Protein AF-0000000066009625 (afdb_homodimer)

Foldseek 3Di:
DPQDFKAKFWQDDADADFKTKIKIWDQCRQVLQQLQWAAVVRDTCVPPDAQDKGWTFGAQNVPRHTLFTWIKHWHDAPRDQLRTTMIMTITGRHNVSSVVSRVSSVVSGHHYDAFLRSLLSSCVVPVAFPQLSLLVQLLVVFDFPVSNLLSVCSVVCQLVVLLVVLLVLLVVLLVQLVVCVVPPDPVSLLVSLVVSLVSLVVSLVSLCVQLVCQQVLQQRRPNFFEEEDEAAPLCLLLLVVLQCVVFVWPQDPPPPDDPDWSWTWTAQPRGIHTYTRVVCVVVVNPPNPCPDLVNVLVSLVVGQEYEYGGAQQDEDDPSNLVVLVSCQPHHYAYEHEPPVDDGPYDCVSCVSHDPLRYFYAYSVVGPGVVSVSVVVCVVRPVPPPPSPDNHNHDPLQSVLSVLLSVLSVVLSVLSVPSVRSVVSSVSSVRSSLSSCVSRPNNDDPVVSCVSSSPHGGSD/DPQDFKAKFWQDDADADFKTKIKIWDQCRQVLQQLQWAAVVRDTCPPPDAQDKGWTFGAQNPPRHTLFTWIKHWHDAPRDQLRTTMIMTITGRHNVSSVVSRVSSVVSGHHYDAFLRSLVSSCVVPVAFPQLSLLVQLLVVFDFPVSNLLSVCSNVCQLVVLLVVLLVLLVVLLVQLVVCVVPPDPVSLLVSLVVSLVSLVVSLVSLCVQLVCQQVLQQRRPNFFEEEDEAAPLCSLLLVVLQCVVFVWPQDPPPPDDPDWSWTWTAQPRGIHTYTRVVCVVVVNPPNPCPDLVNVLVSLVVGQEYEYRGAQQDEDDPSNLVVLVSCQPHHYAYEHEPLVDDGPYDCVSCVSHDPLRYFYAYSPVGPGVVSVSVSVCVVRPVPPPPSPDNHNHDPLQSVLSVLLSVLSVVLSVLSVPSVRSVVSSVSSVRSSLSSCVSRPNNDDPVVSCVSSNPHGRSD

Organism: Clostridium novyi (strain NT) (NCBI:txid386415)

InterPro domains:
  IPR004520 tRNA modification GTPase MnmE [MF_00379] (5-459)
  IPR004520 tRNA modification GTPase MnmE [TIGR00450] (11-459)
  IPR005225 Small GTP-binding domain [TIGR00231] (225-375)
  IPR006073 GTP binding domain [PF01926] (226-338)
  IPR018948 GTP-binding protein TrmE, N-terminal [PF10396] (6-127)
  IPR018948 GTP-binding protein TrmE, N-terminal [cd14858] (5-126)
  IPR025867 MnmE, helical domain [PF12631] (130-456)
  IPR027266 Aminomethyltransferase superfamily [G3DSA:3.30.1360.120] (1-127)
  IPR027368 tRNA modification GTPase MnmE domain 2 [G3DSA:1.20.120.430] (128-459)
  IPR027417 P-loop containing nucleoside triphosphate hydrolase [G3DSA:3.40.50.300] (224-387)
  IPR027417 P-loop containing nucleoside triphosphate hydrolase [SSF52540] (80-376)
  IPR031168 TrmE-type guanine nucleotide-binding domain [PS51709] (223-381)
  IPR031168 TrmE-type guanine nucleotide-binding domain [cd04164] (221-380)

Sequence (918 aa):
MKEFDTIAAIATNLGESGVSIIRVSGDKALSIVSSIFTGKNDRKLDDIRTYSMRYGFIIDKDTKEKLDEVIVSYMKGPRSFTAEDVVEINCHGGVVVTKRILEEVVAAGARLASPGEFTKRAFLNGRIDLSQAEAVIDLINAKTELSAKSALEQSEGKLSREIGKIRNKLLEIIASIEATVDYPEDDLEEVTSEKGRESVSKLLDEIDSLLDHADEGKILREGLNTVIVGKPNVGKSSLLNALLMETRAIVTDVPGTTRDVIEEYMSIDGIPIKIIDTAGIRDTDDVVEKIGVEKSREKINNSDLTVLVLDNSRGLDDEDKEIINFIKDKKYIVLLNKMDLESKIDKEALKELNSKYIIEISAKTGSGLDKFKEVIKELFFSGKVASKDVMITNTRHKEALIRAKESLEASKNALDNTFAIDLASIDLRNAWKSLGEINGDTVEEDIIDKIFSKFCLGKMKEFDTIAAIATNLGESGVSIIRVSGDKALSIVSSIFTGKNDRKLDDIRTYSMRYGFIIDKDTKEKLDEVIVSYMKGPRSFTAEDVVEINCHGGVVVTKRILEEVVAAGARLASPGEFTKRAFLNGRIDLSQAEAVIDLINAKTELSAKSALEQSEGKLSREIGKIRNKLLEIIASIEATVDYPEDDLEEVTSEKGRESVSKLLDEIDSLLDHADEGKILREGLNTVIVGKPNVGKSSLLNALLMETRAIVTDVPGTTRDVIEEYMSIDGIPIKIIDTAGIRDTDDVVEKIGVEKSREKINNSDLTVLVLDNSRGLDDEDKEIINFIKDKKYIVLLNKMDLESKIDKEALKELNSKYIIEISAKTGSGLDKFKEVIKELFFSGKVASKDVMITNTRHKEALIRAKESLEASKNALDNTFAIDLASIDLRNAWKSLGEINGDTVEEDIIDKIFSKFCLGK

pLDDT: mean 87.5, std 14.19, range [30.84, 98.81]

Secondary structure (DSSP, 8-state):
---PPPEEEE-SBPSSEEEEEEEEESTTHHHHHHTTEEEGGG--STTPPTTEEEEEEEE-TTT--EEEEEEEEEE-TTSSSSSS-EEEEEEEE-HHHHHHHHHHHHHTTPEEPPTTHHHHHHHHTTSS-HHHHHHHHHHHH--SHHHHHHHHHHHTTHHHHHHHHHHHHHHHHHHHHHHHHHS--HHHHHHHHHHHHHHHHHHHHHHHHHHTTHHHHHHHHH-EEEEEE--TTSSHHHHHHHHHHHTT-B----TT--S---PEEEEETTEEEEEP-HHHHHHTTTS-----HHHHHHHHHT-SEEEEEEETTS---HHHHHHHHHHTTS-EEEEEE-TTSPP---GGGGTTS-GGGEEE--TTT-TTHHHHHHHHHHHH--S---TTS-----HHHHHHHHHHHHHHHHHHHHHHSGGGHHHHHHHHHHHHHHHHHHHTTT--HHHHHHHHHTSPTT-/---PPPEEEE-SBPSSEEEEEEEEESTTHHHHHHTTEEEGGG--STTPPTTEEEEEEEE-TTT--EEEEEEEEEE-TTSSSSSS-EEEEEEEE-HHHHHHHHHHHHHTTPEEPPTTHHHHHHHHTTSS-HHHHHHHHHHHH--SHHHHHHHHHHHTTHHHHHHHHHHHHHHHHHHHHHHHHHS--HHHHHHHHHHHHHHHHHHHHHHHHHHTTHHHHHHHHH-EEEEEE--TTSSHHHHHHHHHHHTT-B----TT--S---PEEEEETTEEEEETTHHHHHHTTTS-----HHHHHHHHHT-SEEEEEEETTS---HHHHHHHHHHTTS-EEEEEE-TTSPP---GGGGTTS-GGGEEE--TTT-TTHHHHHHHHHHHH--S---TTS-----HHHHHHHHHHHHHHHHHHHHHHSGGGHHHHHHHHHHHHHHHHHHHTTT--HHHHHHHHHTSPTT-

Structure (mmCIF, N/CA/C/O backbone):
data_AF-0000000066009625-model_v1
#
loop_
_entity.id
_entity.type
_entity.pdbx_description
1 polymer 'tRNA modification GTPase MnmE'
#
loop_
_atom_site.group_PDB
_atom_site.id
_atom_site.type_symbol
_atom_site.label_atom_id
_atom_site.label_alt_id
_atom_site.label_comp_id
_atom_site.label_asym_id
_atom_site.label_entity_id
_atom_site.label_seq_id
_atom_site.pdbx_PDB_ins_code
_atom_site.Cartn_x
_atom_site.Cartn_y
_atom_site.Cartn_z
_atom_site.occupancy
_atom_site.B_iso_or_equiv
_atom_site.auth_seq_id
_atom_site.auth_comp_id
_atom_site.auth_asym_id
_atom_site.auth_atom_id
_atom_site.pdbx_PDB_model_num
ATOM 1 N N . MET A 1 1 ? 19.922 3.943 28.797 1 38.19 1 MET A N 1
ATOM 2 C CA . MET A 1 1 ? 19.188 3.688 27.562 1 38.19 1 MET A CA 1
ATOM 3 C C . MET A 1 1 ? 18.062 2.68 27.797 1 38.19 1 MET A C 1
ATOM 5 O O . MET A 1 1 ? 18.297 1.598 28.328 1 38.19 1 MET A O 1
ATOM 9 N N . LYS A 1 2 ? 16.875 3.16 27.969 1 45.56 2 LYS A N 1
ATOM 10 C CA . LYS A 1 2 ? 15.805 2.268 28.391 1 45.56 2 LYS A CA 1
ATOM 11 C C . LYS A 1 2 ? 15.875 0.936 27.641 1 45.56 2 LYS A C 1
ATOM 13 O O . LYS A 1 2 ? 16.266 0.892 26.469 1 45.56 2 LYS A O 1
ATOM 18 N N . GLU A 1 3 ? 16.328 -0.065 28.188 1 60.19 3 GLU A N 1
ATOM 19 C CA . GLU A 1 3 ? 16.438 -1.43 27.672 1 60.19 3 GLU A CA 1
ATOM 20 C C . GLU A 1 3 ? 15.258 -1.766 26.766 1 60.19 3 GLU A C 1
ATOM 22 O O . GLU A 1 3 ? 14.172 -2.09 27.234 1 60.19 3 GLU A O 1
ATOM 27 N N . PHE A 1 4 ? 15.164 -1.134 25.469 1 76.5 4 PHE A N 1
ATOM 28 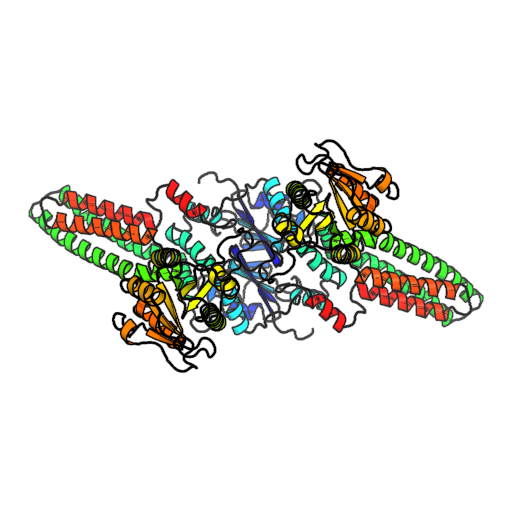C CA . PHE A 1 4 ? 14 -1.337 24.609 1 76.5 4 PHE A CA 1
ATOM 29 C C . PHE A 1 4 ? 14.062 -2.705 23.938 1 76.5 4 PHE A C 1
ATOM 31 O O . PHE A 1 4 ? 15.141 -3.223 23.656 1 76.5 4 PHE A O 1
ATOM 38 N N . ASP A 1 5 ? 13.062 -3.434 24.062 1 92.5 5 ASP A N 1
ATOM 39 C CA . ASP A 1 5 ? 12.867 -4.617 23.234 1 92.5 5 ASP A CA 1
ATOM 40 C C . ASP A 1 5 ? 13.078 -4.293 21.75 1 92.5 5 ASP A C 1
ATOM 42 O O . ASP A 1 5 ? 13.266 -3.131 21.391 1 92.5 5 ASP A O 1
ATOM 46 N N . THR A 1 6 ? 13.453 -5.266 20.984 1 97.81 6 THR A N 1
ATOM 47 C CA . THR A 1 6 ? 13.562 -5.133 19.547 1 97.81 6 THR A CA 1
ATOM 48 C C . THR A 1 6 ? 12.195 -5.258 18.875 1 97.81 6 THR A C 1
ATOM 50 O O . THR A 1 6 ? 11.461 -6.207 19.141 1 97.81 6 THR A O 1
ATOM 53 N N . ILE A 1 7 ? 11.828 -4.254 18.094 1 97.88 7 ILE A N 1
ATOM 54 C CA . ILE A 1 7 ? 10.477 -4.199 17.547 1 97.88 7 ILE A CA 1
ATOM 55 C C . ILE A 1 7 ? 10.516 -4.438 16.047 1 97.88 7 ILE A C 1
ATOM 57 O O . ILE A 1 7 ? 11.562 -4.262 15.414 1 97.88 7 ILE A O 1
ATOM 61 N N . ALA A 1 8 ? 9.414 -4.883 15.492 1 98.19 8 ALA A N 1
ATOM 62 C CA . ALA A 1 8 ? 9.289 -5.125 14.055 1 98.19 8 ALA A CA 1
ATOM 63 C C . ALA A 1 8 ? 7.887 -4.785 13.562 1 98.19 8 ALA A C 1
ATOM 65 O O . ALA A 1 8 ? 6.914 -4.887 14.32 1 98.19 8 ALA A O 1
ATOM 66 N N . ALA A 1 9 ? 7.801 -4.324 12.32 1 97.69 9 ALA A N 1
ATOM 67 C CA . ALA A 1 9 ? 6.527 -4.062 11.648 1 97.69 9 ALA A CA 1
ATOM 68 C C . ALA A 1 9 ? 6.711 -3.938 10.141 1 97.69 9 ALA A C 1
ATOM 70 O O . ALA A 1 9 ? 7.84 -3.818 9.656 1 97.69 9 ALA A O 1
ATOM 71 N N . ILE A 1 10 ? 5.648 -4.102 9.43 1 97.06 10 ILE A N 1
ATOM 72 C CA . ILE A 1 10 ? 5.652 -3.803 8 1 97.06 10 ILE A CA 1
ATOM 73 C C . ILE A 1 10 ? 5.711 -2.291 7.789 1 97.06 10 ILE A C 1
ATOM 75 O O . ILE A 1 10 ? 4.84 -1.559 8.266 1 97.06 10 ILE A O 1
ATOM 79 N N . ALA A 1 11 ? 6.715 -1.826 7.074 1 96.75 11 ALA A N 1
ATOM 80 C CA . ALA A 1 11 ? 6.969 -0.395 6.938 1 96.75 11 ALA A CA 1
ATOM 81 C C . ALA A 1 11 ? 6.262 0.171 5.707 1 96.75 11 ALA A C 1
ATOM 83 O O . ALA A 1 11 ? 6.117 1.389 5.574 1 96.75 11 ALA A O 1
ATOM 84 N N . THR A 1 12 ? 5.891 -0.656 4.758 1 95.56 12 THR A N 1
ATOM 85 C CA . THR A 1 12 ? 5.203 -0.24 3.539 1 95.56 12 THR A CA 1
ATOM 86 C C . THR A 1 12 ? 3.709 -0.534 3.631 1 95.56 12 THR A C 1
ATOM 88 O O . THR A 1 12 ? 3.271 -1.278 4.512 1 95.56 12 THR A O 1
ATOM 91 N N . ASN A 1 13 ? 2.982 0.146 2.76 1 91.25 13 ASN A N 1
ATOM 92 C CA . ASN A 1 13 ? 1.559 -0.169 2.695 1 91.25 13 ASN A CA 1
ATOM 93 C C . ASN A 1 13 ? 1.322 -1.604 2.236 1 91.25 13 ASN A C 1
ATOM 95 O O . ASN A 1 13 ? 1.964 -2.074 1.295 1 91.25 13 ASN A O 1
ATOM 99 N N . LEU A 1 14 ? 0.472 -2.26 3.004 1 88.38 14 LEU A N 1
ATOM 100 C CA . LEU A 1 14 ? 0.216 -3.662 2.701 1 88.38 14 LEU A CA 1
ATOM 101 C C . LEU A 1 14 ? -0.677 -3.801 1.473 1 88.38 14 LEU A C 1
ATOM 103 O O . LEU A 1 14 ? -1.68 -3.094 1.347 1 88.38 14 LEU A O 1
ATOM 107 N N . GLY A 1 15 ? -0.335 -4.613 0.538 1 85.56 15 GLY A N 1
ATOM 108 C CA . GLY A 1 15 ? -1.033 -4.855 -0.714 1 85.56 15 GLY A CA 1
ATOM 109 C C . GLY A 1 15 ? -0.144 -5.461 -1.785 1 85.56 15 GLY A C 1
ATOM 110 O O . GLY A 1 15 ? 1.013 -5.793 -1.523 1 85.56 15 GLY A O 1
ATOM 111 N N . GLU A 1 16 ? -0.761 -5.672 -2.934 1 87.69 16 GLU A N 1
ATOM 112 C CA . GLU A 1 16 ? 0.01 -6.203 -4.055 1 87.69 16 GLU A CA 1
ATOM 113 C C . GLU A 1 16 ? 0.923 -5.137 -4.652 1 87.69 16 GLU A C 1
ATOM 115 O O . GLU A 1 16 ? 0.457 -4.07 -5.055 1 87.69 16 GLU A O 1
ATOM 120 N N . SER A 1 17 ? 2.199 -5.383 -4.609 1 92 17 SER A N 1
ATOM 121 C CA . SER A 1 17 ? 3.209 -4.469 -5.133 1 92 17 SER A CA 1
ATOM 122 C C . SER A 1 17 ? 4.496 -5.207 -5.48 1 92 17 SER A C 1
ATOM 124 O O . SER A 1 17 ? 4.578 -6.426 -5.336 1 92 17 SER A O 1
ATOM 126 N N . GLY A 1 18 ? 5.41 -4.453 -6.004 1 92.94 18 GLY A N 1
ATOM 127 C CA . GLY A 1 18 ? 6.695 -5.051 -6.32 1 92.94 18 GLY A CA 1
ATOM 128 C C . GLY A 1 18 ? 7.527 -5.367 -5.09 1 92.94 18 GLY A C 1
ATOM 129 O O . GLY A 1 18 ? 8.172 -6.414 -5.023 1 92.94 18 GLY A O 1
ATOM 130 N N . VAL A 1 19 ? 7.43 -4.48 -4.152 1 96.25 19 VAL A N 1
ATOM 131 C CA . VAL A 1 19 ? 8.289 -4.633 -2.986 1 96.25 19 VAL A CA 1
ATOM 132 C C . VAL A 1 19 ? 7.504 -4.305 -1.718 1 96.25 19 VAL A C 1
ATOM 134 O O . VAL A 1 19 ? 6.645 -3.42 -1.726 1 96.25 19 VAL A O 1
ATOM 137 N N . SER A 1 20 ? 7.742 -5.043 -0.685 1 96.44 20 SER A N 1
ATOM 138 C CA . SER A 1 20 ? 7.336 -4.738 0.684 1 96.44 20 SER A CA 1
ATOM 139 C C . SER A 1 20 ? 8.539 -4.727 1.626 1 96.44 20 SER A C 1
ATOM 141 O O . SER A 1 20 ? 9.523 -5.426 1.39 1 96.44 20 SER A O 1
ATOM 143 N N . ILE A 1 21 ? 8.445 -3.893 2.662 1 98.25 21 ILE A N 1
ATOM 144 C CA . ILE A 1 21 ? 9.57 -3.768 3.582 1 98.25 21 ILE A CA 1
ATOM 145 C C . ILE A 1 21 ? 9.125 -4.121 5 1 98.25 21 ILE A C 1
ATOM 147 O O . ILE A 1 21 ? 8.117 -3.602 5.484 1 98.25 21 ILE A O 1
ATOM 151 N N . ILE A 1 22 ? 9.773 -5.031 5.602 1 98.62 22 ILE A N 1
ATOM 152 C CA . ILE A 1 22 ? 9.68 -5.273 7.039 1 98.62 22 ILE A CA 1
ATOM 153 C C . ILE A 1 22 ? 10.852 -4.605 7.754 1 98.62 22 ILE A C 1
ATOM 155 O O . ILE A 1 22 ? 12.008 -4.863 7.434 1 98.62 22 ILE A O 1
ATOM 159 N N . ARG A 1 23 ? 10.516 -3.783 8.688 1 98.5 23 ARG A N 1
ATOM 160 C CA . ARG A 1 23 ? 11.539 -3.045 9.43 1 98.5 23 ARG A CA 1
ATOM 161 C C . ARG A 1 23 ? 11.719 -3.619 10.836 1 98.5 23 ARG A C 1
ATOM 163 O O . ARG A 1 23 ? 10.734 -3.912 11.523 1 98.5 23 ARG A O 1
ATOM 170 N N . VAL A 1 24 ? 12.953 -3.779 11.25 1 98.62 24 VAL A N 1
ATOM 171 C CA . VAL A 1 24 ? 13.328 -4.242 12.586 1 98.62 24 VAL A CA 1
ATOM 172 C C . VAL A 1 24 ? 14.266 -3.227 13.242 1 98.62 24 VAL A C 1
ATOM 174 O O . VAL A 1 24 ? 15.234 -2.773 12.625 1 98.62 24 VAL A O 1
ATOM 177 N N . SER A 1 25 ? 13.977 -2.818 14.438 1 98.25 25 SER A N 1
ATOM 178 C CA . SER A 1 25 ? 14.781 -1.823 15.148 1 98.25 25 SER A CA 1
ATOM 179 C C . SER A 1 25 ? 15.039 -2.244 16.594 1 98.25 25 SER A C 1
ATOM 181 O O . SER A 1 25 ? 14.125 -2.699 17.281 1 98.25 25 SER A O 1
ATOM 183 N N . GLY A 1 26 ? 16.219 -2.09 17.031 1 97.88 26 GLY A N 1
ATOM 184 C CA . GLY A 1 26 ? 16.625 -2.445 18.375 1 97.88 26 GLY A CA 1
ATOM 185 C C . GLY A 1 26 ? 18.016 -3.047 18.453 1 97.88 26 GLY A C 1
ATOM 186 O O . GLY A 1 26 ? 18.641 -3.291 17.422 1 97.88 26 GLY A O 1
ATOM 187 N N . ASP A 1 27 ? 18.469 -3.383 19.609 1 95.94 27 ASP A N 1
ATOM 188 C CA . ASP A 1 27 ? 19.828 -3.852 19.844 1 95.94 27 ASP A CA 1
ATOM 189 C C . ASP A 1 27 ? 20.031 -5.246 19.266 1 95.94 27 ASP A C 1
ATOM 191 O O . ASP A 1 27 ? 21.172 -5.625 18.922 1 95.94 27 ASP A O 1
ATOM 195 N N . LYS A 1 28 ? 18.984 -5.984 19.094 1 97.56 28 LYS A N 1
ATOM 196 C CA . LYS A 1 28 ? 19.109 -7.348 18.578 1 97.56 28 LYS A CA 1
ATOM 197 C C . LYS A 1 28 ? 18.625 -7.43 17.141 1 97.56 28 LYS A C 1
ATOM 199 O O . LYS A 1 28 ? 18.406 -8.523 16.609 1 97.56 28 LYS A O 1
ATOM 204 N N . ALA A 1 29 ? 18.344 -6.332 16.516 1 98.25 29 ALA A N 1
ATOM 205 C CA . ALA A 1 29 ? 17.766 -6.301 15.18 1 98.25 29 ALA A CA 1
ATOM 206 C C . ALA A 1 29 ? 18.578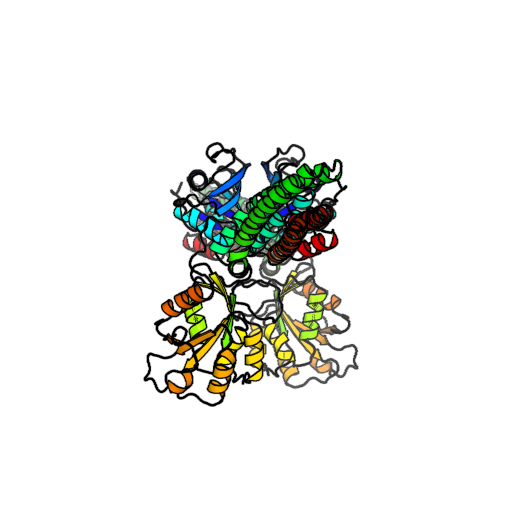 -7.141 14.211 1 98.25 29 ALA A C 1
ATOM 208 O O . ALA A 1 29 ? 18.047 -8 13.508 1 98.25 29 ALA A O 1
ATOM 209 N N . LEU A 1 30 ? 19.891 -6.938 14.195 1 98.19 30 LEU A N 1
ATOM 210 C CA . LEU A 1 30 ? 20.766 -7.625 13.258 1 98.19 30 LEU A CA 1
ATOM 211 C C . LEU A 1 30 ? 20.812 -9.117 13.547 1 98.19 30 LEU A C 1
ATOM 213 O O . LEU A 1 30 ? 20.703 -9.938 12.633 1 98.19 30 LEU A O 1
ATOM 217 N N . SER A 1 31 ? 20.969 -9.484 14.781 1 97.81 31 SER A N 1
ATOM 218 C CA . SER A 1 31 ? 21.062 -10.891 15.156 1 97.81 31 SER A CA 1
ATOM 219 C C . SER A 1 31 ? 19.75 -11.633 14.859 1 97.81 31 SER A C 1
ATOM 221 O O . SER A 1 31 ? 19.781 -12.781 14.406 1 97.81 31 SER A O 1
ATOM 223 N N . ILE A 1 32 ? 18.641 -11 15.086 1 98.06 32 ILE A N 1
ATOM 224 C CA . ILE A 1 32 ? 17.328 -11.594 14.836 1 98.06 32 ILE A CA 1
ATOM 225 C C . ILE A 1 32 ? 17.172 -11.898 13.352 1 98.06 32 ILE A C 1
ATOM 227 O O . ILE A 1 32 ? 16.844 -13.023 12.969 1 98.06 32 ILE A O 1
ATOM 231 N N . VAL A 1 33 ? 17.453 -10.938 12.484 1 98.75 33 VAL A N 1
ATOM 232 C CA . VAL A 1 33 ? 17.25 -11.125 11.055 1 98.75 33 VAL A CA 1
ATOM 233 C C . VAL A 1 33 ? 18.297 -12.094 10.508 1 98.75 33 VAL A C 1
ATOM 235 O O . VAL A 1 33 ? 18 -12.914 9.641 1 98.75 33 VAL A O 1
ATOM 238 N N . SER A 1 34 ? 19.531 -12 11.023 1 98.44 34 SER A N 1
ATOM 239 C CA . SER A 1 34 ? 20.594 -12.906 10.602 1 98.44 34 SER A CA 1
ATOM 240 C C . SER A 1 34 ? 20.203 -14.367 10.852 1 98.44 34 SER A C 1
ATOM 242 O O . SER A 1 34 ? 20.547 -15.242 10.062 1 98.44 34 SER A O 1
ATOM 244 N N . SER A 1 35 ? 19.516 -14.648 11.859 1 97.69 35 SER A N 1
ATOM 245 C CA . SER A 1 35 ? 19.172 -16 12.25 1 97.69 35 SER A CA 1
ATOM 246 C C . SER A 1 35 ? 18.203 -16.641 11.258 1 97.69 35 SER A C 1
ATOM 248 O O . SER A 1 35 ? 18.062 -17.859 11.203 1 97.69 35 SER A O 1
ATOM 250 N N . ILE A 1 36 ? 17.484 -15.82 10.484 1 98.31 36 ILE A N 1
ATOM 251 C CA . ILE A 1 36 ? 16.516 -16.359 9.547 1 98.31 36 ILE A CA 1
ATOM 252 C C . ILE A 1 36 ? 16.891 -15.992 8.117 1 98.31 36 ILE A C 1
ATOM 254 O O . ILE A 1 36 ? 16.062 -16 7.219 1 98.31 36 ILE A O 1
ATOM 258 N N . PHE A 1 37 ? 18.109 -15.578 7.922 1 98.44 37 PHE A N 1
ATOM 259 C CA . PHE A 1 37 ? 18.609 -15.148 6.617 1 98.44 37 PHE A CA 1
ATOM 260 C C . PHE A 1 37 ? 19.688 -16.109 6.121 1 98.44 37 PHE A C 1
ATOM 262 O O . PHE A 1 37 ? 20.516 -16.578 6.906 1 98.44 37 PHE A O 1
ATOM 269 N N . THR A 1 38 ? 19.672 -16.359 4.812 1 97 38 THR A N 1
ATOM 270 C CA . THR A 1 38 ? 20.75 -17.094 4.168 1 97 38 THR A CA 1
ATOM 271 C C . THR A 1 38 ? 21.156 -16.438 2.848 1 97 38 THR A C 1
ATOM 273 O O . THR A 1 38 ? 20.328 -16.328 1.936 1 97 38 THR A O 1
ATOM 276 N N . GLY A 1 39 ? 22.344 -15.945 2.764 1 94.81 39 GLY A N 1
ATOM 277 C CA . GLY A 1 39 ? 22.859 -15.352 1.54 1 94.81 39 GLY A CA 1
ATOM 278 C C . GLY A 1 39 ? 23.531 -16.359 0.625 1 94.81 39 GLY A C 1
ATOM 279 O O . GLY A 1 39 ? 23.312 -17.562 0.755 1 94.81 39 GLY A O 1
ATOM 280 N N . LYS A 1 40 ? 24.188 -15.828 -0.408 1 87.81 40 LYS A N 1
ATOM 281 C CA . LYS A 1 40 ? 24.969 -16.703 -1.273 1 87.81 40 LYS A CA 1
ATOM 282 C C . LYS A 1 40 ? 25.984 -17.516 -0.465 1 87.81 40 LYS A C 1
ATOM 284 O O . LYS A 1 40 ? 26.656 -16.969 0.42 1 87.81 40 LYS A O 1
ATOM 289 N N . ASN A 1 41 ? 26.062 -18.781 -0.719 1 88.5 41 ASN A N 1
ATOM 290 C CA . ASN A 1 41 ? 26.938 -19.688 -0.002 1 88.5 41 ASN A CA 1
ATOM 291 C C . ASN A 1 41 ? 26.688 -19.641 1.502 1 88.5 41 ASN A C 1
ATOM 293 O O . ASN A 1 41 ? 27.641 -19.609 2.295 1 88.5 41 ASN A O 1
ATOM 297 N N . ASP A 1 42 ? 25.469 -19.406 1.875 1 86.94 42 ASP A N 1
ATOM 298 C CA . ASP A 1 42 ? 24.984 -19.453 3.252 1 86.94 42 ASP A CA 1
ATOM 299 C C . ASP A 1 42 ? 25.609 -18.328 4.09 1 86.94 42 ASP A C 1
ATOM 301 O O . ASP A 1 42 ? 25.781 -18.484 5.301 1 86.94 42 ASP A O 1
ATOM 305 N N . ARG A 1 43 ? 26.016 -17.359 3.41 1 91.5 43 ARG A N 1
ATOM 306 C CA . ARG A 1 43 ? 26.578 -16.203 4.109 1 91.5 43 ARG A CA 1
ATOM 307 C C . ARG A 1 43 ? 25.516 -15.508 4.957 1 91.5 43 ARG A C 1
ATOM 309 O O . ARG A 1 43 ? 24.391 -15.273 4.492 1 91.5 43 ARG A O 1
ATOM 316 N N . LYS A 1 44 ? 25.875 -15.203 6.168 1 94.62 44 LYS A N 1
ATOM 317 C CA . LYS A 1 44 ? 24.953 -14.555 7.098 1 94.62 44 LYS A CA 1
ATOM 318 C C . LYS A 1 44 ? 25.094 -13.031 7.035 1 94.62 44 LYS A C 1
ATOM 320 O O . LYS A 1 44 ? 25.609 -12.492 6.055 1 94.62 44 LYS A O 1
ATOM 325 N N . LEU A 1 45 ? 24.406 -12.312 7.984 1 96.56 45 LEU A N 1
ATOM 326 C CA . LEU A 1 45 ? 24.391 -10.852 7.953 1 96.56 45 LEU A CA 1
ATOM 327 C C . LEU A 1 45 ? 25.344 -10.281 8.992 1 96.56 45 LEU A C 1
ATOM 329 O O . LEU A 1 45 ? 25.484 -9.062 9.109 1 96.56 45 LEU A O 1
ATOM 333 N N . ASP A 1 46 ? 26.062 -11.023 9.734 1 92.38 46 ASP A N 1
ATOM 334 C CA . ASP A 1 46 ? 26.844 -10.602 10.898 1 92.38 46 ASP A CA 1
ATOM 335 C C . ASP A 1 46 ? 27.953 -9.641 10.484 1 92.38 46 ASP A C 1
ATOM 337 O O . ASP A 1 46 ? 28.375 -8.789 11.281 1 92.38 46 ASP A O 1
ATOM 341 N N . ASP A 1 47 ? 28.422 -9.773 9.297 1 94.38 47 ASP A N 1
ATOM 342 C CA . ASP A 1 47 ? 29.547 -8.945 8.844 1 94.38 47 ASP A CA 1
ATOM 343 C C . ASP A 1 47 ? 29.062 -7.824 7.926 1 94.38 47 ASP A C 1
ATOM 345 O O . ASP A 1 47 ? 29.859 -7.176 7.254 1 94.38 47 ASP A O 1
ATOM 349 N N . ILE A 1 48 ? 27.812 -7.668 7.883 1 97 48 ILE A N 1
ATOM 350 C CA . ILE A 1 48 ? 27.266 -6.652 6.988 1 97 48 ILE A CA 1
ATOM 351 C C . ILE A 1 48 ? 27.688 -5.266 7.465 1 97 48 ILE A C 1
ATOM 353 O O . ILE A 1 48 ? 27.688 -4.988 8.672 1 97 48 ILE A O 1
ATOM 357 N N . ARG A 1 49 ? 28.094 -4.383 6.566 1 96.69 49 ARG A N 1
ATOM 358 C CA . ARG A 1 49 ? 28.469 -3.012 6.887 1 96.69 49 ARG A CA 1
ATOM 359 C C . ARG A 1 49 ? 27.25 -2.098 6.949 1 96.69 49 ARG A C 1
ATOM 361 O O . ARG A 1 49 ? 26.234 -2.363 6.301 1 96.69 49 ARG A O 1
ATOM 368 N N . THR A 1 50 ? 27.344 -1.07 7.734 1 97.69 50 THR A N 1
ATOM 369 C CA . THR A 1 50 ? 26.266 -0.101 7.824 1 97.69 50 THR A CA 1
ATOM 370 C C . THR A 1 50 ? 26.031 0.575 6.473 1 97.69 50 THR A C 1
ATOM 372 O O . THR A 1 50 ? 26.969 0.743 5.688 1 97.69 50 THR A O 1
ATOM 375 N N . TYR A 1 51 ? 24.734 0.848 6.211 1 97.88 51 TYR A N 1
ATOM 376 C CA . TYR A 1 51 ? 24.281 1.477 4.977 1 97.88 51 TYR A CA 1
ATOM 377 C C . TYR A 1 51 ? 24.703 0.662 3.76 1 97.88 51 TYR A C 1
ATOM 379 O O . TYR A 1 51 ? 25.141 1.221 2.752 1 97.88 51 TYR A O 1
ATOM 387 N N . SER A 1 52 ? 24.656 -0.605 3.875 1 98.06 52 SER A N 1
ATOM 388 C CA . SER A 1 52 ? 24.859 -1.557 2.787 1 98.06 52 SER A CA 1
ATOM 389 C C . SER A 1 52 ? 23.703 -2.555 2.709 1 98.06 52 SER A C 1
ATOM 391 O O . SER A 1 52 ? 22.797 -2.539 3.551 1 98.06 52 SER A O 1
ATOM 393 N N . MET A 1 53 ? 23.672 -3.318 1.619 1 98 53 MET A N 1
ATOM 394 C CA . MET A 1 53 ? 22.609 -4.281 1.353 1 98 53 MET A CA 1
ATOM 395 C C . MET A 1 53 ? 23.188 -5.656 1.029 1 98 53 MET A C 1
ATOM 397 O O . MET A 1 53 ? 24.312 -5.762 0.551 1 98 53 MET A O 1
ATOM 401 N N . ARG A 1 54 ? 22.438 -6.66 1.288 1 97.94 54 ARG A N 1
ATOM 402 C CA . ARG A 1 54 ? 22.844 -8.023 0.963 1 97.94 54 ARG A CA 1
ATOM 403 C C . ARG A 1 54 ? 21.672 -8.828 0.402 1 97.94 54 ARG A C 1
ATOM 405 O O . ARG A 1 54 ? 20.578 -8.789 0.946 1 97.94 54 ARG A O 1
ATOM 412 N N . TYR A 1 55 ? 22 -9.477 -0.701 1 97.19 55 TYR A N 1
ATOM 413 C CA . TYR A 1 55 ? 21.031 -10.344 -1.361 1 97.19 55 TYR A CA 1
ATOM 414 C C . TYR A 1 55 ? 20.984 -11.719 -0.701 1 97.19 55 TYR A C 1
ATOM 416 O O . TYR A 1 55 ? 22.031 -12.258 -0.307 1 97.19 55 TYR A O 1
ATOM 424 N N . GLY A 1 56 ? 19.781 -12.305 -0.595 1 97.5 56 GLY A N 1
ATOM 425 C CA . GLY A 1 56 ? 19.641 -13.648 -0.07 1 97.5 56 GLY A CA 1
ATOM 426 C C . GLY A 1 56 ? 18.188 -14.094 0.056 1 97.5 56 GLY A C 1
ATOM 427 O O . GLY A 1 56 ? 17.359 -13.727 -0.769 1 97.5 56 GLY A O 1
ATOM 428 N N . PHE A 1 57 ? 17.953 -14.992 1.046 1 98.06 57 PHE A N 1
ATOM 429 C CA . PHE A 1 57 ? 16.609 -15.531 1.298 1 98.06 57 PHE A CA 1
ATOM 430 C C . PHE A 1 57 ? 16.266 -15.445 2.779 1 98.06 57 PHE A C 1
ATOM 432 O O . PHE A 1 57 ? 17.141 -15.586 3.637 1 98.06 57 PHE A O 1
ATOM 439 N N . ILE A 1 58 ? 15.094 -15.164 3.068 1 98.44 58 ILE A N 1
ATOM 440 C CA . ILE A 1 58 ? 14.562 -15.414 4.406 1 98.44 58 ILE A CA 1
ATOM 441 C C . ILE A 1 58 ? 14.016 -16.844 4.484 1 98.44 58 ILE A C 1
ATOM 443 O O . ILE A 1 58 ? 13.336 -17.297 3.566 1 98.44 58 ILE A O 1
ATOM 447 N N . ILE A 1 59 ? 14.336 -17.516 5.531 1 97.56 59 ILE A N 1
ATOM 448 C CA . ILE A 1 59 ? 13.953 -18.922 5.664 1 97.56 59 ILE A CA 1
ATOM 449 C C . ILE A 1 59 ? 13.133 -19.109 6.938 1 97.56 59 ILE A C 1
ATOM 451 O O . ILE A 1 59 ? 13.227 -18.312 7.871 1 97.56 59 ILE A O 1
ATOM 455 N N . ASP A 1 60 ? 12.297 -20.141 6.93 1 96.06 60 ASP A N 1
ATOM 456 C CA . ASP A 1 60 ? 11.641 -20.594 8.156 1 96.06 60 ASP A CA 1
ATOM 457 C C . ASP A 1 60 ? 12.656 -21.156 9.148 1 96.06 60 ASP A C 1
ATOM 459 O O . ASP A 1 60 ? 13.445 -22.031 8.797 1 96.06 60 ASP A O 1
ATOM 463 N N . LYS A 1 61 ? 12.625 -20.672 10.297 1 93.19 61 LYS A N 1
ATOM 464 C CA . LYS A 1 61 ? 13.633 -21.031 11.289 1 93.19 61 LYS A CA 1
ATOM 465 C C . LYS A 1 61 ? 13.586 -22.516 11.617 1 93.19 61 LYS A C 1
ATOM 467 O O . LYS A 1 61 ? 14.625 -23.141 11.844 1 93.19 61 LYS A O 1
ATOM 472 N N . ASP A 1 62 ? 12.453 -23.125 11.578 1 92.31 62 ASP A N 1
ATOM 473 C CA . ASP A 1 62 ? 12.266 -24.516 11.992 1 92.31 62 ASP A CA 1
ATOM 474 C C . ASP A 1 62 ? 12.461 -25.469 10.812 1 92.31 62 ASP A C 1
ATOM 476 O O . ASP A 1 62 ? 13.266 -26.391 10.883 1 92.31 62 ASP A O 1
ATOM 480 N N . THR A 1 63 ? 11.836 -25.188 9.68 1 92.12 63 THR A N 1
ATOM 481 C CA . THR A 1 63 ? 11.836 -26.125 8.547 1 92.12 63 THR A CA 1
ATOM 482 C C . THR A 1 63 ? 12.984 -25.797 7.594 1 92.12 63 THR A C 1
ATOM 484 O O . THR A 1 63 ? 13.328 -26.609 6.734 1 92.12 63 THR A O 1
ATOM 487 N N . LYS A 1 64 ? 13.555 -24.578 7.641 1 93.31 64 LYS A N 1
ATOM 488 C CA . LYS A 1 64 ? 14.641 -24.094 6.793 1 93.31 64 LYS A CA 1
ATOM 489 C C . LYS A 1 64 ? 14.156 -23.875 5.359 1 93.31 64 LYS A C 1
ATOM 491 O O . LYS A 1 64 ? 14.969 -23.656 4.457 1 93.31 64 LYS A O 1
ATOM 496 N N . GLU A 1 65 ? 12.852 -23.953 5.227 1 93.94 65 GLU A N 1
ATOM 497 C CA . GLU A 1 65 ? 12.281 -23.656 3.914 1 93.94 65 GLU A CA 1
ATOM 498 C C . GLU A 1 65 ? 12.406 -22.172 3.576 1 93.94 65 GLU A C 1
ATOM 500 O O . GLU A 1 65 ? 12.219 -21.312 4.445 1 93.94 65 GLU A O 1
ATOM 505 N N . LYS A 1 66 ? 12.703 -21.922 2.34 1 96.06 66 LYS A N 1
ATOM 506 C CA . LYS A 1 66 ? 12.781 -20.531 1.89 1 96.06 66 LYS A CA 1
ATOM 507 C C . LYS A 1 66 ? 11.398 -19.891 1.837 1 96.06 66 LYS A C 1
ATOM 509 O O . LYS A 1 66 ? 10.445 -20.484 1.337 1 96.06 66 LYS A O 1
ATOM 514 N N . LEU A 1 67 ? 11.312 -18.734 2.334 1 97.06 67 LEU A N 1
ATOM 515 C CA . LEU A 1 67 ? 10.047 -18.016 2.334 1 97.06 67 LEU A CA 1
ATOM 516 C C . LEU A 1 67 ? 9.992 -17.016 1.185 1 97.06 67 LEU A C 1
ATOM 518 O O . LEU A 1 67 ? 8.93 -16.828 0.576 1 97.06 67 LEU A O 1
ATOM 522 N N . ASP A 1 68 ? 11.141 -16.359 0.943 1 97.69 68 ASP A N 1
ATOM 523 C CA . ASP A 1 68 ? 11.219 -15.391 -0.146 1 97.69 68 ASP A CA 1
ATOM 524 C C . ASP A 1 68 ? 12.672 -15.039 -0.46 1 97.69 68 ASP A C 1
ATOM 526 O O . ASP A 1 68 ? 13.555 -15.234 0.375 1 97.69 68 ASP A O 1
ATOM 530 N N . GLU A 1 69 ? 12.844 -14.672 -1.692 1 96.94 69 GLU A N 1
ATOM 531 C CA . GLU A 1 69 ? 14.07 -14 -2.102 1 96.94 69 GLU A CA 1
ATOM 532 C C . GLU A 1 69 ? 14.055 -12.523 -1.707 1 96.94 69 GLU A C 1
ATOM 534 O O . GLU A 1 69 ? 13.102 -11.805 -2.02 1 96.94 69 GLU A O 1
ATOM 539 N N . VAL A 1 70 ? 15.188 -12.055 -0.955 1 98.12 70 VAL A N 1
ATOM 540 C CA . VAL A 1 70 ? 15.078 -10.727 -0.373 1 98.12 70 VAL A CA 1
ATOM 541 C C . VAL A 1 70 ? 16.406 -9.984 -0.537 1 98.12 70 VAL A C 1
ATOM 543 O O . VAL A 1 70 ? 17.422 -10.586 -0.896 1 98.12 70 VAL A O 1
ATOM 546 N N . ILE A 1 71 ? 16.344 -8.672 -0.387 1 98.25 71 ILE A N 1
ATOM 547 C CA . ILE A 1 71 ? 17.5 -7.812 -0.124 1 98.25 71 ILE A CA 1
ATOM 548 C C . ILE A 1 71 ? 17.375 -7.215 1.276 1 98.25 71 ILE A C 1
ATOM 550 O O . ILE A 1 71 ? 16.344 -6.633 1.628 1 98.25 71 ILE A O 1
ATOM 554 N N . VAL A 1 72 ? 18.406 -7.426 2.088 1 98.69 72 VAL A N 1
ATOM 555 C CA . VAL A 1 72 ? 18.391 -6.918 3.455 1 98.69 72 VAL A CA 1
ATOM 556 C C . VAL A 1 72 ? 19.297 -5.695 3.559 1 98.69 72 VAL A C 1
ATOM 558 O O . VAL A 1 72 ? 20.422 -5.707 3.059 1 98.69 72 VAL A O 1
ATOM 561 N N . SER A 1 73 ? 18.781 -4.598 4.121 1 98.56 73 SER A N 1
ATOM 562 C CA . SER A 1 73 ? 19.531 -3.383 4.375 1 98.56 73 SER A CA 1
ATOM 563 C C . SER A 1 73 ? 19.828 -3.213 5.863 1 98.56 73 SER A C 1
ATOM 565 O O . SER A 1 73 ? 19 -3.568 6.707 1 98.56 73 SER A O 1
ATOM 567 N N . TYR A 1 74 ? 20.984 -2.705 6.18 1 98.62 74 TYR A N 1
ATOM 568 C CA . TYR A 1 74 ? 21.391 -2.518 7.57 1 98.62 74 TYR A CA 1
ATOM 569 C C . TYR A 1 74 ? 21.844 -1.084 7.816 1 98.62 74 TYR A C 1
ATOM 571 O O . TYR A 1 74 ? 22.641 -0.539 7.055 1 98.62 74 TYR A O 1
ATOM 579 N N . MET A 1 75 ? 21.312 -0.431 8.805 1 98.38 75 MET A N 1
ATOM 580 C CA . MET A 1 75 ? 21.703 0.887 9.289 1 98.38 75 MET A CA 1
ATOM 581 C C . MET A 1 75 ? 22.047 0.836 10.781 1 98.38 75 MET A C 1
ATOM 583 O O . MET A 1 75 ? 21.172 0.655 11.617 1 98.38 75 MET A O 1
ATOM 587 N N . LYS A 1 76 ? 23.234 1.055 11.125 1 97.81 76 LYS A N 1
ATOM 588 C CA . LYS A 1 76 ? 23.688 0.961 12.508 1 97.81 76 LYS A CA 1
ATOM 589 C C . LYS A 1 76 ? 23.344 2.225 13.289 1 97.81 76 LYS A C 1
ATOM 591 O O . LYS A 1 76 ? 23.484 3.336 12.773 1 97.81 76 LYS A O 1
ATOM 596 N N . GLY A 1 77 ? 22.875 2.059 14.508 1 95.81 77 GLY A N 1
ATOM 597 C CA . GLY A 1 77 ? 22.672 3.188 15.406 1 95.81 77 GLY A CA 1
ATOM 598 C C . GLY A 1 77 ? 23.969 3.885 15.781 1 95.81 77 GLY A C 1
ATOM 599 O O . GLY A 1 77 ? 25.031 3.25 15.859 1 95.81 77 GLY A O 1
ATOM 600 N N . PRO A 1 78 ? 23.938 5.141 15.969 1 96.06 78 PRO A N 1
ATOM 601 C CA . PRO A 1 78 ? 22.812 6.078 16.078 1 96.06 78 PRO A CA 1
ATOM 602 C C . PRO A 1 78 ? 22.453 6.707 14.734 1 96.06 78 PRO A C 1
ATOM 604 O O . PRO A 1 78 ? 21.547 7.543 14.672 1 96.06 78 PRO A O 1
ATOM 607 N N . ARG A 1 79 ? 23.172 6.297 13.656 1 95.19 79 ARG A N 1
ATOM 608 C CA . ARG A 1 79 ? 22.891 6.859 12.344 1 95.19 79 ARG A CA 1
ATOM 609 C C . ARG A 1 79 ? 21.766 6.098 11.648 1 95.19 79 ARG A C 1
ATOM 611 O O . ARG A 1 79 ? 21.969 5.52 10.578 1 95.19 79 ARG A O 1
ATOM 618 N N . SER A 1 80 ? 20.734 6.051 12.273 1 97 80 SER A N 1
ATOM 619 C CA . SER A 1 80 ? 19.5 5.445 11.773 1 97 80 SER A CA 1
ATOM 620 C C . SER A 1 80 ? 18.281 6.266 12.18 1 97 80 SER A C 1
ATOM 622 O O . SER A 1 80 ? 18.406 7.242 12.922 1 97 80 SER A O 1
ATOM 624 N N . PHE A 1 81 ? 17.109 5.906 11.695 1 95.06 81 PHE A N 1
ATOM 625 C CA . PHE A 1 81 ? 15.891 6.668 11.969 1 95.06 81 PHE A CA 1
ATOM 626 C C . PHE A 1 81 ? 15.562 6.641 13.461 1 95.06 81 PHE A C 1
ATOM 628 O O . PHE A 1 81 ? 15.211 7.668 14.039 1 95.06 81 PHE A O 1
ATOM 635 N N . THR A 1 82 ? 15.695 5.477 14.062 1 96.62 82 THR A N 1
ATOM 636 C CA . THR A 1 82 ? 15.352 5.316 15.469 1 96.62 82 THR A CA 1
ATOM 637 C C . THR A 1 82 ? 16.578 5.559 16.359 1 96.62 82 THR A C 1
ATOM 639 O O . THR A 1 82 ? 16.484 5.441 17.578 1 96.62 82 THR A O 1
ATOM 642 N N . ALA A 1 83 ? 17.719 5.762 15.773 1 96.94 83 ALA A N 1
ATOM 643 C CA . ALA A 1 83 ? 19 5.871 16.469 1 96.94 83 ALA A CA 1
ATOM 644 C C . ALA A 1 83 ? 19.391 4.543 17.109 1 96.94 83 ALA A C 1
ATOM 646 O O . ALA A 1 83 ? 20.172 4.52 18.062 1 96.94 83 ALA A O 1
ATOM 647 N N . GLU A 1 84 ? 18.781 3.5 16.719 1 97.62 84 GLU A N 1
ATOM 648 C CA . GLU A 1 84 ? 19.109 2.111 17.031 1 97.62 84 GLU A CA 1
ATOM 649 C C . GLU A 1 84 ? 19.578 1.366 15.781 1 97.62 84 GLU A C 1
ATOM 651 O O . GLU A 1 84 ? 19.609 1.928 14.688 1 97.62 84 GLU A O 1
ATOM 656 N N . ASP A 1 85 ? 19.984 0.109 16.031 1 97.88 85 ASP A N 1
ATOM 657 C CA . ASP A 1 85 ? 20.219 -0.729 14.852 1 97.88 85 ASP A CA 1
ATOM 658 C C . ASP A 1 85 ? 18.922 -1.011 14.109 1 97.88 85 ASP A C 1
ATOM 660 O O . ASP A 1 85 ? 17.922 -1.409 14.719 1 97.88 85 ASP A O 1
ATOM 664 N N . VAL A 1 86 ? 18.922 -0.716 12.844 1 98.5 86 VAL A N 1
ATOM 665 C CA . VAL A 1 86 ? 17.734 -0.928 12.031 1 98.5 86 VAL A CA 1
ATOM 666 C C . VAL A 1 86 ? 18.062 -1.865 10.867 1 98.5 86 VAL A C 1
ATOM 668 O O . VAL A 1 86 ? 19.078 -1.685 10.188 1 98.5 86 VAL A O 1
ATOM 671 N N . VAL A 1 87 ? 17.328 -2.889 10.734 1 98.75 87 VAL A N 1
ATOM 672 C CA . VAL A 1 87 ? 17.406 -3.805 9.602 1 98.75 87 VAL A CA 1
ATOM 673 C C . VAL A 1 87 ? 16.094 -3.783 8.82 1 98.75 87 VAL A C 1
ATOM 675 O O . VAL A 1 87 ? 15.016 -3.85 9.414 1 98.75 87 VAL A O 1
ATOM 678 N N . GLU A 1 88 ? 16.141 -3.578 7.531 1 98.75 88 GLU A N 1
ATOM 679 C CA . GLU A 1 88 ? 14.961 -3.631 6.676 1 98.75 88 GLU A CA 1
ATOM 680 C C . GLU A 1 88 ? 15.039 -4.801 5.699 1 98.75 88 GLU A C 1
ATOM 682 O O . GLU A 1 88 ? 16.047 -4.973 5.004 1 98.75 88 GLU A O 1
ATOM 687 N N . ILE A 1 89 ? 14.047 -5.625 5.703 1 98.81 89 ILE A N 1
ATOM 688 C CA . ILE A 1 89 ? 13.914 -6.742 4.777 1 98.81 89 ILE A CA 1
ATOM 689 C C . ILE A 1 89 ? 13.031 -6.332 3.598 1 98.81 89 ILE A C 1
ATOM 691 O O . ILE A 1 89 ? 11.836 -6.105 3.758 1 98.81 89 ILE A O 1
ATOM 695 N N . ASN A 1 90 ? 13.609 -6.176 2.447 1 98.44 90 ASN A N 1
ATOM 696 C CA . ASN A 1 90 ? 12.867 -5.934 1.216 1 98.44 90 ASN A CA 1
ATOM 697 C C . ASN A 1 90 ? 12.453 -7.242 0.547 1 98.44 90 ASN A C 1
ATOM 699 O O . ASN A 1 90 ? 13.297 -7.965 0.01 1 98.44 90 ASN A O 1
ATOM 703 N N . CYS A 1 91 ? 11.227 -7.566 0.603 1 97.94 91 CYS A N 1
ATOM 704 C CA . CYS A 1 91 ? 10.719 -8.797 0.018 1 97.94 91 CYS A CA 1
ATOM 705 C C . CYS A 1 91 ? 9.703 -8.5 -1.082 1 97.94 91 CYS A C 1
ATOM 707 O O . CYS A 1 91 ? 9.492 -7.34 -1.437 1 97.94 91 CYS A O 1
ATOM 709 N N . HIS A 1 92 ? 9.242 -9.492 -1.762 1 96.06 92 HIS A N 1
ATOM 710 C CA . HIS A 1 92 ? 8.195 -9.297 -2.76 1 96.06 92 HIS A CA 1
ATOM 711 C C . HIS A 1 92 ? 6.914 -8.766 -2.125 1 96.06 92 HIS A C 1
ATOM 713 O O . HIS A 1 92 ? 6.562 -9.148 -1.007 1 96.06 92 HIS A O 1
ATOM 719 N N . GLY A 1 93 ? 6.285 -7.898 -2.85 1 93 93 GLY A N 1
ATOM 720 C CA . GLY A 1 93 ? 5.16 -7.148 -2.312 1 93 93 GLY A CA 1
ATOM 721 C C . GLY A 1 93 ? 3.863 -7.934 -2.312 1 93 93 GLY A C 1
ATOM 722 O O . GLY A 1 93 ? 2.832 -7.441 -2.779 1 93 93 GLY A O 1
ATOM 723 N N . GLY A 1 94 ? 3.795 -9.07 -1.86 1 91.5 94 GLY A N 1
ATOM 724 C CA . GLY A 1 94 ? 2.598 -9.859 -1.625 1 91.5 94 GLY A CA 1
ATOM 725 C C . GLY A 1 94 ? 2.184 -9.898 -0.166 1 91.5 94 GLY A C 1
ATOM 726 O O . GLY A 1 94 ? 3.035 -9.938 0.725 1 91.5 94 GLY A O 1
ATOM 727 N N . VAL A 1 95 ? 0.9 -9.914 0.015 1 91.56 95 VAL A N 1
ATOM 728 C CA . VAL A 1 95 ? 0.365 -9.836 1.37 1 91.56 95 VAL A CA 1
ATOM 729 C C . VAL A 1 95 ? 0.796 -11.062 2.17 1 91.56 95 VAL A C 1
ATOM 731 O O . VAL A 1 95 ? 1.312 -10.938 3.281 1 91.56 95 VAL A O 1
ATOM 734 N N . VAL A 1 96 ? 0.672 -12.227 1.631 1 91.75 96 VAL A N 1
ATOM 735 C CA . VAL A 1 96 ? 0.935 -13.484 2.314 1 91.75 96 VAL A CA 1
ATOM 736 C C . VAL A 1 96 ? 2.418 -13.586 2.66 1 91.75 96 VAL A C 1
ATOM 738 O O . VAL A 1 96 ? 2.777 -13.891 3.799 1 91.75 96 VAL A O 1
ATOM 741 N N . VAL A 1 97 ? 3.244 -13.266 1.729 1 94.69 97 VAL A N 1
ATOM 742 C CA . VAL A 1 97 ? 4.688 -13.367 1.905 1 94.69 97 VAL A CA 1
ATOM 743 C C . VAL A 1 97 ? 5.152 -12.359 2.959 1 94.69 97 VAL A C 1
ATOM 745 O O . VAL A 1 97 ? 5.926 -12.711 3.857 1 94.69 97 VAL A O 1
ATOM 748 N N . THR A 1 98 ? 4.684 -11.164 2.873 1 96.19 98 THR A N 1
ATOM 749 C CA . THR A 1 98 ? 5.062 -10.102 3.791 1 96.19 98 THR A CA 1
ATOM 750 C C . THR A 1 98 ? 4.691 -10.461 5.227 1 96.19 98 THR A C 1
ATOM 752 O O . THR A 1 98 ? 5.516 -10.359 6.133 1 96.19 98 THR A O 1
ATOM 755 N N . LYS A 1 99 ? 3.482 -10.93 5.41 1 94.75 99 LYS A N 1
ATOM 756 C CA . LYS A 1 99 ? 3.008 -11.297 6.742 1 94.75 99 LYS A CA 1
ATOM 757 C C . LYS A 1 99 ? 3.783 -12.484 7.297 1 94.75 99 LYS A C 1
ATOM 759 O O . LYS A 1 99 ? 4.117 -12.516 8.484 1 94.75 99 LYS A O 1
ATOM 764 N N . ARG A 1 100 ? 4.031 -13.438 6.445 1 94.94 100 ARG A N 1
ATOM 765 C CA . ARG A 1 100 ? 4.75 -14.633 6.875 1 94.94 100 ARG A CA 1
ATOM 766 C C . ARG A 1 100 ? 6.164 -14.289 7.336 1 94.94 100 ARG A C 1
ATOM 768 O O . ARG A 1 100 ? 6.648 -14.844 8.328 1 94.94 100 ARG A O 1
ATOM 775 N N . ILE A 1 101 ? 6.805 -13.445 6.609 1 98.06 101 ILE A N 1
ATOM 776 C CA . ILE A 1 101 ? 8.156 -13.031 6.984 1 98.06 101 ILE A CA 1
ATOM 777 C C . ILE A 1 101 ? 8.109 -12.273 8.312 1 98.06 101 ILE A C 1
ATOM 779 O O . ILE A 1 101 ? 8.961 -12.484 9.18 1 98.06 101 ILE A O 1
ATOM 783 N N . LEU A 1 102 ? 7.156 -11.352 8.469 1 97.69 102 LEU A N 1
ATOM 784 C CA . LEU A 1 102 ? 7.004 -10.648 9.742 1 97.69 102 LEU A CA 1
ATOM 785 C C . LEU A 1 102 ? 6.828 -11.641 10.891 1 97.69 102 LEU A C 1
ATOM 787 O O . LEU A 1 102 ? 7.438 -11.477 11.953 1 97.69 102 LEU A O 1
ATOM 791 N N . GLU A 1 103 ? 6.008 -12.664 10.656 1 97.19 103 GLU A N 1
ATOM 792 C CA . GLU A 1 103 ? 5.789 -13.695 11.672 1 97.19 103 GLU A CA 1
ATOM 793 C C . GLU A 1 103 ? 7.094 -14.391 12.047 1 97.19 103 GLU A C 1
ATOM 795 O O . GLU A 1 103 ? 7.332 -14.68 13.219 1 97.19 103 GLU A O 1
ATOM 800 N N . GLU A 1 104 ? 7.879 -14.633 11.031 1 97.94 104 GLU A N 1
ATOM 801 C CA . GLU A 1 104 ? 9.164 -15.273 11.273 1 97.94 104 GLU A CA 1
ATOM 802 C C . GLU A 1 104 ? 10.078 -14.367 12.102 1 97.94 104 GLU A C 1
ATOM 804 O O . GLU A 1 104 ? 10.805 -14.844 12.977 1 97.94 104 GLU A O 1
ATOM 809 N N . VAL A 1 105 ? 10.07 -13.094 11.82 1 98.38 105 VAL A N 1
ATOM 810 C CA . VAL A 1 105 ? 10.867 -12.125 12.562 1 98.38 105 VAL A CA 1
ATOM 811 C C . VAL A 1 105 ? 10.43 -12.102 14.023 1 98.38 105 VAL A C 1
ATOM 813 O O . VAL A 1 105 ? 11.273 -12.086 14.93 1 98.38 105 VAL A O 1
ATOM 816 N N . VAL A 1 106 ? 9.141 -12.109 14.25 1 97.56 106 VAL A N 1
ATOM 817 C CA . VAL A 1 106 ? 8.594 -12.102 15.602 1 97.56 106 VAL A CA 1
ATOM 818 C C . VAL A 1 106 ? 8.969 -13.391 16.328 1 97.56 106 VAL A C 1
ATOM 820 O O . VAL A 1 106 ? 9.406 -13.359 17.469 1 97.56 106 VAL A O 1
ATOM 823 N N . ALA A 1 107 ? 8.844 -14.5 15.617 1 97.06 107 ALA A N 1
ATOM 824 C CA . ALA A 1 107 ? 9.195 -15.797 16.188 1 97.06 107 ALA A CA 1
ATOM 825 C C . ALA A 1 107 ? 10.672 -15.852 16.562 1 97.06 107 ALA A C 1
ATOM 827 O O . ALA A 1 107 ? 11.055 -16.547 17.516 1 97.06 107 ALA A O 1
ATOM 828 N N . ALA A 1 108 ? 11.43 -15.109 15.859 1 97.38 108 ALA A N 1
ATOM 829 C CA . ALA A 1 108 ? 12.875 -15.109 16.078 1 97.38 108 ALA A CA 1
ATOM 830 C C . ALA A 1 108 ? 13.25 -14.211 17.25 1 97.38 108 ALA A C 1
ATOM 832 O O . ALA A 1 108 ? 14.414 -14.188 17.672 1 97.38 108 ALA A O 1
ATOM 833 N N . GLY A 1 109 ? 12.297 -13.352 17.766 1 96.56 109 GLY A N 1
ATOM 834 C CA . GLY A 1 109 ? 12.609 -12.664 19.016 1 96.56 109 GLY A CA 1
ATOM 835 C C . GLY A 1 109 ? 12.141 -11.219 19.031 1 96.56 109 GLY A C 1
ATOM 836 O O . GLY A 1 109 ? 12.219 -10.547 20.047 1 96.56 109 GLY A O 1
ATOM 837 N N . ALA A 1 110 ? 11.625 -10.688 17.922 1 97.62 110 ALA A N 1
ATOM 838 C CA . ALA A 1 110 ? 11.172 -9.305 17.875 1 97.62 110 ALA A CA 1
ATOM 839 C C . ALA A 1 110 ? 9.734 -9.18 18.391 1 97.62 110 ALA A C 1
ATOM 841 O O . ALA A 1 110 ? 8.953 -10.125 18.297 1 97.62 110 ALA A O 1
ATOM 842 N N . ARG A 1 111 ? 9.414 -8.102 18.953 1 96.88 111 ARG A N 1
ATOM 843 C CA . ARG A 1 111 ? 8.039 -7.785 19.328 1 96.88 111 ARG A CA 1
ATOM 844 C C . ARG A 1 111 ? 7.355 -6.953 18.234 1 96.88 111 ARG A C 1
ATOM 846 O O . ARG A 1 111 ? 7.98 -6.074 17.641 1 96.88 111 ARG A O 1
ATOM 853 N N . LEU A 1 112 ? 6.109 -7.215 18 1 95.94 112 LEU A N 1
ATOM 854 C CA . LEU A 1 112 ? 5.367 -6.375 17.062 1 95.94 112 LEU A CA 1
ATOM 855 C C . LEU A 1 112 ? 5.316 -4.93 17.547 1 95.94 112 LEU A C 1
ATOM 857 O O . LEU A 1 112 ? 5.012 -4.68 18.719 1 95.94 112 LEU A O 1
ATOM 861 N N . ALA A 1 113 ? 5.637 -4.012 16.688 1 95.81 113 ALA A N 1
ATOM 862 C CA . ALA A 1 113 ? 5.641 -2.596 17.047 1 95.81 113 ALA A CA 1
ATOM 863 C C . ALA A 1 113 ? 4.223 -2.078 17.266 1 95.81 113 ALA A C 1
ATOM 865 O O . ALA A 1 113 ? 3.299 -2.469 16.547 1 95.81 113 ALA A O 1
ATOM 866 N N . SER A 1 114 ? 4.066 -1.185 18.188 1 92.69 114 SER A N 1
ATOM 867 C CA . SER A 1 114 ? 2.834 -0.421 18.344 1 92.69 114 SER A CA 1
ATOM 868 C C . SER A 1 114 ? 2.748 0.698 17.312 1 92.69 114 SER A C 1
ATOM 870 O O . SER A 1 114 ? 3.752 1.058 16.688 1 92.69 114 SER A O 1
ATOM 872 N N . PRO A 1 115 ? 1.562 1.195 17.078 1 90.62 115 PRO A N 1
ATOM 873 C CA . PRO A 1 115 ? 1.455 2.334 16.156 1 90.62 115 PRO A CA 1
ATOM 874 C C . PRO A 1 115 ? 2.398 3.479 16.531 1 90.62 115 PRO A C 1
ATOM 876 O O . PRO A 1 115 ? 2.459 3.881 17.688 1 90.62 115 PRO A O 1
ATOM 879 N N . GLY A 1 116 ? 3.156 3.918 15.594 1 93.06 116 GLY A N 1
ATOM 880 C CA . GLY A 1 116 ? 4.02 5.074 15.766 1 93.06 116 GLY A CA 1
ATOM 881 C C . GLY A 1 116 ? 5.266 4.773 16.578 1 93.06 116 GLY A C 1
ATOM 882 O O . GLY A 1 116 ? 6.027 5.68 16.922 1 93.06 116 GLY A O 1
ATOM 883 N N . GLU A 1 117 ? 5.531 3.57 16.906 1 94.81 117 GLU A N 1
ATOM 884 C CA . GLU A 1 117 ? 6.566 3.246 17.875 1 94.81 117 GLU A CA 1
ATOM 885 C C . GLU A 1 117 ? 7.961 3.516 17.312 1 94.81 117 GLU A C 1
ATOM 887 O O . GLU A 1 117 ? 8.875 3.873 18.062 1 94.81 117 GLU A O 1
ATOM 892 N N . PHE A 1 118 ? 8.219 3.334 16.031 1 96.44 118 PHE A N 1
ATOM 893 C CA . PHE A 1 118 ? 9.516 3.654 15.453 1 96.44 118 PHE A CA 1
ATOM 894 C C . PHE A 1 118 ? 9.836 5.137 15.617 1 96.44 118 PHE A C 1
ATOM 896 O O . PHE A 1 118 ? 10.945 5.5 16 1 96.44 118 PHE A O 1
ATOM 903 N N . THR A 1 119 ? 8.852 5.961 15.336 1 95.38 119 THR A N 1
ATOM 904 C CA . THR A 1 119 ? 9.016 7.402 15.484 1 95.38 119 THR A CA 1
ATOM 905 C C . THR A 1 119 ? 9.164 7.781 16.953 1 95.38 119 THR A C 1
ATOM 907 O O . THR A 1 119 ? 9.945 8.672 17.297 1 95.38 119 THR A O 1
ATOM 910 N N . LYS A 1 120 ? 8.359 7.129 17.781 1 94.69 120 LYS A N 1
ATOM 911 C CA . LYS A 1 120 ? 8.477 7.355 19.219 1 94.69 120 LYS A CA 1
ATOM 912 C C . LYS A 1 120 ? 9.891 7.07 19.703 1 94.69 120 LYS A C 1
ATOM 914 O O . LYS A 1 120 ? 10.445 7.836 20.5 1 94.69 120 LYS A O 1
ATOM 919 N N . ARG A 1 121 ? 10.508 5.984 19.234 1 95.75 121 ARG A N 1
ATOM 920 C CA . ARG A 1 121 ? 11.875 5.641 19.594 1 95.75 121 ARG A CA 1
ATOM 921 C C . ARG A 1 121 ? 12.859 6.699 19.109 1 95.75 121 ARG A C 1
ATOM 923 O O . ARG A 1 121 ? 13.836 7.008 19.781 1 95.75 121 ARG A O 1
ATOM 930 N N . ALA A 1 122 ? 12.633 7.188 17.953 1 95.94 122 ALA A N 1
ATOM 931 C CA . ALA A 1 122 ? 13.469 8.273 17.438 1 95.94 122 ALA A CA 1
ATOM 932 C C . ALA A 1 122 ? 13.406 9.484 18.359 1 95.94 122 ALA A C 1
ATOM 934 O O . ALA A 1 122 ? 14.43 10.133 18.609 1 95.94 122 ALA A O 1
ATOM 935 N N . PHE A 1 123 ? 12.242 9.805 18.891 1 95.25 123 PHE A N 1
ATOM 936 C CA . PHE A 1 123 ? 12.031 10.898 19.828 1 95.25 123 PHE A CA 1
ATOM 937 C C . PHE A 1 123 ? 12.719 10.617 21.156 1 95.25 123 PHE A C 1
ATOM 939 O O . PHE A 1 123 ? 13.5 11.43 21.656 1 95.25 123 PHE A O 1
ATOM 946 N N . LEU A 1 124 ? 12.461 9.43 21.594 1 94.31 124 LEU A N 1
ATOM 947 C CA . LEU A 1 124 ? 12.984 9.062 22.906 1 94.31 124 LEU A CA 1
ATOM 948 C C . LEU A 1 124 ? 14.508 8.992 22.891 1 94.31 124 LEU A C 1
ATOM 950 O O . LEU A 1 124 ? 15.156 9.266 23.891 1 94.31 124 LEU A O 1
ATOM 954 N N . ASN A 1 125 ? 15.031 8.672 21.75 1 95.19 125 ASN A N 1
ATOM 955 C CA . ASN A 1 125 ? 16.484 8.555 21.609 1 95.19 125 ASN A CA 1
ATOM 956 C C . ASN A 1 125 ? 17.125 9.891 21.25 1 95.19 125 ASN A C 1
ATOM 958 O O . ASN A 1 125 ? 18.328 9.977 21.078 1 95.19 125 ASN A O 1
ATOM 962 N N . GLY A 1 126 ? 16.328 10.906 21.047 1 94.38 126 GLY A N 1
ATOM 963 C CA . GLY A 1 126 ? 16.828 12.266 20.922 1 94.38 126 GLY A CA 1
ATOM 964 C C . GLY A 1 126 ? 17.156 12.656 19.484 1 94.38 126 GLY A C 1
ATOM 965 O O . GLY A 1 126 ? 17.766 13.695 19.234 1 94.38 126 GLY A O 1
ATOM 966 N N . ARG A 1 127 ? 16.797 11.797 18.547 1 94.69 127 ARG A N 1
ATOM 967 C CA . ARG A 1 127 ? 17.078 12.125 17.141 1 94.69 127 ARG A CA 1
ATOM 968 C C . ARG A 1 127 ? 16.203 13.273 16.672 1 94.69 127 ARG A C 1
ATOM 970 O O . ARG A 1 127 ? 16.656 14.148 15.93 1 94.69 127 ARG A O 1
ATOM 977 N N . ILE A 1 128 ? 14.922 13.227 17.062 1 95.62 128 ILE A N 1
ATOM 978 C CA . ILE A 1 128 ? 13.953 14.258 16.703 1 95.62 128 ILE A CA 1
ATOM 979 C C . ILE A 1 128 ? 13.133 14.648 17.938 1 95.62 128 ILE A C 1
ATOM 981 O O . ILE A 1 128 ? 13 13.859 18.875 1 95.62 128 ILE A O 1
ATOM 985 N N . ASP A 1 129 ? 12.633 15.891 17.953 1 96.19 129 ASP A N 1
ATOM 986 C CA . ASP A 1 129 ? 11.758 16.281 19.047 1 96.19 129 ASP A CA 1
ATOM 987 C C . ASP A 1 129 ? 10.297 15.969 18.719 1 96.19 129 ASP A C 1
ATOM 989 O O . ASP A 1 129 ? 10 15.367 17.688 1 96.19 129 ASP A O 1
ATOM 993 N N . LEU A 1 130 ? 9.422 16.281 19.609 1 95.44 130 LEU A N 1
ATOM 994 C CA . LEU A 1 130 ? 8.023 15.883 19.469 1 95.44 130 LEU A CA 1
ATOM 995 C C . LEU A 1 130 ? 7.371 16.594 18.281 1 95.44 130 LEU A C 1
ATOM 997 O O . LEU A 1 130 ? 6.566 16 17.562 1 95.44 130 LEU A O 1
ATOM 1001 N N . SER A 1 131 ? 7.664 17.906 18.125 1 95.81 131 SER A N 1
ATOM 1002 C CA . SER A 1 131 ? 7.109 18.641 17 1 95.81 131 SER A CA 1
ATOM 1003 C C . SER A 1 131 ? 7.57 18.031 15.672 1 95.81 131 SER A C 1
ATOM 1005 O O . SER A 1 131 ? 6.785 17.938 14.719 1 95.81 131 SER A O 1
ATOM 1007 N N . GLN A 1 132 ? 8.828 17.625 15.617 1 96.06 132 GLN A N 1
ATOM 1008 C CA . GLN A 1 132 ? 9.359 16.953 14.43 1 96.06 132 GLN A CA 1
ATOM 1009 C C . GLN A 1 132 ? 8.672 15.617 14.188 1 96.06 132 GLN A C 1
ATOM 1011 O O . GLN A 1 132 ? 8.352 15.273 13.055 1 96.06 132 GLN A O 1
ATOM 1016 N N . ALA A 1 133 ? 8.469 14.875 15.219 1 95 133 ALA A N 1
ATOM 1017 C CA . ALA A 1 133 ? 7.801 13.578 15.125 1 95 133 ALA A CA 1
ATOM 1018 C C . ALA A 1 133 ? 6.398 13.727 14.547 1 95 133 ALA A C 1
ATOM 1020 O O . ALA A 1 133 ? 6 12.977 13.656 1 95 133 ALA A O 1
ATOM 1021 N N . GLU A 1 134 ? 5.66 14.68 15.031 1 94.19 134 GLU A N 1
ATOM 1022 C CA . GLU A 1 134 ? 4.312 14.938 14.539 1 94.19 134 GLU A CA 1
ATOM 1023 C C . GLU A 1 134 ? 4.336 15.359 13.07 1 94.19 134 GLU A C 1
ATOM 1025 O O . GLU A 1 134 ? 3.439 15 12.305 1 94.19 134 GLU A O 1
ATOM 1030 N N . ALA A 1 135 ? 5.383 16.078 12.719 1 94.69 135 ALA A N 1
ATOM 1031 C CA . ALA A 1 135 ? 5.523 16.547 11.344 1 94.69 135 ALA A CA 1
ATOM 1032 C C . ALA A 1 135 ? 5.727 15.375 10.391 1 94.69 135 ALA A C 1
ATOM 1034 O O . ALA A 1 135 ? 5.297 15.422 9.234 1 94.69 135 ALA A O 1
ATOM 1035 N N . VAL A 1 136 ? 6.359 14.32 10.852 1 93.5 136 VAL A N 1
ATOM 1036 C CA . VAL A 1 136 ? 6.559 13.125 10.039 1 93.5 136 VAL A CA 1
ATOM 1037 C C . VAL A 1 136 ? 5.203 12.523 9.664 1 93.5 136 VAL A C 1
ATOM 1039 O O . VAL A 1 136 ? 4.973 12.18 8.508 1 93.5 136 VAL A O 1
ATOM 1042 N N . ILE A 1 137 ? 4.355 12.438 10.562 1 90.62 137 ILE A N 1
ATOM 1043 C CA . ILE A 1 137 ? 3.012 11.922 10.328 1 90.62 137 ILE A CA 1
ATOM 1044 C C . ILE A 1 137 ? 2.266 12.828 9.359 1 90.62 137 ILE A C 1
ATOM 1046 O O . ILE A 1 137 ? 1.539 12.352 8.484 1 90.62 137 ILE A O 1
ATOM 1050 N N . ASP A 1 138 ? 2.43 14.102 9.609 1 92.88 138 ASP A N 1
ATOM 1051 C CA . ASP A 1 138 ? 1.775 15.07 8.742 1 92.88 138 ASP A CA 1
ATOM 1052 C C . ASP A 1 138 ? 2.256 14.922 7.297 1 92.88 138 ASP A C 1
ATOM 1054 O O . ASP A 1 138 ? 1.477 15.102 6.355 1 92.88 138 ASP A O 1
ATOM 1058 N N . LEU A 1 139 ? 3.506 14.641 7.195 1 93.81 139 LEU A N 1
ATOM 1059 C CA . LEU A 1 139 ? 4.086 14.445 5.871 1 93.81 139 LEU A CA 1
ATOM 1060 C C . LEU A 1 139 ? 3.457 13.25 5.164 1 93.81 139 LEU A C 1
ATOM 1062 O O . LEU A 1 139 ? 3.086 13.336 3.994 1 93.81 139 LEU A O 1
ATOM 1066 N N . ILE A 1 140 ? 3.305 12.188 5.812 1 92.69 140 ILE A N 1
ATOM 1067 C CA . ILE A 1 140 ? 2.746 10.945 5.293 1 92.69 140 ILE A CA 1
ATOM 1068 C C . ILE A 1 140 ? 1.268 11.141 4.965 1 92.69 140 ILE A C 1
ATOM 1070 O O . ILE A 1 140 ? 0.775 10.625 3.959 1 92.69 140 ILE A O 1
ATOM 1074 N N . ASN A 1 141 ? 0.569 11.969 5.723 1 89.62 141 ASN A N 1
ATOM 1075 C CA . ASN A 1 141 ? -0.872 12.156 5.586 1 89.62 141 ASN A CA 1
ATOM 1076 C C . ASN A 1 141 ? -1.201 13.336 4.68 1 89.62 141 ASN A C 1
ATOM 1078 O O . ASN A 1 141 ? -2.373 13.625 4.43 1 89.62 141 ASN A O 1
ATOM 1082 N N . ALA A 1 142 ? -0.188 14.008 4.254 1 91.25 142 ALA A N 1
ATOM 1083 C CA . ALA A 1 142 ? -0.408 15.219 3.469 1 91.25 142 ALA A CA 1
ATOM 1084 C C . ALA A 1 142 ? -1.301 14.945 2.264 1 91.25 142 ALA A C 1
ATOM 1086 O O . ALA A 1 142 ? -1.147 13.922 1.593 1 91.25 142 ALA A O 1
ATOM 1087 N N . LYS A 1 143 ? -2.205 15.898 2.037 1 88.81 143 LYS A N 1
ATOM 1088 C CA . LYS A 1 143 ? -3.152 15.727 0.938 1 88.81 143 LYS A CA 1
ATOM 1089 C C . LYS A 1 143 ? -2.793 16.625 -0.24 1 88.81 143 LYS A C 1
ATOM 1091 O O . LYS A 1 143 ? -3.293 16.438 -1.351 1 88.81 143 LYS A O 1
ATOM 1096 N N . THR A 1 144 ? -1.976 17.625 -0.044 1 89.38 144 THR A N 1
ATOM 1097 C CA . THR A 1 144 ? -1.522 18.531 -1.094 1 89.38 144 THR A CA 1
ATOM 1098 C C . THR A 1 144 ? -0.009 18.719 -1.031 1 89.38 144 THR A C 1
ATOM 1100 O O . THR A 1 144 ? 0.622 18.375 -0.028 1 89.38 144 THR A O 1
ATOM 1103 N N . GLU A 1 145 ? 0.54 19.234 -2.092 1 89.75 145 GLU A N 1
ATOM 1104 C CA . GLU A 1 145 ? 1.972 19.516 -2.123 1 89.75 145 GLU A CA 1
ATOM 1105 C C . GLU A 1 145 ? 2.348 20.594 -1.101 1 89.75 145 GLU A C 1
ATOM 1107 O O . GLU A 1 145 ? 3.406 20.5 -0.471 1 89.75 145 GLU A O 1
ATOM 1112 N N . LEU A 1 146 ? 1.495 21.516 -0.975 1 88.88 146 LEU A N 1
ATOM 1113 C CA . LEU A 1 146 ? 1.748 22.578 -0.005 1 88.88 146 LEU A CA 1
ATOM 1114 C C . LEU A 1 146 ? 1.754 22.031 1.416 1 88.88 146 LEU A C 1
ATOM 1116 O O . LEU A 1 146 ? 2.598 22.406 2.232 1 88.88 146 LEU A O 1
ATOM 1120 N N . SER A 1 147 ? 0.796 21.172 1.684 1 91.19 147 SER A N 1
ATOM 1121 C CA . SER A 1 147 ? 0.761 20.5 2.982 1 91.19 147 SER A CA 1
ATOM 1122 C C . SER A 1 147 ? 2.035 19.703 3.23 1 91.19 147 SER A C 1
ATOM 1124 O O . SER A 1 147 ? 2.596 19.734 4.328 1 91.19 147 SER A O 1
ATOM 1126 N N . ALA A 1 148 ? 2.486 19.016 2.229 1 93.62 148 ALA A N 1
ATOM 1127 C CA . ALA A 1 148 ? 3.686 18.188 2.332 1 93.62 148 ALA A CA 1
ATOM 1128 C C . ALA A 1 148 ? 4.926 19.047 2.574 1 93.62 148 ALA A C 1
ATOM 1130 O O . ALA A 1 148 ? 5.77 18.703 3.404 1 93.62 148 ALA A O 1
ATOM 1131 N N . LYS A 1 149 ? 4.992 20.141 1.887 1 92.5 149 LYS A N 1
ATOM 1132 C CA . LYS A 1 149 ? 6.117 21.047 2.033 1 92.5 149 LYS A CA 1
ATOM 1133 C C . LYS A 1 149 ? 6.195 21.609 3.455 1 92.5 149 LYS A C 1
ATOM 1135 O O . LYS A 1 149 ? 7.27 21.641 4.059 1 92.5 149 LYS A O 1
ATOM 1140 N N . SER A 1 150 ? 5.066 22.047 3.926 1 91.94 150 SER A N 1
ATOM 1141 C CA . SER A 1 150 ? 5.004 22.562 5.289 1 91.94 150 SER A CA 1
ATOM 1142 C C . SER A 1 150 ? 5.43 21.5 6.305 1 91.94 150 SER A C 1
ATOM 1144 O O . SER A 1 150 ? 6.207 21.797 7.215 1 91.94 150 SER A O 1
ATOM 1146 N N . ALA A 1 151 ? 4.938 20.328 6.109 1 94.56 151 ALA A N 1
ATOM 1147 C CA . ALA A 1 151 ? 5.262 19.234 7.012 1 94.56 151 ALA A CA 1
ATOM 1148 C C . ALA A 1 151 ? 6.75 18.891 6.957 1 94.56 151 ALA A C 1
ATOM 1150 O O . ALA A 1 151 ? 7.375 18.641 7.988 1 94.56 151 ALA A O 1
ATOM 1151 N N . LEU A 1 152 ? 7.316 18.891 5.809 1 95.81 152 LEU A N 1
ATOM 1152 C CA . LEU A 1 152 ? 8.734 18.594 5.645 1 95.81 152 LEU A CA 1
ATOM 1153 C C . LEU A 1 152 ? 9.602 19.625 6.355 1 95.81 152 LEU A C 1
ATOM 1155 O O . LEU A 1 152 ? 10.539 19.266 7.074 1 95.81 152 LEU A O 1
ATOM 1159 N N . GLU A 1 153 ? 9.297 20.875 6.219 1 94.06 153 GLU A N 1
ATOM 1160 C CA . GLU A 1 153 ? 10.039 21.953 6.875 1 94.06 153 GLU A CA 1
ATOM 1161 C C . GLU A 1 153 ? 10.008 21.797 8.391 1 94.06 153 GLU A C 1
ATOM 1163 O O . GLU A 1 153 ? 11.023 21.984 9.062 1 94.06 153 GLU A O 1
ATOM 1168 N N . GLN A 1 154 ? 8.836 21.469 8.82 1 94.25 154 GLN A N 1
ATOM 1169 C CA . GLN A 1 154 ? 8.711 21.266 10.258 1 94.25 154 GLN A CA 1
ATOM 1170 C C . GLN A 1 154 ? 9.492 20.031 10.703 1 94.25 154 GLN A C 1
ATOM 1172 O O . GLN A 1 154 ? 10.102 20.016 11.781 1 94.25 154 GLN A O 1
ATOM 1177 N N . SER A 1 155 ? 9.461 19 9.93 1 95.06 155 SER A N 1
ATOM 1178 C CA . SER A 1 155 ? 10.172 17.766 10.266 1 95.06 155 SER A CA 1
ATOM 1179 C C . SER A 1 155 ? 11.68 18 10.312 1 95.06 155 SER A C 1
ATOM 1181 O O . SER A 1 155 ? 12.391 17.312 11.031 1 95.06 155 SER A O 1
ATOM 1183 N N . GLU A 1 156 ? 12.094 19.016 9.625 1 94.25 156 GLU A N 1
ATOM 1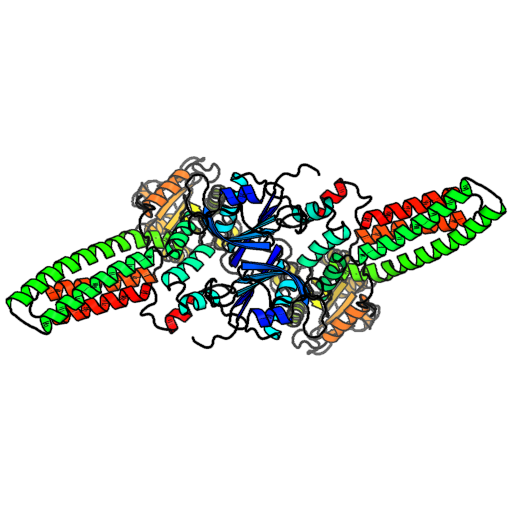184 C CA . GLU A 1 156 ? 13.508 19.375 9.602 1 94.25 156 GLU A CA 1
ATOM 1185 C C . GLU A 1 156 ? 13.883 20.234 10.797 1 94.25 156 GLU A C 1
ATOM 1187 O O . GLU A 1 156 ? 15.055 20.578 10.984 1 94.25 156 GLU A O 1
ATOM 1192 N N . GLY A 1 157 ? 12.93 20.656 11.508 1 95.06 157 GLY A N 1
ATOM 1193 C CA . GLY A 1 157 ? 13.227 21.312 12.773 1 95.06 157 GLY A CA 1
ATOM 1194 C C . GLY A 1 157 ? 13.016 22.812 12.727 1 95.06 157 GLY A C 1
ATOM 1195 O O . GLY A 1 157 ? 13.531 23.547 13.578 1 95.06 157 GLY A O 1
ATOM 1196 N N . LYS A 1 158 ? 12.289 23.266 11.758 1 94.25 158 LYS A N 1
ATOM 1197 C CA . LYS A 1 158 ? 12.07 24.703 11.633 1 94.25 158 LYS A CA 1
ATOM 1198 C C . LYS A 1 158 ? 11.359 25.266 12.859 1 94.25 158 LYS A C 1
ATOM 1200 O O . LYS A 1 158 ? 11.797 26.25 13.445 1 94.25 158 LYS A O 1
ATOM 1205 N N . LEU A 1 159 ? 10.273 24.625 13.227 1 94.75 159 LEU A N 1
ATOM 1206 C CA . LEU A 1 159 ? 9.523 25.078 14.391 1 94.75 159 LEU A CA 1
ATOM 1207 C C . LEU A 1 159 ? 10.336 24.875 15.672 1 94.75 159 LEU A C 1
ATOM 1209 O O . LEU A 1 159 ? 10.359 25.75 16.531 1 94.75 159 LEU A O 1
ATOM 1213 N N . SER A 1 160 ? 10.969 23.766 15.742 1 95.5 160 SER A N 1
ATOM 1214 C CA . SER A 1 160 ? 11.789 23.453 16.906 1 95.5 160 SER A CA 1
ATOM 1215 C C . SER A 1 160 ? 12.82 24.547 17.172 1 95.5 160 SER A C 1
ATOM 1217 O O . SER A 1 160 ? 13 24.969 18.312 1 95.5 160 SER A O 1
ATOM 1219 N N . ARG A 1 161 ? 13.469 24.984 16.172 1 95.75 161 ARG A N 1
ATOM 1220 C CA . ARG A 1 161 ? 14.5 26.016 16.297 1 95.75 161 ARG A CA 1
ATOM 1221 C C . ARG A 1 161 ? 13.898 27.328 16.766 1 95.75 161 ARG A C 1
ATOM 1223 O O . ARG A 1 161 ? 14.461 28 17.625 1 95.75 161 ARG A O 1
ATOM 1230 N N . GLU A 1 162 ? 12.781 27.641 16.203 1 95.19 162 GLU A N 1
ATOM 1231 C CA . GLU A 1 162 ? 12.125 28.891 16.578 1 95.19 162 GLU A CA 1
ATOM 1232 C C . GLU A 1 162 ? 11.695 28.859 18.047 1 95.19 162 GLU A C 1
ATOM 1234 O O . GLU A 1 162 ? 11.914 29.828 18.781 1 95.19 162 GLU A O 1
ATOM 1239 N N . ILE A 1 163 ? 11.164 27.812 18.453 1 96.62 163 ILE A N 1
ATOM 1240 C CA . ILE A 1 163 ? 10.727 27.656 19.828 1 96.62 163 ILE A CA 1
ATOM 1241 C C . ILE A 1 163 ? 11.938 27.656 20.766 1 96.62 163 ILE A C 1
ATOM 1243 O O . ILE A 1 163 ? 11.898 28.25 21.844 1 96.62 163 ILE A O 1
ATOM 1247 N N . GLY A 1 164 ? 12.969 27 20.344 1 96.5 164 GLY A N 1
ATOM 1248 C CA . GLY A 1 164 ? 14.203 26.984 21.109 1 96.5 164 GLY A CA 1
ATOM 1249 C C . GLY A 1 164 ? 14.773 28.359 21.359 1 96.5 164 GLY A C 1
ATOM 1250 O O . GLY A 1 164 ? 15.211 28.672 22.469 1 96.5 164 GLY A O 1
ATOM 1251 N N . LYS A 1 165 ? 14.758 29.188 20.391 1 96.88 165 LYS A N 1
ATOM 1252 C CA . LYS A 1 165 ? 15.234 30.562 20.5 1 96.88 165 LYS A CA 1
ATOM 1253 C C . LYS A 1 165 ? 14.422 31.344 21.531 1 96.88 165 LYS A C 1
ATOM 1255 O O . LYS A 1 165 ? 14.984 32.031 22.375 1 96.88 165 LYS A O 1
ATOM 1260 N N . ILE A 1 166 ? 13.148 31.172 21.422 1 97.25 166 ILE A N 1
ATOM 1261 C CA . ILE A 1 166 ? 12.266 31.891 22.328 1 97.25 166 ILE A CA 1
ATOM 1262 C C . ILE A 1 166 ? 12.508 31.406 23.766 1 97.25 166 ILE A C 1
ATOM 1264 O O . ILE A 1 166 ? 12.602 32.219 24.688 1 97.25 166 ILE A O 1
ATOM 1268 N N . ARG A 1 167 ? 12.672 30.203 23.922 1 97.31 167 ARG A N 1
ATOM 1269 C CA . ARG A 1 167 ? 12.875 29.625 25.25 1 97.31 167 ARG A CA 1
ATOM 1270 C C . ARG A 1 167 ? 14.203 30.078 25.844 1 97.31 167 ARG A C 1
ATOM 1272 O O . ARG A 1 167 ? 14.297 30.344 27.047 1 97.31 167 ARG A O 1
ATOM 1279 N N . ASN A 1 168 ? 15.219 30.141 25.047 1 97.25 168 ASN A N 1
ATOM 1280 C CA . ASN A 1 168 ? 16.516 30.625 25.516 1 97.25 168 ASN A CA 1
ATOM 1281 C C . ASN A 1 168 ? 16.438 32.094 25.984 1 97.25 168 ASN A C 1
ATOM 1283 O O . ASN A 1 168 ? 17.016 32.438 27 1 97.25 168 ASN A O 1
ATOM 1287 N N . LYS A 1 169 ? 15.734 32.875 25.219 1 97.25 169 LYS A N 1
ATOM 1288 C CA . LYS A 1 169 ? 15.523 34.25 25.609 1 97.25 169 LYS A CA 1
ATOM 1289 C C . LYS A 1 169 ? 14.789 34.344 26.953 1 97.25 169 LYS A C 1
ATOM 1291 O O . LYS A 1 169 ? 15.125 35.188 27.797 1 97.25 169 LYS A O 1
ATOM 1296 N N . LEU A 1 170 ? 13.828 33.5 27.141 1 97.12 170 LEU A N 1
ATOM 1297 C CA . LEU A 1 170 ? 13.062 33.438 28.391 1 97.12 170 LEU A CA 1
ATOM 1298 C C . LEU A 1 170 ? 13.961 33.125 29.562 1 97.12 170 LEU A C 1
ATOM 1300 O O . LEU A 1 170 ? 13.859 33.75 30.625 1 97.12 170 LEU A O 1
ATOM 1304 N N . LEU A 1 171 ? 14.812 32.188 29.375 1 96.25 171 LEU A N 1
ATOM 1305 C CA . LEU A 1 171 ? 15.719 31.781 30.438 1 96.25 171 LEU A CA 1
ATOM 1306 C C . LEU A 1 171 ? 16.641 32.938 30.844 1 96.25 171 LEU A C 1
ATOM 1308 O O . LEU A 1 171 ? 16.953 33.094 32.031 1 96.25 171 LEU A O 1
ATOM 1312 N N . GLU A 1 172 ? 17.062 33.688 29.891 1 95.94 172 GLU A N 1
ATOM 1313 C CA . GLU A 1 172 ? 17.906 34.844 30.156 1 95.94 172 GLU A CA 1
ATOM 1314 C C . GLU A 1 172 ? 17.172 35.875 31 1 95.94 172 GLU A C 1
ATOM 1316 O O . GLU A 1 172 ? 17.75 36.438 31.938 1 95.94 172 GLU A O 1
ATOM 1321 N N . ILE A 1 173 ? 15.953 36.125 30.672 1 95.31 173 ILE A N 1
ATOM 1322 C CA . ILE A 1 173 ? 15.141 37.094 31.422 1 95.31 173 ILE A CA 1
ATOM 1323 C C . ILE A 1 173 ? 14.938 36.594 32.844 1 95.31 173 ILE A C 1
ATOM 1325 O O . ILE A 1 173 ? 15.078 37.344 33.812 1 95.31 173 ILE A O 1
ATOM 1329 N N . ILE A 1 174 ? 14.625 35.312 33 1 95.06 174 ILE A N 1
ATOM 1330 C CA . ILE A 1 174 ? 14.398 34.688 34.312 1 95.06 174 ILE A CA 1
ATOM 1331 C C . ILE A 1 174 ? 15.656 34.812 35.156 1 95.06 174 ILE A C 1
ATOM 1333 O O . ILE A 1 174 ? 15.586 35.219 36.344 1 95.06 174 ILE A O 1
ATOM 1337 N N . ALA A 1 175 ? 16.766 34.531 34.531 1 93.5 175 ALA A N 1
ATOM 1338 C CA . ALA A 1 175 ? 18.031 34.594 35.219 1 93.5 175 ALA A CA 1
ATOM 1339 C C . ALA A 1 175 ? 18.312 36.031 35.719 1 93.5 175 ALA A C 1
ATOM 1341 O O . ALA A 1 175 ? 18.797 36.219 36.844 1 93.5 175 ALA A O 1
ATOM 1342 N N . SER A 1 176 ? 18.031 37 34.938 1 91.69 176 SER A N 1
ATOM 1343 C CA . SER A 1 176 ? 18.234 38.406 35.281 1 91.69 176 SER A CA 1
ATOM 1344 C C . SER A 1 176 ? 17.328 38.812 36.438 1 91.69 176 SER A C 1
ATOM 1346 O O . SER A 1 176 ? 17.766 39.5 37.375 1 91.69 176 SER A O 1
ATOM 1348 N N . ILE A 1 177 ? 16.094 38.406 36.375 1 90.75 177 ILE A N 1
ATOM 1349 C CA . ILE A 1 177 ? 15.125 38.75 37.406 1 90.75 177 ILE A CA 1
ATOM 1350 C C . ILE A 1 177 ? 15.5 38.094 38.719 1 90.75 177 ILE A C 1
ATOM 1352 O O . ILE A 1 177 ? 15.508 38.719 39.781 1 90.75 177 ILE A O 1
ATOM 1356 N N . GLU A 1 178 ? 15.836 36.844 38.656 1 89.88 178 GLU A N 1
ATOM 1357 C CA . GLU A 1 178 ? 16.172 36.094 39.875 1 89.88 178 GLU A CA 1
ATOM 1358 C C . GLU A 1 178 ? 17.453 36.625 40.5 1 89.88 178 GLU A C 1
ATOM 1360 O O . GLU A 1 178 ? 17.562 36.656 41.719 1 89.88 178 GLU A O 1
ATOM 1365 N N . ALA A 1 179 ? 18.406 37.031 39.719 1 88.12 179 ALA A N 1
ATOM 1366 C CA . ALA A 1 179 ? 19.625 37.656 40.219 1 88.12 179 ALA A CA 1
ATOM 1367 C C . ALA A 1 179 ? 19.328 38.938 40.969 1 88.12 179 ALA A C 1
ATOM 1369 O O . ALA A 1 179 ? 19.953 39.219 42 1 88.12 179 ALA A O 1
ATOM 1370 N N . THR A 1 180 ? 18.359 39.719 40.438 1 86.56 180 THR A N 1
ATOM 1371 C CA . THR A 1 180 ? 17.984 41 41.062 1 86.56 180 THR A CA 1
ATOM 1372 C C . THR A 1 180 ? 17.203 40.781 42.344 1 86.56 180 THR A C 1
ATOM 1374 O O . THR A 1 180 ? 17.375 41.531 43.312 1 86.56 180 THR A O 1
ATOM 1377 N N . VAL A 1 181 ? 16.406 39.75 42.375 1 84.19 181 VAL A N 1
ATOM 1378 C CA . VAL A 1 181 ? 15.617 39.406 43.562 1 84.19 181 VAL A CA 1
ATOM 1379 C C . VAL A 1 181 ? 16.531 38.906 44.656 1 84.19 181 VAL A C 1
ATOM 1381 O O . VAL A 1 181 ? 16.312 39.219 45.844 1 84.19 181 VAL A O 1
ATOM 1384 N N . ASP A 1 182 ? 17.531 38.188 44.375 1 84.81 182 ASP A N 1
ATOM 1385 C CA . ASP A 1 182 ? 18.469 37.625 45.344 1 84.81 182 ASP A CA 1
ATOM 1386 C C . ASP A 1 182 ? 19.328 38.719 45.938 1 84.81 182 ASP A C 1
ATOM 1388 O O . ASP A 1 182 ? 19.812 38.594 47.094 1 84.81 182 ASP A O 1
ATOM 1392 N N . TYR A 1 183 ? 19.531 39.75 45.125 1 85.38 183 TYR A N 1
ATOM 1393 C CA . TYR A 1 183 ? 20.328 40.875 45.594 1 85.38 183 TYR A CA 1
ATOM 1394 C C . TYR A 1 183 ? 19.609 42.188 45.312 1 85.38 183 TYR A C 1
ATOM 1396 O O . TYR A 1 183 ? 20.047 42.969 44.469 1 85.38 183 TYR A O 1
ATOM 1404 N N . PRO A 1 184 ? 18.594 42.406 46.188 1 75.81 184 PRO A N 1
ATOM 1405 C CA . PRO A 1 184 ? 17.719 43.531 45.906 1 75.81 184 PRO A CA 1
ATOM 1406 C C . PRO A 1 184 ? 18.375 44.875 46.219 1 75.81 184 PRO A C 1
ATOM 1408 O O . PRO A 1 184 ? 19.094 45 47.188 1 75.81 184 PRO A O 1
ATOM 1411 N N . GLU A 1 185 ? 18.641 45.625 45.281 1 77.62 185 GLU A N 1
ATOM 1412 C CA . GLU A 1 185 ? 18.891 47.062 45.406 1 77.62 185 GLU A CA 1
ATOM 1413 C C . GLU A 1 185 ? 17.828 47.875 44.656 1 77.62 185 GLU A C 1
ATOM 1415 O O . GLU A 1 185 ? 17.422 47.5 43.562 1 77.62 185 GLU A O 1
ATOM 1420 N N . ASP A 1 186 ? 17.328 48.812 45.281 1 67.25 186 ASP A N 1
ATOM 1421 C CA . ASP A 1 186 ? 16.141 49.5 44.781 1 67.25 186 ASP A CA 1
ATOM 1422 C C . ASP A 1 186 ? 16.328 49.938 43.312 1 67.25 186 ASP A C 1
ATOM 1424 O O . ASP A 1 186 ? 15.438 49.719 42.5 1 67.25 186 ASP A O 1
ATOM 1428 N N . ASP A 1 187 ? 17.359 50.562 43.031 1 78.88 187 ASP A N 1
ATOM 1429 C CA . ASP A 1 187 ? 17.594 51.062 41.688 1 78.88 187 ASP A CA 1
ATOM 1430 C C . ASP A 1 187 ? 17.766 49.938 40.688 1 78.88 187 ASP A C 1
ATOM 1432 O O . ASP A 1 187 ? 17.312 50.031 39.531 1 78.88 187 ASP A O 1
ATOM 1436 N N . LEU A 1 188 ? 18.172 48.844 41.25 1 78.75 188 LEU A N 1
ATOM 1437 C CA . LEU A 1 188 ? 18.422 47.688 40.375 1 78.75 188 LEU A CA 1
ATOM 1438 C C . LEU A 1 188 ? 17.125 46.969 40 1 78.75 188 LEU A C 1
ATOM 1440 O O . LEU A 1 188 ? 16.953 46.5 38.875 1 78.75 188 LEU A O 1
ATOM 1444 N N . GLU A 1 189 ? 16.219 46.969 40.938 1 80.31 189 GLU A N 1
ATOM 1445 C CA . GLU A 1 189 ? 14.945 46.312 40.688 1 80.31 189 GLU A CA 1
ATOM 1446 C C . GLU A 1 189 ? 14.133 47.031 39.625 1 80.31 189 GLU A C 1
ATOM 1448 O O . GLU A 1 189 ? 13.492 46.406 38.812 1 80.31 189 GLU A O 1
ATOM 1453 N N . GLU A 1 190 ? 14.203 48.281 39.688 1 82.38 190 GLU A N 1
ATOM 1454 C CA . GLU A 1 190 ? 13.469 49.094 38.688 1 82.38 190 GLU A CA 1
ATOM 1455 C C . GLU A 1 190 ? 14.062 48.906 37.312 1 82.38 190 GLU A C 1
ATOM 1457 O O . GLU A 1 190 ? 13.32 48.812 36.312 1 82.38 190 GLU A O 1
ATOM 1462 N N . VAL A 1 191 ? 15.336 48.844 37.281 1 82.75 191 VAL A N 1
ATOM 1463 C CA . VAL A 1 191 ? 16.031 48.719 36 1 82.75 191 VAL A CA 1
ATOM 1464 C C . VAL A 1 191 ? 15.758 47.312 35.406 1 82.75 191 VAL A C 1
ATOM 1466 O O . VAL A 1 191 ? 15.477 47.188 34.219 1 82.75 191 VAL A O 1
ATOM 1469 N N . THR A 1 192 ? 15.82 46.406 36.281 1 86.5 192 THR A N 1
ATOM 1470 C CA . THR A 1 192 ? 15.578 45.031 35.844 1 86.5 192 THR A CA 1
ATOM 1471 C C . THR A 1 192 ? 14.133 44.844 35.406 1 86.5 192 THR A C 1
ATOM 1473 O O . THR A 1 192 ? 13.875 44.156 34.406 1 86.5 192 THR A O 1
ATOM 1476 N N . SER A 1 193 ? 13.227 45.438 36.031 1 87.56 193 SER A N 1
ATOM 1477 C CA . SER A 1 193 ? 11.812 45.375 35.688 1 87.56 193 SER A CA 1
ATOM 1478 C C . SER A 1 193 ? 11.547 46.031 34.344 1 87.56 193 SER A C 1
ATOM 1480 O O . SER A 1 193 ? 10.797 45.5 33.5 1 87.56 193 SER A O 1
ATOM 1482 N N . GLU A 1 194 ? 12.18 47.125 34.125 1 89.56 194 GLU A N 1
ATOM 1483 C CA . GLU A 1 194 ? 12 47.844 32.875 1 89.56 194 GLU A CA 1
ATOM 1484 C C . GLU A 1 194 ? 12.586 47.031 31.703 1 89.56 194 GLU A C 1
ATOM 1486 O O . GLU A 1 194 ? 11.945 46.906 30.672 1 89.56 194 GLU A O 1
ATOM 1491 N N . LYS A 1 195 ? 13.758 46.531 31.922 1 91.31 195 LYS A N 1
ATOM 1492 C CA . LYS A 1 195 ? 14.406 45.75 30.891 1 91.31 195 LYS A CA 1
ATOM 1493 C C . LYS A 1 195 ? 13.633 44.438 30.641 1 91.31 195 LYS A C 1
ATOM 1495 O O . LYS A 1 195 ? 13.5 44 29.484 1 91.31 195 LYS A O 1
ATOM 1500 N N . GLY A 1 196 ? 13.211 43.875 31.703 1 92.38 196 GLY A N 1
ATOM 1501 C CA . GLY A 1 196 ? 12.398 42.688 31.594 1 92.38 196 GLY A CA 1
ATOM 1502 C C . GLY A 1 196 ? 11.109 42.906 30.828 1 92.38 196 GLY A C 1
ATOM 1503 O O . GLY A 1 196 ? 10.727 42.062 30 1 92.38 196 GLY A O 1
ATOM 1504 N N . ARG A 1 197 ? 10.5 43.969 31.062 1 93.94 197 ARG A N 1
ATOM 1505 C CA . ARG A 1 197 ? 9.258 44.312 30.375 1 93.94 197 ARG A CA 1
ATOM 1506 C C . ARG A 1 197 ? 9.477 44.469 28.875 1 93.94 197 ARG A C 1
ATOM 1508 O O . ARG A 1 197 ? 8.656 44.031 28.078 1 93.94 197 ARG A O 1
ATOM 1515 N N . GLU A 1 198 ? 10.508 45.125 28.562 1 95.19 198 GLU A N 1
ATOM 1516 C CA . GLU A 1 198 ? 10.836 45.312 27.156 1 95.19 198 GLU A CA 1
ATOM 1517 C C . GLU A 1 198 ? 11.109 43.969 26.469 1 95.19 198 GLU A C 1
ATOM 1519 O O . GLU A 1 198 ? 10.648 43.719 25.344 1 95.19 198 GLU A O 1
ATOM 1524 N N . SER A 1 199 ? 11.859 43.188 27.141 1 96.38 199 SER A N 1
ATOM 1525 C CA . SER A 1 199 ? 12.195 41.875 26.594 1 96.38 199 SER A CA 1
ATOM 1526 C C . SER A 1 199 ? 10.953 41 26.438 1 96.38 199 SER A C 1
ATOM 1528 O O . SER A 1 199 ? 10.797 40.281 25.438 1 96.38 199 SER A O 1
ATOM 1530 N N . VAL A 1 200 ? 10.117 41.031 27.391 1 97 200 VAL A N 1
ATOM 1531 C CA . VAL A 1 200 ? 8.883 40.25 27.359 1 97 200 VAL A CA 1
ATOM 1532 C C . VAL A 1 200 ? 7.98 40.719 26.234 1 97 200 VAL A C 1
ATOM 1534 O O . VAL A 1 200 ? 7.324 39.938 25.562 1 97 200 VAL A O 1
ATOM 1537 N N . SER A 1 201 ? 7.941 42.031 26.047 1 96.94 201 SER A N 1
ATOM 1538 C CA . SER A 1 201 ? 7.137 42.594 24.969 1 96.94 201 SER A CA 1
ATOM 1539 C C . SER A 1 201 ? 7.609 42.094 23.609 1 96.94 201 SER A C 1
ATOM 1541 O O . SER A 1 201 ? 6.793 41.781 22.734 1 96.94 201 SER A O 1
ATOM 1543 N N . LYS A 1 202 ? 8.891 42 23.469 1 97.25 202 LYS A N 1
ATOM 1544 C CA . LYS A 1 202 ? 9.453 41.5 22.234 1 97.25 202 LYS A CA 1
ATOM 1545 C C . LYS A 1 202 ? 9.078 40.031 22.031 1 97.25 202 LYS A C 1
ATOM 1547 O O . LYS A 1 202 ? 8.781 39.594 20.906 1 97.25 202 LYS A O 1
ATOM 1552 N N . LEU A 1 203 ? 9.141 39.25 23.047 1 97.75 203 LEU A N 1
ATOM 1553 C CA . LEU A 1 203 ? 8.766 37.844 22.969 1 97.75 203 LEU A CA 1
ATOM 1554 C C . LEU A 1 203 ? 7.289 37.688 22.625 1 97.75 203 LEU A C 1
ATOM 1556 O O . LEU A 1 203 ? 6.914 36.781 21.875 1 97.75 203 LEU A O 1
ATOM 1560 N N . LEU A 1 204 ? 6.488 38.531 23.219 1 97.69 204 LEU A N 1
ATOM 1561 C CA . LEU A 1 204 ? 5.062 38.531 22.922 1 97.69 204 LEU A CA 1
ATOM 1562 C C . LEU A 1 204 ? 4.82 38.781 21.438 1 97.69 204 LEU A C 1
ATOM 1564 O O . LEU A 1 204 ? 3.982 38.125 20.812 1 97.69 204 LEU A O 1
ATOM 1568 N N . ASP A 1 205 ? 5.578 39.656 20.906 1 96.69 205 ASP A N 1
ATOM 1569 C CA . ASP A 1 205 ? 5.469 39.969 19.469 1 96.69 205 ASP A CA 1
ATOM 1570 C C . ASP A 1 205 ? 5.848 38.75 18.641 1 96.69 205 ASP A C 1
ATOM 1572 O O . ASP A 1 205 ? 5.215 38.469 17.609 1 96.69 205 ASP A O 1
ATOM 1576 N N . GLU A 1 206 ? 6.84 38.062 19.031 1 95.56 206 GLU A N 1
ATOM 1577 C CA . GLU A 1 206 ? 7.285 36.875 18.328 1 95.56 206 GLU A CA 1
ATOM 1578 C C . GLU A 1 206 ? 6.23 35.781 18.375 1 95.56 206 GLU A C 1
ATOM 1580 O O . GLU A 1 206 ? 5.957 35.125 17.359 1 95.56 206 GLU A O 1
ATOM 1585 N N . ILE A 1 207 ? 5.645 35.562 19.484 1 97 207 ILE A N 1
ATOM 1586 C CA . ILE A 1 207 ? 4.621 34.562 19.656 1 97 207 ILE A CA 1
ATOM 1587 C C . ILE A 1 207 ? 3.381 34.906 18.844 1 97 207 ILE A C 1
ATOM 1589 O O . ILE A 1 207 ? 2.773 34.062 18.188 1 97 207 ILE A O 1
ATOM 1593 N N . ASP A 1 208 ? 3.064 36.219 18.891 1 95.5 208 ASP A N 1
ATOM 1594 C CA . ASP A 1 208 ? 1.927 36.688 18.109 1 95.5 208 ASP A CA 1
ATOM 1595 C C . ASP A 1 208 ? 2.143 36.438 16.625 1 95.5 208 ASP A C 1
ATOM 1597 O O . ASP A 1 208 ? 1.211 36.062 15.906 1 95.5 208 ASP A O 1
ATOM 1601 N N . SER A 1 209 ? 3.326 36.688 16.219 1 92.62 209 SER A N 1
ATOM 1602 C CA . SER A 1 209 ? 3.664 36.438 14.82 1 92.62 209 SER A CA 1
ATOM 1603 C C . SER A 1 209 ? 3.484 35 14.445 1 92.62 209 SER A C 1
ATOM 1605 O O . SER A 1 209 ? 3 34.688 13.359 1 92.62 209 SER A O 1
ATOM 1607 N N . LEU A 1 210 ? 3.85 34.062 15.305 1 92.56 210 LEU A N 1
ATOM 1608 C CA . LEU A 1 210 ? 3.674 32.625 15.07 1 92.56 210 LEU A CA 1
ATOM 1609 C C . LEU A 1 210 ? 2.193 32.281 15.031 1 92.56 210 LEU A C 1
ATOM 1611 O O . LEU A 1 210 ? 1.785 31.391 14.266 1 92.56 210 LEU A O 1
ATOM 1615 N N . LEU A 1 211 ? 1.404 32.969 15.812 1 94.25 211 LEU A N 1
ATOM 1616 C CA . LEU A 1 211 ? -0.01 32.625 15.969 1 94.25 211 LEU A CA 1
ATOM 1617 C C . LEU A 1 211 ? -0.832 33.219 14.828 1 94.25 211 LEU A C 1
ATOM 1619 O O . LEU A 1 211 ? -1.955 32.781 14.57 1 94.25 211 LEU A O 1
ATOM 1623 N N . ASP A 1 212 ? -0.371 34.375 14.227 1 87.25 212 ASP A N 1
ATOM 1624 C CA . ASP A 1 212 ? -1.096 35.156 13.227 1 87.25 212 ASP A CA 1
ATOM 1625 C C . ASP A 1 212 ? -1.638 34.25 12.117 1 87.25 212 ASP A C 1
ATOM 1627 O O . ASP A 1 212 ? -2.746 34.469 11.625 1 87.25 212 ASP A O 1
ATOM 1631 N N . HIS A 1 213 ? -1.001 33.094 11.766 1 83.75 213 HIS A N 1
ATOM 1632 C CA . HIS A 1 213 ? -1.449 32.25 10.648 1 83.75 213 HIS A CA 1
ATOM 1633 C C . HIS A 1 213 ? -1.667 30.812 11.07 1 83.75 213 HIS A C 1
ATOM 1635 O O . HIS A 1 213 ? -1.612 29.906 10.242 1 83.75 213 HIS A O 1
ATOM 1641 N N . ALA A 1 214 ? -2.037 30.719 12.305 1 90.19 214 ALA A N 1
ATOM 1642 C CA . ALA A 1 214 ? -2.211 29.375 12.836 1 90.19 214 ALA A CA 1
ATOM 1643 C C . ALA A 1 214 ? -3.484 28.734 12.297 1 90.19 214 ALA A C 1
ATOM 1645 O O . ALA A 1 214 ? -3.529 27.516 12.078 1 90.19 214 ALA A O 1
ATOM 1646 N N . ASP A 1 215 ? -4.492 29.531 12.016 1 87.44 215 ASP A N 1
ATOM 1647 C CA . ASP A 1 215 ? -5.746 28.984 11.492 1 87.44 215 ASP A CA 1
ATOM 1648 C C . ASP A 1 215 ? -5.582 28.5 10.055 1 87.44 215 ASP A C 1
ATOM 1650 O O . ASP A 1 215 ? -6.129 27.469 9.68 1 87.44 215 ASP A O 1
ATOM 1654 N N . GLU A 1 216 ? -4.859 29.219 9.289 1 87.75 216 GLU A N 1
ATOM 1655 C CA . GLU A 1 216 ? -4.523 28.797 7.938 1 87.75 216 GLU A CA 1
ATOM 1656 C C . GLU A 1 216 ? -3.697 27.5 7.961 1 87.75 216 GLU A C 1
ATOM 1658 O O . GLU A 1 216 ? -3.9 26.609 7.133 1 87.75 216 GLU A O 1
ATOM 1663 N N . GLY A 1 217 ? -2.801 27.516 8.914 1 90.12 217 GLY A N 1
ATOM 1664 C CA . GLY A 1 217 ? -1.986 26.312 9.07 1 90.12 217 GLY A CA 1
ATOM 1665 C C . GLY A 1 217 ? -2.801 25.078 9.398 1 90.12 217 GLY A C 1
ATOM 1666 O O . GLY A 1 217 ? -2.531 24 8.875 1 90.12 217 GLY A O 1
ATOM 1667 N N . LYS A 1 218 ? -3.74 25.281 10.211 1 90.94 218 LYS A N 1
ATOM 1668 C CA . LYS A 1 218 ? -4.625 24.188 10.578 1 90.94 218 LYS A CA 1
ATOM 1669 C C . LYS A 1 218 ? -5.352 23.625 9.359 1 90.94 218 LYS A C 1
ATOM 1671 O O . LYS A 1 218 ? -5.492 22.422 9.211 1 90.94 218 LYS A O 1
ATOM 1676 N N . ILE A 1 219 ? -5.746 24.453 8.531 1 89.62 219 ILE A N 1
ATOM 1677 C CA . ILE A 1 219 ? -6.449 24.062 7.316 1 89.62 219 ILE A CA 1
ATOM 1678 C C . ILE A 1 219 ? -5.504 23.281 6.402 1 89.62 219 ILE A C 1
ATOM 1680 O O . ILE A 1 219 ? -5.898 22.281 5.797 1 89.62 219 ILE A O 1
ATOM 1684 N N . LEU A 1 220 ? -4.348 23.719 6.324 1 88.38 220 LEU A N 1
ATOM 1685 C CA . LEU A 1 220 ? -3.359 23.031 5.492 1 88.38 220 LEU A CA 1
ATOM 1686 C C . LEU A 1 220 ? -3.113 21.609 5.984 1 88.38 220 LEU A C 1
ATOM 1688 O O . LEU A 1 220 ? -2.881 20.703 5.184 1 88.38 220 LEU A O 1
ATOM 1692 N N . ARG A 1 221 ? -3.172 21.484 7.254 1 90.06 221 ARG A N 1
ATOM 1693 C CA . ARG A 1 221 ? -2.881 20.203 7.867 1 90.06 221 ARG A CA 1
ATOM 1694 C C . ARG A 1 221 ? -4.102 19.281 7.824 1 90.06 221 ARG A C 1
ATOM 1696 O O . ARG A 1 221 ? -4.008 18.125 7.402 1 90.06 221 ARG A O 1
ATOM 1703 N N . GLU A 1 222 ? -5.266 19.781 8.188 1 88.44 222 GLU A N 1
ATOM 1704 C CA . GLU A 1 222 ? -6.441 18.953 8.414 1 88.44 222 GLU A CA 1
ATOM 1705 C C . GLU A 1 222 ? -7.406 19.016 7.238 1 88.44 222 GLU A C 1
ATOM 1707 O O . GLU A 1 222 ? -8.266 18.156 7.078 1 88.44 222 GLU A O 1
ATOM 1712 N N . GLY A 1 223 ? -7.242 20 6.473 1 89.81 223 GLY A N 1
ATOM 1713 C CA . GLY A 1 223 ? -8.203 20.234 5.41 1 89.81 223 GLY A CA 1
ATOM 1714 C C . GLY A 1 223 ? -9.367 21.109 5.84 1 89.81 223 GLY A C 1
ATOM 1715 O O . GLY A 1 223 ? -9.703 21.172 7.023 1 89.81 223 GLY A O 1
ATOM 1716 N N . LEU A 1 224 ? -9.898 21.797 4.875 1 91.06 224 LEU A N 1
ATOM 1717 C CA . LEU A 1 224 ? -11.07 22.625 5.105 1 91.06 224 LEU A CA 1
ATOM 1718 C C . LEU A 1 224 ? -12.344 21.797 5.055 1 91.06 224 LEU A C 1
ATOM 1720 O O . LEU A 1 224 ? -12.75 21.328 3.988 1 91.06 224 LEU A O 1
ATOM 1724 N N . ASN A 1 225 ? -12.977 21.625 6.199 1 91.19 225 ASN A N 1
ATOM 1725 C CA . ASN A 1 225 ? -14.234 20.891 6.23 1 91.19 225 ASN A CA 1
ATOM 1726 C C . ASN A 1 225 ? -15.344 21.656 5.516 1 91.19 225 ASN A C 1
ATOM 1728 O O . ASN A 1 225 ? -15.844 22.656 6.031 1 91.19 225 ASN A O 1
ATOM 1732 N N . THR A 1 226 ? -15.719 21.062 4.395 1 90.88 226 THR A N 1
ATOM 1733 C CA . THR A 1 226 ? -16.688 21.766 3.561 1 90.88 226 THR A CA 1
ATOM 1734 C C . THR A 1 226 ? -17.938 20.938 3.367 1 90.88 226 THR A C 1
ATOM 1736 O O . THR A 1 226 ? -17.859 19.75 3.041 1 90.88 226 THR A O 1
ATOM 1739 N N . VAL A 1 227 ? -19.062 21.562 3.59 1 90.19 227 VAL A N 1
ATOM 1740 C CA . VAL A 1 227 ? -20.344 20.891 3.359 1 90.19 227 VAL A CA 1
ATOM 1741 C C . VAL A 1 227 ? -21.062 21.531 2.178 1 90.19 227 VAL A C 1
ATOM 1743 O O . VAL A 1 227 ? -21.031 22.75 2.021 1 90.19 227 VAL A O 1
ATOM 1746 N N . ILE A 1 228 ? -21.531 20.625 1.334 1 89.44 228 ILE A N 1
ATOM 1747 C CA . ILE A 1 228 ? -22.344 21.094 0.214 1 89.44 228 ILE A CA 1
ATOM 1748 C C . ILE A 1 228 ? -23.828 20.828 0.503 1 89.44 228 ILE A C 1
ATOM 1750 O O . ILE A 1 228 ? -24.234 19.672 0.694 1 89.44 228 ILE A O 1
ATOM 1754 N N . VAL A 1 229 ? -24.562 21.938 0.527 1 89.44 229 VAL A N 1
ATOM 1755 C CA . VAL A 1 229 ? -25.984 21.812 0.839 1 89.44 229 VAL A CA 1
ATOM 1756 C C . VAL A 1 229 ? -26.812 22.391 -0.3 1 89.44 229 VAL A C 1
ATOM 1758 O O . VAL A 1 229 ? -26.328 23.234 -1.065 1 89.44 229 VAL A O 1
ATOM 1761 N N . GLY A 1 230 ? -27.953 21.891 -0.389 1 89.12 230 GLY A N 1
ATOM 1762 C CA . GLY A 1 230 ? -28.906 22.281 -1.41 1 89.12 230 GLY A CA 1
ATOM 1763 C C . GLY A 1 230 ? -29.984 21.234 -1.648 1 89.12 230 GLY A C 1
ATOM 1764 O O . GLY A 1 230 ? -29.844 20.078 -1.217 1 89.12 230 GLY A O 1
ATOM 1765 N N . LYS A 1 231 ? -31.016 21.688 -2.35 1 85.94 231 LYS A N 1
ATOM 1766 C CA . LYS A 1 231 ? -32.125 20.766 -2.646 1 85.94 231 LYS A CA 1
ATOM 1767 C C . LYS A 1 231 ? -31.703 19.719 -3.66 1 85.94 231 LYS A C 1
ATOM 1769 O O . LYS A 1 231 ? -30.672 19.844 -4.32 1 85.94 231 LYS A O 1
ATOM 1774 N N . PRO A 1 232 ? -32.469 18.625 -3.689 1 84.25 232 PRO A N 1
ATOM 1775 C CA . PRO A 1 232 ? -32.219 17.625 -4.73 1 84.25 232 PRO A CA 1
ATOM 1776 C C . PRO A 1 232 ? -32.25 18.219 -6.137 1 84.25 232 PRO A C 1
ATOM 1778 O O . PRO A 1 232 ? -33.062 19.094 -6.414 1 84.25 232 PRO A O 1
ATOM 1781 N N . ASN A 1 233 ? -31.375 17.844 -6.953 1 83.5 233 ASN A N 1
ATOM 1782 C CA . ASN A 1 233 ? -31.359 18.109 -8.383 1 83.5 233 ASN A CA 1
ATOM 1783 C C . ASN A 1 233 ? -30.875 19.531 -8.688 1 83.5 233 ASN A C 1
ATOM 1785 O O . ASN A 1 233 ? -31.031 20.016 -9.805 1 83.5 233 ASN A O 1
ATOM 1789 N N . VAL A 1 234 ? -30.359 20.172 -7.664 1 89.19 234 VAL A N 1
ATOM 1790 C CA . VAL A 1 234 ? -29.828 21.516 -7.902 1 89.19 234 VAL A CA 1
ATOM 1791 C C . VAL A 1 234 ? -28.438 21.422 -8.508 1 89.19 234 VAL A C 1
ATOM 1793 O O . VAL A 1 234 ? -27.859 22.422 -8.938 1 89.19 234 VAL A O 1
ATOM 1796 N N . GLY A 1 235 ? -27.797 20.219 -8.516 1 87.38 235 GLY A N 1
ATOM 1797 C CA . GLY A 1 235 ? -26.531 20.016 -9.188 1 87.38 235 GLY A CA 1
ATOM 1798 C C . GLY A 1 235 ? -25.375 19.797 -8.227 1 87.38 235 GLY A C 1
ATOM 1799 O O . GLY A 1 235 ? -24.219 20.094 -8.562 1 87.38 235 GLY A O 1
ATOM 1800 N N . LYS A 1 236 ? -25.594 19.391 -7.043 1 87.62 236 LYS A N 1
ATOM 1801 C CA . LYS A 1 236 ? -24.562 19.141 -6.047 1 87.62 236 LYS A CA 1
ATOM 1802 C C . LYS A 1 236 ? -23.562 18.094 -6.539 1 87.62 236 LYS A C 1
ATOM 1804 O O . LYS A 1 236 ? -22.344 18.297 -6.449 1 87.62 236 LYS A O 1
ATOM 1809 N N . SER A 1 237 ? -24.094 17 -7.062 1 82.56 237 SER A N 1
ATOM 1810 C CA . SER A 1 237 ? -23.25 15.93 -7.555 1 82.56 237 SER A CA 1
ATOM 1811 C C . SER A 1 237 ? -22.438 16.375 -8.766 1 82.56 237 SER A C 1
ATOM 1813 O O . SER A 1 237 ? -21.25 16.062 -8.875 1 82.56 237 SER A O 1
ATOM 1815 N N . SER A 1 238 ? -23.109 17.109 -9.648 1 84.56 238 SER A N 1
ATOM 1816 C CA . SER A 1 238 ? -22.422 17.625 -10.828 1 84.56 238 SER A CA 1
ATOM 1817 C C . SER A 1 238 ? -21.281 18.562 -10.43 1 84.56 238 SER A C 1
ATOM 1819 O O . SER A 1 238 ? -20.219 18.547 -11.039 1 84.56 238 SER A O 1
ATOM 1821 N N . LEU A 1 239 ? -21.609 19.359 -9.469 1 85.81 239 LEU A N 1
ATOM 1822 C CA . LEU A 1 239 ? -20.578 20.281 -8.969 1 85.81 239 LEU A CA 1
ATOM 1823 C C . LEU A 1 239 ? -19.406 19.516 -8.391 1 85.81 239 LEU A C 1
ATOM 1825 O O . LEU A 1 239 ? -18.25 19.828 -8.688 1 85.81 239 LEU A O 1
ATOM 1829 N N . LEU A 1 240 ? -19.688 18.547 -7.555 1 83 240 LEU A N 1
ATOM 1830 C CA . LEU A 1 240 ? -18.656 17.719 -6.957 1 83 240 LEU A CA 1
ATOM 1831 C C . LEU A 1 240 ? -17.797 17.062 -8.031 1 83 240 LEU A C 1
ATOM 1833 O O . LEU A 1 240 ? -16.562 17.094 -7.957 1 83 240 LEU A O 1
ATOM 1837 N N . ASN A 1 241 ? -18.375 16.594 -9.031 1 79.75 241 ASN A N 1
ATOM 1838 C CA . ASN A 1 241 ? -17.672 15.945 -10.125 1 79.75 241 ASN A CA 1
ATOM 1839 C C . ASN A 1 241 ? -16.797 16.938 -10.898 1 79.75 241 ASN A C 1
ATOM 1841 O O . ASN A 1 241 ? -15.664 16.625 -11.25 1 79.75 241 ASN A O 1
ATOM 1845 N N . ALA A 1 242 ? -17.391 18.016 -11.125 1 82.06 242 ALA A N 1
ATOM 1846 C CA . ALA A 1 242 ? -16.656 19.062 -11.844 1 82.06 242 ALA A CA 1
ATOM 1847 C C . ALA A 1 242 ? -15.414 19.484 -11.062 1 82.06 242 ALA A C 1
ATOM 1849 O O . ALA A 1 242 ? -14.344 19.672 -11.648 1 82.06 242 ALA A O 1
ATOM 1850 N N . LEU A 1 243 ? -15.594 19.578 -9.82 1 80.88 243 LEU A N 1
ATOM 1851 C CA . LEU A 1 243 ? -14.492 20 -8.953 1 80.88 243 LEU A CA 1
ATOM 1852 C C . LEU A 1 243 ? -13.422 18.906 -8.875 1 80.88 243 LEU A C 1
ATOM 1854 O O . LEU A 1 243 ? -12.227 19.203 -8.891 1 80.88 243 LEU A O 1
ATOM 1858 N N . LEU A 1 244 ? -13.867 17.719 -8.812 1 74.38 244 LEU A N 1
ATOM 1859 C CA . LEU A 1 244 ? -12.938 16.594 -8.711 1 74.38 244 LEU A CA 1
ATOM 1860 C C . LEU A 1 244 ? -12.18 16.391 -10.016 1 74.38 244 LEU A C 1
ATOM 1862 O O . LEU A 1 244 ? -11.023 15.969 -10.016 1 74.38 244 LEU A O 1
ATOM 1866 N N . MET A 1 245 ? -12.82 16.641 -11.062 1 69.62 245 MET A N 1
ATOM 1867 C CA . MET A 1 245 ? -12.195 16.484 -12.375 1 69.62 245 MET A CA 1
ATOM 1868 C C . MET A 1 245 ? -11.133 17.562 -12.602 1 69.62 245 MET A C 1
ATOM 1870 O O . MET A 1 245 ? -10.109 17.297 -13.227 1 69.62 245 MET A O 1
ATOM 1874 N N . GLU A 1 246 ? -11.484 18.625 -12.18 1 64.69 246 GLU A N 1
ATOM 1875 C CA . GLU A 1 246 ? -10.586 19.75 -12.398 1 64.69 246 GLU A CA 1
ATOM 1876 C C . GLU A 1 246 ? -9.383 19.703 -11.453 1 64.69 246 GLU A C 1
ATOM 1878 O O . GLU A 1 246 ? -8.32 20.234 -11.773 1 64.69 246 GLU A O 1
ATOM 1883 N N . THR A 1 247 ? -9.789 19.188 -10.383 1 60.38 247 THR A N 1
ATOM 1884 C CA . THR A 1 247 ? -8.734 19.25 -9.375 1 60.38 247 THR A CA 1
ATOM 1885 C C . THR A 1 247 ? -8.125 17.875 -9.148 1 60.38 247 THR A C 1
ATOM 1887 O O . THR A 1 247 ? -8.789 16.844 -9.344 1 60.38 247 THR A O 1
ATOM 1890 N N . ARG A 1 248 ? -6.891 17.688 -9.336 1 51.91 248 ARG A N 1
ATOM 1891 C CA . ARG A 1 248 ? -6.215 16.422 -9.102 1 51.91 248 ARG A CA 1
ATOM 1892 C C . ARG A 1 248 ? -6.723 15.742 -7.832 1 51.91 248 ARG A C 1
ATOM 1894 O O . ARG A 1 248 ? -6.434 16.203 -6.723 1 51.91 248 ARG A O 1
ATOM 1901 N N . ALA A 1 249 ? -7.957 15.133 -8.039 1 50.88 249 ALA A N 1
ATOM 1902 C CA . ALA A 1 249 ? -8.57 14.469 -6.891 1 50.88 249 ALA A CA 1
ATOM 1903 C C . ALA A 1 249 ? -7.645 13.406 -6.305 1 50.88 249 ALA A C 1
ATOM 1905 O O . ALA A 1 249 ? -6.969 12.688 -7.047 1 50.88 249 ALA A O 1
ATOM 1906 N N . ILE A 1 250 ? -6.941 13.695 -5.223 1 52.72 250 ILE A N 1
ATOM 1907 C CA . ILE A 1 250 ? -6.324 12.562 -4.543 1 52.72 250 ILE A CA 1
ATOM 1908 C C . ILE A 1 250 ? -7.395 11.75 -3.814 1 52.72 250 ILE A C 1
ATOM 1910 O O . ILE A 1 250 ? -8.055 12.266 -2.91 1 52.72 250 ILE A O 1
ATOM 1914 N N . VAL A 1 251 ? -8.016 10.875 -4.656 1 44.84 251 VAL A N 1
ATOM 1915 C CA . VAL A 1 251 ? -9.008 10 -4.031 1 44.84 251 VAL A CA 1
ATOM 1916 C C . VAL A 1 251 ? -8.305 8.992 -3.123 1 44.84 251 VAL A C 1
ATOM 1918 O O . VAL A 1 251 ? -7.289 8.414 -3.502 1 44.84 251 VAL A O 1
ATOM 1921 N N . THR A 1 252 ? -8.297 9.281 -1.899 1 45.94 252 THR A N 1
ATOM 1922 C CA . THR A 1 252 ? -7.648 8.328 -1.01 1 45.94 252 THR A CA 1
ATOM 1923 C C . THR A 1 252 ? -8.586 7.18 -0.665 1 45.94 252 THR A C 1
ATOM 1925 O O . THR A 1 252 ? -9.703 7.402 -0.192 1 45.94 252 THR A O 1
ATOM 1928 N N . ASP A 1 253 ? -8.719 6.129 -1.422 1 40.28 253 ASP A N 1
ATOM 1929 C CA . ASP A 1 253 ? -9.422 4.953 -0.917 1 40.28 253 ASP A CA 1
ATOM 1930 C C . ASP A 1 253 ? -8.625 4.277 0.198 1 40.28 253 ASP A C 1
ATOM 1932 O O . ASP A 1 253 ? -7.453 3.945 0.018 1 40.28 253 ASP A O 1
ATOM 1936 N N . VAL A 1 254 ? -8.695 4.742 1.393 1 37.94 254 VAL A N 1
ATOM 1937 C CA . VAL A 1 254 ? -8.039 3.963 2.434 1 37.94 254 VAL A CA 1
ATOM 1938 C C . VAL A 1 254 ? -8.672 2.574 2.516 1 37.94 254 VAL A C 1
ATOM 1940 O O . VAL A 1 254 ? -9.867 2.443 2.791 1 37.94 254 VAL A O 1
ATOM 1943 N N . PRO A 1 255 ? -8.047 1.579 2.102 1 35.25 255 PRO A N 1
ATOM 1944 C CA . PRO A 1 255 ? -8.523 0.21 2.311 1 35.25 255 PRO A CA 1
ATOM 1945 C C . PRO A 1 255 ? -8.617 -0.161 3.789 1 35.25 255 PRO A C 1
ATOM 1947 O O . PRO A 1 255 ? -7.793 0.277 4.594 1 35.25 255 PRO A O 1
ATOM 1950 N N . GLY A 1 256 ? -9.961 -0.938 4.328 1 32.94 256 GLY A N 1
ATOM 1951 C CA . GLY A 1 256 ? -10.258 -1.498 5.637 1 32.94 256 GLY A CA 1
ATOM 1952 C C . GLY A 1 256 ? -11.352 -0.748 6.371 1 32.94 256 GLY A C 1
ATOM 1953 O O . GLY A 1 256 ? -11.609 -1.006 7.547 1 32.94 256 GLY A O 1
ATOM 1954 N N . THR A 1 257 ? -11.461 0.609 6.355 1 30.84 257 THR A N 1
ATOM 1955 C CA . THR A 1 257 ? -12.578 1.108 7.152 1 30.84 257 THR A CA 1
ATOM 1956 C C . THR A 1 257 ? -13.906 0.611 6.594 1 30.84 257 THR A C 1
ATOM 1958 O O . THR A 1 257 ? -14.008 0.28 5.41 1 30.84 257 THR A O 1
ATOM 1961 N N . THR A 1 258 ? -14.781 0.005 7.465 1 32.91 258 THR A N 1
ATOM 1962 C CA . THR A 1 258 ? -16.188 -0.327 7.27 1 32.91 258 THR A CA 1
ATOM 1963 C C . THR A 1 258 ? -16.828 0.593 6.23 1 32.91 258 THR A C 1
ATOM 1965 O O . THR A 1 258 ? -16.125 1.336 5.539 1 32.91 258 THR A O 1
ATOM 1968 N N . ARG A 1 259 ? -18.406 0.844 6.492 1 33.25 259 ARG A N 1
ATOM 1969 C CA . ARG A 1 259 ? -19.453 1.64 5.875 1 33.25 259 ARG A CA 1
ATOM 1970 C C . ARG A 1 259 ? -19.031 3.102 5.75 1 33.25 259 ARG A C 1
ATOM 1972 O O . ARG A 1 259 ? -19.875 3.973 5.5 1 33.25 259 ARG A O 1
ATOM 1979 N N . ASP A 1 260 ? -18.156 3.635 6.527 1 38.25 260 ASP A N 1
ATOM 1980 C CA . ASP A 1 260 ? -18.172 5.051 6.883 1 38.25 260 ASP A CA 1
ATOM 1981 C C . ASP A 1 260 ? -18.016 5.93 5.645 1 38.25 260 ASP A C 1
ATOM 1983 O O . ASP A 1 260 ? -17.594 5.453 4.586 1 38.25 260 ASP A O 1
ATOM 1987 N N . VAL A 1 261 ? -18.125 7.281 5.871 1 43.19 261 VAL A N 1
ATOM 1988 C CA . VAL A 1 261 ? -18.188 8.508 5.078 1 43.19 261 VAL A CA 1
ATOM 1989 C C . VAL A 1 261 ? -16.938 8.609 4.207 1 43.19 261 VAL A C 1
ATOM 1991 O O . VAL A 1 261 ? -15.812 8.594 4.715 1 43.19 261 VAL A O 1
ATOM 1994 N N . ILE A 1 262 ? -16.938 7.984 3.133 1 50.97 262 ILE A N 1
ATOM 1995 C CA . ILE A 1 262 ? -15.914 8.297 2.141 1 50.97 262 ILE A CA 1
ATOM 1996 C C . ILE A 1 262 ? -15.641 9.805 2.139 1 50.97 262 ILE A C 1
ATOM 1998 O O . ILE A 1 262 ? -16.547 10.602 1.888 1 50.97 262 ILE A O 1
ATOM 2002 N N . GLU A 1 263 ? -14.586 10.18 2.871 1 62.84 263 GLU A N 1
ATOM 2003 C CA . GLU A 1 263 ? -14.172 11.578 2.773 1 62.84 263 GLU A CA 1
ATOM 2004 C C . GLU A 1 263 ? -13.336 11.82 1.52 1 62.84 263 GLU A C 1
ATOM 2006 O O . GLU A 1 263 ? -12.445 11.039 1.198 1 62.84 263 GLU A O 1
ATOM 2011 N N . GLU A 1 264 ? -13.898 12.688 0.758 1 72.88 264 GLU A N 1
ATOM 2012 C CA . GLU A 1 264 ? -13.18 13.047 -0.463 1 72.88 264 GLU A CA 1
ATOM 2013 C C . GLU A 1 264 ? -12.438 14.367 -0.299 1 72.88 264 GLU A C 1
ATOM 2015 O O . GLU A 1 264 ? -12.961 15.312 0.298 1 72.88 264 GLU A O 1
ATOM 2020 N N . TYR A 1 265 ? -11.18 14.312 -0.609 1 79.06 265 TYR A N 1
ATOM 2021 C CA . TYR A 1 265 ? -10.367 15.516 -0.56 1 79.06 265 TYR A CA 1
ATOM 2022 C C . TYR A 1 265 ? -10.133 16.078 -1.96 1 79.06 265 TYR A C 1
ATOM 2024 O O . TYR A 1 265 ? -10.008 15.312 -2.924 1 79.06 265 TYR A O 1
ATOM 2032 N N . MET A 1 266 ? -10.188 17.375 -2.031 1 81.94 266 MET A N 1
ATOM 2033 C CA . MET A 1 266 ? -9.758 18.062 -3.252 1 81.94 266 MET A CA 1
ATOM 2034 C C . MET A 1 266 ? -8.742 19.156 -2.938 1 81.94 266 MET A C 1
ATOM 2036 O O . MET A 1 266 ? -8.719 19.672 -1.824 1 81.94 266 MET A O 1
ATOM 2040 N N . SER A 1 267 ? -7.875 19.406 -3.871 1 84.25 267 SER A N 1
ATOM 2041 C CA . SER A 1 267 ? -6.887 20.469 -3.717 1 84.25 267 SER A CA 1
ATOM 2042 C C . SER A 1 267 ? -7.25 21.688 -4.555 1 84.25 267 SER A C 1
ATOM 2044 O O . SER A 1 267 ? -7.398 21.594 -5.777 1 84.25 267 SER A O 1
ATOM 2046 N N . ILE A 1 268 ? -7.508 22.719 -3.893 1 81.62 268 ILE A N 1
ATOM 2047 C CA . ILE A 1 268 ? -7.699 24 -4.578 1 81.62 268 ILE A CA 1
ATOM 2048 C C . ILE A 1 268 ? -6.496 24.906 -4.324 1 81.62 268 ILE A C 1
ATOM 2050 O O . ILE A 1 268 ? -6.34 25.453 -3.227 1 81.62 268 ILE A O 1
ATOM 2054 N N . ASP A 1 269 ? -5.637 25.078 -5.289 1 79.44 269 ASP A N 1
ATOM 2055 C CA . ASP A 1 269 ? -4.426 25.891 -5.195 1 79.44 269 ASP A CA 1
ATOM 2056 C C . ASP A 1 269 ? -3.564 25.453 -4.012 1 79.44 269 ASP A C 1
ATOM 2058 O O . ASP A 1 269 ? -3.084 26.297 -3.244 1 79.44 269 ASP A O 1
ATOM 2062 N N . GLY A 1 270 ? -3.525 24.219 -3.811 1 81.94 270 GLY A N 1
ATOM 2063 C CA . GLY A 1 270 ? -2.674 23.672 -2.768 1 81.94 270 GLY A CA 1
ATOM 2064 C C . GLY A 1 270 ? -3.387 23.516 -1.437 1 81.94 270 GLY A C 1
ATOM 2065 O O . GLY A 1 270 ? -2.844 22.922 -0.501 1 81.94 270 GLY A O 1
ATOM 2066 N N . ILE A 1 271 ? -4.645 23.969 -1.358 1 84.25 271 ILE A N 1
ATOM 2067 C CA . ILE A 1 271 ? -5.414 23.891 -0.122 1 84.25 271 ILE A CA 1
ATOM 2068 C C . ILE A 1 271 ? -6.273 22.625 -0.138 1 84.25 271 ILE A C 1
ATOM 2070 O O . ILE A 1 271 ? -7.078 22.422 -1.051 1 84.25 271 ILE A O 1
ATOM 2074 N N . PRO A 1 272 ? -6.059 21.891 0.898 1 90.19 272 PRO A N 1
ATOM 2075 C CA . PRO A 1 272 ? -6.898 20.688 0.943 1 90.19 272 PRO A CA 1
ATOM 2076 C C . PRO A 1 272 ? -8.328 20.984 1.405 1 90.19 272 PRO A C 1
ATOM 2078 O O . PRO A 1 272 ? -8.523 21.578 2.471 1 90.19 272 PRO A O 1
ATOM 2081 N N . ILE A 1 273 ? -9.273 20.547 0.571 1 88.5 273 ILE A N 1
ATOM 2082 C CA . ILE A 1 273 ? -10.688 20.719 0.893 1 88.5 273 ILE A CA 1
ATOM 2083 C C . ILE A 1 273 ? -11.328 19.344 1.107 1 88.5 273 ILE A C 1
ATOM 2085 O O . ILE A 1 273 ? -11.289 18.484 0.222 1 88.5 273 ILE A O 1
ATOM 2089 N N . LYS A 1 274 ? -11.82 19.219 2.26 1 87.31 274 LYS A N 1
ATOM 2090 C CA . LYS A 1 274 ? -12.516 17.984 2.6 1 87.31 274 LYS A CA 1
ATOM 2091 C C . LYS A 1 274 ? -14.023 18.125 2.42 1 87.31 274 LYS A C 1
ATOM 2093 O O . LYS A 1 274 ? -14.656 18.938 3.096 1 87.31 274 LYS A O 1
ATOM 2098 N N . ILE A 1 275 ? -14.547 17.328 1.512 1 83.94 275 ILE A N 1
ATOM 2099 C CA . ILE A 1 275 ? -15.992 17.391 1.309 1 83.94 275 ILE A CA 1
ATOM 2100 C C . ILE A 1 275 ? -16.672 16.344 2.188 1 83.94 275 ILE A C 1
ATOM 2102 O O . ILE A 1 275 ? -16.422 15.141 2.049 1 83.94 275 ILE A O 1
ATOM 2106 N N . ILE A 1 276 ? -17.438 16.828 3.035 1 78.75 276 ILE A N 1
ATOM 2107 C CA . ILE A 1 276 ? -18.094 15.938 3.996 1 78.75 276 ILE A CA 1
ATOM 2108 C C . ILE A 1 276 ? -19.344 15.32 3.365 1 78.75 276 ILE A C 1
ATOM 2110 O O . ILE A 1 276 ? -20.062 15.992 2.617 1 78.75 276 ILE A O 1
ATOM 2114 N N . ASP A 1 277 ? -19.703 14.094 3.686 1 65.81 277 ASP A N 1
ATOM 2115 C CA . ASP A 1 277 ? -20.906 13.344 3.35 1 65.81 277 ASP A CA 1
ATOM 2116 C C . ASP A 1 277 ? -21.109 13.273 1.836 1 65.81 277 ASP A C 1
ATOM 2118 O O . ASP A 1 277 ? -22.203 13.57 1.334 1 65.81 277 ASP A O 1
ATOM 2122 N N . THR A 1 278 ? -20.125 12.906 1.195 1 61.5 278 THR A N 1
ATOM 2123 C CA . THR A 1 278 ? -20.188 12.812 -0.259 1 61.5 278 THR A CA 1
ATOM 2124 C C . THR A 1 278 ? -21.125 11.68 -0.681 1 61.5 278 THR A C 1
ATOM 2126 O O . THR A 1 278 ? -21.703 11.719 -1.768 1 61.5 278 THR A O 1
ATOM 2129 N N . ALA A 1 279 ? -21.109 10.664 0.188 1 55.84 279 ALA A N 1
ATOM 2130 C CA . ALA A 1 279 ? -22 9.547 -0.127 1 55.84 279 ALA A CA 1
ATOM 2131 C C . ALA A 1 279 ? -23.438 10.016 -0.278 1 55.84 279 ALA A C 1
ATOM 2133 O O . ALA A 1 279 ? -24.141 9.586 -1.194 1 55.84 279 ALA A O 1
ATOM 2134 N N . GLY A 1 280 ? -23.828 10.867 0.644 1 55.38 280 GLY A N 1
ATOM 2135 C CA . GLY A 1 280 ? -25.172 11.398 0.557 1 55.38 280 GLY A CA 1
ATOM 2136 C C . GLY A 1 280 ? -25.422 12.195 -0.712 1 55.38 280 GLY A C 1
ATOM 2137 O O . GLY A 1 280 ? -26.531 12.188 -1.251 1 55.38 280 GLY A O 1
ATOM 2138 N N . ILE A 1 281 ? -24.375 12.727 -1.161 1 59.97 281 ILE A N 1
ATOM 2139 C CA . ILE A 1 281 ? -24.484 13.555 -2.355 1 59.97 281 ILE A CA 1
ATOM 2140 C C . ILE A 1 281 ? -24.547 12.672 -3.596 1 59.97 281 ILE A C 1
ATOM 2142 O O . ILE A 1 281 ? -25.312 12.938 -4.523 1 59.97 281 ILE A O 1
ATOM 2146 N N . ARG A 1 282 ? -23.781 11.523 -3.508 1 57.28 282 ARG A N 1
ATOM 2147 C CA . ARG A 1 282 ? -23.719 10.641 -4.672 1 57.28 282 ARG A CA 1
ATOM 2148 C C . ARG A 1 282 ? -24.953 9.758 -4.758 1 57.28 282 ARG A C 1
ATOM 2150 O O . ARG A 1 282 ? -25.438 9.469 -5.855 1 57.28 282 ARG A O 1
ATOM 2157 N N . ASP A 1 283 ? -25.25 9.164 -3.58 1 54 283 ASP A N 1
ATOM 2158 C CA . ASP A 1 283 ? -26.406 8.273 -3.549 1 54 283 ASP A CA 1
ATOM 2159 C C . ASP A 1 283 ? -27.688 9.039 -3.83 1 54 283 ASP A C 1
ATOM 2161 O O . ASP A 1 283 ? -28.656 8.477 -4.355 1 54 283 ASP A O 1
ATOM 2165 N N . THR A 1 284 ? -27.703 10.195 -3.256 1 50.22 284 THR A N 1
ATOM 2166 C CA . THR A 1 284 ? -28.953 10.945 -3.309 1 50.22 284 THR A CA 1
ATOM 2167 C C . THR A 1 284 ? -29.266 11.359 -4.738 1 50.22 284 THR A C 1
ATOM 2169 O O . THR A 1 284 ? -30.359 11.875 -5.016 1 50.22 284 THR A O 1
ATOM 2172 N N . ASP A 1 285 ? -28.297 11.445 -5.66 1 46.5 285 ASP A N 1
ATOM 2173 C CA . ASP A 1 285 ? -28.906 11.695 -6.957 1 46.5 285 ASP A CA 1
ATOM 2174 C C . ASP A 1 285 ? -30.047 10.719 -7.23 1 46.5 285 ASP A C 1
ATOM 2176 O O . ASP A 1 285 ? -30.922 10.984 -8.055 1 46.5 285 ASP A O 1
ATOM 2180 N N . ASP A 1 286 ? -29.891 9.5 -6.73 1 39.34 286 ASP A N 1
ATOM 2181 C CA . ASP A 1 286 ? -30.938 8.516 -7.035 1 39.34 286 ASP A CA 1
ATOM 2182 C C . ASP A 1 286 ? -32.094 8.609 -6.043 1 39.34 286 ASP A C 1
ATOM 2184 O O . ASP A 1 286 ? -33.25 8.414 -6.414 1 39.34 286 ASP A O 1
ATOM 2188 N N . VAL A 1 287 ? -31.797 8.289 -4.633 1 37.31 287 VAL A N 1
ATOM 2189 C CA . VAL A 1 287 ? -32.906 8.18 -3.707 1 37.31 287 VAL A CA 1
ATOM 2190 C C . VAL A 1 287 ? -33.188 9.539 -3.051 1 37.31 287 VAL A C 1
ATOM 2192 O O . VAL A 1 287 ? -32.25 10.281 -2.758 1 37.31 287 VAL A O 1
ATOM 2195 N N . VAL A 1 288 ? -34.375 10.117 -3.109 1 37.38 288 VAL A N 1
ATOM 2196 C CA . VAL A 1 288 ? -35.031 11.242 -2.445 1 37.38 288 VAL A CA 1
ATOM 2197 C C . VAL A 1 288 ? -34.562 11.344 -1.002 1 37.38 288 VAL A C 1
ATOM 2199 O O . VAL A 1 288 ? -35 10.578 -0.138 1 37.38 288 VAL A O 1
ATOM 2202 N N . GLU A 1 289 ? -33.344 11.172 -0.709 1 39.78 289 GLU A N 1
ATOM 2203 C CA . GLU A 1 289 ? -33.219 11.422 0.723 1 39.78 289 GLU A CA 1
ATOM 2204 C C . GLU A 1 289 ? -33.594 12.852 1.072 1 39.78 289 GLU A C 1
ATOM 2206 O O . GLU A 1 289 ? -33.031 13.805 0.532 1 39.78 289 GLU A O 1
ATOM 2211 N N . LYS A 1 290 ? -34.75 13.109 1.414 1 42.62 290 LYS A N 1
ATOM 2212 C CA . LYS A 1 290 ? -35.219 14.281 2.143 1 42.62 290 LYS A CA 1
ATOM 2213 C C . LYS A 1 290 ? -34.25 14.664 3.256 1 42.62 290 LYS A C 1
ATOM 2215 O O . LYS A 1 290 ? -34.25 14.062 4.332 1 42.62 290 LYS A O 1
ATOM 2220 N N . ILE A 1 291 ? -32.969 14.836 2.971 1 51.34 291 ILE A N 1
ATOM 2221 C CA . ILE A 1 291 ? -32.312 15.422 4.129 1 51.34 291 ILE A CA 1
ATOM 2222 C C . ILE A 1 291 ? -33.125 16.625 4.629 1 51.34 291 ILE A C 1
ATOM 2224 O O . ILE A 1 291 ? -33.281 17.609 3.916 1 51.34 291 ILE A O 1
ATOM 2228 N N . GLY A 1 292 ? -33.875 16.406 5.582 1 58.44 292 GLY A N 1
ATOM 2229 C CA . GLY A 1 292 ? -34.625 17.484 6.18 1 58.44 292 GLY A CA 1
ATOM 2230 C C . GLY A 1 292 ? -33.781 18.641 6.641 1 58.44 292 GLY A C 1
ATOM 2231 O O . GLY A 1 292 ? -32.562 18.562 6.637 1 58.44 292 GLY A O 1
ATOM 2232 N N . VAL A 1 293 ? -34.219 19.875 6.699 1 68.94 293 VAL A N 1
ATOM 2233 C CA . VAL A 1 293 ? -33.656 21.125 7.152 1 68.94 293 VAL A CA 1
ATOM 2234 C C . VAL A 1 293 ? -32.812 20.891 8.422 1 68.94 293 VAL A C 1
ATOM 2236 O O . VAL A 1 293 ? -31.734 21.453 8.578 1 68.94 293 VAL A O 1
ATOM 2239 N N . GLU A 1 294 ? -33.156 19.922 9.117 1 75.19 294 GLU A N 1
ATOM 2240 C CA . GLU A 1 294 ? -32.469 19.688 10.391 1 75.19 294 GLU A CA 1
ATOM 2241 C C . GLU A 1 294 ? -31.125 19 10.18 1 75.19 294 GLU A C 1
ATOM 2243 O O . GLU A 1 294 ? -30.125 19.375 10.812 1 75.19 294 GLU A O 1
ATOM 2248 N N . LYS A 1 295 ? -31.078 18.078 9.367 1 77.5 295 LYS A N 1
ATOM 2249 C CA . LYS A 1 295 ? -29.812 17.375 9.078 1 77.5 295 LYS A CA 1
ATOM 2250 C C . LYS A 1 295 ? -28.812 18.328 8.43 1 77.5 295 LYS A C 1
ATOM 2252 O O . LYS A 1 295 ? -27.609 18.266 8.727 1 77.5 295 LYS A O 1
ATOM 2257 N N . SER A 1 296 ? -29.312 19.109 7.598 1 80.94 296 SER A N 1
ATOM 2258 C CA . SER A 1 296 ? -28.453 20.094 6.949 1 80.94 296 SER A CA 1
ATOM 2259 C C . SER A 1 296 ? -27.859 21.062 7.965 1 80.94 296 SER A C 1
ATOM 2261 O O . SER A 1 296 ? -26.672 21.406 7.883 1 80.94 296 SER A O 1
ATOM 2263 N N . ARG A 1 297 ? -28.641 21.484 8.898 1 85.12 297 ARG A N 1
ATOM 2264 C CA . ARG A 1 297 ? -28.172 22.406 9.922 1 85.12 297 ARG A CA 1
ATOM 2265 C C . ARG A 1 297 ? -27.047 21.781 10.75 1 85.12 297 ARG A C 1
ATOM 2267 O O . ARG A 1 297 ? -26.078 22.453 11.07 1 85.12 297 ARG A O 1
ATOM 2274 N N . GLU A 1 298 ? -27.203 20.578 11.023 1 85.25 298 GLU A N 1
ATOM 2275 C CA . GLU A 1 298 ? -26.172 19.859 11.781 1 85.25 298 GLU A CA 1
ATOM 2276 C C . GLU A 1 298 ? -24.844 19.828 11.008 1 85.25 298 GLU A C 1
ATOM 2278 O O . GLU A 1 298 ? -23.781 20.062 11.586 1 85.25 298 GLU A O 1
ATOM 2283 N N . LYS A 1 299 ? -24.953 19.562 9.789 1 85.25 299 LYS A N 1
ATOM 2284 C CA . LYS A 1 299 ? -23.75 19.516 8.945 1 85.25 299 LYS A CA 1
ATOM 2285 C C . LYS A 1 299 ? -23.094 20.891 8.836 1 85.25 299 LYS A C 1
ATOM 2287 O O . LYS A 1 299 ? -21.875 21 8.906 1 85.25 299 LYS A O 1
ATOM 2292 N N . ILE A 1 300 ? -23.953 21.844 8.695 1 88.94 300 ILE A N 1
ATOM 2293 C CA . ILE A 1 300 ? -23.484 23.203 8.562 1 88.94 300 ILE A CA 1
ATOM 2294 C C . ILE A 1 300 ? -22.75 23.625 9.836 1 88.94 300 ILE A C 1
ATOM 2296 O O . ILE A 1 300 ? -21.672 24.219 9.773 1 88.94 300 ILE A O 1
ATOM 2300 N N . ASN A 1 301 ? -23.25 23.219 10.93 1 89.62 301 ASN A N 1
ATOM 2301 C CA . ASN A 1 301 ? -22.672 23.578 12.211 1 89.62 301 ASN A CA 1
ATOM 2302 C C . ASN A 1 301 ? -21.312 22.906 12.422 1 89.62 301 ASN A C 1
ATOM 2304 O O . ASN A 1 301 ? -20.469 23.438 13.133 1 89.62 301 ASN A O 1
ATOM 2308 N N . ASN A 1 302 ? -21.141 21.875 11.758 1 86.81 302 ASN A N 1
ATOM 2309 C CA . ASN A 1 302 ? -19.922 21.109 11.969 1 86.81 302 ASN A CA 1
ATOM 2310 C C . ASN A 1 302 ? -18.906 21.359 10.844 1 86.81 302 ASN A C 1
ATOM 2312 O O . ASN A 1 302 ? -17.906 20.641 10.734 1 86.81 302 ASN A O 1
ATOM 2316 N N . SER A 1 303 ? -19.188 22.344 10.023 1 90.25 303 SER A N 1
ATOM 2317 C CA . SER A 1 303 ? -18.297 22.609 8.891 1 90.25 303 SER A CA 1
ATOM 2318 C C . SER A 1 303 ? -17.578 23.938 9.047 1 90.25 303 SER A C 1
ATOM 2320 O O . SER A 1 303 ? -18.016 24.797 9.82 1 90.25 303 SER A O 1
ATOM 2322 N N . ASP A 1 304 ? -16.422 24 8.383 1 91.12 304 ASP A N 1
ATOM 2323 C CA . ASP A 1 304 ? -15.688 25.25 8.32 1 91.12 304 ASP A CA 1
ATOM 2324 C C . ASP A 1 304 ? -16.266 26.172 7.23 1 91.12 304 ASP A C 1
ATOM 2326 O O . ASP A 1 304 ? -16.203 27.391 7.352 1 91.12 304 ASP A O 1
ATOM 2330 N N . LEU A 1 305 ? -16.719 25.516 6.176 1 93.44 305 LEU A N 1
ATOM 2331 C CA . LEU A 1 305 ? -17.281 26.234 5.031 1 93.44 305 LEU A CA 1
ATOM 2332 C C . LEU A 1 305 ? -18.562 25.562 4.555 1 93.44 305 LEU A C 1
ATOM 2334 O O . LEU A 1 305 ? -18.609 24.344 4.398 1 93.44 305 LEU A O 1
ATOM 2338 N N . THR A 1 306 ? -19.594 26.422 4.371 1 94.44 306 THR A N 1
ATOM 2339 C CA . THR A 1 306 ? -20.859 25.953 3.809 1 94.44 306 THR A CA 1
ATOM 2340 C C . THR A 1 306 ? -21.031 26.453 2.373 1 94.44 306 THR A C 1
ATOM 2342 O O . THR A 1 306 ? -20.969 27.656 2.113 1 94.44 306 THR A O 1
ATOM 2345 N N . VAL A 1 307 ? -21.203 25.453 1.523 1 94.62 307 VAL A N 1
ATOM 2346 C CA . VAL A 1 307 ? -21.484 25.766 0.129 1 94.62 307 VAL A CA 1
ATOM 2347 C C . VAL A 1 307 ? -22.938 25.484 -0.188 1 94.62 307 VAL A C 1
ATOM 2349 O O . VAL A 1 307 ? -23.344 24.312 -0.269 1 94.62 307 VAL A O 1
ATOM 2352 N N . LEU A 1 308 ? -23.688 26.547 -0.388 1 94.19 308 LEU A N 1
ATOM 2353 C CA . LEU A 1 308 ? -25.094 26.406 -0.75 1 94.19 308 LEU A CA 1
ATOM 2354 C C . LEU A 1 308 ? -25.281 26.469 -2.264 1 94.19 308 LEU A C 1
ATOM 2356 O O . LEU A 1 308 ? -24.891 27.438 -2.906 1 94.19 308 LEU A O 1
ATOM 2360 N N . VAL A 1 309 ? -25.844 25.391 -2.746 1 94.56 309 VAL A N 1
ATOM 2361 C CA . VAL A 1 309 ? -26.094 25.312 -4.18 1 94.56 309 VAL A CA 1
ATOM 2362 C C . VAL A 1 309 ? -27.578 25.547 -4.461 1 94.56 309 VAL A C 1
ATOM 2364 O O . VAL A 1 309 ? -28.438 24.859 -3.92 1 94.56 309 VAL A O 1
ATOM 2367 N N . LEU A 1 310 ? -27.812 26.562 -5.273 1 94.31 310 LEU A N 1
ATOM 2368 C CA . LEU A 1 310 ? -29.172 26.906 -5.695 1 94.31 310 LEU A CA 1
ATOM 2369 C C . LEU A 1 310 ? -29.312 26.766 -7.203 1 94.31 310 LEU A C 1
ATOM 2371 O O . LEU A 1 310 ? -28.359 26.953 -7.949 1 94.31 310 LEU A O 1
ATOM 2375 N N . ASP A 1 311 ? -30.484 26.328 -7.566 1 94.06 311 ASP A N 1
ATOM 2376 C CA . ASP A 1 311 ? -30.812 26.266 -8.992 1 94.06 311 ASP A CA 1
ATOM 2377 C C . ASP A 1 311 ? -31.266 27.625 -9.516 1 94.06 311 ASP A C 1
ATOM 2379 O O . ASP A 1 311 ? -32.375 28.078 -9.211 1 94.06 311 ASP A O 1
ATOM 2383 N N . ASN A 1 312 ? -30.406 28.188 -10.289 1 93.62 312 ASN A N 1
ATOM 2384 C CA . ASN A 1 312 ? -30.672 29.531 -10.805 1 93.62 312 ASN A CA 1
ATOM 2385 C C . ASN A 1 312 ? -31.922 29.547 -11.688 1 93.62 312 ASN A C 1
ATOM 2387 O O . ASN A 1 312 ? -32.531 30.609 -11.867 1 93.62 312 ASN A O 1
ATOM 2391 N N . SER A 1 313 ? -32.344 28.391 -12.234 1 92.19 313 SER A N 1
ATOM 2392 C CA . SER A 1 313 ? -33.438 28.328 -13.188 1 92.19 313 SER A CA 1
ATOM 2393 C C . SER A 1 313 ? -34.781 28.141 -12.477 1 92.19 313 SER A C 1
ATOM 2395 O O . SER A 1 313 ? -35.844 28 -13.125 1 92.19 313 SER A O 1
ATOM 2397 N N . ARG A 1 314 ? -34.781 28.141 -11.211 1 91.12 314 ARG A N 1
ATOM 2398 C CA . ARG A 1 314 ? -36.031 27.969 -10.43 1 91.12 314 ARG A CA 1
ATOM 2399 C C . ARG A 1 314 ? -36.125 29.016 -9.344 1 91.12 314 ARG A C 1
ATOM 2401 O O . ARG A 1 314 ? -35.125 29.562 -8.875 1 91.12 314 ARG A O 1
ATOM 2408 N N . GLY A 1 315 ? -37.406 29.281 -8.953 1 90.5 315 GLY A N 1
ATOM 2409 C CA . GLY A 1 315 ? -37.625 30.172 -7.82 1 90.5 315 GLY A CA 1
ATOM 2410 C C . GLY A 1 315 ? -37.25 29.531 -6.492 1 90.5 315 GLY A C 1
ATOM 2411 O O . GLY A 1 315 ? -37.188 28.312 -6.379 1 90.5 315 GLY A O 1
ATOM 2412 N N . LEU A 1 316 ? -36.969 30.422 -5.52 1 92.25 316 LEU A N 1
ATOM 2413 C CA . LEU A 1 316 ? -36.594 29.953 -4.184 1 92.25 316 LEU A CA 1
ATOM 2414 C C . LEU A 1 316 ? -37.844 29.578 -3.395 1 92.25 316 LEU A C 1
ATOM 2416 O O . LEU A 1 316 ? -38.875 30.25 -3.479 1 92.25 316 LEU A O 1
ATOM 2420 N N . ASP A 1 317 ? -37.781 28.484 -2.779 1 88.75 317 ASP A N 1
ATOM 2421 C CA . ASP A 1 317 ? -38.875 28.109 -1.905 1 88.75 317 ASP A CA 1
ATOM 2422 C C . ASP A 1 317 ? -38.531 28.344 -0.438 1 88.75 317 ASP A C 1
ATOM 2424 O O . ASP A 1 317 ? -37.531 28.969 -0.133 1 88.75 317 ASP A O 1
ATOM 2428 N N . ASP A 1 318 ? -39.438 27.922 0.485 1 88.25 318 ASP A N 1
ATOM 2429 C CA . ASP A 1 318 ? -39.281 28.203 1.908 1 88.25 318 ASP A CA 1
ATOM 2430 C C . ASP A 1 318 ? -38.062 27.469 2.488 1 88.25 318 ASP A C 1
ATOM 2432 O O . ASP A 1 318 ? -37.406 27.984 3.381 1 88.25 318 ASP A O 1
ATOM 2436 N N . GLU A 1 319 ? -37.781 26.406 1.994 1 87.12 319 GLU A N 1
ATOM 2437 C CA . GLU A 1 319 ? -36.656 25.641 2.469 1 87.12 319 GLU A CA 1
ATOM 2438 C C . GLU A 1 319 ? -35.344 26.344 2.109 1 87.12 319 GLU A C 1
ATOM 2440 O O . GLU A 1 319 ? -34.406 26.391 2.92 1 87.12 319 GLU A O 1
ATOM 2445 N N . ASP A 1 320 ? -35.344 26.859 0.922 1 90.69 320 ASP A N 1
ATOM 2446 C CA . ASP A 1 320 ? -34.188 27.625 0.49 1 90.69 320 ASP A CA 1
ATOM 2447 C C . ASP A 1 320 ? -33.938 28.828 1.391 1 90.69 320 ASP A C 1
ATOM 2449 O O . ASP A 1 320 ? -32.812 29.062 1.836 1 90.69 320 ASP A O 1
ATOM 2453 N N . LYS A 1 321 ? -35.062 29.5 1.632 1 90.44 321 LYS A N 1
ATOM 2454 C CA . LYS A 1 321 ? -34.969 30.719 2.422 1 90.44 321 LYS A CA 1
ATOM 2455 C C . LYS A 1 321 ? -34.531 30.422 3.854 1 90.44 321 LYS A C 1
ATOM 2457 O O . LYS A 1 321 ? -33.781 31.203 4.457 1 90.44 321 LYS A O 1
ATOM 2462 N N . GLU A 1 322 ? -34.938 29.359 4.328 1 89.69 322 GLU A N 1
ATOM 2463 C CA . GLU A 1 322 ? -34.562 28.953 5.676 1 89.69 322 GLU A CA 1
ATOM 2464 C C . GLU A 1 322 ? -33.062 28.672 5.762 1 89.69 322 GLU A C 1
ATOM 2466 O O . GLU A 1 322 ? -32.406 29.094 6.723 1 89.69 322 GLU A O 1
ATOM 2471 N N . ILE A 1 323 ? -32.531 28.016 4.805 1 91 323 ILE A N 1
ATOM 2472 C CA . ILE A 1 323 ? -31.109 27.688 4.789 1 91 323 ILE A CA 1
ATOM 2473 C C . ILE A 1 323 ? -30.297 28.969 4.613 1 91 323 ILE A C 1
ATOM 2475 O O . ILE A 1 323 ? -29.266 29.156 5.266 1 91 323 ILE A O 1
ATOM 2479 N N . ILE A 1 324 ? -30.828 29.812 3.748 1 92.06 324 ILE A N 1
ATOM 2480 C CA . ILE A 1 324 ? -30.156 31.078 3.492 1 92.06 324 ILE A CA 1
ATOM 2481 C C . ILE A 1 324 ? -30.062 31.875 4.789 1 92.06 324 ILE A C 1
ATOM 2483 O O . ILE A 1 324 ? -28.984 32.406 5.121 1 92.06 324 ILE A O 1
ATOM 2487 N N . ASN A 1 325 ? -31.094 31.859 5.547 1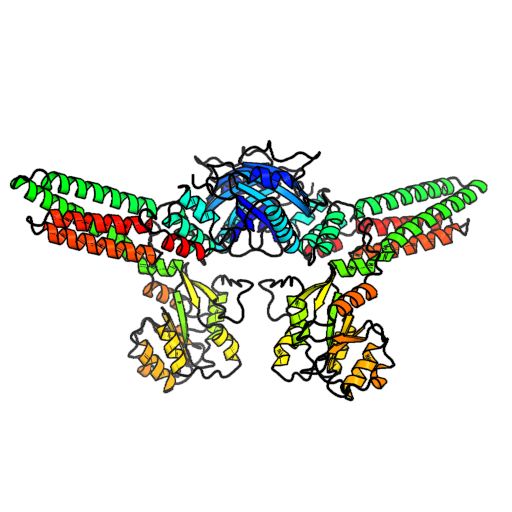 90.75 325 ASN A N 1
ATOM 2488 C CA . ASN A 1 325 ? -31.109 32.594 6.812 1 90.75 325 ASN A CA 1
ATOM 2489 C C . ASN A 1 325 ? -30.188 31.938 7.84 1 90.75 325 ASN A C 1
ATOM 2491 O O . ASN A 1 325 ? -29.609 32.625 8.68 1 90.75 325 ASN A O 1
ATOM 2495 N N . PHE A 1 326 ? -30.062 30.75 7.715 1 91 326 PHE A N 1
ATOM 2496 C CA . PHE A 1 326 ? -29.281 30 8.688 1 91 326 PHE A CA 1
ATOM 2497 C C . PHE A 1 326 ? -27.797 30.203 8.445 1 91 326 PHE A C 1
ATOM 2499 O O . PHE A 1 326 ? -27 30.203 9.391 1 91 326 PHE A O 1
ATOM 2506 N N . ILE A 1 327 ? -27.328 30.438 7.207 1 92.75 327 ILE A N 1
ATOM 2507 C CA . ILE A 1 327 ? -25.891 30.438 6.902 1 92.75 327 ILE A CA 1
ATOM 2508 C C . ILE A 1 327 ? -25.359 31.859 6.922 1 92.75 327 ILE A C 1
ATOM 2510 O O . ILE A 1 327 ? -24.141 32.062 6.82 1 92.75 327 ILE A O 1
ATOM 2514 N N . LYS A 1 328 ? -26.234 32.812 7.129 1 89.94 328 LYS A N 1
ATOM 2515 C CA . LYS A 1 328 ? -25.875 34.219 6.977 1 89.94 328 LYS A CA 1
ATOM 2516 C C . LYS A 1 328 ? -24.766 34.625 7.953 1 89.94 328 LYS A C 1
ATOM 2518 O O . LYS A 1 328 ? -23.969 35.5 7.668 1 89.94 328 LYS A O 1
ATOM 2523 N N . ASP A 1 329 ? -24.672 33.938 9.102 1 88.44 329 ASP A N 1
ATOM 2524 C CA . ASP A 1 329 ? -23.703 34.281 10.133 1 88.44 329 ASP A CA 1
ATOM 2525 C C . ASP A 1 329 ? -22.516 33.312 10.125 1 88.44 329 ASP A C 1
ATOM 2527 O O . ASP A 1 329 ? -21.688 33.344 11.031 1 88.44 329 ASP A O 1
ATOM 2531 N N . LYS A 1 330 ? -22.453 32.531 9.141 1 91.62 330 LYS A N 1
ATOM 2532 C CA . LYS A 1 330 ? -21.375 31.562 8.992 1 91.62 330 LYS A CA 1
ATOM 2533 C C . LYS A 1 330 ? -20.5 31.891 7.785 1 91.62 330 LYS A C 1
ATOM 2535 O O . LYS A 1 330 ? -20.75 32.875 7.086 1 91.62 330 LYS A O 1
ATOM 2540 N N . LYS A 1 331 ? -19.375 31.188 7.652 1 92.31 331 LYS A N 1
ATOM 2541 C CA . LYS A 1 331 ? -18.625 31.266 6.402 1 92.31 331 LYS A CA 1
ATOM 2542 C C . LYS A 1 331 ? -19.297 30.453 5.297 1 92.31 331 LYS A C 1
ATOM 2544 O O . LYS A 1 331 ? -19.453 29.234 5.414 1 92.31 331 LYS A O 1
ATOM 2549 N N . TYR A 1 332 ? -19.734 31.172 4.258 1 94.81 332 TYR A N 1
ATOM 2550 C CA . TYR A 1 332 ? -20.531 30.5 3.232 1 94.81 332 TYR A CA 1
ATOM 2551 C C . TYR A 1 332 ? -20.125 30.969 1.841 1 94.81 332 TYR A C 1
ATOM 2553 O O . TYR A 1 332 ? -19.469 32 1.694 1 94.81 332 TYR A O 1
ATOM 2561 N N . ILE A 1 333 ? -20.453 30.125 0.904 1 95.69 333 ILE A N 1
ATOM 2562 C CA . ILE A 1 333 ? -20.469 30.469 -0.514 1 95.69 333 ILE A CA 1
ATOM 2563 C C . ILE A 1 333 ? -21.766 29.969 -1.146 1 95.69 333 ILE A C 1
ATOM 2565 O O . ILE A 1 333 ? -22.172 28.828 -0.938 1 95.69 333 ILE A O 1
ATOM 2569 N N . VAL A 1 334 ? -22.438 30.891 -1.844 1 96.06 334 VAL A N 1
ATOM 2570 C CA . VAL A 1 334 ? -23.672 30.516 -2.551 1 96.06 334 VAL A CA 1
ATOM 2571 C C . VAL A 1 334 ? -23.375 30.375 -4.043 1 96.06 334 VAL A C 1
ATOM 2573 O O . VAL A 1 334 ? -22.875 31.312 -4.672 1 96.06 334 VAL A O 1
ATOM 2576 N N . LEU A 1 335 ? -23.688 29.203 -4.484 1 95.94 335 LEU A N 1
ATOM 2577 C CA . LEU A 1 335 ? -23.5 28.953 -5.906 1 95.94 335 LEU A CA 1
ATOM 2578 C C . LEU A 1 335 ? -24.844 28.922 -6.633 1 95.94 335 LEU A C 1
ATOM 2580 O O . LEU A 1 335 ? -25.688 28.062 -6.34 1 95.94 335 LEU A O 1
ATOM 2584 N N . LEU A 1 336 ? -24.984 29.859 -7.543 1 95.75 336 LEU A N 1
ATOM 2585 C CA . LEU A 1 336 ? -26.125 29.828 -8.445 1 95.75 336 LEU A CA 1
ATOM 2586 C C . LEU A 1 336 ? -25.812 28.984 -9.68 1 95.75 336 LEU A C 1
ATOM 2588 O O . LEU A 1 336 ? -25.281 29.484 -10.664 1 95.75 336 LEU A O 1
ATOM 2592 N N . ASN A 1 337 ? -26.266 27.688 -9.602 1 95.06 337 ASN A N 1
ATOM 2593 C CA . ASN A 1 337 ? -25.906 26.703 -10.609 1 95.06 337 ASN A CA 1
ATOM 2594 C C . ASN A 1 337 ? -26.875 26.719 -11.789 1 95.06 337 ASN A C 1
ATOM 2596 O O . ASN A 1 337 ? -27.953 27.312 -11.695 1 95.06 337 ASN A O 1
ATOM 2600 N N . LYS A 1 338 ? -26.5 26.141 -12.914 1 93.12 338 LYS A N 1
ATOM 2601 C CA . LYS A 1 338 ? -27.266 26.031 -14.156 1 93.12 338 LYS A CA 1
ATOM 2602 C C . LYS A 1 338 ? -27.438 27.406 -14.812 1 93.12 338 LYS A C 1
ATOM 2604 O O . LYS A 1 338 ? -28.516 27.734 -15.305 1 93.12 338 LYS A O 1
ATOM 2609 N N . MET A 1 339 ? -26.375 28.141 -14.719 1 91.12 339 MET A N 1
ATOM 2610 C CA . MET A 1 339 ? -26.391 29.484 -15.289 1 91.12 339 MET A CA 1
ATOM 2611 C C . MET A 1 339 ? -26.578 29.422 -16.812 1 91.12 339 MET A C 1
ATOM 2613 O O . MET A 1 339 ? -26.844 30.453 -17.438 1 91.12 339 MET A O 1
ATOM 2617 N N . ASP A 1 340 ? -26.406 28.219 -17.375 1 90 340 ASP A N 1
ATOM 2618 C CA . ASP A 1 340 ? -26.625 28.016 -18.797 1 90 340 ASP A CA 1
ATOM 2619 C C . ASP A 1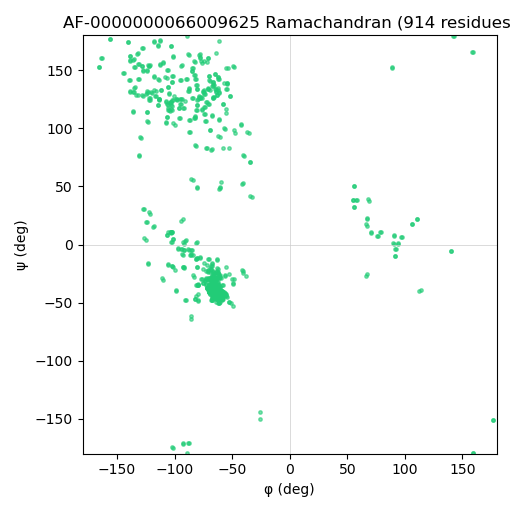 340 ? -28.109 28.109 -19.141 1 90 340 ASP A C 1
ATOM 2621 O O . ASP A 1 340 ? -28.469 28.281 -20.297 1 90 340 ASP A O 1
ATOM 2625 N N . LEU A 1 341 ? -28.906 28.094 -18.156 1 90.81 341 LEU A N 1
ATOM 2626 C CA . LEU A 1 341 ? -30.344 28.25 -18.344 1 90.81 341 LEU A CA 1
ATOM 2627 C C . LEU A 1 341 ? -30.797 29.656 -17.969 1 90.81 341 LEU A C 1
ATOM 2629 O O . LEU A 1 341 ? -30.031 30.422 -17.406 1 90.81 341 LEU A O 1
ATOM 2633 N N . GLU A 1 342 ? -32.062 30.016 -18.266 1 90.62 342 GLU A N 1
ATOM 2634 C CA . GLU A 1 342 ? -32.625 31.328 -17.938 1 90.62 342 GLU A CA 1
ATOM 2635 C C . GLU A 1 342 ? -32.812 31.484 -16.438 1 90.62 342 GLU A C 1
ATOM 2637 O O . GLU A 1 342 ? -33.344 30.578 -15.773 1 90.62 342 GLU A O 1
ATOM 2642 N N . SER A 1 343 ? -32.375 32.594 -15.938 1 91.31 343 SER A N 1
ATOM 2643 C CA . SER A 1 343 ? -32.438 32.844 -14.5 1 91.31 343 SER A CA 1
ATOM 2644 C C . SER A 1 343 ? -33.875 33.125 -14.062 1 91.31 343 SER A C 1
ATOM 2646 O O . SER A 1 343 ? -34.594 33.906 -14.695 1 91.31 343 SER A O 1
ATOM 2648 N N . LYS A 1 344 ? -34.312 32.438 -13.047 1 91.25 344 LYS A N 1
ATOM 2649 C CA . LYS A 1 344 ? -35.656 32.656 -12.461 1 91.25 344 LYS A CA 1
ATOM 2650 C C . LYS A 1 344 ? -35.531 32.906 -10.961 1 91.25 344 LYS A C 1
ATOM 2652 O O . LYS A 1 344 ? -36.562 33 -10.266 1 91.25 344 LYS A O 1
ATOM 2657 N N . ILE A 1 345 ? -34.312 33 -10.508 1 90.31 345 ILE A N 1
ATOM 2658 C CA . ILE A 1 345 ? -34.094 33.125 -9.07 1 90.31 345 ILE A CA 1
ATOM 2659 C C . ILE A 1 345 ? -34.438 34.531 -8.617 1 90.31 345 ILE A C 1
ATOM 2661 O O . ILE A 1 345 ? -34.125 35.5 -9.305 1 90.31 345 ILE A O 1
ATOM 2665 N N . ASP A 1 346 ? -35.188 34.688 -7.574 1 84.56 346 ASP A N 1
ATOM 2666 C CA . ASP A 1 346 ? -35.469 35.969 -6.949 1 84.56 346 ASP A CA 1
ATOM 2667 C C . ASP A 1 346 ? -34.25 36.5 -6.203 1 84.56 346 ASP A C 1
ATOM 2669 O O . ASP A 1 346 ? -33.969 36.094 -5.078 1 84.56 346 ASP A O 1
ATOM 2673 N N . LYS A 1 347 ? -33.625 37.469 -6.727 1 83.5 347 LYS A N 1
ATOM 2674 C CA . LYS A 1 347 ? -32.406 38.031 -6.176 1 83.5 347 LYS A CA 1
ATOM 2675 C C . LYS A 1 347 ? -32.656 38.75 -4.867 1 83.5 347 LYS A C 1
ATOM 2677 O O . LYS A 1 347 ? -31.75 38.938 -4.059 1 83.5 347 LYS A O 1
ATOM 2682 N N . GLU A 1 348 ? -33.938 39.094 -4.621 1 85.69 348 GLU A N 1
ATOM 2683 C CA . GLU A 1 348 ? -34.281 39.812 -3.395 1 85.69 348 GLU A CA 1
ATOM 2684 C C . GLU A 1 348 ? -34.094 38.906 -2.172 1 85.69 348 GLU A C 1
ATOM 2686 O O . GLU A 1 348 ? -33.719 39.406 -1.093 1 85.69 348 GLU A O 1
ATOM 2691 N N . ALA A 1 349 ? -34.25 37.688 -2.398 1 86.25 349 ALA A N 1
ATOM 2692 C CA . ALA A 1 349 ? -34.125 36.75 -1.304 1 86.25 349 ALA A CA 1
ATOM 2693 C C . ALA A 1 349 ? -32.656 36.562 -0.907 1 86.25 349 ALA A C 1
ATOM 2695 O O . ALA A 1 349 ? -32.344 36.094 0.187 1 86.25 349 ALA A O 1
ATOM 2696 N N . LEU A 1 350 ? -31.781 36.969 -1.76 1 91.38 350 LEU A N 1
ATOM 2697 C CA . LEU A 1 350 ? -30.344 36.812 -1.521 1 91.38 350 LEU A CA 1
ATOM 2698 C C . LEU A 1 350 ? -29.734 38.125 -1.047 1 91.38 350 LEU A C 1
ATOM 2700 O O . LEU A 1 350 ? -28.516 38.219 -0.848 1 91.38 350 LEU A O 1
ATOM 2704 N N . LYS A 1 351 ? -30.531 39.125 -0.833 1 88.88 351 LYS A N 1
ATOM 2705 C CA . LYS A 1 351 ? -30.062 40.469 -0.542 1 88.88 351 LYS A CA 1
ATOM 2706 C C . LYS A 1 351 ? -29.344 40.531 0.801 1 88.88 351 LYS A C 1
ATOM 2708 O O . LYS A 1 351 ? -28.469 41.375 1.006 1 88.88 351 LYS A O 1
ATOM 2713 N N . GLU A 1 352 ? -29.719 39.656 1.703 1 88.38 352 GLU A N 1
ATOM 2714 C CA . GLU A 1 352 ? -29.141 39.656 3.037 1 88.38 352 GLU A CA 1
ATOM 2715 C C . GLU A 1 352 ? -27.75 39 3.029 1 88.38 352 GLU A C 1
ATOM 2717 O O . GLU A 1 352 ? -27 39.125 4 1 88.38 352 GLU A O 1
ATOM 2722 N N . LEU A 1 353 ? -27.438 38.375 1.975 1 92.62 353 LEU A N 1
ATOM 2723 C CA . LEU A 1 353 ? -26.156 37.688 1.858 1 92.62 353 LEU A CA 1
ATOM 2724 C C . LEU A 1 353 ? -25.125 38.594 1.188 1 92.62 353 LEU A C 1
ATOM 2726 O O . LEU A 1 353 ? -25.484 39.562 0.49 1 92.62 353 LEU A O 1
ATOM 2730 N N . ASN A 1 354 ? -23.891 38.375 1.481 1 92.69 354 ASN A N 1
ATOM 2731 C CA . ASN A 1 354 ? -22.812 39.125 0.852 1 92.69 354 ASN A CA 1
ATOM 2732 C C . ASN A 1 354 ? -22.656 38.75 -0.621 1 92.69 354 ASN A C 1
ATOM 2734 O O . ASN A 1 354 ? -22.391 37.594 -0.951 1 92.69 354 ASN A O 1
ATOM 2738 N N . SER A 1 355 ? -22.781 39.688 -1.506 1 91.62 355 SER A N 1
ATOM 2739 C CA . SER A 1 355 ? -22.75 39.5 -2.949 1 91.62 355 SER A CA 1
ATOM 2740 C C . SER A 1 355 ? -21.406 38.906 -3.398 1 91.62 355 SER A C 1
ATOM 2742 O O . SER A 1 355 ? -21.328 38.219 -4.418 1 91.62 355 SER A O 1
ATOM 2744 N N . LYS A 1 356 ? -20.438 39.188 -2.602 1 91.69 356 LYS A N 1
ATOM 2745 C CA . LYS A 1 356 ? -19.109 38.688 -2.932 1 91.69 356 LYS A CA 1
ATOM 2746 C C . LYS A 1 356 ? -19.047 37.156 -2.896 1 91.69 356 LYS A C 1
ATOM 2748 O O . LYS A 1 356 ? -18.219 36.562 -3.588 1 91.69 356 LYS A O 1
ATOM 2753 N N . TYR A 1 357 ? -19.906 36.562 -2.107 1 94.81 357 TYR A N 1
ATOM 2754 C CA . TYR A 1 357 ? -19.859 35.125 -1.899 1 94.81 357 TYR A CA 1
ATOM 2755 C C . TYR A 1 357 ? -20.953 34.406 -2.684 1 94.81 357 TYR A C 1
ATOM 2757 O O . TYR A 1 357 ? -21.219 33.219 -2.465 1 94.81 357 TYR A O 1
ATOM 2765 N N . ILE A 1 358 ? -21.641 35.156 -3.578 1 95.19 358 ILE A N 1
ATOM 2766 C CA . ILE A 1 358 ? -22.625 34.594 -4.488 1 95.19 358 ILE A CA 1
ATOM 2767 C C . ILE A 1 358 ? -22.031 34.469 -5.887 1 95.19 358 ILE A C 1
ATOM 2769 O O . ILE A 1 358 ? -21.656 35.469 -6.5 1 95.19 358 ILE A O 1
ATOM 2773 N N . ILE A 1 359 ? -21.922 33.281 -6.34 1 95.44 359 ILE A N 1
ATOM 2774 C CA . ILE A 1 359 ? -21.234 33.031 -7.605 1 95.44 359 ILE A CA 1
ATOM 2775 C C . ILE A 1 359 ? -22.172 32.312 -8.562 1 95.44 359 ILE A C 1
ATOM 2777 O O . ILE A 1 359 ? -22.797 31.312 -8.18 1 95.44 359 ILE A O 1
ATOM 2781 N N . GLU A 1 360 ? -22.25 32.812 -9.766 1 95 360 GLU A N 1
ATOM 2782 C CA . GLU A 1 360 ? -22.953 32.062 -10.812 1 95 360 GLU A CA 1
ATOM 2783 C C . GLU A 1 360 ? -22.062 31.016 -11.461 1 95 360 GLU A C 1
ATOM 2785 O O . GLU A 1 360 ? -20.938 31.328 -11.875 1 95 360 GLU A O 1
ATOM 2790 N N . ILE A 1 361 ? -22.562 29.781 -11.453 1 94.94 361 ILE A N 1
ATOM 2791 C CA . ILE A 1 361 ? -21.719 28.734 -12.016 1 94.94 361 ILE A CA 1
ATOM 2792 C C . ILE A 1 361 ? -22.547 27.828 -12.914 1 94.94 361 ILE A C 1
ATOM 2794 O O . ILE A 1 361 ? -23.781 27.859 -12.867 1 94.94 361 ILE A O 1
ATOM 2798 N N . SER A 1 362 ? -21.875 27.125 -13.797 1 94.06 362 SER A N 1
ATOM 2799 C CA . SER A 1 362 ? -22.422 25.969 -14.516 1 94.06 362 SER A CA 1
ATOM 2800 C C . SER A 1 362 ? -21.562 24.734 -14.297 1 94.06 362 SER A C 1
ATOM 2802 O O . SER A 1 362 ? -20.469 24.625 -14.859 1 94.06 362 SER A O 1
ATOM 2804 N N . ALA A 1 363 ? -22.047 23.844 -13.508 1 89.31 363 ALA A N 1
ATOM 2805 C CA . ALA A 1 363 ? -21.312 22.594 -13.266 1 89.31 363 ALA A CA 1
ATOM 2806 C C . ALA A 1 363 ? -21.109 21.812 -14.562 1 89.31 363 ALA A C 1
ATOM 2808 O O . ALA A 1 363 ? -20.109 21.109 -14.711 1 89.31 363 ALA A O 1
ATOM 2809 N N . LYS A 1 364 ? -21.969 21.984 -15.438 1 86.38 364 LYS A N 1
ATOM 2810 C CA . LYS A 1 364 ? -21.922 21.281 -16.719 1 86.38 364 LYS A CA 1
ATOM 2811 C C . LYS A 1 364 ? -20.781 21.766 -17.594 1 86.38 364 LYS A C 1
ATOM 2813 O O . LYS A 1 364 ? -20.047 20.969 -18.188 1 86.38 364 LYS A O 1
ATOM 2818 N N . THR A 1 365 ? -20.578 23.078 -17.594 1 87.56 365 THR A N 1
ATOM 2819 C CA . THR A 1 365 ? -19.578 23.656 -18.484 1 87.56 365 THR A CA 1
ATOM 2820 C C . THR A 1 365 ? -18.297 23.969 -17.734 1 87.56 365 THR A C 1
ATOM 2822 O O . THR A 1 365 ? -17.25 24.172 -18.328 1 87.56 365 THR A O 1
ATOM 2825 N N . GLY A 1 366 ? -18.406 24.062 -16.469 1 87.94 366 GLY A N 1
ATOM 2826 C CA . GLY A 1 366 ? -17.266 24.406 -15.656 1 87.94 366 GLY A CA 1
ATOM 2827 C C . GLY A 1 366 ? -17.094 25.906 -15.453 1 87.94 366 GLY A C 1
ATOM 2828 O O . GLY A 1 366 ? -16.219 26.344 -14.719 1 87.94 366 GLY A O 1
ATOM 2829 N N . SER A 1 367 ? -18.047 26.625 -16.047 1 90.44 367 SER A N 1
ATOM 2830 C CA . SER A 1 367 ? -17.969 28.078 -15.938 1 90.44 367 SER A CA 1
ATOM 2831 C C . SER A 1 367 ? -18.203 28.547 -14.5 1 90.44 367 SER A C 1
ATOM 2833 O O . SER A 1 367 ? -19.094 28.031 -13.82 1 90.44 367 SER A O 1
ATOM 2835 N N . GLY A 1 368 ? -17.359 29.516 -14.039 1 91.62 368 GLY A N 1
ATOM 2836 C CA . GLY A 1 368 ? -17.547 30.109 -12.727 1 91.62 368 GLY A CA 1
ATOM 2837 C C . GLY A 1 368 ? -16.766 29.391 -11.641 1 91.62 368 GLY A C 1
ATOM 2838 O O . GLY A 1 368 ? -16.672 29.891 -10.508 1 91.62 368 GLY A O 1
ATOM 2839 N N . LEU A 1 369 ? -16.203 28.266 -11.914 1 89.38 369 LEU A N 1
ATOM 2840 C CA . LEU A 1 369 ? -15.484 27.484 -10.914 1 89.38 369 LEU A CA 1
ATOM 2841 C C . LEU A 1 369 ? -14.203 28.188 -10.477 1 89.38 369 LEU A C 1
ATOM 2843 O O . LEU A 1 369 ? -13.773 28.062 -9.328 1 89.38 369 LEU A O 1
ATOM 2847 N N . ASP A 1 370 ? -13.633 28.938 -11.336 1 89.81 370 ASP A N 1
ATOM 2848 C CA . ASP A 1 370 ? -12.438 29.703 -11 1 89.81 370 ASP A CA 1
ATOM 2849 C C . ASP A 1 370 ? -12.742 30.75 -9.938 1 89.81 370 ASP A C 1
ATOM 2851 O O . ASP A 1 370 ? -11.938 30.969 -9.023 1 89.81 370 ASP A O 1
ATOM 2855 N N . LYS A 1 371 ? -13.867 31.359 -10.156 1 91.62 371 LYS A N 1
ATOM 2856 C CA . LYS A 1 371 ? -14.273 32.344 -9.164 1 91.62 371 LYS A CA 1
ATOM 2857 C C . LYS A 1 371 ? -14.531 31.703 -7.805 1 91.62 371 LYS A C 1
ATOM 2859 O O . LYS A 1 371 ? -14.211 32.281 -6.762 1 91.62 371 LYS A O 1
ATOM 2864 N N . PHE A 1 372 ? -15.047 30.562 -7.887 1 90.5 372 PHE A N 1
ATOM 2865 C CA . PHE A 1 372 ? -15.281 29.781 -6.672 1 90.5 372 PHE A CA 1
ATOM 2866 C C . PHE A 1 372 ? -13.977 29.547 -5.922 1 90.5 372 PHE A C 1
ATOM 2868 O O . PHE A 1 372 ? -13.898 29.781 -4.715 1 90.5 372 PHE A O 1
ATOM 2875 N N . LYS A 1 373 ? -12.953 29.141 -6.625 1 88.06 373 LYS A N 1
ATOM 2876 C CA . LYS A 1 373 ? -11.633 28.891 -6.047 1 88.06 373 LYS A CA 1
ATOM 2877 C C . LYS A 1 373 ? -11.047 30.156 -5.445 1 88.06 373 LYS A C 1
ATOM 2879 O O . LYS A 1 373 ? -10.492 30.141 -4.344 1 88.06 373 LYS A O 1
ATOM 2884 N N . GLU A 1 374 ? -11.242 31.219 -6.102 1 89.5 374 GLU A N 1
ATOM 2885 C CA . GLU A 1 374 ? -10.711 32.5 -5.656 1 89.5 374 GLU A CA 1
ATOM 2886 C C . GLU A 1 374 ? -11.375 32.938 -4.359 1 89.5 374 GLU A C 1
ATOM 2888 O O . GLU A 1 374 ? -10.711 33.469 -3.463 1 89.5 374 GLU A O 1
ATOM 2893 N N . VAL A 1 375 ? -12.648 32.781 -4.293 1 91.12 375 VAL A N 1
ATOM 2894 C CA . VAL A 1 375 ? -13.391 33.219 -3.117 1 91.12 375 VAL A CA 1
ATOM 2895 C C . VAL A 1 375 ? -12.969 32.375 -1.907 1 91.12 375 VAL A C 1
ATOM 2897 O O . VAL A 1 375 ? -12.844 32.906 -0.798 1 91.12 375 VAL A O 1
ATOM 2900 N N . ILE A 1 376 ? -12.719 31.125 -2.088 1 89.44 376 ILE A N 1
ATOM 2901 C CA . ILE A 1 376 ? -12.266 30.266 -1.003 1 89.44 376 ILE A CA 1
ATOM 2902 C C . ILE A 1 376 ? -10.93 30.766 -0.472 1 89.44 376 ILE A C 1
ATOM 2904 O O . ILE A 1 376 ? -10.727 30.875 0.742 1 89.44 376 ILE A O 1
ATOM 2908 N N . LYS A 1 377 ? -10.055 31.062 -1.349 1 86.31 377 LYS A N 1
ATOM 2909 C CA . LYS A 1 377 ? -8.734 31.578 -0.967 1 86.31 377 LYS A CA 1
ATOM 2910 C C . LYS A 1 377 ? -8.859 32.875 -0.159 1 86.31 377 LYS A C 1
ATOM 2912 O O . LYS A 1 377 ? -8.172 33.031 0.852 1 86.31 377 LYS A O 1
ATOM 2917 N N . GLU A 1 378 ? -9.703 33.656 -0.62 1 85.62 378 GLU A N 1
ATOM 2918 C CA . GLU A 1 378 ? -9.898 34.938 0.049 1 85.62 378 GLU A CA 1
ATOM 2919 C C . GLU A 1 378 ? -10.492 34.75 1.443 1 85.62 378 GLU A C 1
ATOM 2921 O O . GLU A 1 378 ? -10.109 35.438 2.383 1 85.62 378 GLU A O 1
ATOM 2926 N N . LEU A 1 379 ? -11.383 33.875 1.546 1 86.88 379 LEU A N 1
ATOM 2927 C CA . LEU A 1 379 ? -12.078 33.656 2.807 1 86.88 379 LEU A CA 1
ATOM 2928 C C . LEU A 1 379 ? -11.148 33 3.838 1 86.88 379 LEU A C 1
ATOM 2930 O O . LEU A 1 379 ? -11.25 33.312 5.031 1 86.88 379 LEU A O 1
ATOM 2934 N N . PHE A 1 380 ? -10.227 32.219 3.363 1 85.75 380 PHE A N 1
ATOM 2935 C CA . PHE A 1 380 ? -9.523 31.422 4.355 1 85.75 380 PHE A CA 1
ATOM 2936 C C . PHE A 1 380 ? -8.023 31.672 4.297 1 85.75 380 PHE A C 1
ATOM 2938 O O . PHE A 1 380 ? -7.285 31.312 5.215 1 85.75 380 PHE A O 1
ATOM 2945 N N . PHE A 1 381 ? -7.512 32.25 3.252 1 79.62 381 PHE A N 1
ATOM 2946 C CA . PHE A 1 381 ? -6.078 32.469 3.131 1 79.62 381 PHE A CA 1
ATOM 2947 C C . PHE A 1 381 ? -5.773 33.906 2.756 1 79.62 381 PHE A C 1
ATOM 2949 O O . PHE A 1 381 ? -6.289 34.406 1.758 1 79.62 381 PHE A O 1
ATOM 2956 N N . SER A 1 382 ? -5.543 34.812 3.674 1 66.56 382 SER A N 1
ATOM 2957 C CA . SER A 1 382 ? -5.277 36.219 3.447 1 66.56 382 SER A CA 1
ATOM 2958 C C . SER A 1 382 ? -4.008 36.438 2.627 1 66.56 382 SER A C 1
ATOM 2960 O O . SER A 1 382 ? -3.344 37.469 2.746 1 66.56 382 SER A O 1
ATOM 2962 N N . GLY A 1 383 ? -3.857 35.719 1.533 1 55.78 383 GLY A N 1
ATOM 2963 C CA . GLY A 1 383 ? -2.828 36 0.542 1 55.78 383 GLY A CA 1
ATOM 2964 C C . GLY A 1 383 ? -1.423 35.75 1.059 1 55.78 383 GLY A C 1
ATOM 2965 O O . GLY A 1 383 ? -0.463 35.75 0.285 1 55.78 383 GLY A O 1
ATOM 2966 N N . LYS A 1 384 ? -1.151 35.812 2.352 1 53.91 384 LYS A N 1
ATOM 2967 C CA . LYS A 1 384 ? 0.217 35.906 2.854 1 53.91 384 LYS A CA 1
ATOM 2968 C C . LYS A 1 384 ? 0.768 34.531 3.201 1 53.91 384 LYS A C 1
ATOM 2970 O O . LYS A 1 384 ? 1.682 34.406 4.02 1 53.91 384 LYS A O 1
ATOM 2975 N N . VAL A 1 385 ? 0.218 33.469 2.682 1 52.88 385 VAL A N 1
ATOM 2976 C CA . VAL A 1 385 ? 0.899 32.25 3.074 1 52.88 385 VAL A CA 1
ATOM 2977 C C . VAL A 1 385 ? 2.354 32.281 2.615 1 52.88 385 VAL A C 1
ATOM 2979 O O . VAL A 1 385 ? 2.654 32 1.455 1 52.88 385 VAL A O 1
ATOM 2982 N N . ALA A 1 386 ? 2.99 33.406 2.939 1 49.41 386 ALA A N 1
ATOM 2983 C CA . ALA A 1 386 ? 4.395 33.469 2.549 1 49.41 386 ALA A CA 1
ATOM 2984 C C . ALA A 1 386 ? 5.184 32.281 3.096 1 49.41 386 ALA A C 1
ATOM 2986 O O . ALA A 1 386 ? 5.062 31.938 4.273 1 49.41 386 ALA A O 1
ATOM 2987 N N . SER A 1 387 ? 5.758 31.391 2.197 1 52.16 387 SER A N 1
ATOM 2988 C CA . SER A 1 387 ? 6.59 30.188 2.297 1 52.16 387 SER A CA 1
ATOM 2989 C C . SER A 1 387 ? 7.664 30.359 3.367 1 52.16 387 SER A C 1
ATOM 2991 O O . SER A 1 387 ? 8.125 29.375 3.943 1 52.16 387 SER A O 1
ATOM 2993 N N . LYS A 1 388 ? 8.039 31.641 3.752 1 56.75 388 LYS A N 1
ATOM 2994 C CA . LYS A 1 388 ? 9.312 31.703 4.453 1 56.75 388 LYS A CA 1
ATOM 2995 C C . LYS A 1 388 ? 9.117 31.609 5.965 1 56.75 388 LYS A C 1
ATOM 2997 O O . LYS A 1 388 ? 10.047 31.25 6.691 1 56.75 388 LYS A O 1
ATOM 3002 N N . ASP A 1 389 ? 7.824 31.688 6.336 1 73.62 389 ASP A N 1
ATOM 3003 C CA . ASP A 1 389 ? 7.695 31.75 7.789 1 73.62 389 ASP A CA 1
ATOM 3004 C C . ASP A 1 389 ? 7.164 30.438 8.352 1 73.62 389 ASP A C 1
ATOM 3006 O O . ASP A 1 389 ? 6.582 29.625 7.613 1 73.62 389 ASP A O 1
ATOM 3010 N N . VAL A 1 390 ? 7.656 30.219 9.672 1 84.25 390 VAL A N 1
ATOM 3011 C CA . VAL A 1 390 ? 7.195 29.047 10.391 1 84.25 390 VAL A CA 1
ATOM 3012 C C . VAL A 1 390 ? 5.672 29.062 10.5 1 84.25 390 VAL A C 1
ATOM 3014 O O . VAL A 1 390 ? 5.086 30.078 10.898 1 84.25 390 VAL A O 1
ATOM 3017 N N . MET A 1 391 ? 5.098 28.078 10 1 87.06 391 MET A N 1
ATOM 3018 C CA . MET A 1 391 ? 3.643 27.984 10.078 1 87.06 391 MET A CA 1
ATOM 3019 C C . MET A 1 391 ? 3.217 27 11.164 1 87.06 391 MET A C 1
ATOM 3021 O O . MET A 1 391 ? 3.711 25.875 11.211 1 87.06 391 MET A O 1
ATOM 3025 N N . ILE A 1 392 ? 2.373 27.547 12.078 1 93.25 392 ILE A N 1
ATOM 3026 C CA . ILE A 1 392 ? 1.808 26.672 13.102 1 93.25 392 ILE A CA 1
ATOM 3027 C C . ILE A 1 392 ? 0.617 25.906 12.523 1 93.25 392 ILE A C 1
ATOM 3029 O O . ILE A 1 392 ? -0.387 26.5 12.141 1 93.25 392 ILE A O 1
ATOM 3033 N N . THR A 1 393 ? 0.766 24.594 12.453 1 91.31 393 THR A N 1
ATOM 3034 C CA . THR A 1 393 ? -0.278 23.797 11.812 1 91.31 393 THR A CA 1
ATOM 3035 C C . THR A 1 393 ? -1.016 22.938 12.836 1 91.31 393 THR A C 1
ATOM 3037 O O . THR A 1 393 ? -2.176 22.578 12.633 1 91.31 393 THR A O 1
ATOM 3040 N N . ASN A 1 394 ? -0.404 22.562 13.852 1 93.12 394 ASN A N 1
ATOM 3041 C CA . ASN A 1 394 ? -0.936 21.656 14.875 1 93.12 394 ASN A CA 1
ATOM 3042 C C . ASN A 1 394 ? -1.69 22.422 15.953 1 93.12 394 ASN A C 1
ATOM 3044 O O . ASN A 1 394 ? -1.169 23.391 16.516 1 93.12 394 ASN A O 1
ATOM 3048 N N . THR A 1 395 ? -2.865 21.953 16.266 1 92.38 395 THR A N 1
ATOM 3049 C CA . THR A 1 395 ? -3.699 22.609 17.266 1 92.38 395 THR A CA 1
ATOM 3050 C C . THR A 1 395 ? -3.037 22.562 18.641 1 92.38 395 THR A C 1
ATOM 3052 O O . THR A 1 395 ? -3.154 23.5 19.438 1 92.38 395 THR A O 1
ATOM 3055 N N . ARG A 1 396 ? -2.387 21.516 18.922 1 92.31 396 ARG A N 1
ATOM 3056 C CA . ARG A 1 396 ? -1.67 21.375 20.188 1 92.31 396 ARG A CA 1
ATOM 3057 C C . ARG A 1 396 ? -0.609 22.469 20.328 1 92.31 396 ARG A C 1
ATOM 3059 O O . ARG A 1 396 ? -0.455 23.047 21.406 1 92.31 396 ARG A O 1
ATOM 3066 N N . HIS A 1 397 ? 0.11 22.734 19.25 1 96.06 397 HIS A N 1
ATOM 3067 C CA . HIS A 1 397 ? 1.133 23.781 19.25 1 96.06 397 HIS A CA 1
ATOM 3068 C C . HIS A 1 397 ? 0.513 25.156 19.438 1 96.06 397 HIS A C 1
ATOM 3070 O O . HIS A 1 397 ? 1.017 25.969 20.219 1 96.06 397 HIS A O 1
ATOM 3076 N N . LYS A 1 398 ? -0.574 25.359 18.75 1 95.94 398 LYS A N 1
ATOM 3077 C CA . LYS A 1 398 ? -1.289 26.625 18.875 1 95.94 398 LYS A CA 1
ATOM 3078 C C . LYS A 1 398 ? -1.723 26.891 20.312 1 95.94 398 LYS A C 1
ATOM 3080 O O . LYS A 1 398 ? -1.516 27.984 20.844 1 95.94 398 LYS A O 1
ATOM 3085 N N . GLU A 1 399 ? -2.252 25.859 20.906 1 96.19 399 GLU A N 1
ATOM 3086 C CA . GLU A 1 399 ? -2.732 26 22.281 1 96.19 399 GLU A CA 1
ATOM 3087 C C . GLU A 1 399 ? -1.581 26.281 23.25 1 96.19 399 GLU A C 1
ATOM 3089 O O . GLU A 1 399 ? -1.719 27.078 24.172 1 96.19 399 GLU A O 1
ATOM 3094 N N . ALA A 1 400 ? -0.504 25.625 23.031 1 96.56 400 ALA A N 1
ATOM 3095 C CA . ALA A 1 400 ? 0.675 25.859 23.859 1 96.56 400 ALA A CA 1
ATOM 3096 C C . ALA A 1 400 ? 1.172 27.297 23.734 1 96.56 400 ALA A C 1
ATOM 3098 O O . ALA A 1 400 ? 1.535 27.922 24.719 1 96.56 400 ALA A O 1
ATOM 3099 N N . LEU A 1 401 ? 1.174 27.781 22.547 1 97.5 401 LEU A N 1
ATOM 3100 C CA . LEU A 1 401 ? 1.598 29.156 22.297 1 97.5 401 LEU A CA 1
ATOM 3101 C C . LEU A 1 401 ? 0.653 30.156 22.953 1 97.5 401 LEU A C 1
ATOM 3103 O O . LEU A 1 401 ? 1.096 31.172 23.5 1 97.5 401 LEU A O 1
ATOM 3107 N N . ILE A 1 402 ? -0.599 29.844 22.906 1 97.81 402 ILE A N 1
ATOM 3108 C CA . ILE A 1 402 ? -1.593 30.703 23.516 1 97.81 402 ILE A CA 1
ATOM 3109 C C . ILE A 1 402 ? -1.361 30.75 25.031 1 97.81 402 ILE A C 1
ATOM 3111 O O . ILE A 1 402 ? -1.364 31.828 25.625 1 97.81 402 ILE A O 1
ATOM 3115 N N . ARG A 1 403 ? -1.126 29.641 25.609 1 97.69 403 ARG A N 1
ATOM 3116 C CA . ARG A 1 403 ? -0.854 29.578 27.047 1 97.69 403 ARG A CA 1
ATOM 3117 C C . ARG A 1 403 ? 0.422 30.344 27.391 1 97.69 403 ARG A C 1
ATOM 3119 O O . ARG A 1 403 ? 0.479 31.047 28.406 1 97.69 403 ARG A O 1
ATOM 3126 N N . ALA A 1 404 ? 1.405 30.172 26.562 1 98.12 404 ALA A N 1
ATOM 3127 C CA . ALA A 1 404 ? 2.65 30.906 26.766 1 98.12 404 ALA A CA 1
ATOM 3128 C C . ALA A 1 404 ? 2.42 32.406 26.703 1 98.12 404 ALA A C 1
ATOM 3130 O O . ALA A 1 404 ? 2.941 33.156 27.516 1 98.12 404 ALA A O 1
ATOM 3131 N N . LYS A 1 405 ? 1.679 32.812 25.734 1 98.12 405 LYS A N 1
ATOM 3132 C CA . LYS A 1 405 ? 1.349 34.219 25.562 1 98.12 405 LYS A CA 1
ATOM 3133 C C . LYS A 1 405 ? 0.639 34.781 26.797 1 98.12 405 LYS A C 1
ATOM 3135 O O . LYS A 1 405 ? 0.976 35.844 27.297 1 98.12 405 LYS A O 1
ATOM 3140 N N . GLU A 1 406 ? -0.318 34.031 27.312 1 98.12 406 GLU A N 1
ATOM 3141 C CA . GLU A 1 406 ? -1.057 34.438 28.5 1 98.12 406 GLU A CA 1
ATOM 3142 C C . GLU A 1 406 ? -0.125 34.625 29.703 1 98.12 406 GLU A C 1
ATOM 3144 O O . GLU A 1 406 ? -0.245 35.594 30.453 1 98.12 406 GLU A O 1
ATOM 3149 N N . SER A 1 407 ? 0.75 33.688 29.828 1 97.88 407 SER A N 1
ATOM 3150 C CA . SER A 1 407 ? 1.715 33.781 30.922 1 97.88 407 SER A CA 1
ATOM 3151 C C . SER A 1 407 ? 2.637 34.969 30.766 1 97.88 407 SER A C 1
ATOM 3153 O O . SER A 1 407 ? 2.975 35.625 31.75 1 97.88 407 SER A O 1
ATOM 3155 N N . LEU A 1 408 ? 3.037 35.219 29.594 1 97.75 408 LEU A N 1
ATOM 3156 C CA . LEU A 1 408 ? 3.914 36.344 29.328 1 97.75 408 LEU A CA 1
ATOM 3157 C C . LEU A 1 408 ? 3.188 37.656 29.594 1 97.75 408 LEU A C 1
ATOM 3159 O O . LEU A 1 408 ? 3.781 38.625 30.109 1 97.75 408 LEU A O 1
ATOM 3163 N N . GLU A 1 409 ? 1.944 37.719 29.188 1 97.12 409 GLU A N 1
ATOM 3164 C CA . GLU A 1 409 ? 1.146 38.906 29.484 1 97.12 409 GLU A CA 1
ATOM 3165 C C . GLU A 1 409 ? 1.021 39.125 30.984 1 97.12 409 GLU A C 1
ATOM 3167 O O . GLU A 1 409 ? 1.131 40.281 31.453 1 97.12 409 GLU A O 1
ATOM 3172 N N . ALA A 1 410 ? 0.813 38.062 31.688 1 95.69 410 ALA A N 1
ATOM 3173 C CA . ALA A 1 410 ? 0.752 38.156 33.125 1 95.69 410 ALA A CA 1
ATOM 3174 C C . ALA A 1 410 ? 2.074 38.656 33.719 1 95.69 410 ALA A C 1
ATOM 3176 O O . ALA A 1 410 ? 2.09 39.469 34.625 1 95.69 410 ALA A O 1
ATOM 3177 N N . SER A 1 411 ? 3.121 38.156 33.156 1 95.56 411 SER A N 1
ATOM 3178 C CA . SER A 1 411 ? 4.445 38.562 33.625 1 95.56 411 SER A CA 1
ATOM 3179 C C . SER A 1 411 ? 4.695 40.031 33.344 1 95.56 411 SER A C 1
ATOM 3181 O O . SER A 1 411 ? 5.25 40.75 34.188 1 95.56 411 SER A O 1
ATOM 3183 N N . LYS A 1 412 ? 4.348 40.406 32.188 1 94.5 412 LYS A N 1
ATOM 3184 C CA . LYS A 1 412 ? 4.504 41.812 31.828 1 94.5 412 LYS A CA 1
ATOM 3185 C C . LYS A 1 412 ? 3.748 42.719 32.781 1 94.5 412 LYS A C 1
ATOM 3187 O O . LYS A 1 412 ? 4.27 43.75 33.219 1 94.5 412 LYS A O 1
ATOM 3192 N N . ASN A 1 413 ? 2.543 42.312 33.156 1 92.94 413 ASN A N 1
ATOM 3193 C CA . ASN A 1 413 ? 1.744 43.094 34.125 1 92.94 413 ASN A CA 1
ATOM 3194 C C . ASN A 1 413 ? 2.406 43.125 35.5 1 92.94 413 ASN A C 1
ATOM 3196 O O . ASN A 1 413 ? 2.377 44.156 36.188 1 92.94 413 ASN A O 1
ATOM 3200 N N . ALA A 1 414 ? 2.922 41.969 35.844 1 91.19 414 ALA A N 1
ATOM 3201 C CA . ALA A 1 414 ? 3.621 41.906 37.125 1 91.19 414 ALA A CA 1
ATOM 3202 C C . ALA A 1 414 ? 4.836 42.812 37.125 1 91.19 414 ALA A C 1
ATOM 3204 O O . ALA A 1 414 ? 5.137 43.438 38.156 1 91.19 414 ALA A O 1
ATOM 3205 N N . LEU A 1 415 ? 5.488 42.938 36.062 1 91.19 415 LEU A N 1
ATOM 3206 C CA . LEU A 1 415 ? 6.699 43.75 35.938 1 91.19 415 LEU A CA 1
ATOM 3207 C C . LEU A 1 415 ? 6.371 45.25 35.969 1 91.19 415 LEU A C 1
ATOM 3209 O O . LEU A 1 415 ? 7.242 46.062 36.219 1 91.19 415 LEU A O 1
ATOM 3213 N N . ASP A 1 416 ? 5.117 45.5 35.625 1 87.5 416 ASP A N 1
ATOM 3214 C CA . ASP A 1 416 ? 4.672 46.875 35.719 1 87.5 416 ASP A CA 1
ATOM 3215 C C . ASP A 1 416 ? 4.621 47.344 37.156 1 87.5 416 ASP A C 1
ATOM 3217 O O . ASP A 1 416 ? 4.695 48.531 37.438 1 87.5 416 ASP A O 1
ATOM 3221 N N . ASN A 1 417 ? 4.398 46.312 38 1 78.56 417 ASN A N 1
ATOM 3222 C CA . ASN A 1 417 ? 4.457 46.562 39.438 1 78.56 417 ASN A CA 1
ATOM 3223 C C . ASN A 1 417 ? 5.781 46.125 40.031 1 78.56 417 ASN A C 1
ATOM 3225 O O . ASN A 1 417 ? 5.984 44.906 40.25 1 78.56 417 ASN A O 1
ATOM 3229 N N . THR A 1 418 ? 6.66 46.969 40.312 1 66.12 418 THR A N 1
ATOM 3230 C CA . THR A 1 418 ? 8.031 46.688 40.719 1 66.12 418 THR A CA 1
ATOM 3231 C C . THR A 1 418 ? 8.047 45.781 41.938 1 66.12 418 THR A C 1
ATOM 3233 O O . THR A 1 418 ? 8.984 45 42.125 1 66.12 418 THR A O 1
ATOM 3236 N N . PHE A 1 419 ? 7.012 45.812 42.719 1 69.31 419 PHE A N 1
ATOM 3237 C CA . PHE A 1 419 ? 7 45.031 43.938 1 69.31 419 PHE A CA 1
ATOM 3238 C C . PHE A 1 419 ? 6.641 43.594 43.656 1 69.31 419 PHE A C 1
ATOM 3240 O O . PHE A 1 419 ? 6.734 42.719 44.562 1 69.31 419 PHE A O 1
ATOM 3247 N N . ALA A 1 420 ? 6.441 43.312 42.438 1 77.62 420 ALA A N 1
ATOM 3248 C CA . ALA A 1 420 ? 5.945 41.969 42.094 1 77.62 420 ALA A CA 1
ATOM 3249 C C . ALA A 1 420 ? 6.895 41.25 41.156 1 77.62 420 ALA A C 1
ATOM 3251 O O . ALA A 1 420 ? 6.477 40.375 40.375 1 77.62 420 ALA A O 1
ATOM 3252 N N . ILE A 1 421 ? 8.148 41.656 41.25 1 82.44 421 ILE A N 1
ATOM 3253 C CA . ILE A 1 421 ? 9.133 41.188 40.281 1 82.44 421 ILE A CA 1
ATOM 3254 C C . ILE A 1 421 ? 9.312 39.656 40.406 1 82.44 421 ILE A C 1
ATOM 3256 O O . ILE A 1 421 ? 9.539 38.969 39.438 1 82.44 421 ILE A O 1
ATOM 3260 N N . ASP A 1 422 ? 9.125 39.188 41.625 1 83 422 ASP A N 1
ATOM 3261 C CA . ASP A 1 422 ? 9.258 37.75 41.875 1 83 422 ASP A CA 1
ATOM 3262 C C . ASP A 1 422 ? 8.133 36.969 41.188 1 83 422 ASP A C 1
ATOM 3264 O O . ASP A 1 422 ? 8.352 35.844 40.719 1 83 422 ASP A O 1
ATOM 3268 N N . LEU A 1 423 ? 6.977 37.594 41.188 1 88.69 423 LEU A N 1
ATOM 3269 C CA . LEU A 1 423 ? 5.824 36.969 40.562 1 88.69 423 LEU A CA 1
ATOM 3270 C C . LEU A 1 423 ? 6.02 36.844 39.062 1 88.69 423 LEU A C 1
ATOM 3272 O O . LEU A 1 423 ? 5.531 35.906 38.406 1 88.69 423 LEU A O 1
ATOM 3276 N N . ALA A 1 424 ? 6.742 37.812 38.531 1 92.75 424 ALA A N 1
ATOM 3277 C CA . ALA A 1 424 ? 7.004 37.812 37.094 1 92.75 424 ALA A CA 1
ATOM 3278 C C . ALA A 1 424 ? 7.824 36.625 36.688 1 92.75 424 ALA A C 1
ATOM 3280 O O . ALA A 1 424 ? 7.609 36.062 35.594 1 92.75 424 ALA A O 1
ATOM 3281 N N . SER A 1 425 ? 8.703 36.219 37.562 1 92.56 425 SER A N 1
ATOM 3282 C CA . SER A 1 425 ? 9.547 35.062 37.281 1 92.56 425 SER A CA 1
ATOM 3283 C C . SER A 1 425 ? 8.734 33.781 37.188 1 92.56 425 SER A C 1
ATOM 3285 O O . SER A 1 425 ? 9.023 32.875 36.406 1 92.56 425 SER A O 1
ATOM 3287 N N . ILE A 1 426 ? 7.73 33.688 37.969 1 94.31 426 ILE A N 1
ATOM 3288 C CA . ILE A 1 426 ? 6.855 32.5 37.969 1 94.31 426 ILE A CA 1
ATOM 3289 C C . ILE A 1 426 ? 6.109 32.406 36.656 1 94.31 426 ILE A C 1
ATOM 3291 O O . ILE A 1 426 ? 6.047 31.344 36.031 1 94.31 426 ILE A O 1
ATOM 3295 N N . ASP A 1 427 ? 5.605 33.5 36.25 1 96.12 427 ASP A N 1
ATOM 3296 C CA . ASP A 1 427 ? 4.875 33.562 35 1 96.12 427 ASP A CA 1
ATOM 3297 C C . ASP A 1 427 ? 5.793 33.25 33.812 1 96.12 427 ASP A C 1
ATOM 3299 O O . ASP A 1 427 ? 5.387 32.594 32.875 1 96.12 427 ASP A O 1
ATOM 3303 N N . LEU A 1 428 ? 7.008 33.75 33.906 1 96.94 428 LEU A N 1
ATOM 3304 C CA . LEU A 1 428 ? 7.973 33.5 32.844 1 96.94 428 LEU A CA 1
ATOM 3305 C C . LEU A 1 428 ? 8.305 32 32.812 1 96.94 428 LEU A C 1
ATOM 3307 O O . LEU A 1 428 ? 8.461 31.422 31.719 1 96.94 428 LEU A O 1
ATOM 3311 N N . ARG A 1 429 ? 8.383 31.391 33.906 1 96.69 429 ARG A N 1
ATOM 3312 C CA . ARG A 1 429 ? 8.633 29.953 33.969 1 96.69 429 ARG A CA 1
ATOM 3313 C C . ARG A 1 429 ? 7.461 29.172 33.406 1 96.69 429 ARG A C 1
ATOM 3315 O O . ARG A 1 429 ? 7.652 28.125 32.75 1 96.69 429 ARG A O 1
ATOM 3322 N N . ASN A 1 430 ? 6.281 29.625 33.656 1 97.19 430 ASN A N 1
ATOM 3323 C CA . ASN A 1 430 ? 5.098 29 33.094 1 97.19 430 ASN A CA 1
ATOM 3324 C C . ASN A 1 430 ? 5.105 29.078 31.562 1 97.19 430 ASN A C 1
ATOM 3326 O O . ASN A 1 430 ? 4.754 28.125 30.875 1 97.19 430 ASN A O 1
ATOM 3330 N N . ALA A 1 431 ? 5.461 30.203 31.062 1 97.94 431 ALA A N 1
ATOM 3331 C CA . ALA A 1 431 ? 5.582 30.375 29.609 1 97.94 431 ALA A CA 1
ATOM 3332 C C . ALA A 1 431 ? 6.633 29.422 29.031 1 97.94 431 ALA A C 1
ATOM 3334 O O . ALA A 1 431 ? 6.406 28.781 28 1 97.94 431 ALA A O 1
ATOM 3335 N N . TRP A 1 432 ? 7.742 29.312 29.766 1 97.06 432 TRP A N 1
ATOM 3336 C CA . TRP A 1 432 ? 8.828 28.438 29.359 1 97.06 432 TRP A CA 1
ATOM 3337 C C . TRP A 1 432 ? 8.359 26.984 29.312 1 97.06 432 TRP A C 1
ATOM 3339 O O . TRP A 1 432 ? 8.68 26.25 28.375 1 97.06 432 TRP A O 1
ATOM 3349 N N . LYS A 1 433 ? 7.582 26.625 30.281 1 96.88 433 LYS A N 1
ATOM 3350 C CA . LYS A 1 433 ? 7.051 25.266 30.359 1 96.88 433 LYS A CA 1
ATOM 3351 C C . LYS A 1 433 ? 6.066 25 29.219 1 96.88 433 LYS A C 1
ATOM 3353 O O . LYS A 1 433 ? 6.098 23.938 28.609 1 96.88 433 LYS A O 1
ATOM 3358 N N . SER A 1 434 ? 5.176 25.938 28.938 1 97.38 434 SER A N 1
ATOM 3359 C CA . SER A 1 434 ? 4.195 25.797 27.875 1 97.38 434 SER A CA 1
ATOM 3360 C C . SER A 1 434 ? 4.875 25.625 26.516 1 97.38 434 SER A C 1
ATOM 3362 O O . SER A 1 434 ? 4.477 24.766 25.719 1 97.38 434 SER A O 1
ATOM 3364 N N . LEU A 1 435 ? 5.891 26.422 26.281 1 97.62 435 LEU A N 1
ATOM 3365 C CA . LEU A 1 435 ? 6.637 26.297 25.031 1 97.62 435 LEU A CA 1
ATOM 3366 C C . LEU A 1 435 ? 7.359 24.969 24.938 1 97.62 435 LEU A C 1
ATOM 3368 O O . LEU A 1 435 ? 7.492 24.391 23.859 1 97.62 435 LEU A O 1
ATOM 3372 N N . GLY A 1 436 ? 7.836 24.484 26.062 1 96.12 436 GLY A N 1
ATOM 3373 C CA . GLY A 1 436 ? 8.508 23.188 26.125 1 96.12 436 GLY A CA 1
ATOM 3374 C C . GLY A 1 436 ? 7.605 22.031 25.734 1 96.12 436 GLY A C 1
ATOM 3375 O O . GLY A 1 436 ? 8.086 20.984 25.297 1 96.12 436 GLY A O 1
ATOM 3376 N N . GLU A 1 437 ? 6.289 22.203 25.875 1 95.44 437 GLU A N 1
ATOM 3377 C CA . GLU A 1 437 ? 5.332 21.172 25.5 1 95.44 437 GLU A CA 1
ATOM 3378 C C . GLU A 1 437 ? 5.324 20.969 23.984 1 95.44 437 GLU A C 1
ATOM 3380 O O . GLU A 1 437 ? 4.957 19.891 23.5 1 95.44 437 GLU A O 1
ATOM 3385 N N . ILE A 1 438 ? 5.68 21.953 23.25 1 96 438 ILE A N 1
ATOM 3386 C CA . ILE A 1 438 ? 5.676 21.875 21.781 1 96 438 ILE A CA 1
ATOM 3387 C C . ILE A 1 438 ? 6.754 20.906 21.328 1 96 438 ILE A C 1
ATOM 3389 O O . ILE A 1 438 ? 6.477 19.984 20.547 1 96 438 ILE A O 1
ATOM 3393 N N . ASN A 1 439 ? 7.977 21.031 21.859 1 94.75 439 ASN A N 1
ATOM 3394 C CA . ASN A 1 439 ? 9.094 20.172 21.469 1 94.75 439 ASN A CA 1
ATOM 3395 C C . ASN A 1 439 ? 9.125 18.875 22.266 1 94.75 439 ASN A C 1
ATOM 3397 O O . ASN A 1 439 ? 9.922 17.984 21.984 1 94.75 439 ASN A O 1
ATOM 3401 N N . GLY A 1 440 ? 8.32 18.766 23.266 1 93.38 440 GLY A N 1
ATOM 3402 C CA . GLY A 1 440 ? 8.219 17.531 24.031 1 93.38 440 GLY A CA 1
ATOM 3403 C C . GLY A 1 440 ? 9.062 17.562 25.297 1 93.38 440 GLY A C 1
ATOM 3404 O O . GLY A 1 440 ? 9.109 16.562 26.031 1 93.38 440 GLY A O 1
ATOM 3405 N N . ASP A 1 441 ? 9.648 18.656 25.641 1 91.12 441 ASP A N 1
ATOM 3406 C CA . ASP A 1 441 ? 10.562 18.75 26.781 1 91.12 441 ASP A CA 1
ATOM 3407 C C . ASP A 1 441 ? 9.797 18.672 28.094 1 91.12 441 ASP A C 1
ATOM 3409 O O . ASP A 1 441 ? 10.336 18.203 29.109 1 91.12 441 ASP A O 1
ATOM 3413 N N . THR A 1 442 ? 8.578 19.125 28.094 1 88.31 442 THR A N 1
ATOM 3414 C CA . THR A 1 442 ? 7.836 19.219 29.344 1 88.31 442 THR A CA 1
ATOM 3415 C C . THR A 1 442 ? 6.52 18.453 29.25 1 88.31 442 THR A C 1
ATOM 3417 O O . THR A 1 442 ? 5.566 18.766 29.969 1 88.31 442 THR A O 1
ATOM 3420 N N . VAL A 1 443 ? 6.43 17.594 28.344 1 86.56 443 VAL A N 1
ATOM 3421 C CA . VAL A 1 443 ? 5.191 16.844 28.156 1 86.56 443 VAL A CA 1
ATOM 3422 C C . VAL A 1 443 ? 5.211 15.578 29 1 86.56 443 VAL A C 1
ATOM 3424 O O . VAL A 1 443 ? 6.242 14.914 29.109 1 86.56 443 VAL A O 1
ATOM 3427 N N . GLU A 1 444 ? 4.066 15.32 29.484 1 87.5 444 GLU A N 1
ATOM 3428 C CA . GLU A 1 444 ? 3.9 14.109 30.266 1 87.5 444 GLU A CA 1
ATOM 3429 C C . GLU A 1 444 ? 3.842 12.867 29.375 1 87.5 444 GLU A C 1
ATOM 3431 O O . GLU A 1 444 ? 3.447 12.953 28.219 1 87.5 444 GLU A O 1
ATOM 3436 N N . GLU A 1 445 ? 4.16 11.773 29.922 1 86.19 445 GLU A N 1
ATOM 3437 C CA . GLU A 1 445 ? 4.266 10.508 29.203 1 86.19 445 GLU A CA 1
ATOM 3438 C C . GLU A 1 445 ? 2.926 10.109 28.594 1 86.19 445 GLU A C 1
ATOM 3440 O O . GLU A 1 445 ? 2.881 9.578 27.469 1 86.19 445 GLU A O 1
ATOM 3445 N N . ASP A 1 446 ? 1.901 10.328 29.234 1 84.06 446 ASP A N 1
ATOM 3446 C CA . ASP A 1 446 ? 0.577 9.938 28.766 1 84.06 446 ASP A CA 1
ATOM 3447 C C . ASP A 1 446 ? 0.213 10.664 27.484 1 84.06 446 ASP A C 1
ATOM 3449 O O . ASP A 1 446 ? -0.409 10.086 26.578 1 84.06 446 ASP A O 1
ATOM 3453 N N . ILE A 1 447 ? 0.605 11.875 27.406 1 85.56 447 ILE A N 1
ATOM 3454 C CA . ILE A 1 447 ? 0.327 12.68 26.219 1 85.56 447 ILE A CA 1
ATOM 3455 C C . ILE A 1 447 ? 1.17 12.172 25.047 1 85.56 447 ILE A C 1
ATOM 3457 O O . ILE A 1 447 ? 0.686 12.094 23.922 1 85.56 447 ILE A O 1
ATOM 3461 N N . ILE A 1 448 ? 2.396 11.852 25.406 1 89.56 448 ILE A N 1
ATOM 3462 C CA . ILE A 1 448 ? 3.285 11.297 24.391 1 89.56 448 ILE A CA 1
ATOM 3463 C C . ILE A 1 448 ? 2.664 10.031 23.797 1 89.56 448 ILE A C 1
ATOM 3465 O O . ILE A 1 448 ? 2.59 9.883 22.578 1 89.56 448 ILE A O 1
ATOM 3469 N N . ASP A 1 449 ? 2.133 9.18 24.609 1 87.31 449 ASP A N 1
ATOM 3470 C CA . ASP A 1 449 ? 1.52 7.93 24.156 1 87.31 449 ASP A CA 1
ATOM 3471 C C . ASP A 1 449 ? 0.287 8.195 23.297 1 87.31 449 ASP A C 1
ATOM 3473 O O . ASP A 1 449 ? 0.069 7.52 22.297 1 87.31 449 ASP A O 1
ATOM 3477 N N . LYS A 1 450 ? -0.461 9.125 23.703 1 86.5 450 LYS A N 1
ATOM 3478 C CA . LYS A 1 450 ? -1.668 9.477 22.969 1 86.5 450 LYS A CA 1
ATOM 3479 C C . LYS A 1 450 ? -1.325 10.008 21.578 1 86.5 450 LYS A C 1
ATOM 3481 O O . LYS A 1 450 ? -1.984 9.664 20.594 1 86.5 450 LYS A O 1
ATOM 3486 N N . ILE A 1 451 ? -0.279 10.773 21.547 1 87.25 451 ILE A N 1
ATOM 3487 C CA . ILE A 1 451 ? 0.137 11.375 20.281 1 87.25 451 ILE A CA 1
ATOM 3488 C C . ILE A 1 451 ? 0.578 10.281 19.312 1 87.25 451 ILE A C 1
ATOM 3490 O O . ILE A 1 451 ? 0.122 10.234 18.172 1 87.25 451 ILE A O 1
ATOM 3494 N N . PHE A 1 452 ? 1.323 9.352 19.75 1 89.88 452 PHE A N 1
ATOM 3495 C CA . PHE A 1 452 ? 1.912 8.352 18.875 1 89.88 452 PHE A CA 1
ATOM 3496 C C . PHE A 1 452 ? 0.902 7.258 18.547 1 89.88 452 PHE A C 1
ATOM 3498 O O . PHE A 1 452 ? 1.021 6.586 17.516 1 89.88 452 PHE A O 1
ATOM 3505 N N . SER A 1 453 ? -0.127 7.129 19.344 1 85.62 453 SER A N 1
ATOM 3506 C CA . SER A 1 453 ? -1.159 6.125 19.094 1 85.62 453 SER A CA 1
ATOM 3507 C C . SER A 1 453 ? -1.95 6.453 17.828 1 85.62 453 SER A C 1
ATOM 3509 O O . SER A 1 453 ? -2.617 5.582 17.266 1 85.62 453 SER A O 1
ATOM 3511 N N . LYS A 1 454 ? -1.812 7.664 17.422 1 79.19 454 LYS A N 1
ATOM 3512 C CA . LYS A 1 454 ? -2.545 8.117 16.234 1 79.19 454 LYS A CA 1
ATOM 3513 C C . LYS A 1 454 ? -1.781 7.781 14.961 1 79.19 454 LYS A C 1
ATOM 3515 O O . LYS A 1 454 ? -2.299 7.965 13.859 1 79.19 454 LYS A O 1
ATOM 3520 N N . PHE A 1 455 ? -0.612 7.258 15.141 1 81.5 455 PHE A N 1
ATOM 3521 C CA . PHE A 1 455 ? 0.218 6.91 13.992 1 81.5 455 PHE A CA 1
ATOM 3522 C C . PHE A 1 455 ? -0.182 5.555 13.43 1 81.5 455 PHE A C 1
ATOM 3524 O O . PHE A 1 455 ? -0.836 4.762 14.109 1 81.5 455 PHE A O 1
ATOM 3531 N N . CYS A 1 456 ? 0.133 5.34 12.203 1 74.56 456 CYS A N 1
ATOM 3532 C CA . CYS A 1 456 ? -0.072 4.023 11.609 1 74.56 456 CYS A CA 1
ATOM 3533 C C . CYS A 1 456 ? 1.025 3.057 12.039 1 74.56 456 CYS A C 1
ATOM 3535 O O . CYS A 1 456 ? 2.066 3.477 12.547 1 74.56 456 CYS A O 1
ATOM 3537 N N . LEU A 1 457 ? 0.694 1.797 11.812 1 75.69 457 LEU A N 1
ATOM 3538 C CA . LEU A 1 457 ? 1.688 0.764 12.086 1 75.69 457 LEU A CA 1
ATOM 3539 C C . LEU A 1 457 ? 2.871 0.884 11.133 1 75.69 457 LEU A C 1
ATOM 3541 O O . LEU A 1 457 ? 2.693 1.185 9.945 1 75.69 457 LEU A O 1
ATOM 3545 N N . GLY A 1 458 ? 4.07 0.684 11.648 1 80.5 458 GLY A N 1
ATOM 3546 C CA . GLY A 1 458 ? 5.25 0.718 10.805 1 80.5 458 GLY A CA 1
ATOM 3547 C C . GLY A 1 458 ? 5.922 2.078 10.766 1 80.5 458 GLY A C 1
ATOM 3548 O O . GLY A 1 458 ? 6.93 2.26 10.078 1 80.5 458 GLY A O 1
ATOM 3549 N N . LYS A 1 459 ? 5.336 2.926 11.5 1 81.69 459 LYS A N 1
ATOM 3550 C CA . LYS A 1 459 ? 5.902 4.27 11.617 1 81.69 459 LYS A CA 1
ATOM 3551 C C . LYS A 1 459 ? 6.492 4.504 13 1 81.69 459 LYS A C 1
ATOM 3553 O O . LYS A 1 459 ? 6.086 3.863 13.977 1 81.69 459 LYS A O 1
ATOM 3558 N N . MET B 1 1 ? 22.203 -4.855 -27.188 1 38.09 1 MET B N 1
ATOM 3559 C CA . MET B 1 1 ? 21.375 -4.57 -26.031 1 38.09 1 MET B CA 1
ATOM 3560 C C . MET B 1 1 ? 20.312 -3.514 -26.359 1 38.09 1 MET B C 1
ATOM 3562 O O . MET B 1 1 ? 20.656 -2.443 -26.875 1 38.09 1 MET B O 1
ATOM 3566 N N . LYS B 1 2 ? 19.125 -3.922 -26.656 1 46.16 2 LYS B N 1
ATOM 3567 C CA . LYS B 1 2 ? 18.125 -2.984 -27.172 1 46.16 2 LYS B CA 1
ATOM 3568 C C . LYS B 1 2 ? 18.172 -1.67 -26.391 1 46.16 2 LYS B C 1
ATOM 3570 O O . LYS B 1 2 ? 18.453 -1.658 -25.188 1 46.16 2 LYS B O 1
ATOM 3575 N N . GLU B 1 3 ? 18.703 -0.675 -26.891 1 60.38 3 GLU B N 1
ATOM 3576 C CA . GLU B 1 3 ? 18.797 0.677 -26.344 1 60.38 3 GLU B CA 1
ATOM 3577 C C . GLU B 1 3 ? 17.547 1.033 -25.531 1 60.38 3 GLU B C 1
ATOM 3579 O O . GLU B 1 3 ? 16.516 1.383 -26.094 1 60.38 3 GLU B O 1
ATOM 3584 N N . PHE B 1 4 ? 17.328 0.384 -24.25 1 76.75 4 PHE B N 1
ATOM 3585 C CA . PHE B 1 4 ? 16.109 0.615 -23.484 1 76.75 4 PHE B CA 1
ATOM 3586 C C . PHE B 1 4 ? 16.141 1.979 -22.797 1 76.75 4 PHE B C 1
ATOM 3588 O O . PHE B 1 4 ? 17.219 2.463 -22.422 1 76.75 4 PHE B O 1
ATOM 3595 N N . ASP B 1 5 ? 15.18 2.727 -23.016 1 92.5 5 ASP B N 1
ATOM 3596 C CA . ASP B 1 5 ? 14.945 3.916 -22.203 1 92.5 5 ASP B CA 1
ATOM 3597 C C . ASP B 1 5 ? 15.023 3.586 -20.703 1 92.5 5 ASP B C 1
ATOM 3599 O O . ASP B 1 5 ? 15.133 2.418 -20.328 1 92.5 5 ASP B O 1
ATOM 3603 N N . THR B 1 6 ? 15.367 4.551 -19.922 1 97.81 6 THR B N 1
ATOM 3604 C CA . THR B 1 6 ? 15.352 4.414 -18.469 1 97.81 6 THR B CA 1
ATOM 3605 C C . THR B 1 6 ? 13.93 4.578 -17.938 1 97.81 6 THR B C 1
ATOM 3607 O O . THR B 1 6 ? 13.242 5.547 -18.266 1 97.81 6 THR B O 1
ATOM 3610 N N . ILE B 1 7 ? 13.469 3.582 -17.188 1 97.88 7 ILE B N 1
ATOM 3611 C CA . ILE B 1 7 ? 12.078 3.566 -16.75 1 97.88 7 ILE B CA 1
ATOM 3612 C C . ILE B 1 7 ? 11.992 3.805 -15.25 1 97.88 7 ILE B C 1
ATOM 3614 O O . ILE B 1 7 ? 12.977 3.6 -14.523 1 97.88 7 ILE B O 1
ATOM 3618 N N . ALA B 1 8 ? 10.867 4.289 -14.789 1 98.25 8 ALA B N 1
ATOM 3619 C CA . ALA B 1 8 ? 10.617 4.531 -13.375 1 98.25 8 ALA B CA 1
ATOM 3620 C C . ALA B 1 8 ? 9.172 4.23 -13.008 1 98.25 8 ALA B C 1
ATOM 3622 O O . ALA B 1 8 ? 8.273 4.355 -13.844 1 98.25 8 ALA B O 1
ATOM 3623 N N . ALA B 1 9 ? 8.969 3.77 -11.773 1 97.69 9 ALA B N 1
ATOM 3624 C CA . ALA B 1 9 ? 7.633 3.541 -11.227 1 97.69 9 ALA B CA 1
ATOM 3625 C C . ALA B 1 9 ? 7.68 3.41 -9.703 1 97.69 9 ALA B C 1
ATOM 3627 O O . ALA B 1 9 ? 8.758 3.268 -9.117 1 97.69 9 ALA B O 1
ATOM 3628 N N . ILE B 1 10 ? 6.559 3.594 -9.102 1 97.06 10 ILE B N 1
ATOM 3629 C CA . ILE B 1 10 ? 6.434 3.299 -7.676 1 97.06 10 ILE B CA 1
ATOM 3630 C C . ILE B 1 10 ? 6.434 1.788 -7.457 1 97.06 10 ILE B C 1
ATOM 3632 O O . ILE B 1 10 ? 5.59 1.076 -8.008 1 97.06 10 ILE B O 1
ATOM 3636 N N . ALA B 1 11 ? 7.367 1.3 -6.652 1 96.75 11 ALA B N 1
ATOM 3637 C CA . ALA B 1 11 ? 7.57 -0.138 -6.488 1 96.75 11 ALA B CA 1
ATOM 3638 C C . ALA B 1 11 ? 6.746 -0.681 -5.324 1 96.75 11 ALA B C 1
ATOM 3640 O O . ALA B 1 11 ? 6.559 -1.894 -5.203 1 96.75 11 ALA B O 1
ATOM 3641 N N . THR B 1 12 ? 6.316 0.15 -4.41 1 95.56 12 THR B N 1
ATOM 3642 C CA . THR B 1 12 ? 5.516 -0.245 -3.254 1 95.56 12 THR B CA 1
ATOM 3643 C C . THR B 1 12 ? 4.043 0.091 -3.473 1 95.56 12 THR B C 1
ATOM 3645 O O . THR B 1 12 ? 3.703 0.845 -4.387 1 95.56 12 THR B O 1
ATOM 3648 N N . ASN B 1 13 ? 3.221 -0.556 -2.664 1 91.38 13 ASN B N 1
ATOM 3649 C CA . ASN B 1 13 ? 1.806 -0.203 -2.723 1 91.38 13 ASN B CA 1
ATOM 3650 C C . ASN B 1 13 ? 1.568 1.24 -2.287 1 91.38 13 ASN B C 1
ATOM 3652 O O . ASN B 1 13 ? 2.145 1.697 -1.298 1 91.38 13 ASN B O 1
ATOM 3656 N N . LEU B 1 14 ? 0.8 1.914 -3.117 1 88.5 14 LEU B N 1
ATOM 3657 C CA . LEU B 1 14 ? 0.556 3.324 -2.842 1 88.5 14 LEU B CA 1
ATOM 3658 C C . LEU B 1 14 ? -0.438 3.49 -1.696 1 88.5 14 LEU B C 1
ATOM 3660 O O . LEU B 1 14 ? -1.47 2.814 -1.661 1 88.5 14 LEU B O 1
ATOM 3664 N N . GLY B 1 15 ? -0.164 4.289 -0.729 1 85.69 15 GLY B N 1
ATOM 3665 C CA . GLY B 1 15 ? -0.962 4.559 0.457 1 85.69 15 GLY B CA 1
ATOM 3666 C C . GLY B 1 15 ? -0.154 5.141 1.601 1 85.69 15 GLY B C 1
ATOM 3667 O O . GLY B 1 15 ? 1.029 5.445 1.439 1 85.69 15 GLY B O 1
ATOM 3668 N N . GLU B 1 16 ? -0.86 5.379 2.691 1 87.81 16 GLU B N 1
ATOM 3669 C CA . GLU B 1 16 ? -0.173 5.891 3.873 1 87.81 16 GLU B CA 1
ATOM 3670 C C . GLU B 1 16 ? 0.656 4.801 4.547 1 87.81 16 GLU B C 1
ATOM 3672 O O . GLU B 1 16 ? 0.127 3.752 4.914 1 87.81 16 GLU B O 1
ATOM 3677 N N . SER B 1 17 ? 1.94 5.004 4.613 1 92.06 17 SER B N 1
ATOM 3678 C CA . SER B 1 17 ? 2.875 4.059 5.215 1 92.06 17 SER B CA 1
ATOM 3679 C C . SER B 1 17 ? 4.152 4.758 5.672 1 92.06 17 SER B C 1
ATOM 3681 O O . SER B 1 17 ? 4.285 5.977 5.527 1 92.06 17 SER B O 1
ATOM 3683 N N . GLY B 1 18 ? 4.992 3.988 6.277 1 92.94 18 GLY B N 1
ATOM 3684 C CA . GLY B 1 18 ? 6.266 4.551 6.703 1 92.94 18 GLY B CA 1
ATOM 3685 C C . GLY B 1 18 ? 7.207 4.84 5.551 1 92.94 18 GLY B C 1
ATOM 3686 O O . GLY B 1 18 ? 7.883 5.871 5.539 1 92.94 18 GLY B O 1
ATOM 3687 N N . VAL B 1 19 ? 7.168 3.955 4.605 1 96.31 19 VAL B N 1
ATOM 3688 C CA . VAL B 1 19 ? 8.133 4.082 3.516 1 96.31 19 VAL B CA 1
ATOM 3689 C C . VAL B 1 19 ? 7.453 3.768 2.186 1 96.31 19 VAL B C 1
ATOM 3691 O O . VAL B 1 19 ? 6.57 2.91 2.119 1 96.31 19 VAL B O 1
ATOM 3694 N N . SER B 1 20 ? 7.797 4.488 1.18 1 96.44 20 SER B N 1
ATOM 3695 C CA . SER B 1 20 ? 7.504 4.188 -0.218 1 96.44 20 SER B CA 1
ATOM 3696 C C . SER B 1 20 ? 8.781 4.141 -1.052 1 96.44 20 SER B C 1
ATOM 3698 O O . SER B 1 20 ? 9.766 4.812 -0.728 1 96.44 20 SER B O 1
ATOM 3700 N N . ILE B 1 21 ? 8.766 3.322 -2.096 1 98.25 21 ILE B N 1
ATOM 3701 C CA . ILE B 1 21 ? 9.961 3.166 -2.918 1 98.25 21 ILE B CA 1
ATOM 3702 C C . ILE B 1 21 ? 9.641 3.531 -4.367 1 98.25 21 ILE B C 1
ATOM 3704 O O . ILE B 1 21 ? 8.664 3.035 -4.938 1 98.25 21 ILE B O 1
ATOM 3708 N N . ILE B 1 22 ? 10.367 4.426 -4.902 1 98.62 22 ILE B N 1
ATOM 3709 C CA . ILE B 1 22 ? 10.406 4.668 -6.344 1 98.62 22 ILE B CA 1
ATOM 3710 C C . ILE B 1 22 ? 11.609 3.967 -6.957 1 98.62 22 ILE B C 1
ATOM 3712 O O . ILE B 1 22 ? 12.75 4.191 -6.535 1 98.62 22 ILE B O 1
ATOM 3716 N N . ARG B 1 23 ? 11.336 3.162 -7.922 1 98.5 23 ARG B N 1
ATOM 3717 C CA . ARG B 1 23 ? 12.391 2.395 -8.578 1 98.5 23 ARG B CA 1
ATOM 3718 C C . ARG B 1 23 ? 12.711 2.963 -9.953 1 98.5 23 ARG B C 1
ATOM 3720 O O . ARG B 1 23 ? 11.805 3.281 -10.727 1 98.5 23 ARG B O 1
ATOM 3727 N N . VAL B 1 24 ? 13.992 3.086 -10.266 1 98.62 24 VAL B N 1
ATOM 3728 C CA . VAL B 1 24 ? 14.492 3.533 -11.562 1 98.62 24 VAL B CA 1
ATOM 3729 C C . VAL B 1 24 ? 15.445 2.488 -12.133 1 98.62 24 VAL B C 1
ATOM 3731 O O . VAL B 1 24 ? 16.344 2.01 -11.438 1 98.62 24 VAL B O 1
ATOM 3734 N N . SER B 1 25 ? 15.258 2.088 -13.359 1 98.25 25 SER B N 1
ATOM 3735 C CA . SER B 1 25 ? 16.078 1.071 -13.992 1 98.25 25 SER B CA 1
ATOM 3736 C C . SER B 1 25 ? 16.484 1.485 -15.406 1 98.25 25 SER B C 1
ATOM 3738 O O . SER B 1 25 ? 15.641 1.965 -16.172 1 98.25 25 SER B O 1
ATOM 3740 N N . GLY B 1 26 ? 17.703 1.308 -15.734 1 97.88 26 GLY B N 1
ATOM 3741 C CA . GLY B 1 26 ? 18.234 1.651 -17.047 1 97.88 26 GLY B CA 1
ATOM 3742 C C . GLY B 1 26 ? 19.641 2.213 -17 1 97.88 26 GLY B C 1
ATOM 3743 O O . GLY B 1 26 ? 20.188 2.438 -15.914 1 97.88 26 GLY B O 1
ATOM 3744 N N . ASP B 1 27 ? 20.188 2.539 -18.109 1 96 27 ASP B N 1
ATOM 3745 C CA . ASP B 1 27 ? 21.578 2.969 -18.234 1 96 27 ASP B CA 1
ATOM 3746 C C . ASP B 1 27 ? 21.781 4.359 -17.625 1 96 27 ASP B C 1
ATOM 3748 O O . ASP B 1 27 ? 22.875 4.707 -17.203 1 96 27 ASP B O 1
ATOM 3752 N N . LYS B 1 28 ? 20.719 5.125 -17.547 1 97.56 28 LYS B N 1
ATOM 3753 C CA . LYS B 1 28 ? 20.828 6.48 -17.016 1 97.56 28 LYS B CA 1
ATOM 3754 C C . LYS B 1 28 ? 20.234 6.582 -15.625 1 97.56 28 LYS B C 1
ATOM 3756 O O . LYS B 1 28 ? 20 7.68 -15.109 1 97.56 28 LYS B O 1
ATOM 3761 N N . ALA B 1 29 ? 19.875 5.488 -15.047 1 98.25 29 ALA B N 1
ATOM 3762 C CA . ALA B 1 29 ? 19.172 5.469 -13.758 1 98.25 29 ALA B CA 1
ATOM 3763 C C . ALA B 1 29 ? 19.938 6.289 -12.719 1 98.25 29 ALA B C 1
ATOM 3765 O O . ALA B 1 29 ? 19.359 7.164 -12.07 1 98.25 29 ALA B O 1
ATOM 3766 N N . LEU B 1 30 ? 21.234 6.051 -12.586 1 98.25 30 LEU B N 1
ATOM 3767 C CA . LEU B 1 30 ? 22.047 6.715 -11.57 1 98.25 30 LEU B CA 1
ATOM 3768 C C . LEU B 1 30 ? 22.156 8.211 -11.859 1 98.25 30 LEU B C 1
ATOM 3770 O O . LEU B 1 30 ? 22 9.031 -10.953 1 98.25 30 LEU B O 1
ATOM 3774 N N . SER B 1 31 ? 22.422 8.57 -13.07 1 97.81 31 SER B N 1
ATOM 3775 C CA . SER B 1 31 ? 22.594 9.977 -13.438 1 97.81 31 SER B CA 1
ATOM 3776 C C . SER B 1 31 ? 21.281 10.75 -13.25 1 97.81 31 SER B C 1
ATOM 3778 O O . SER B 1 31 ? 21.297 11.898 -12.797 1 97.81 31 SER B O 1
ATOM 3780 N N . ILE B 1 32 ? 20.172 10.141 -13.57 1 98.12 32 ILE B N 1
ATOM 3781 C CA . ILE B 1 32 ? 18.859 10.773 -13.438 1 98.12 32 ILE B CA 1
ATOM 3782 C C . ILE B 1 32 ? 18.578 11.07 -11.969 1 98.12 32 ILE B C 1
ATOM 3784 O O . ILE B 1 32 ? 18.266 12.211 -11.617 1 98.12 32 ILE B O 1
ATOM 3788 N N . VAL B 1 33 ? 18.766 10.109 -11.102 1 98.75 33 VAL B N 1
ATOM 3789 C CA . VAL B 1 33 ? 18.453 10.305 -9.688 1 98.75 33 VAL B CA 1
ATOM 3790 C C . VAL B 1 33 ? 19.469 11.242 -9.055 1 98.75 33 VAL B C 1
ATOM 3792 O O . VAL B 1 33 ? 19.125 12.078 -8.219 1 98.75 33 VAL B O 1
ATOM 3795 N N . SER B 1 34 ? 20.734 11.125 -9.453 1 98.44 34 SER B N 1
ATOM 3796 C CA . SER B 1 34 ? 21.781 12 -8.938 1 98.44 34 SER B CA 1
ATOM 3797 C C . SER B 1 34 ? 21.469 13.469 -9.219 1 98.44 34 SER B C 1
ATOM 3799 O O . SER B 1 34 ? 21.75 14.336 -8.398 1 98.44 34 SER B O 1
ATOM 3801 N N . SER B 1 35 ? 20.875 13.766 -10.281 1 97.69 35 SER B N 1
ATOM 3802 C CA . SER B 1 35 ? 20.594 15.133 -10.695 1 97.69 35 SER B CA 1
ATOM 3803 C C . SER B 1 35 ? 19.547 15.789 -9.789 1 97.69 35 SER B C 1
ATOM 3805 O O . SER B 1 35 ? 19.453 17.016 -9.742 1 97.69 35 SER B O 1
ATOM 3807 N N . ILE B 1 36 ? 18.766 14.992 -9.078 1 98.31 36 ILE B N 1
ATOM 3808 C CA . ILE B 1 36 ? 17.719 15.562 -8.234 1 98.31 36 ILE B CA 1
ATOM 3809 C C . ILE B 1 36 ? 17.969 15.188 -6.777 1 98.31 36 ILE B C 1
ATOM 3811 O O . ILE B 1 36 ? 17.062 15.219 -5.953 1 98.31 36 ILE B O 1
ATOM 3815 N N . PHE B 1 37 ? 19.156 14.727 -6.473 1 98.44 37 PHE B N 1
ATOM 3816 C CA . PHE B 1 37 ? 19.531 14.297 -5.133 1 98.44 37 PHE B CA 1
ATOM 3817 C C . PHE B 1 37 ? 20.594 15.211 -4.543 1 98.44 37 PHE B C 1
ATOM 3819 O O . PHE B 1 37 ? 21.484 15.664 -5.254 1 98.44 37 PHE B O 1
ATOM 3826 N N . THR B 1 38 ? 20.469 15.477 -3.242 1 97 38 THR B N 1
ATOM 3827 C CA . THR B 1 38 ? 21.5 16.188 -2.504 1 97 38 THR B CA 1
ATOM 3828 C C . THR B 1 38 ? 21.766 15.523 -1.158 1 97 38 THR B C 1
ATOM 3830 O O . THR B 1 38 ? 20.875 15.422 -0.322 1 97 38 THR B O 1
ATOM 3833 N N . GLY B 1 39 ? 22.938 14.977 -0.973 1 94.88 39 GLY B N 1
ATOM 3834 C CA . GLY B 1 39 ? 23.328 14.375 0.288 1 94.88 39 GLY B CA 1
ATOM 3835 C C . GLY B 1 39 ? 23.938 15.359 1.265 1 94.88 39 GLY B C 1
ATOM 3836 O O . GLY B 1 39 ? 23.766 16.578 1.119 1 94.88 39 GLY B O 1
ATOM 3837 N N . LYS B 1 40 ? 24.484 14.812 2.352 1 87.75 40 LYS B N 1
ATOM 3838 C CA . LYS B 1 40 ? 25.219 15.664 3.285 1 87.75 40 LYS B CA 1
ATOM 3839 C C . LYS B 1 40 ? 26.312 16.438 2.572 1 87.75 40 LYS B C 1
ATOM 3841 O O . LYS B 1 40 ? 27.047 15.883 1.746 1 87.75 40 LYS B O 1
ATOM 3846 N N . ASN B 1 41 ? 26.406 17.703 2.836 1 88.56 41 ASN B N 1
ATOM 3847 C CA . ASN B 1 41 ? 27.375 18.594 2.201 1 88.56 41 ASN B CA 1
ATOM 3848 C C . ASN B 1 41 ? 27.25 18.562 0.68 1 88.56 41 ASN B C 1
ATOM 3850 O O . ASN B 1 41 ? 28.266 18.516 -0.029 1 88.56 41 ASN B O 1
ATOM 3854 N N . ASP B 1 42 ? 26.062 18.359 0.197 1 86.94 42 ASP B N 1
ATOM 3855 C CA . ASP B 1 42 ? 25.703 18.422 -1.216 1 86.94 42 ASP B CA 1
ATOM 3856 C C . ASP B 1 42 ? 26.359 17.281 -2 1 86.94 42 ASP B C 1
ATOM 3858 O O . ASP B 1 42 ? 26.641 17.422 -3.193 1 86.94 42 ASP B O 1
ATOM 3862 N N . ARG B 1 43 ? 26.688 16.297 -1.289 1 91.5 43 ARG B N 1
ATOM 3863 C CA . ARG B 1 43 ? 27.266 15.133 -1.942 1 91.5 43 ARG B CA 1
ATOM 3864 C C . ARG B 1 43 ? 26.266 14.469 -2.881 1 91.5 43 ARG B C 1
ATOM 3866 O O . ARG B 1 43 ? 25.109 14.281 -2.52 1 91.5 43 ARG B O 1
ATOM 3873 N N . LYS B 1 44 ? 26.719 14.148 -4.055 1 94.62 44 LYS B N 1
ATOM 3874 C CA . LYS B 1 44 ? 25.859 13.516 -5.062 1 94.62 44 LYS B CA 1
ATOM 3875 C C . LYS B 1 44 ? 25.953 12 -4.992 1 94.62 44 LYS B C 1
ATOM 3877 O O . LYS B 1 44 ? 26.359 11.445 -3.971 1 94.62 44 LYS B O 1
ATOM 3882 N N . LEU B 1 45 ? 25.344 11.297 -6.004 1 96.5 45 LEU B N 1
ATOM 3883 C CA . LEU B 1 45 ? 25.281 9.844 -5.977 1 96.5 45 LEU B CA 1
ATOM 3884 C C . LEU B 1 45 ? 26.312 9.242 -6.926 1 96.5 45 LEU B C 1
ATOM 3886 O O . LEU B 1 45 ? 26.422 8.016 -7.031 1 96.5 45 LEU B O 1
ATOM 3890 N N . ASP B 1 46 ? 27.125 9.961 -7.602 1 92.44 46 ASP B N 1
ATOM 3891 C CA . ASP B 1 46 ? 27.984 9.516 -8.688 1 92.44 46 ASP B CA 1
ATOM 3892 C C . ASP B 1 46 ? 29.031 8.523 -8.188 1 92.44 46 ASP B C 1
ATOM 3894 O O . ASP B 1 46 ? 29.5 7.668 -8.938 1 92.44 46 ASP B O 1
ATOM 3898 N N . ASP B 1 47 ? 29.391 8.648 -6.953 1 94.44 47 ASP B N 1
ATOM 3899 C CA . ASP B 1 47 ? 30.438 7.793 -6.402 1 94.44 47 ASP B CA 1
ATOM 3900 C C . ASP B 1 47 ? 29.844 6.688 -5.535 1 94.44 47 ASP B C 1
ATOM 3902 O O . ASP B 1 47 ? 30.562 6.016 -4.797 1 94.44 47 ASP B O 1
ATOM 3906 N N . ILE B 1 48 ? 28.594 6.566 -5.602 1 97.06 48 ILE B N 1
ATOM 3907 C CA . ILE B 1 48 ? 27.953 5.57 -4.758 1 97.06 48 ILE B CA 1
ATOM 3908 C C . ILE B 1 48 ? 28.375 4.168 -5.195 1 97.06 48 ILE B C 1
ATOM 3910 O O . ILE B 1 48 ? 28.469 3.889 -6.391 1 97.06 48 ILE B O 1
ATOM 3914 N N . ARG B 1 49 ? 28.656 3.279 -4.273 1 96.69 49 ARG B N 1
ATOM 3915 C CA . ARG B 1 49 ? 29.031 1.897 -4.555 1 96.69 49 ARG B CA 1
ATOM 3916 C C . ARG B 1 49 ? 27.797 1.02 -4.73 1 96.69 49 ARG B C 1
ATOM 3918 O O . ARG B 1 49 ? 26.734 1.312 -4.172 1 96.69 49 ARG B O 1
ATOM 3925 N N . THR B 1 50 ? 27.938 -0.01 -5.508 1 97.69 50 THR B N 1
ATOM 3926 C CA . THR B 1 50 ? 26.844 -0.951 -5.691 1 97.69 50 THR B CA 1
ATOM 3927 C C . THR B 1 50 ? 26.469 -1.622 -4.371 1 97.69 50 THR B C 1
ATOM 3929 O O . THR B 1 50 ? 27.344 -1.823 -3.514 1 97.69 50 THR B O 1
ATOM 3932 N N . TYR B 1 51 ? 25.141 -1.856 -4.223 1 97.94 51 TYR B N 1
ATOM 3933 C CA . TYR B 1 51 ? 24.578 -2.477 -3.031 1 97.94 51 TYR B CA 1
ATOM 3934 C C . TYR B 1 51 ? 24.922 -1.672 -1.781 1 97.94 51 TYR B C 1
ATOM 3936 O O . TYR B 1 51 ? 25.25 -2.242 -0.74 1 97.94 51 TYR B O 1
ATOM 3944 N N . SER B 1 52 ? 24.906 -0.4 -1.902 1 98.06 52 SER B N 1
ATOM 3945 C CA . SER B 1 52 ? 25.031 0.546 -0.798 1 98.06 52 SER B CA 1
ATOM 3946 C C . SER B 1 52 ? 23.906 1.576 -0.819 1 98.06 52 SER B C 1
ATOM 3948 O O . SER B 1 52 ? 23.094 1.585 -1.735 1 98.06 52 SER B O 1
ATOM 3950 N N . MET B 1 53 ? 23.812 2.342 0.271 1 98 53 MET B N 1
ATOM 3951 C CA . MET B 1 53 ? 22.75 3.332 0.447 1 98 53 MET B CA 1
ATOM 3952 C C . MET B 1 53 ? 23.344 4.691 0.817 1 98 53 MET B C 1
ATOM 3954 O O . MET B 1 53 ? 24.422 4.77 1.394 1 98 53 MET B O 1
ATOM 3958 N N . ARG B 1 54 ? 22.641 5.723 0.493 1 97.94 54 ARG B N 1
ATOM 3959 C CA . ARG B 1 54 ? 23.062 7.07 0.854 1 97.94 54 ARG B CA 1
ATOM 3960 C C . ARG B 1 54 ? 21.875 7.91 1.312 1 97.94 54 ARG B C 1
ATOM 3962 O O . ARG B 1 54 ? 20.828 7.906 0.669 1 97.94 54 ARG B O 1
ATOM 3969 N N . TYR B 1 55 ? 22.109 8.539 2.441 1 97.19 55 TYR B N 1
ATOM 3970 C CA . TYR B 1 55 ? 21.109 9.438 3.018 1 97.19 55 TYR B CA 1
ATOM 3971 C C . TYR B 1 55 ? 21.172 10.805 2.357 1 97.19 55 TYR B C 1
ATOM 3973 O O . TYR B 1 55 ? 22.25 11.312 2.057 1 97.19 55 TYR B O 1
ATOM 3981 N N . GLY B 1 56 ? 20 11.422 2.145 1 97.5 56 GLY B N 1
ATOM 3982 C CA . GLY B 1 56 ? 19.938 12.773 1.611 1 97.5 56 GLY B CA 1
ATOM 3983 C C . GLY B 1 56 ? 18.516 13.258 1.363 1 97.5 56 GLY B C 1
ATOM 3984 O O . GLY B 1 56 ? 17.594 12.914 2.111 1 97.5 56 GLY B O 1
ATOM 3985 N N . PHE B 1 57 ? 18.375 14.164 0.357 1 98.06 57 PHE B N 1
ATOM 3986 C CA . PHE B 1 57 ? 17.094 14.734 -0.008 1 98.06 57 PHE B CA 1
ATOM 3987 C C . PHE B 1 57 ? 16.875 14.664 -1.515 1 98.06 57 PHE B C 1
ATOM 3989 O O . PHE B 1 57 ? 17.812 14.781 -2.291 1 98.06 57 PHE B O 1
ATOM 3996 N N . ILE B 1 58 ? 15.711 14.414 -1.902 1 98.44 58 ILE B N 1
ATOM 3997 C CA . ILE B 1 58 ? 15.305 14.68 -3.279 1 98.44 58 ILE B CA 1
ATOM 3998 C C . ILE B 1 58 ? 14.805 16.109 -3.406 1 98.44 58 ILE B C 1
ATOM 4000 O O . ILE B 1 58 ? 14.062 16.594 -2.547 1 98.44 58 ILE B O 1
ATOM 4004 N N . ILE B 1 59 ? 15.242 16.797 -4.418 1 97.56 59 ILE B N 1
ATOM 4005 C CA . ILE B 1 59 ? 14.906 18.203 -4.582 1 97.56 59 ILE B CA 1
ATOM 4006 C C . ILE B 1 59 ? 14.203 18.406 -5.918 1 97.56 59 ILE B C 1
ATOM 4008 O O . ILE B 1 59 ? 14.359 17.609 -6.844 1 97.56 59 ILE B O 1
ATOM 4012 N N . ASP B 1 60 ? 13.406 19.453 -5.98 1 96.06 60 ASP B N 1
ATOM 4013 C CA . ASP B 1 60 ? 12.859 19.922 -7.254 1 96.06 60 ASP B CA 1
ATOM 4014 C C . ASP B 1 60 ? 13.969 20.453 -8.156 1 96.06 60 ASP B C 1
ATOM 4016 O O . ASP B 1 60 ? 14.75 21.312 -7.746 1 96.06 60 ASP B O 1
ATOM 4020 N N . LYS B 1 61 ? 14.016 19.969 -9.312 1 93.19 61 LYS B N 1
ATOM 4021 C CA . LYS B 1 61 ? 15.117 20.297 -10.211 1 93.19 61 LYS B CA 1
ATOM 4022 C C . LYS B 1 61 ? 15.141 21.781 -10.539 1 93.19 61 LYS B C 1
ATOM 4024 O O . LYS B 1 61 ? 16.219 22.375 -10.68 1 93.19 61 LYS B O 1
ATOM 4029 N N . ASP B 1 62 ? 14.031 22.422 -10.602 1 92.25 62 ASP B N 1
ATOM 4030 C CA . ASP B 1 62 ? 13.922 23.812 -11.031 1 92.25 62 ASP B CA 1
ATOM 4031 C C . ASP B 1 62 ? 14.039 24.766 -9.844 1 92.25 62 ASP B C 1
ATOM 4033 O O . ASP B 1 62 ? 14.867 25.672 -9.844 1 92.25 62 ASP B O 1
ATOM 4037 N N . THR B 1 63 ? 13.312 24.516 -8.766 1 92.06 63 THR B N 1
ATOM 4038 C CA . THR B 1 63 ? 13.25 25.438 -7.637 1 92.06 63 THR B CA 1
ATOM 4039 C C . THR B 1 63 ? 14.297 25.094 -6.586 1 92.06 63 THR B C 1
ATOM 4041 O O . THR B 1 63 ? 14.586 25.891 -5.699 1 92.06 63 THR B O 1
ATOM 4044 N N . LYS B 1 64 ? 14.836 23.859 -6.582 1 93.25 64 LYS B N 1
ATOM 4045 C CA . LYS B 1 64 ? 15.836 23.344 -5.645 1 93.25 64 LYS B CA 1
ATOM 4046 C C . LYS B 1 64 ? 15.227 23.141 -4.258 1 93.25 64 LYS B C 1
ATOM 4048 O O . LYS B 1 64 ? 15.953 22.891 -3.291 1 93.25 64 LYS B O 1
ATOM 4053 N N . GLU B 1 65 ? 13.914 23.25 -4.234 1 93.81 65 GLU B N 1
ATOM 4054 C CA . GLU B 1 65 ? 13.234 22.969 -2.975 1 93.81 65 GLU B CA 1
ATOM 4055 C C . GLU B 1 65 ? 13.289 21.484 -2.633 1 93.81 65 GLU B C 1
ATOM 4057 O O . GLU B 1 65 ? 13.156 20.641 -3.516 1 93.81 65 GLU B O 1
ATOM 4062 N N . LYS B 1 66 ? 13.461 21.219 -1.375 1 96 66 LYS B N 1
ATOM 4063 C CA . LYS B 1 66 ? 13.469 19.844 -0.921 1 96 66 LYS B CA 1
ATOM 4064 C C . LYS B 1 66 ? 12.07 19.234 -0.989 1 96 66 LYS B C 1
ATOM 4066 O O . LYS B 1 66 ? 11.094 19.859 -0.571 1 96 66 LYS B O 1
ATOM 4071 N N . LEU B 1 67 ? 11.992 18.094 -1.495 1 97.06 67 LEU B N 1
ATOM 4072 C CA . LEU B 1 67 ? 10.711 17.406 -1.608 1 97.06 67 LEU B CA 1
ATOM 4073 C C . LEU B 1 67 ? 10.523 16.406 -0.468 1 97.06 67 LEU B C 1
ATOM 4075 O O . LEU B 1 67 ? 9.414 16.25 0.046 1 97.06 67 LEU B O 1
ATOM 4079 N N . ASP B 1 68 ? 11.633 15.719 -0.128 1 97.69 68 ASP B N 1
ATOM 4080 C CA . ASP B 1 68 ? 11.586 14.75 0.964 1 97.69 68 ASP B CA 1
ATOM 4081 C C . ASP B 1 68 ? 12.992 14.352 1.401 1 97.69 68 ASP B C 1
ATOM 4083 O O . ASP B 1 68 ? 13.953 14.516 0.646 1 97.69 68 ASP B O 1
ATOM 4087 N N . GLU B 1 69 ? 13.055 13.984 2.646 1 96.94 69 GLU B N 1
ATOM 4088 C CA . GLU B 1 69 ? 14.227 13.281 3.16 1 96.94 69 GLU B CA 1
ATOM 4089 C C . GLU B 1 69 ? 14.195 11.805 2.76 1 96.94 69 GLU B C 1
ATOM 4091 O O . GLU B 1 69 ? 13.203 11.109 2.986 1 96.94 69 GLU B O 1
ATOM 4096 N N . VAL B 1 70 ? 15.383 11.312 2.109 1 98.06 70 VAL B N 1
ATOM 4097 C CA . VAL B 1 70 ? 15.289 9.977 1.515 1 98.06 70 VAL B CA 1
ATOM 4098 C C . VAL B 1 70 ? 16.578 9.203 1.791 1 98.06 70 VAL B C 1
ATOM 4100 O O . VAL B 1 70 ? 17.578 9.773 2.234 1 98.06 70 VAL B O 1
ATOM 4103 N N . ILE B 1 71 ? 16.484 7.891 1.63 1 98.25 71 ILE B N 1
ATOM 4104 C CA . ILE B 1 71 ? 17.625 6.992 1.466 1 98.25 71 ILE B CA 1
ATOM 4105 C C . ILE B 1 71 ? 17.609 6.398 0.059 1 98.25 71 ILE B C 1
ATOM 4107 O O . ILE B 1 71 ? 16.609 5.848 -0.382 1 98.25 71 ILE B O 1
ATOM 4111 N N . VAL B 1 72 ? 18.719 6.582 -0.647 1 98.69 72 VAL B N 1
ATOM 4112 C CA . VAL B 1 72 ? 18.812 6.07 -2.012 1 98.69 72 VAL B CA 1
ATOM 4113 C C . VAL B 1 72 ? 19.688 4.824 -2.037 1 98.69 72 VAL B C 1
ATOM 4115 O O . VAL B 1 72 ? 20.766 4.805 -1.439 1 98.69 72 VAL B O 1
ATOM 4118 N N . SER B 1 73 ? 19.188 3.758 -2.658 1 98.56 73 SER B N 1
ATOM 4119 C CA . SER B 1 73 ? 19.938 2.518 -2.848 1 98.56 73 SER B CA 1
ATOM 4120 C C . SER B 1 73 ? 20.344 2.34 -4.305 1 98.56 73 SER B C 1
ATOM 4122 O O . SER B 1 73 ? 19.609 2.715 -5.215 1 98.56 73 SER B O 1
ATOM 4124 N N . TYR B 1 74 ? 21.516 1.787 -4.508 1 98.62 74 TYR B N 1
ATOM 4125 C CA . TYR B 1 74 ? 22.016 1.589 -5.855 1 98.62 74 TYR B CA 1
ATOM 4126 C C . TYR B 1 74 ? 22.453 0.143 -6.07 1 98.62 74 TYR B C 1
ATOM 4128 O O . TYR B 1 74 ? 23.172 -0.425 -5.242 1 98.62 74 TYR B O 1
ATOM 4136 N N . MET B 1 75 ? 22 -0.491 -7.105 1 98.31 75 MET B N 1
ATOM 4137 C CA . MET B 1 75 ? 22.391 -1.82 -7.559 1 98.31 75 MET B CA 1
ATOM 4138 C C . MET B 1 75 ? 22.875 -1.783 -9.008 1 98.31 75 MET B C 1
ATOM 4140 O O . MET B 1 75 ? 22.062 -1.577 -9.922 1 98.31 75 MET B O 1
ATOM 4144 N N . LYS B 1 76 ? 24.062 -2.047 -9.242 1 97.81 76 LYS B N 1
ATOM 4145 C CA . LYS B 1 76 ? 24.656 -1.968 -10.578 1 97.81 76 LYS B CA 1
ATOM 4146 C C . LYS B 1 76 ? 24.344 -3.223 -11.391 1 97.81 76 LYS B C 1
ATOM 4148 O O . LYS B 1 76 ? 24.406 -4.336 -10.867 1 97.81 76 LYS B O 1
ATOM 4153 N N . GLY B 1 77 ? 24 -3.043 -12.656 1 95.81 77 GLY B N 1
ATOM 4154 C CA . GLY B 1 77 ? 23.844 -4.164 -13.57 1 95.81 77 GLY B CA 1
ATOM 4155 C C . GLY B 1 77 ? 25.141 -4.902 -13.828 1 95.81 77 GLY B C 1
ATOM 4156 O O . GLY B 1 77 ? 26.219 -4.297 -13.812 1 95.81 77 GLY B O 1
ATOM 4157 N N . PRO B 1 78 ? 25.078 -6.152 -14.016 1 96.06 78 PRO B N 1
ATOM 4158 C CA . PRO B 1 78 ? 23.953 -7.055 -14.219 1 96.06 78 PRO B CA 1
ATOM 4159 C C . PRO B 1 78 ? 23.438 -7.672 -12.914 1 96.06 78 PRO B C 1
ATOM 4161 O O . PRO B 1 78 ? 22.516 -8.492 -12.938 1 96.06 78 PRO B O 1
ATOM 4164 N N . ARG B 1 79 ? 24.094 -7.289 -11.781 1 95.19 79 ARG B N 1
ATOM 4165 C CA . ARG B 1 79 ? 23.688 -7.84 -10.492 1 95.19 79 ARG B CA 1
ATOM 4166 C C . ARG B 1 79 ? 22.516 -7.047 -9.906 1 95.19 79 ARG B C 1
ATOM 4168 O O . ARG B 1 79 ? 22.641 -6.484 -8.812 1 95.19 79 ARG B O 1
ATOM 4175 N N . SER B 1 80 ? 21.547 -6.957 -10.609 1 97 80 SER B N 1
ATOM 4176 C CA . SER B 1 80 ? 20.297 -6.316 -10.219 1 97 80 SER B CA 1
ATOM 4177 C C . SER B 1 80 ? 19.094 -7.102 -10.734 1 97 80 SER B C 1
ATOM 4179 O O . SER B 1 80 ? 19.25 -8.078 -11.469 1 97 80 SER B O 1
ATOM 4181 N N . PHE B 1 81 ? 17.891 -6.707 -10.367 1 95.06 81 PHE B N 1
ATOM 4182 C CA . PHE B 1 81 ? 16.688 -7.434 -10.75 1 95.06 81 PHE B CA 1
ATOM 4183 C C . PHE B 1 81 ? 16.484 -7.398 -12.258 1 95.06 81 PHE B C 1
ATOM 4185 O O . PHE B 1 81 ? 16.156 -8.422 -12.867 1 95.06 81 PHE B O 1
ATOM 4192 N N . THR B 1 82 ? 16.703 -6.246 -12.844 1 96.62 82 THR B N 1
ATOM 4193 C CA . THR B 1 82 ? 16.484 -6.082 -14.273 1 96.62 82 THR B CA 1
ATOM 4194 C C . THR B 1 82 ? 17.766 -6.355 -15.047 1 96.62 82 THR B C 1
ATOM 4196 O O . THR B 1 82 ? 17.797 -6.234 -16.281 1 96.62 82 THR B O 1
ATOM 4199 N N . ALA B 1 83 ? 18.859 -6.59 -14.367 1 96.94 83 ALA B N 1
ATOM 4200 C CA . ALA B 1 83 ? 20.203 -6.734 -14.945 1 96.94 83 ALA B CA 1
ATOM 4201 C C . ALA B 1 83 ? 20.672 -5.422 -15.555 1 96.94 83 ALA B C 1
ATOM 4203 O O . ALA B 1 83 ? 21.531 -5.418 -16.438 1 96.94 83 ALA B O 1
ATOM 4204 N N . GLU B 1 84 ? 20.062 -4.359 -15.203 1 97.56 84 GLU B N 1
ATOM 4205 C CA . GLU B 1 84 ? 20.453 -2.98 -15.484 1 97.56 84 GLU B CA 1
ATOM 4206 C C . GLU B 1 84 ? 20.844 -2.246 -14.203 1 97.56 84 GLU B C 1
ATOM 4208 O O . GLU B 1 84 ? 20.75 -2.805 -13.109 1 97.56 84 GLU B O 1
ATOM 4213 N N . ASP B 1 85 ? 21.297 -1.002 -14.414 1 97.88 85 ASP B N 1
ATOM 4214 C CA . ASP B 1 85 ? 21.453 -0.17 -13.227 1 97.88 85 ASP B CA 1
ATOM 4215 C C . ASP B 1 85 ? 20.094 0.149 -12.602 1 97.88 85 ASP B C 1
ATOM 4217 O O . ASP B 1 85 ? 19.172 0.581 -13.289 1 97.88 85 ASP B O 1
ATOM 4221 N N . VAL B 1 86 ? 19.984 -0.157 -11.336 1 98.5 86 VAL B N 1
ATOM 4222 C CA . VAL B 1 86 ? 18.734 0.09 -10.625 1 98.5 86 VAL B CA 1
ATOM 4223 C C . VAL B 1 86 ? 18.984 1.021 -9.445 1 98.5 86 VAL B C 1
ATOM 4225 O O . VAL B 1 86 ? 19.938 0.812 -8.672 1 98.5 86 VAL B O 1
ATOM 4228 N N . VAL B 1 87 ? 18.266 2.072 -9.367 1 98.75 87 VAL B N 1
ATOM 4229 C CA . VAL B 1 87 ? 18.281 2.986 -8.227 1 98.75 87 VAL B CA 1
ATOM 4230 C C . VAL B 1 87 ? 16.906 3.008 -7.57 1 98.75 87 VAL B C 1
ATOM 4232 O O . VAL B 1 87 ? 15.883 3.107 -8.25 1 98.75 87 VAL B O 1
ATOM 4235 N N . GLU B 1 88 ? 16.844 2.799 -6.273 1 98.75 88 GLU B N 1
ATOM 4236 C CA . GLU B 1 88 ? 15.594 2.881 -5.523 1 98.75 88 GLU B CA 1
ATOM 4237 C C . GLU B 1 88 ? 15.617 4.051 -4.539 1 98.75 88 GLU B C 1
ATOM 4239 O O . GLU B 1 88 ? 16.562 4.191 -3.756 1 98.75 88 GLU B O 1
ATOM 4244 N N . ILE B 1 89 ? 14.641 4.906 -4.641 1 98.75 89 ILE B N 1
ATOM 4245 C CA . ILE B 1 89 ? 14.461 6.027 -3.727 1 98.75 89 ILE B CA 1
ATOM 4246 C C . ILE B 1 89 ? 13.477 5.641 -2.627 1 98.75 89 ILE B C 1
ATOM 4248 O O . ILE B 1 89 ? 12.289 5.445 -2.891 1 98.75 89 ILE B O 1
ATOM 4252 N N . ASN B 1 90 ? 13.953 5.461 -1.432 1 98.44 90 ASN B N 1
ATOM 4253 C CA . ASN B 1 90 ? 13.102 5.242 -0.268 1 98.44 90 ASN B CA 1
ATOM 4254 C C . ASN B 1 90 ? 12.664 6.559 0.363 1 98.44 90 ASN B C 1
ATOM 4256 O O . ASN B 1 90 ? 13.477 7.266 0.966 1 98.44 90 ASN B O 1
ATOM 4260 N N . CYS B 1 91 ? 11.445 6.922 0.203 1 97.94 91 CYS B N 1
ATOM 4261 C CA . CYS B 1 91 ? 10.914 8.172 0.742 1 97.94 91 CYS B CA 1
ATOM 4262 C C . CYS B 1 91 ? 9.805 7.902 1.75 1 97.94 91 CYS B C 1
ATOM 4264 O O . CYS B 1 91 ? 9.523 6.746 2.08 1 97.94 91 CYS B O 1
ATOM 4266 N N . HIS B 1 92 ? 9.32 8.898 2.383 1 96 92 HIS B N 1
ATOM 4267 C CA . HIS B 1 92 ? 8.188 8.734 3.287 1 96 92 HIS B CA 1
ATOM 4268 C C . HIS B 1 92 ? 6.957 8.234 2.543 1 96 92 HIS B C 1
ATOM 4270 O O . HIS B 1 92 ? 6.711 8.633 1.401 1 96 92 HIS B O 1
ATOM 4276 N N . GLY B 1 93 ? 6.238 7.391 3.209 1 93.06 93 GLY B N 1
ATOM 4277 C CA . GLY B 1 93 ? 5.148 6.668 2.574 1 93.06 93 GLY B CA 1
ATOM 4278 C C . GLY B 1 93 ? 3.877 7.492 2.461 1 93.06 93 GLY B C 1
ATOM 4279 O O . GLY B 1 93 ? 2.795 7.027 2.83 1 93.06 93 GLY B O 1
ATOM 4280 N N . GLY B 1 94 ? 3.875 8.633 2.021 1 91.44 94 GLY B N 1
ATOM 4281 C CA . GLY B 1 94 ? 2.725 9.453 1.685 1 91.44 94 GLY B CA 1
ATOM 4282 C C . GLY B 1 94 ? 2.439 9.5 0.196 1 91.44 94 GLY B C 1
ATOM 4283 O O . GLY B 1 94 ? 3.365 9.516 -0.619 1 91.44 94 GLY B O 1
ATOM 4284 N N . VAL B 1 95 ? 1.18 9.562 -0.108 1 91.56 95 VAL B N 1
ATOM 4285 C CA . VAL B 1 95 ? 0.759 9.492 -1.503 1 91.56 95 VAL B CA 1
ATOM 4286 C C . VAL B 1 95 ? 1.292 10.703 -2.262 1 91.56 95 VAL B C 1
ATOM 4288 O O . VAL B 1 95 ? 1.898 10.562 -3.326 1 91.56 95 VAL B O 1
ATOM 4291 N N . VAL B 1 96 ? 1.152 11.875 -1.732 1 91.75 96 VAL B N 1
ATOM 4292 C CA . VAL B 1 96 ? 1.509 13.125 -2.393 1 91.75 96 VAL B CA 1
ATOM 4293 C C . VAL B 1 96 ? 3.02 13.188 -2.605 1 91.75 96 VAL B C 1
ATOM 4295 O O . VAL B 1 96 ? 3.486 13.477 -3.711 1 91.75 96 VAL B O 1
ATOM 4298 N N . VAL B 1 97 ? 3.754 12.836 -1.604 1 94.69 97 VAL B N 1
ATOM 4299 C CA . VAL B 1 97 ? 5.211 12.898 -1.654 1 94.69 97 VAL B CA 1
ATOM 4300 C C . VAL B 1 97 ? 5.734 11.883 -2.664 1 94.69 97 VAL B C 1
ATOM 4302 O O . VAL B 1 97 ? 6.59 12.203 -3.494 1 94.69 97 VAL B O 1
ATOM 4305 N N . THR B 1 98 ? 5.23 10.703 -2.619 1 96.19 98 THR B N 1
ATOM 4306 C CA . THR B 1 98 ? 5.66 9.625 -3.504 1 96.19 98 THR B CA 1
ATOM 4307 C C . THR B 1 98 ? 5.422 9.992 -4.965 1 96.19 98 THR B C 1
ATOM 4309 O O . THR B 1 98 ? 6.32 9.867 -5.797 1 96.19 98 THR B O 1
ATOM 4312 N N . LYS B 1 99 ? 4.25 10.492 -5.25 1 94.75 99 LYS B N 1
ATOM 4313 C CA . LYS B 1 99 ? 3.9 10.867 -6.621 1 94.75 99 LYS B CA 1
ATOM 4314 C C . LYS B 1 99 ? 4.754 12.039 -7.105 1 94.75 99 LYS B C 1
ATOM 4316 O O . LYS B 1 99 ? 5.191 12.055 -8.258 1 94.75 99 LYS B O 1
ATOM 4321 N N . ARG B 1 100 ? 4.953 12.977 -6.23 1 94.88 100 ARG B N 1
ATOM 4322 C CA . ARG B 1 100 ? 5.738 14.156 -6.594 1 94.88 100 ARG B CA 1
ATOM 4323 C C . ARG B 1 100 ? 7.176 13.773 -6.93 1 94.88 100 ARG B C 1
ATOM 4325 O O . ARG B 1 100 ? 7.762 14.305 -7.875 1 94.88 100 ARG B O 1
ATOM 4332 N N . ILE B 1 101 ? 7.734 12.906 -6.16 1 98.06 101 ILE B N 1
ATOM 4333 C CA . ILE B 1 101 ? 9.094 12.453 -6.418 1 98.06 101 ILE B CA 1
ATOM 4334 C C . ILE B 1 101 ? 9.148 11.695 -7.742 1 98.06 101 ILE B C 1
ATOM 4336 O O . ILE B 1 101 ? 10.07 11.883 -8.539 1 98.06 101 ILE B O 1
ATOM 4340 N N . LEU B 1 102 ? 8.18 10.797 -7.984 1 97.69 102 LEU B N 1
ATOM 4341 C CA . LEU B 1 102 ? 8.117 10.102 -9.266 1 97.69 102 LEU B CA 1
ATOM 4342 C C . LEU B 1 102 ? 8.07 11.094 -10.422 1 97.69 102 LEU B C 1
ATOM 4344 O O . LEU B 1 102 ? 8.766 10.922 -11.43 1 97.69 102 LEU B O 1
ATOM 4348 N N . GLU B 1 103 ? 7.266 12.156 -10.258 1 97.12 103 GLU B N 1
ATOM 4349 C CA . GLU B 1 103 ? 7.164 13.188 -11.281 1 97.12 103 GLU B CA 1
ATOM 4350 C C . GLU B 1 103 ? 8.516 13.844 -11.547 1 97.12 103 GLU B C 1
ATOM 4352 O O . GLU B 1 103 ? 8.867 14.133 -12.695 1 97.12 103 GLU B O 1
ATOM 4357 N N . GLU B 1 104 ? 9.219 14.07 -10.469 1 97.94 104 GLU B N 1
ATOM 4358 C CA . GLU B 1 104 ? 10.539 14.672 -10.602 1 97.94 104 GLU B CA 1
ATOM 4359 C C . GLU B 1 104 ? 11.5 13.742 -11.344 1 97.94 104 GLU B C 1
ATOM 4361 O O . GLU B 1 104 ? 12.305 14.195 -12.156 1 97.94 104 GLU B O 1
ATOM 4366 N N . VAL B 1 105 ? 11.422 12.461 -11.07 1 98.38 105 VAL B N 1
ATOM 4367 C CA . VAL B 1 105 ? 12.25 11.469 -11.742 1 98.38 105 VAL B CA 1
ATOM 4368 C C . VAL B 1 105 ? 11.945 11.453 -13.234 1 98.38 105 VAL B C 1
ATOM 4370 O O . VAL B 1 105 ? 12.852 11.414 -14.062 1 98.38 105 VAL B O 1
ATOM 4373 N N . VAL B 1 106 ? 10.688 11.508 -13.578 1 97.56 106 VAL B N 1
ATOM 4374 C CA . VAL B 1 106 ? 10.258 11.508 -14.977 1 97.56 106 VAL B CA 1
ATOM 4375 C C . VAL B 1 106 ? 10.727 12.789 -15.656 1 97.56 106 VAL B C 1
ATOM 4377 O O . VAL B 1 106 ? 11.266 12.75 -16.766 1 97.56 106 VAL B O 1
ATOM 4380 N N . ALA B 1 107 ? 10.57 13.906 -14.953 1 97.06 107 ALA B N 1
ATOM 4381 C CA . ALA B 1 107 ? 11 15.195 -15.492 1 97.06 107 ALA B CA 1
ATOM 4382 C C . ALA B 1 107 ? 12.508 15.211 -15.734 1 97.06 107 ALA B C 1
ATOM 4384 O O . ALA B 1 107 ? 12.992 15.891 -16.641 1 97.06 107 ALA B O 1
ATOM 4385 N N . ALA B 1 108 ? 13.18 14.445 -14.969 1 97.38 108 ALA B N 1
ATOM 4386 C CA . ALA B 1 108 ? 14.641 14.406 -15.055 1 97.38 108 ALA B CA 1
ATOM 4387 C C . ALA B 1 108 ? 15.094 13.5 -16.203 1 97.38 108 ALA B C 1
ATOM 4389 O O . ALA B 1 108 ? 16.281 13.445 -16.531 1 97.38 108 ALA B O 1
ATOM 4390 N N . GLY B 1 109 ? 14.156 12.664 -16.797 1 96.56 109 GLY B N 1
ATOM 4391 C CA . GLY B 1 109 ? 14.547 11.969 -18.016 1 96.56 109 GLY B CA 1
ATOM 4392 C C . GLY B 1 109 ? 14.047 10.539 -18.062 1 96.56 109 GLY B C 1
ATOM 4393 O O . GLY B 1 109 ? 14.195 9.859 -19.078 1 96.56 109 GLY B O 1
ATOM 4394 N N . ALA B 1 110 ? 13.43 10.016 -17.031 1 97.62 110 ALA B N 1
ATOM 4395 C CA . ALA B 1 110 ? 12.938 8.648 -17.016 1 97.62 110 ALA B CA 1
ATOM 4396 C C . ALA B 1 110 ? 11.547 8.562 -17.656 1 97.62 110 ALA B C 1
ATOM 4398 O O . ALA B 1 110 ? 10.781 9.523 -17.609 1 97.62 110 ALA B O 1
ATOM 4399 N N . ARG B 1 111 ? 11.25 7.488 -18.25 1 96.88 111 ARG B N 1
ATOM 4400 C CA . ARG B 1 111 ? 9.906 7.203 -18.734 1 96.88 111 ARG B CA 1
ATOM 4401 C C . ARG B 1 111 ? 9.109 6.395 -17.703 1 96.88 111 ARG B C 1
ATOM 4403 O O . ARG B 1 111 ? 9.656 5.5 -17.062 1 96.88 111 ARG B O 1
ATOM 4410 N N . LEU B 1 112 ? 7.848 6.695 -17.578 1 95.94 112 LEU B N 1
ATOM 4411 C CA . LEU B 1 112 ? 7.004 5.879 -16.703 1 95.94 112 LEU B CA 1
ATOM 4412 C C . LEU B 1 112 ? 6.953 4.438 -17.203 1 95.94 112 LEU B C 1
ATOM 4414 O O . LEU B 1 112 ? 6.742 4.191 -18.391 1 95.94 112 LEU B O 1
ATOM 4418 N N . ALA B 1 113 ? 7.172 3.508 -16.328 1 95.81 113 ALA B N 1
ATOM 4419 C CA . ALA B 1 113 ? 7.168 2.092 -16.688 1 95.81 113 ALA B CA 1
ATOM 4420 C C . ALA B 1 113 ? 5.758 1.615 -17.016 1 95.81 113 ALA B C 1
ATOM 4422 O O . ALA B 1 113 ? 4.785 2.039 -16.391 1 95.81 113 ALA B O 1
ATOM 4423 N N . SER B 1 114 ? 5.668 0.721 -17.953 1 92.56 114 SER B N 1
ATOM 4424 C CA . SER B 1 114 ? 4.426 -0.007 -18.203 1 92.56 114 SER B CA 1
ATOM 4425 C C . SER B 1 114 ? 4.223 -1.121 -17.188 1 92.56 114 SER B C 1
ATOM 4427 O O . SER B 1 114 ? 5.156 -1.507 -16.484 1 92.56 114 SER B O 1
ATOM 4429 N N . PRO B 1 115 ? 3.002 -1.583 -17.062 1 90.5 115 PRO B N 1
ATOM 4430 C CA . PRO B 1 115 ? 2.783 -2.717 -16.156 1 90.5 115 PRO B CA 1
ATOM 4431 C C . PRO B 1 115 ? 3.721 -3.887 -16.438 1 90.5 115 PRO B C 1
ATOM 4433 O O . PRO B 1 115 ? 3.869 -4.297 -17.594 1 90.5 115 PRO B O 1
ATOM 4436 N N . GLY B 1 116 ? 4.387 -4.34 -15.445 1 93 116 GLY B N 1
ATOM 4437 C CA . GLY B 1 116 ? 5.23 -5.52 -15.547 1 93 116 GLY B CA 1
ATOM 4438 C C . GLY B 1 116 ? 6.547 -5.254 -16.25 1 93 116 GLY B C 1
ATOM 4439 O O . GLY B 1 116 ? 7.312 -6.184 -16.516 1 93 116 GLY B O 1
ATOM 4440 N N . GLU B 1 117 ? 6.875 -4.07 -16.547 1 94.75 117 GLU B N 1
ATOM 4441 C CA . GLU B 1 117 ? 8 -3.775 -17.422 1 94.75 117 GLU B CA 1
ATOM 4442 C C . GLU B 1 117 ? 9.328 -4.086 -16.75 1 94.75 117 GLU B C 1
ATOM 4444 O O . GLU B 1 117 ? 10.297 -4.469 -17.406 1 94.75 117 GLU B O 1
ATOM 4449 N N . PHE B 1 118 ? 9.484 -3.904 -15.445 1 96.38 118 PHE B N 1
ATOM 4450 C CA . PHE B 1 118 ? 10.727 -4.258 -14.766 1 96.38 118 PHE B CA 1
ATOM 4451 C C . PHE B 1 118 ? 11.016 -5.75 -14.898 1 96.38 118 PHE B C 1
ATOM 4453 O O . PHE B 1 118 ? 12.141 -6.145 -15.195 1 96.38 118 PHE B O 1
ATOM 4460 N N . THR B 1 119 ? 9.984 -6.547 -14.703 1 95.31 119 THR B N 1
ATOM 4461 C CA . THR B 1 119 ? 10.117 -7.992 -14.836 1 95.31 119 THR B CA 1
ATOM 4462 C C . THR B 1 119 ? 10.383 -8.375 -16.297 1 95.31 119 THR B C 1
ATOM 4464 O O . THR B 1 119 ? 11.172 -9.281 -16.562 1 95.31 119 THR B O 1
ATOM 4467 N N . LYS B 1 120 ? 9.672 -7.707 -17.172 1 94.62 120 LYS B N 1
ATOM 4468 C CA . LYS B 1 120 ? 9.906 -7.934 -18.594 1 94.62 120 LYS B CA 1
ATOM 4469 C C . LYS B 1 120 ? 11.367 -7.691 -18.953 1 94.62 120 LYS B C 1
ATOM 4471 O O . LYS B 1 120 ? 11.969 -8.469 -19.703 1 94.62 120 LYS B O 1
ATOM 4476 N N . ARG B 1 121 ? 11.969 -6.621 -18.438 1 95.69 121 ARG B N 1
ATOM 4477 C CA . ARG B 1 121 ? 13.375 -6.316 -18.688 1 95.69 121 ARG B CA 1
ATOM 4478 C C . ARG B 1 121 ? 14.281 -7.398 -18.109 1 95.69 121 ARG B C 1
ATOM 4480 O O . ARG B 1 121 ? 15.305 -7.738 -18.703 1 95.69 121 ARG B O 1
ATOM 4487 N N . ALA B 1 122 ? 13.945 -7.879 -16.984 1 95.88 122 ALA B N 1
ATOM 4488 C CA . ALA B 1 122 ? 14.695 -8.992 -16.406 1 95.88 122 ALA B CA 1
ATOM 4489 C C . ALA B 1 122 ? 14.688 -10.203 -17.328 1 95.88 122 ALA B C 1
ATOM 4491 O O . ALA B 1 122 ? 15.711 -10.875 -17.5 1 95.88 122 ALA B O 1
ATOM 4492 N N . PHE B 1 123 ? 13.562 -10.484 -17.953 1 95.19 123 PHE B N 1
ATOM 4493 C CA . PHE B 1 123 ? 13.406 -11.578 -18.906 1 95.19 123 PHE B CA 1
ATOM 4494 C C . PHE B 1 123 ? 14.203 -11.312 -20.172 1 95.19 123 PHE B C 1
ATOM 4496 O O . PHE B 1 123 ? 15.008 -12.156 -20.594 1 95.19 123 PHE B O 1
ATOM 4503 N N . LEU B 1 124 ? 14.023 -10.133 -20.625 1 94.25 124 LEU B N 1
ATOM 4504 C CA . LEU B 1 124 ? 14.664 -9.773 -21.891 1 94.25 124 LEU B CA 1
ATOM 4505 C C . LEU B 1 124 ? 16.172 -9.75 -21.734 1 94.25 124 LEU B C 1
ATOM 4507 O O . LEU B 1 124 ? 16.906 -10.047 -22.688 1 94.25 124 LEU B O 1
ATOM 4511 N N . ASN B 1 125 ? 16.609 -9.438 -20.562 1 95.12 125 ASN B N 1
ATOM 4512 C CA . ASN B 1 125 ? 18.047 -9.359 -20.297 1 95.12 125 ASN B CA 1
ATOM 4513 C C . ASN B 1 125 ? 18.609 -10.719 -19.891 1 95.12 125 ASN B C 1
ATOM 4515 O O . ASN B 1 125 ? 19.812 -10.836 -19.609 1 95.12 125 ASN B O 1
ATOM 4519 N N . GLY B 1 126 ? 17.781 -11.703 -19.75 1 94.31 126 GLY B N 1
ATOM 4520 C CA . GLY B 1 126 ? 18.234 -13.078 -19.578 1 94.31 126 GLY B CA 1
ATOM 4521 C C . GLY B 1 126 ? 18.422 -13.469 -18.125 1 94.31 126 GLY B C 1
ATOM 4522 O O . GLY B 1 126 ? 18.984 -14.523 -17.828 1 94.31 126 GLY B O 1
ATOM 4523 N N . ARG B 1 127 ? 18.016 -12.609 -17.219 1 94.62 127 ARG B N 1
ATOM 4524 C CA . ARG B 1 127 ? 18.172 -12.938 -15.805 1 94.62 127 ARG B CA 1
ATOM 4525 C C . ARG B 1 127 ? 17.219 -14.055 -15.391 1 94.62 127 ARG B C 1
ATOM 4527 O O . ARG B 1 127 ? 17.594 -14.945 -14.625 1 94.62 127 ARG B O 1
ATOM 4534 N N . ILE B 1 128 ? 15.969 -13.977 -15.906 1 95.62 128 ILE B N 1
ATOM 4535 C CA . ILE B 1 128 ? 14.953 -14.977 -15.633 1 95.62 128 ILE B CA 1
ATOM 4536 C C . ILE B 1 128 ? 14.227 -15.344 -16.922 1 95.62 128 ILE B C 1
ATOM 4538 O O . ILE B 1 128 ? 14.203 -14.562 -17.875 1 95.62 128 ILE B O 1
ATOM 4542 N N . ASP B 1 129 ? 13.703 -16.594 -16.969 1 96.12 129 ASP B N 1
ATOM 4543 C CA . ASP B 1 129 ? 12.914 -16.953 -18.141 1 96.12 129 ASP B CA 1
ATOM 4544 C C . ASP B 1 129 ? 11.438 -16.609 -17.938 1 96.12 129 ASP B C 1
ATOM 4546 O O . ASP B 1 129 ? 11.07 -15.992 -16.938 1 96.12 129 ASP B O 1
ATOM 4550 N N . LEU B 1 130 ? 10.641 -16.875 -18.906 1 95.44 130 LEU B N 1
ATOM 4551 C CA . LEU B 1 130 ? 9.25 -16.453 -18.891 1 95.44 130 LEU B CA 1
ATOM 4552 C C . LEU B 1 130 ? 8.477 -17.141 -17.766 1 95.44 130 LEU B C 1
ATOM 4554 O O . LEU B 1 130 ? 7.633 -16.531 -17.125 1 95.44 130 LEU B O 1
ATOM 4558 N N . SER B 1 131 ? 8.719 -18.453 -17.594 1 95.81 131 SER B N 1
ATOM 4559 C CA . SER B 1 131 ? 8.055 -19.172 -16.5 1 95.81 131 SER B CA 1
ATOM 4560 C C . SER B 1 131 ? 8.406 -18.578 -15.148 1 95.81 131 SER B C 1
ATOM 4562 O O . SER B 1 131 ? 7.551 -18.469 -14.273 1 95.81 131 SER B O 1
ATOM 4564 N N . GLN B 1 132 ? 9.664 -18.203 -14.984 1 96 132 GLN B N 1
ATOM 4565 C CA . GLN B 1 132 ? 10.109 -17.547 -13.758 1 96 132 GLN B CA 1
ATOM 4566 C C . GLN B 1 132 ? 9.438 -16.188 -13.578 1 96 132 GLN B C 1
ATOM 4568 O O . GLN B 1 132 ? 9.023 -15.836 -12.477 1 96 132 GLN B O 1
ATOM 4573 N N . ALA B 1 133 ? 9.352 -15.438 -14.625 1 94.94 133 ALA B N 1
ATOM 4574 C CA . ALA B 1 133 ? 8.703 -14.125 -14.586 1 94.94 133 ALA B CA 1
ATOM 4575 C C . ALA B 1 133 ? 7.254 -14.242 -14.133 1 94.94 133 ALA B C 1
ATOM 4577 O O . ALA B 1 133 ? 6.801 -13.477 -13.273 1 94.94 133 ALA B O 1
ATOM 4578 N N . GLU B 1 134 ? 6.547 -15.172 -14.68 1 94.12 134 GLU B N 1
ATOM 4579 C CA . GLU B 1 134 ? 5.156 -15.398 -14.305 1 94.12 134 GLU B CA 1
ATOM 4580 C C . GLU B 1 134 ? 5.039 -15.82 -12.836 1 94.12 134 GLU B C 1
ATOM 4582 O O . GLU B 1 134 ? 4.09 -15.43 -12.148 1 94.12 134 GLU B O 1
ATOM 4587 N N . ALA B 1 135 ? 6.023 -16.578 -12.398 1 94.69 135 ALA B N 1
ATOM 4588 C CA . ALA B 1 135 ? 6.031 -17.031 -11.016 1 94.69 135 ALA B CA 1
ATOM 4589 C C . ALA B 1 135 ? 6.184 -15.867 -10.047 1 94.69 135 ALA B C 1
ATOM 4591 O O . ALA B 1 135 ? 5.652 -15.906 -8.938 1 94.69 135 ALA B O 1
ATOM 4592 N N . VAL B 1 136 ? 6.879 -14.844 -10.461 1 93.5 136 VAL B N 1
ATOM 4593 C CA . VAL B 1 136 ? 7.039 -13.648 -9.633 1 93.5 136 VAL B CA 1
ATOM 4594 C C . VAL B 1 136 ? 5.676 -13.008 -9.375 1 93.5 136 VAL B C 1
ATOM 4596 O O . VAL B 1 136 ? 5.352 -12.656 -8.242 1 93.5 136 VAL B O 1
ATOM 4599 N N . ILE B 1 137 ? 4.914 -12.914 -10.336 1 90.56 137 ILE B N 1
ATOM 4600 C CA . ILE B 1 137 ? 3.572 -12.352 -10.227 1 90.56 137 ILE B CA 1
ATOM 4601 C C . ILE B 1 137 ? 2.719 -13.234 -9.32 1 90.56 137 ILE B C 1
ATOM 4603 O O . ILE B 1 137 ? 1.933 -12.734 -8.516 1 90.56 137 ILE B O 1
ATOM 4607 N N . ASP B 1 138 ? 2.877 -14.508 -9.562 1 92.81 138 ASP B N 1
ATOM 4608 C CA . ASP B 1 138 ? 2.121 -15.453 -8.742 1 92.81 138 ASP B CA 1
ATOM 4609 C C . ASP B 1 138 ? 2.48 -15.32 -7.266 1 92.81 138 ASP B C 1
ATOM 4611 O O . ASP B 1 138 ? 1.618 -15.461 -6.398 1 92.81 138 ASP B O 1
ATOM 4615 N N . LEU B 1 139 ? 3.717 -15.07 -7.059 1 93.81 139 LEU B N 1
ATOM 4616 C CA . LEU B 1 139 ? 4.188 -14.891 -5.688 1 93.81 139 LEU B CA 1
ATOM 4617 C C . LEU B 1 139 ? 3.535 -13.672 -5.039 1 93.81 139 LEU B C 1
ATOM 4619 O O . LEU B 1 139 ? 3.068 -13.75 -3.902 1 93.81 139 LEU B O 1
ATOM 4623 N N . ILE B 1 140 ? 3.469 -12.609 -5.695 1 92.75 140 ILE B N 1
ATOM 4624 C CA . ILE B 1 140 ? 2.902 -11.352 -5.227 1 92.75 140 ILE B CA 1
ATOM 4625 C C . ILE B 1 140 ? 1.396 -11.5 -5.027 1 92.75 140 ILE B C 1
ATOM 4627 O O . ILE B 1 140 ? 0.834 -10.969 -4.066 1 92.75 140 ILE B O 1
ATOM 4631 N N . ASN B 1 141 ? 0.744 -12.305 -5.852 1 89.62 141 ASN B N 1
ATOM 4632 C CA . ASN B 1 141 ? -0.708 -12.453 -5.84 1 89.62 141 ASN B CA 1
ATOM 4633 C C . ASN B 1 141 ? -1.147 -13.625 -4.969 1 89.62 141 ASN B C 1
ATOM 4635 O O . ASN B 1 141 ? -2.344 -13.883 -4.82 1 89.62 141 ASN B O 1
ATOM 4639 N N . ALA B 1 142 ? -0.198 -14.328 -4.453 1 91.31 142 ALA B N 1
ATOM 4640 C CA . ALA B 1 142 ? -0.518 -15.539 -3.693 1 91.31 142 ALA B CA 1
ATOM 4641 C C . ALA B 1 142 ? -1.508 -15.234 -2.572 1 91.31 142 ALA B C 1
ATOM 4643 O O . ALA B 1 142 ? -1.39 -14.211 -1.89 1 91.31 142 ALA B O 1
ATOM 4644 N N . LYS B 1 143 ? -2.445 -16.156 -2.426 1 88.81 143 LYS B N 1
ATOM 4645 C CA . LYS B 1 143 ? -3.482 -15.969 -1.416 1 88.81 143 LYS B CA 1
ATOM 4646 C C . LYS B 1 143 ? -3.252 -16.875 -0.211 1 88.81 143 LYS B C 1
ATOM 4648 O O . LYS B 1 143 ? -3.842 -16.672 0.852 1 88.81 143 LYS B O 1
ATOM 4653 N N . THR B 1 144 ? -2.457 -17.891 -0.327 1 89.44 144 THR B N 1
ATOM 4654 C CA . THR B 1 144 ? -2.121 -18.812 0.758 1 89.44 144 THR B CA 1
ATOM 4655 C C . THR B 1 144 ? -0.613 -19.031 0.829 1 89.44 144 THR B C 1
ATOM 4657 O O . THR B 1 144 ? 0.112 -18.719 -0.116 1 89.44 144 THR B O 1
ATOM 4660 N N . GLU B 1 145 ? -0.174 -19.578 1.934 1 89.81 145 GLU B N 1
ATOM 4661 C CA . GLU B 1 145 ? 1.242 -19.891 2.09 1 89.81 145 GLU B CA 1
ATOM 4662 C C . GLU B 1 145 ? 1.677 -20.969 1.102 1 89.81 145 GLU B C 1
ATOM 4664 O O . GLU B 1 145 ? 2.787 -20.922 0.567 1 89.81 145 GLU B O 1
ATOM 4669 N N . LEU B 1 146 ? 0.815 -21.875 0.902 1 89 146 LEU B N 1
ATOM 4670 C CA . LEU B 1 146 ? 1.122 -22.938 -0.043 1 89 146 LEU B CA 1
ATOM 4671 C C . LEU B 1 146 ? 1.266 -22.391 -1.458 1 89 146 LEU B C 1
ATOM 4673 O O . LEU B 1 146 ? 2.168 -22.797 -2.197 1 89 146 LEU B O 1
ATOM 4677 N N . SER B 1 147 ? 0.361 -21.5 -1.805 1 91.19 147 SER B N 1
ATOM 4678 C CA . SER B 1 147 ? 0.458 -20.844 -3.102 1 91.19 147 SER B CA 1
ATOM 4679 C C . SER B 1 147 ? 1.771 -20.078 -3.236 1 91.19 147 SER B C 1
ATOM 4681 O O . SER B 1 147 ? 2.424 -20.141 -4.277 1 91.19 147 SER B O 1
ATOM 4683 N N . ALA B 1 148 ? 2.145 -19.406 -2.197 1 93.69 148 ALA B N 1
ATOM 4684 C CA . ALA B 1 148 ? 3.371 -18.609 -2.195 1 93.69 148 ALA B CA 1
ATOM 4685 C C . ALA B 1 148 ? 4.602 -19.5 -2.33 1 93.69 148 ALA B C 1
ATOM 4687 O O . ALA B 1 148 ? 5.527 -19.188 -3.082 1 93.69 148 ALA B O 1
ATOM 4688 N N . LYS B 1 149 ? 4.586 -20.594 -1.642 1 92.56 149 LYS B N 1
ATOM 4689 C CA . LYS B 1 149 ? 5.695 -21.531 -1.691 1 92.56 149 LYS B CA 1
ATOM 4690 C C . LYS B 1 149 ? 5.879 -22.094 -3.1 1 92.56 149 LYS B C 1
ATOM 4692 O O . LYS B 1 149 ? 7 -22.156 -3.609 1 92.56 149 LYS B O 1
ATOM 4697 N N . SER B 1 150 ? 4.789 -22.5 -3.67 1 91.94 150 SER B N 1
ATOM 4698 C CA . SER B 1 150 ? 4.828 -23.016 -5.035 1 91.94 150 SER B CA 1
ATOM 4699 C C . SER B 1 150 ? 5.375 -21.984 -6.004 1 91.94 150 SER B C 1
ATOM 4701 O O . SER B 1 150 ? 6.219 -22.297 -6.848 1 91.94 150 SER B O 1
ATOM 4703 N N . ALA B 1 151 ? 4.895 -20.797 -5.859 1 94.62 151 ALA B N 1
ATOM 4704 C CA . ALA B 1 151 ? 5.328 -19.703 -6.73 1 94.62 151 ALA B CA 1
ATOM 4705 C C . ALA B 1 151 ? 6.812 -19.406 -6.543 1 94.62 151 ALA B C 1
ATOM 4707 O O . ALA B 1 151 ? 7.531 -19.172 -7.516 1 94.62 151 ALA B O 1
ATOM 4708 N N . LEU B 1 152 ? 7.281 -19.422 -5.344 1 95.81 152 LEU B N 1
ATOM 4709 C CA . LEU B 1 152 ? 8.688 -19.156 -5.055 1 95.81 152 LEU B CA 1
ATOM 4710 C C . LEU B 1 152 ? 9.578 -20.219 -5.691 1 95.81 152 LEU B C 1
ATOM 4712 O O . LEU B 1 152 ? 10.586 -19.891 -6.324 1 95.81 152 LEU B O 1
ATOM 4716 N N . GLU B 1 153 ? 9.227 -21.453 -5.59 1 94.06 153 GLU B N 1
ATOM 4717 C CA . GLU B 1 153 ? 9.992 -22.547 -6.18 1 94.06 153 GLU B CA 1
ATOM 4718 C C . GLU B 1 153 ? 10.102 -22.391 -7.695 1 94.06 153 GLU B C 1
ATOM 4720 O O . GLU B 1 153 ? 11.164 -22.609 -8.273 1 94.06 153 GLU B O 1
ATOM 4725 N N . GLN B 1 154 ? 8.984 -22.047 -8.211 1 94.19 154 GLN B N 1
ATOM 4726 C CA . GLN B 1 154 ? 8.984 -21.828 -9.656 1 94.19 154 GLN B CA 1
ATOM 4727 C C . GLN B 1 154 ? 9.836 -20.625 -10.031 1 94.19 154 GLN B C 1
ATOM 4729 O O . GLN B 1 154 ? 10.531 -20.641 -11.047 1 94.19 154 GLN B O 1
ATOM 4734 N N . SER B 1 155 ? 9.758 -19.594 -9.266 1 95.12 155 SER B N 1
ATOM 4735 C CA . SER B 1 155 ? 10.523 -18.391 -9.539 1 95.12 155 SER B CA 1
ATOM 4736 C C . SER B 1 155 ? 12.023 -18.656 -9.453 1 95.12 155 SER B C 1
ATOM 4738 O O . SER B 1 155 ? 12.82 -17.984 -10.109 1 95.12 155 SER B O 1
ATOM 4740 N N . GLU B 1 156 ? 12.352 -19.688 -8.734 1 94.12 156 GLU B N 1
ATOM 4741 C CA . GLU B 1 156 ? 13.75 -20.062 -8.586 1 94.12 156 GLU B CA 1
ATOM 4742 C C . GLU B 1 156 ? 14.211 -20.953 -9.75 1 94.12 156 GLU B C 1
ATOM 4744 O O . GLU B 1 156 ? 15.383 -21.312 -9.836 1 94.12 156 GLU B O 1
ATOM 4749 N N . GLY B 1 157 ? 13.312 -21.344 -10.539 1 95.06 157 GLY B N 1
ATOM 4750 C CA . GLY B 1 157 ? 13.703 -22 -11.773 1 95.06 157 GLY B CA 1
ATOM 4751 C C . GLY B 1 157 ? 13.453 -23.5 -11.75 1 95.06 157 GLY B C 1
ATOM 4752 O O . GLY B 1 157 ? 14.023 -24.25 -12.555 1 95.06 157 GLY B O 1
ATOM 4753 N N . LYS B 1 158 ? 12.641 -23.938 -10.852 1 94.25 158 LYS B N 1
ATOM 4754 C CA . LYS B 1 158 ? 12.375 -25.359 -10.75 1 94.25 158 LYS B CA 1
ATOM 4755 C C . LYS B 1 158 ? 11.75 -25.906 -12.031 1 94.25 158 LYS B C 1
ATOM 4757 O O . LYS B 1 158 ? 12.211 -26.906 -12.578 1 94.25 158 LYS B O 1
ATOM 4762 N N . LEU B 1 159 ? 10.711 -25.234 -12.477 1 94.69 159 LEU B N 1
ATOM 4763 C CA . LEU B 1 159 ? 10.055 -25.672 -13.711 1 94.69 159 LEU B CA 1
ATOM 4764 C C . LEU B 1 159 ? 10.977 -25.5 -14.906 1 94.69 159 LEU B C 1
ATOM 4766 O O . LEU B 1 159 ? 11.062 -26.375 -15.766 1 94.69 159 LEU B O 1
ATOM 4770 N N . SER B 1 160 ? 11.648 -24.406 -14.93 1 95.44 160 SER B N 1
ATOM 4771 C CA . SER B 1 160 ? 12.57 -24.109 -16.016 1 95.44 160 SER B CA 1
ATOM 4772 C C . SER B 1 160 ? 13.594 -25.219 -16.188 1 95.44 160 SER B C 1
ATOM 4774 O O . SER B 1 160 ? 13.859 -25.656 -17.312 1 95.44 160 SER B O 1
ATOM 4776 N N . ARG B 1 161 ? 14.141 -25.688 -15.133 1 95.69 161 ARG B N 1
ATOM 4777 C CA . ARG B 1 161 ? 15.148 -26.734 -15.18 1 95.69 161 ARG B CA 1
ATOM 4778 C C . ARG B 1 161 ? 14.555 -28.047 -15.695 1 95.69 161 ARG B C 1
ATOM 4780 O O . ARG B 1 161 ? 15.172 -28.734 -16.516 1 95.69 161 ARG B O 1
ATOM 4787 N N . GLU B 1 162 ? 13.391 -28.312 -15.234 1 95.12 162 GLU B N 1
ATOM 4788 C CA . GLU B 1 162 ? 12.734 -29.547 -15.672 1 95.12 162 GLU B CA 1
ATOM 4789 C C . GLU B 1 162 ? 12.445 -29.516 -17.172 1 95.12 162 GLU B C 1
ATOM 4791 O O . GLU B 1 162 ? 12.703 -30.5 -17.875 1 95.12 162 GLU B O 1
ATOM 4796 N N . ILE B 1 163 ? 11.969 -28.453 -17.609 1 96.62 163 ILE B N 1
ATOM 4797 C CA . ILE B 1 163 ? 11.656 -28.297 -19.031 1 96.62 163 ILE B CA 1
ATOM 4798 C C . ILE B 1 163 ? 12.945 -28.328 -19.844 1 96.62 163 ILE B C 1
ATOM 4800 O O . ILE B 1 163 ? 12.984 -28.922 -20.922 1 96.62 163 ILE B O 1
ATOM 4804 N N . GLY B 1 164 ? 13.953 -27.688 -19.344 1 96.5 164 GLY B N 1
ATOM 4805 C CA . GLY B 1 164 ? 15.242 -27.703 -20.016 1 96.5 164 GLY B CA 1
ATOM 4806 C C . GLY B 1 164 ? 15.805 -29.109 -20.203 1 96.5 164 GLY B C 1
ATOM 4807 O O . GLY B 1 164 ? 16.312 -29.438 -21.266 1 96.5 164 GLY B O 1
ATOM 4808 N N . LYS B 1 165 ? 15.68 -29.922 -19.219 1 96.81 165 LYS B N 1
ATOM 4809 C CA . LYS B 1 165 ? 16.141 -31.312 -19.297 1 96.81 165 LYS B CA 1
ATOM 4810 C C . LYS B 1 165 ? 15.398 -32.062 -20.406 1 96.81 165 LYS B C 1
ATOM 4812 O O . LYS B 1 165 ? 16.016 -32.781 -21.188 1 96.81 165 LYS B O 1
ATOM 4817 N N . ILE B 1 166 ? 14.117 -31.875 -20.391 1 97.25 166 ILE B N 1
ATOM 4818 C CA . ILE B 1 166 ? 13.297 -32.562 -21.375 1 97.25 166 ILE B CA 1
ATOM 4819 C C . ILE B 1 166 ? 13.672 -32.094 -22.781 1 97.25 166 ILE B C 1
ATOM 4821 O O . ILE B 1 166 ? 13.828 -32.906 -23.703 1 97.25 166 ILE B O 1
ATOM 4825 N N . ARG B 1 167 ? 13.883 -30.891 -22.938 1 97.25 167 ARG B N 1
ATOM 4826 C CA . ARG B 1 167 ? 14.211 -30.312 -24.234 1 97.25 167 ARG B CA 1
ATOM 4827 C C . ARG B 1 167 ? 15.578 -30.812 -24.719 1 97.25 167 ARG B C 1
ATOM 4829 O O . ARG B 1 167 ? 15.758 -31.094 -25.906 1 97.25 167 ARG B O 1
ATOM 4836 N N . ASN B 1 168 ? 16.516 -30.891 -23.828 1 97.19 168 ASN B N 1
ATOM 4837 C CA . ASN B 1 168 ? 17.828 -31.422 -24.172 1 97.19 168 ASN B CA 1
ATOM 4838 C C . ASN B 1 168 ? 17.75 -32.875 -24.641 1 97.19 168 ASN B C 1
ATOM 4840 O O . ASN B 1 168 ? 18.406 -33.25 -25.625 1 97.19 168 ASN B O 1
ATOM 4844 N N . LYS B 1 169 ? 16.984 -33.625 -23.969 1 97.19 169 LYS B N 1
ATOM 4845 C CA . LYS B 1 169 ? 16.766 -35.031 -24.375 1 97.19 169 LYS B CA 1
ATOM 4846 C C . LYS B 1 169 ? 16.156 -35.094 -25.766 1 97.19 169 LYS B C 1
ATOM 4848 O O . LYS B 1 169 ? 16.547 -35.938 -26.578 1 97.19 169 LYS B O 1
ATOM 4853 N N . LEU B 1 170 ? 15.227 -34.219 -26.031 1 97.06 170 LEU B N 1
ATOM 4854 C CA . LEU B 1 170 ? 14.57 -34.156 -27.328 1 97.06 170 LEU B CA 1
ATOM 4855 C C . LEU B 1 170 ? 15.578 -33.844 -28.438 1 97.06 170 LEU B C 1
ATOM 4857 O O . LEU B 1 170 ? 15.555 -34.469 -29.5 1 97.06 170 LEU B O 1
ATOM 4861 N N . LEU B 1 171 ? 16.422 -32.938 -28.156 1 96.19 171 LEU B N 1
ATOM 4862 C CA . LEU B 1 171 ? 17.422 -32.562 -29.156 1 96.19 171 LEU B CA 1
ATOM 4863 C C . LEU B 1 171 ? 18.359 -33.719 -29.469 1 96.19 171 LEU B C 1
ATOM 4865 O O . LEU B 1 171 ? 18.766 -33.906 -30.625 1 96.19 171 LEU B O 1
ATOM 4869 N N . GLU B 1 172 ? 18.672 -34.5 -28.484 1 95.81 172 GLU B N 1
ATOM 4870 C CA . GLU B 1 172 ? 19.516 -35.688 -28.688 1 95.81 172 GLU B CA 1
ATOM 4871 C C . GLU B 1 172 ? 18.828 -36.688 -29.594 1 95.81 172 GLU B C 1
ATOM 4873 O O . GLU B 1 172 ? 19.469 -37.281 -30.469 1 95.81 172 GLU B O 1
ATOM 4878 N N . ILE B 1 173 ? 17.578 -36.906 -29.359 1 95.25 173 ILE B N 1
ATOM 4879 C CA . ILE B 1 173 ? 16.812 -37.875 -30.172 1 95.25 173 ILE B CA 1
ATOM 4880 C C . ILE B 1 173 ? 16.75 -37.375 -31.609 1 95.25 173 ILE B C 1
ATOM 4882 O O . ILE B 1 173 ? 16.953 -38.125 -32.562 1 95.25 173 ILE B O 1
ATOM 4886 N N . ILE B 1 174 ? 16.484 -36.062 -31.797 1 94.94 174 ILE B N 1
ATOM 4887 C CA . ILE B 1 174 ? 16.375 -35.469 -33.125 1 94.94 174 ILE B CA 1
ATOM 4888 C C . ILE B 1 174 ? 17.703 -35.625 -33.844 1 94.94 174 ILE B C 1
ATOM 4890 O O . ILE B 1 174 ? 17.719 -36 -35.031 1 94.94 174 ILE B O 1
ATOM 4894 N N . ALA B 1 175 ? 18.75 -35.344 -33.125 1 93.38 175 ALA B N 1
ATOM 4895 C CA . ALA B 1 175 ? 20.078 -35.438 -33.719 1 93.38 175 ALA B CA 1
ATOM 4896 C C . ALA B 1 175 ? 20.375 -36.875 -34.188 1 93.38 175 ALA B C 1
ATOM 4898 O O . ALA B 1 175 ? 20.938 -37.062 -35.281 1 93.38 175 ALA B O 1
ATOM 4899 N N . SER B 1 176 ? 19.984 -37.844 -33.438 1 91.62 176 SER B N 1
ATOM 4900 C CA . SER B 1 176 ? 20.203 -39.25 -33.781 1 91.62 176 SER B CA 1
ATOM 4901 C C . SER B 1 176 ? 19.391 -39.656 -35 1 91.62 176 SER B C 1
ATOM 4903 O O . SER B 1 176 ? 19.891 -40.344 -35.875 1 91.62 176 SER B O 1
ATOM 4905 N N . ILE B 1 177 ? 18.172 -39.219 -35.031 1 90.62 177 ILE B N 1
ATOM 4906 C CA . ILE B 1 177 ? 17.281 -39.531 -36.125 1 90.62 177 ILE B CA 1
ATOM 4907 C C . ILE B 1 177 ? 17.781 -38.875 -37.406 1 90.62 177 ILE B C 1
ATOM 4909 O O . ILE B 1 177 ? 17.875 -39.531 -38.469 1 90.62 177 ILE B O 1
ATOM 4913 N N . GLU B 1 178 ? 18.141 -37.625 -37.312 1 89.62 178 GLU B N 1
ATOM 4914 C CA . GLU B 1 178 ? 18.594 -36.875 -38.5 1 89.62 178 GLU B CA 1
ATOM 4915 C C . GLU B 1 178 ? 19.906 -37.438 -39.031 1 89.62 178 GLU B C 1
ATOM 4917 O O . GLU B 1 178 ? 20.125 -37.5 -40.219 1 89.62 178 GLU B O 1
ATOM 4922 N N . ALA B 1 179 ? 20.781 -37.906 -38.125 1 88.06 179 ALA B N 1
ATOM 4923 C CA . ALA B 1 179 ? 22.031 -38.531 -38.562 1 88.06 179 ALA B CA 1
ATOM 4924 C C . ALA B 1 179 ? 21.766 -39.812 -39.312 1 88.06 179 ALA B C 1
ATOM 4926 O O . ALA B 1 179 ? 22.469 -40.125 -40.281 1 88.06 179 ALA B O 1
ATOM 4927 N N . THR B 1 180 ? 20.734 -40.594 -38.875 1 86.56 180 THR B N 1
ATOM 4928 C CA . THR B 1 180 ? 20.391 -41.844 -39.531 1 86.56 180 THR B CA 1
ATOM 4929 C C . THR B 1 180 ? 19.734 -41.625 -40.875 1 86.56 180 THR B C 1
ATOM 4931 O O . THR B 1 180 ? 19.969 -42.375 -41.844 1 86.56 180 THR B O 1
ATOM 4934 N N . VAL B 1 181 ? 18.969 -40.562 -40.969 1 84.12 181 VAL B N 1
ATOM 4935 C CA . VAL B 1 181 ? 18.281 -40.219 -42.219 1 84.12 181 VAL B CA 1
ATOM 4936 C C . VAL B 1 181 ? 19.297 -39.75 -43.25 1 84.12 181 VAL B C 1
ATOM 4938 O O . VAL B 1 181 ? 19.172 -40.062 -44.438 1 84.12 181 VAL B O 1
ATOM 4941 N N . ASP B 1 182 ? 20.281 -39.031 -42.844 1 84.88 182 ASP B N 1
ATOM 4942 C CA . ASP B 1 182 ? 21.312 -38.5 -43.75 1 84.88 182 ASP B CA 1
ATOM 4943 C C . ASP B 1 182 ? 22.203 -39.625 -44.281 1 84.88 182 ASP B C 1
ATOM 4945 O O . ASP B 1 182 ? 22.766 -39.531 -45.375 1 84.88 182 ASP B O 1
ATOM 4949 N N . TYR B 1 183 ? 22.312 -40.656 -43.438 1 85.38 183 TYR B N 1
ATOM 4950 C CA . TYR B 1 183 ? 23.109 -41.781 -43.844 1 85.38 183 TYR B CA 1
ATOM 4951 C C . TYR B 1 183 ? 22.344 -43.094 -43.625 1 85.38 183 TYR B C 1
ATOM 4953 O O . TYR B 1 183 ? 22.688 -43.875 -42.75 1 85.38 183 TYR B O 1
ATOM 4961 N N . PRO B 1 184 ? 21.406 -43.281 -44.594 1 75.69 184 PRO B N 1
ATOM 4962 C CA . PRO B 1 184 ? 20.484 -44.406 -44.375 1 75.69 184 PRO B CA 1
ATOM 4963 C C . PRO B 1 184 ? 21.125 -45.75 -44.594 1 75.69 184 PRO B C 1
ATOM 4965 O O . PRO B 1 184 ? 21.922 -45.906 -45.531 1 75.69 184 PRO B O 1
ATOM 4968 N N . GLU B 1 185 ? 21.297 -46.5 -43.656 1 77.56 185 GLU B N 1
ATOM 4969 C CA . GLU B 1 185 ? 21.516 -47.938 -43.781 1 77.56 185 GLU B CA 1
ATOM 4970 C C . GLU B 1 185 ? 20.391 -48.719 -43.094 1 77.56 185 GLU B C 1
ATOM 4972 O O . GLU B 1 185 ? 19.891 -48.344 -42.031 1 77.56 185 GLU B O 1
ATOM 4977 N N . ASP B 1 186 ? 19.906 -49.656 -43.75 1 66.88 186 ASP B N 1
ATOM 4978 C CA . ASP B 1 186 ? 18.672 -50.344 -43.375 1 66.88 186 ASP B CA 1
ATOM 4979 C C . ASP B 1 186 ? 18.719 -50.75 -41.906 1 66.88 186 ASP B C 1
ATOM 4981 O O . ASP B 1 186 ? 17.766 -50.5 -41.156 1 66.88 186 ASP B O 1
ATOM 4985 N N . ASP B 1 187 ? 19.703 -51.406 -41.531 1 78.44 187 ASP B N 1
ATOM 4986 C CA . ASP B 1 187 ? 19.797 -51.906 -40.156 1 78.44 187 ASP B CA 1
ATOM 4987 C C . ASP B 1 187 ? 19.922 -50.781 -39.156 1 78.44 187 ASP B C 1
ATOM 4989 O O . ASP B 1 187 ? 19.359 -50.875 -38.062 1 78.44 187 ASP B O 1
ATOM 4993 N N . LEU B 1 188 ? 20.406 -49.688 -39.656 1 78.69 188 LEU B N 1
ATOM 4994 C CA . LEU B 1 188 ? 20.609 -48.562 -38.781 1 78.69 188 LEU B CA 1
ATOM 4995 C C . LEU B 1 188 ? 19.297 -47.812 -38.531 1 78.69 188 LEU B C 1
ATOM 4997 O O . LEU B 1 188 ? 19.047 -47.312 -37.438 1 78.69 188 LEU B O 1
ATOM 5001 N N . GLU B 1 189 ? 18.484 -47.781 -39.562 1 80.12 189 GLU B N 1
ATOM 5002 C CA . GLU B 1 189 ? 17.203 -47.094 -39.438 1 80.12 189 GLU B CA 1
ATOM 5003 C C . GLU B 1 189 ? 16.281 -47.781 -38.438 1 80.12 189 GLU B C 1
ATOM 5005 O O . GLU B 1 189 ? 15.586 -47.156 -37.656 1 80.12 189 GLU B O 1
ATOM 5010 N N . GLU B 1 190 ? 16.328 -49.062 -38.469 1 82.06 190 GLU B N 1
ATOM 5011 C CA . GLU B 1 190 ? 15.492 -49.812 -37.562 1 82.06 190 GLU B CA 1
ATOM 5012 C C . GLU B 1 190 ? 15.961 -49.656 -36.125 1 82.06 190 GLU B C 1
ATOM 5014 O O . GLU B 1 190 ? 15.141 -49.531 -35.188 1 82.06 190 GLU B O 1
ATOM 5019 N N . VAL B 1 191 ? 17.219 -49.656 -35.969 1 82.56 191 VAL B N 1
ATOM 5020 C CA . VAL B 1 191 ? 17.797 -49.5 -34.656 1 82.56 191 VAL B CA 1
ATOM 5021 C C . VAL B 1 191 ? 17.516 -48.125 -34.094 1 82.56 191 VAL B C 1
ATOM 5023 O O . VAL B 1 191 ? 17.141 -47.969 -32.938 1 82.56 191 VAL B O 1
ATOM 5026 N N . THR B 1 192 ? 17.672 -47.188 -34.938 1 86.31 192 THR B N 1
ATOM 5027 C CA . THR B 1 192 ? 17.438 -45.812 -34.562 1 86.31 192 THR B CA 1
ATOM 5028 C C . THR B 1 192 ? 15.961 -45.594 -34.219 1 86.31 192 THR B C 1
ATOM 5030 O O . THR B 1 192 ? 15.633 -44.875 -33.25 1 86.31 192 THR B O 1
ATOM 5033 N N . SER B 1 193 ? 15.102 -46.188 -34.938 1 87.44 193 SER B N 1
ATOM 5034 C CA . SER B 1 193 ? 13.664 -46.062 -34.688 1 87.44 193 SER B CA 1
ATOM 5035 C C . SER B 1 193 ? 13.266 -46.688 -33.375 1 87.44 193 SER B C 1
ATOM 5037 O O . SER B 1 193 ? 12.461 -46.156 -32.625 1 87.44 193 SER B O 1
ATOM 5039 N N . GLU B 1 194 ? 13.852 -47.812 -33.125 1 89.38 194 GLU B N 1
ATOM 5040 C CA . GLU B 1 194 ? 13.539 -48.531 -31.891 1 89.38 194 GLU B CA 1
ATOM 5041 C C . GLU B 1 194 ? 14.039 -47.75 -30.672 1 89.38 194 GLU B C 1
ATOM 5043 O O . GLU B 1 194 ? 13.312 -47.562 -29.688 1 89.38 194 GLU B O 1
ATOM 5048 N N . LYS B 1 195 ? 15.25 -47.281 -30.766 1 91.19 195 LYS B N 1
ATOM 5049 C CA . LYS B 1 195 ? 15.828 -46.5 -29.688 1 91.19 195 LYS B CA 1
ATOM 5050 C C . LYS B 1 195 ? 15.062 -45.188 -29.5 1 91.19 195 LYS B C 1
ATOM 5052 O O . LYS B 1 195 ? 14.844 -44.75 -28.375 1 91.19 195 LYS B O 1
ATOM 5057 N N . GLY B 1 196 ? 14.742 -44.594 -30.609 1 92.12 196 GLY B N 1
ATOM 5058 C CA . GLY B 1 196 ? 13.953 -43.375 -30.578 1 92.12 196 GLY B CA 1
ATOM 5059 C C . GLY B 1 196 ? 12.594 -43.562 -29.922 1 92.12 196 GLY B C 1
ATOM 5060 O O . GLY B 1 196 ? 12.164 -42.719 -29.125 1 92.12 196 GLY B O 1
ATOM 5061 N N . ARG B 1 197 ? 11.992 -44.625 -30.203 1 93.88 197 ARG B N 1
ATOM 5062 C CA . ARG B 1 197 ? 10.688 -44.938 -29.625 1 93.88 197 ARG B CA 1
ATOM 5063 C C . ARG B 1 197 ? 10.766 -45.094 -28.125 1 93.88 197 ARG B C 1
ATOM 5065 O O . ARG B 1 197 ? 9.891 -44.625 -27.391 1 93.88 197 ARG B O 1
ATOM 5072 N N . GLU B 1 198 ? 11.75 -45.75 -27.719 1 95.12 198 GLU B N 1
ATOM 5073 C CA . GLU B 1 198 ? 11.953 -45.938 -26.281 1 95.12 198 GLU B CA 1
ATOM 5074 C C . GLU B 1 198 ? 12.203 -44.625 -25.578 1 95.12 198 GLU B C 1
ATOM 5076 O O . GLU B 1 198 ? 11.641 -44.375 -24.5 1 95.12 198 GLU B O 1
ATOM 5081 N N . SER B 1 199 ? 13.023 -43.844 -26.188 1 96.31 199 SER B N 1
ATOM 5082 C CA . SER B 1 199 ? 13.352 -42.531 -25.609 1 96.31 199 SER B CA 1
ATOM 5083 C C . SER B 1 199 ? 12.125 -41.625 -25.578 1 96.31 199 SER B C 1
ATOM 5085 O O . SER B 1 199 ? 11.898 -40.938 -24.594 1 96.31 199 SER B O 1
ATOM 5087 N N . VAL B 1 200 ? 11.359 -41.656 -26.594 1 96.94 200 VAL B N 1
ATOM 5088 C CA . VAL B 1 200 ? 10.156 -40.844 -26.672 1 96.94 200 VAL B CA 1
ATOM 5089 C C . VAL B 1 200 ? 9.148 -41.312 -25.625 1 96.94 200 VAL B C 1
ATOM 5091 O O . VAL B 1 200 ? 8.453 -40.469 -25.016 1 96.94 200 VAL B O 1
ATOM 5094 N N . SER B 1 201 ? 9.062 -42.594 -25.438 1 96.88 201 SER B N 1
ATOM 5095 C CA . SER B 1 201 ? 8.156 -43.125 -24.422 1 96.88 201 SER B CA 1
ATOM 5096 C C . SER B 1 201 ? 8.516 -42.625 -23.031 1 96.88 201 SER B C 1
ATOM 5098 O O . SER B 1 201 ? 7.637 -42.312 -22.234 1 96.88 201 SER B O 1
ATOM 5100 N N . LYS B 1 202 ? 9.781 -42.594 -22.797 1 97.19 202 LYS B N 1
ATOM 5101 C CA . LYS B 1 202 ? 10.25 -42.094 -21.5 1 97.19 202 LYS B CA 1
ATOM 5102 C C . LYS B 1 202 ? 9.891 -40.625 -21.328 1 97.19 202 LYS B C 1
ATOM 5104 O O . LYS B 1 202 ? 9.508 -40.188 -20.25 1 97.19 202 LYS B O 1
ATOM 5109 N N . LEU B 1 203 ? 10.055 -39.844 -22.344 1 97.75 203 LEU B N 1
ATOM 5110 C CA . LEU B 1 203 ? 9.719 -38.438 -22.312 1 97.75 203 LEU B CA 1
ATOM 5111 C C . LEU B 1 203 ? 8.219 -38.219 -22.094 1 97.75 203 LEU B C 1
ATOM 5113 O O . LEU B 1 203 ? 7.805 -37.312 -21.375 1 97.75 203 LEU B O 1
ATOM 5117 N N . LEU B 1 204 ? 7.453 -39.062 -22.75 1 97.69 204 LEU B N 1
ATOM 5118 C CA . LEU B 1 204 ? 6.008 -39.031 -22.562 1 97.69 204 LEU B CA 1
ATOM 5119 C C . LEU B 1 204 ? 5.633 -39.25 -21.109 1 97.69 204 LEU B C 1
ATOM 5121 O O . LEU B 1 204 ? 4.762 -38.562 -20.562 1 97.69 204 LEU B O 1
ATOM 5125 N N . ASP B 1 205 ? 6.32 -40.156 -20.5 1 96.62 205 ASP B N 1
ATOM 5126 C CA . ASP B 1 205 ? 6.082 -40.438 -19.094 1 96.62 205 ASP B CA 1
ATOM 5127 C C . ASP B 1 205 ? 6.422 -39.25 -18.234 1 96.62 205 ASP B C 1
ATOM 5129 O O . ASP B 1 205 ? 5.711 -38.938 -17.266 1 96.62 205 ASP B O 1
ATOM 5133 N N . GLU B 1 206 ? 7.465 -38.594 -18.547 1 95.56 206 GLU B N 1
ATOM 5134 C CA . GLU B 1 206 ? 7.883 -37.406 -17.812 1 95.56 206 GLU B CA 1
ATOM 5135 C C . GLU B 1 206 ? 6.863 -36.281 -17.953 1 95.56 206 GLU B C 1
ATOM 5137 O O . GLU B 1 206 ? 6.523 -35.625 -16.969 1 95.56 206 GLU B O 1
ATOM 5142 N N . ILE B 1 207 ? 6.375 -36.062 -19.109 1 97 207 ILE B N 1
ATOM 5143 C CA . ILE B 1 207 ? 5.395 -35.031 -19.359 1 97 207 ILE B CA 1
ATOM 5144 C C . ILE B 1 207 ? 4.082 -35.344 -18.656 1 97 207 ILE B C 1
ATOM 5146 O O . ILE B 1 207 ? 3.447 -34.5 -18.062 1 97 207 ILE B O 1
ATOM 5150 N N . ASP B 1 208 ? 3.74 -36.625 -18.734 1 95.44 208 ASP B N 1
ATOM 5151 C CA . ASP B 1 208 ? 2.529 -37.062 -18.062 1 95.44 208 ASP B CA 1
ATOM 5152 C C . ASP B 1 208 ? 2.627 -36.844 -16.547 1 95.44 208 ASP B C 1
ATOM 5154 O O . ASP B 1 208 ? 1.646 -36.438 -15.914 1 95.44 208 ASP B O 1
ATOM 5158 N N . SER B 1 209 ? 3.762 -37.125 -16.062 1 92.62 209 SER B N 1
ATOM 5159 C CA . SER B 1 209 ? 3.986 -36.875 -14.641 1 92.62 209 SER B CA 1
ATOM 5160 C C . SER B 1 209 ? 3.814 -35.406 -14.281 1 92.62 209 SER B C 1
ATOM 5162 O O . SER B 1 209 ? 3.25 -35.094 -13.234 1 92.62 209 SER B O 1
ATOM 5164 N N . LEU B 1 210 ? 4.266 -34.5 -15.109 1 92.62 210 LEU B N 1
ATOM 5165 C CA . LEU B 1 210 ? 4.105 -33.062 -14.891 1 92.62 210 LEU B CA 1
ATOM 5166 C C . LEU B 1 210 ? 2.637 -32.656 -14.977 1 92.62 210 LEU B C 1
ATOM 5168 O O . LEU B 1 210 ? 2.188 -31.781 -14.25 1 92.62 210 LEU B O 1
ATOM 5172 N N . LEU B 1 211 ? 1.901 -33.344 -15.82 1 94.25 211 LEU B N 1
ATOM 5173 C CA . LEU B 1 211 ? 0.514 -32.969 -16.094 1 94.25 211 LEU B CA 1
ATOM 5174 C C . LEU B 1 211 ? -0.416 -33.562 -15.031 1 94.25 211 LEU B C 1
ATOM 5176 O O . LEU B 1 211 ? -1.55 -33.094 -14.875 1 94.25 211 LEU B O 1
ATOM 5180 N N . ASP B 1 212 ? -0.028 -34.688 -14.383 1 87.19 212 ASP B N 1
ATOM 5181 C CA . ASP B 1 212 ? -0.854 -35.469 -13.445 1 87.19 212 ASP B CA 1
ATOM 5182 C C . ASP B 1 212 ? -1.473 -34.531 -12.398 1 87.19 212 ASP B C 1
ATOM 5184 O O . ASP B 1 212 ? -2.625 -34.719 -12 1 87.19 212 ASP B O 1
ATOM 5188 N N . HIS B 1 213 ? -0.836 -33.375 -12 1 83.75 213 HIS B N 1
ATOM 5189 C CA . HIS B 1 213 ? -1.362 -32.562 -10.922 1 83.75 213 HIS B CA 1
ATOM 5190 C C . HIS B 1 213 ? -1.511 -31.109 -11.367 1 83.75 213 HIS B C 1
ATOM 5192 O O . HIS B 1 213 ? -1.505 -30.188 -10.531 1 83.75 213 HIS B O 1
ATOM 5198 N N . ALA B 1 214 ? -1.771 -31.016 -12.625 1 90.19 214 ALA B N 1
ATOM 5199 C CA . ALA B 1 214 ? -1.867 -29.656 -13.172 1 90.19 214 ALA B CA 1
ATOM 5200 C C . ALA B 1 214 ? -3.168 -28.984 -12.742 1 90.19 214 ALA B C 1
ATOM 5202 O O . ALA B 1 214 ? -3.205 -27.766 -12.531 1 90.19 214 ALA B O 1
ATOM 5203 N N . ASP B 1 215 ? -4.211 -29.75 -12.555 1 87.38 215 ASP B N 1
ATOM 5204 C CA . ASP B 1 215 ? -5.492 -29.188 -12.141 1 87.38 215 ASP B CA 1
ATOM 5205 C C . ASP B 1 215 ? -5.441 -28.688 -10.695 1 87.38 215 ASP B C 1
ATOM 5207 O O . ASP B 1 215 ? -5.992 -27.641 -10.375 1 87.38 215 ASP B O 1
ATOM 5211 N N . GLU B 1 216 ? -4.812 -29.438 -9.859 1 87.69 216 GLU B N 1
ATOM 5212 C CA . GLU B 1 216 ? -4.578 -29 -8.484 1 87.69 216 GLU B CA 1
ATOM 5213 C C . GLU B 1 216 ? -3.725 -27.75 -8.445 1 87.69 216 GLU B C 1
ATOM 5215 O O . GLU B 1 216 ? -3.979 -26.844 -7.641 1 87.69 216 GLU B O 1
ATOM 5220 N N . GLY B 1 217 ? -2.74 -27.781 -9.328 1 90.25 217 GLY B N 1
ATOM 5221 C CA . GLY B 1 217 ? -1.887 -26.609 -9.414 1 90.25 217 GLY B CA 1
ATOM 5222 C C . GLY B 1 217 ? -2.639 -25.344 -9.812 1 90.25 217 GLY B C 1
ATOM 5223 O O . GLY B 1 217 ? -2.391 -24.266 -9.266 1 90.25 217 GLY B O 1
ATOM 5224 N N . LYS B 1 218 ? -3.514 -25.531 -10.695 1 90.94 218 LYS B N 1
ATOM 5225 C CA . LYS B 1 218 ? -4.336 -24.406 -11.141 1 90.94 218 LYS B CA 1
ATOM 5226 C C . LYS B 1 218 ? -5.152 -23.828 -9.992 1 90.94 218 LYS B C 1
ATOM 5228 O O . LYS B 1 218 ? -5.273 -22.609 -9.859 1 90.94 218 LYS B O 1
ATOM 5233 N N . ILE B 1 219 ? -5.633 -24.641 -9.195 1 89.62 219 ILE B N 1
ATOM 5234 C CA . ILE B 1 219 ? -6.43 -24.234 -8.047 1 89.62 219 ILE B CA 1
ATOM 5235 C C . ILE B 1 219 ? -5.551 -23.469 -7.055 1 89.62 219 ILE B C 1
ATOM 5237 O O . ILE B 1 219 ? -5.973 -22.453 -6.492 1 89.62 219 ILE B O 1
ATOM 5241 N N . LEU B 1 220 ? -4.414 -23.922 -6.875 1 88.38 220 LEU B N 1
ATOM 5242 C CA . LEU B 1 220 ? -3.484 -23.266 -5.965 1 88.38 220 LEU B CA 1
ATOM 5243 C C . LEU B 1 220 ? -3.158 -21.859 -6.441 1 88.38 220 LEU B C 1
ATOM 5245 O O . LEU B 1 220 ? -2.977 -20.953 -5.625 1 88.38 220 LEU B O 1
ATOM 5249 N N . ARG B 1 221 ? -3.104 -21.734 -7.715 1 90.12 221 ARG B N 1
ATOM 5250 C CA . ARG B 1 221 ? -2.729 -20.453 -8.305 1 90.12 221 ARG B CA 1
ATOM 5251 C C . ARG B 1 221 ? -3.926 -19.516 -8.375 1 90.12 221 ARG B C 1
ATOM 5253 O O . ARG B 1 221 ? -3.842 -18.359 -7.945 1 90.12 221 ARG B O 1
ATOM 5260 N N . GLU B 1 222 ? -5.062 -19.984 -8.836 1 88.5 222 GLU B N 1
ATOM 5261 C CA . GLU B 1 222 ? -6.191 -19.125 -9.164 1 88.5 222 GLU B CA 1
ATOM 5262 C C . GLU B 1 222 ? -7.258 -19.172 -8.07 1 88.5 222 GLU B C 1
ATOM 5264 O O . GLU B 1 222 ? -8.109 -18.281 -7.996 1 88.5 222 GLU B O 1
ATOM 5269 N N . GLY B 1 223 ? -7.191 -20.156 -7.293 1 89.75 223 GLY B N 1
ATOM 5270 C CA . GLY B 1 223 ? -8.242 -20.359 -6.312 1 89.75 223 GLY B CA 1
ATOM 5271 C C . GLY B 1 223 ? -9.391 -21.203 -6.84 1 89.75 223 GLY B C 1
ATOM 5272 O O . GLY B 1 223 ? -9.625 -21.25 -8.055 1 89.75 223 GLY B O 1
ATOM 5273 N N . LEU B 1 224 ? -10.023 -21.859 -5.926 1 90.94 224 LEU B N 1
ATOM 5274 C CA . LEU B 1 224 ? -11.195 -22.656 -6.254 1 90.94 224 LEU B CA 1
ATOM 5275 C C . LEU B 1 224 ? -12.445 -21.797 -6.32 1 90.94 224 LEU B C 1
ATOM 5277 O O . LEU B 1 224 ? -12.93 -21.312 -5.289 1 90.94 224 LEU B O 1
ATOM 5281 N N . ASN B 1 225 ? -12.969 -21.609 -7.52 1 91.06 225 ASN B N 1
ATOM 5282 C CA . ASN B 1 225 ? -14.203 -20.844 -7.656 1 91.06 225 ASN B CA 1
ATOM 5283 C C . ASN B 1 225 ? -15.391 -21.578 -7.043 1 91.06 225 ASN B C 1
ATOM 5285 O O . ASN B 1 225 ? -15.867 -22.578 -7.602 1 91.06 225 ASN B O 1
ATOM 5289 N N . THR B 1 226 ? -15.836 -21 -5.953 1 90.75 226 THR B N 1
ATOM 5290 C CA . THR B 1 226 ? -16.891 -21.672 -5.207 1 90.75 226 THR B CA 1
ATOM 5291 C C . THR B 1 226 ? -18.141 -20.812 -5.125 1 90.75 226 THR B C 1
ATOM 5293 O O . THR B 1 226 ? -18.062 -19.625 -4.797 1 90.75 226 THR B O 1
ATOM 5296 N N . VAL B 1 227 ? -19.25 -21.406 -5.445 1 90 227 VAL B N 1
ATOM 5297 C CA . VAL B 1 227 ? -20.516 -20.703 -5.328 1 90 227 VAL B CA 1
ATOM 5298 C C . VAL B 1 227 ? -21.359 -21.328 -4.211 1 90 227 VAL B C 1
ATOM 5300 O O . VAL B 1 227 ? -21.375 -22.547 -4.051 1 90 227 VAL B O 1
ATOM 5303 N N . ILE B 1 228 ? -21.875 -20.406 -3.406 1 89.25 228 ILE B N 1
ATOM 5304 C CA . ILE B 1 228 ? -22.797 -20.844 -2.357 1 89.25 228 ILE B CA 1
ATOM 5305 C C . ILE B 1 228 ? -24.234 -20.547 -2.77 1 89.25 228 ILE B C 1
ATOM 5307 O O . ILE B 1 228 ? -24.594 -19.391 -3 1 89.25 228 ILE B O 1
ATOM 5311 N N . VAL B 1 229 ? -25 -21.641 -2.859 1 89.19 229 VAL B N 1
ATOM 5312 C CA . VAL B 1 229 ? -26.375 -21.484 -3.291 1 89.19 229 VAL B CA 1
ATOM 5313 C C . VAL B 1 229 ? -27.312 -22.047 -2.223 1 89.19 229 VAL B C 1
ATOM 5315 O O . VAL B 1 229 ? -26.922 -22.891 -1.415 1 89.19 229 VAL B O 1
ATOM 5318 N N . GLY B 1 230 ? -28.453 -21.516 -2.234 1 88.94 230 GLY B N 1
ATOM 5319 C CA . GLY B 1 230 ? -29.5 -21.875 -1.294 1 88.94 230 GLY B CA 1
ATOM 5320 C C . GLY B 1 230 ? -30.562 -20.797 -1.146 1 88.94 230 GLY B C 1
ATOM 5321 O O . GLY B 1 230 ? -30.359 -19.656 -1.571 1 88.94 230 GLY B O 1
ATOM 5322 N N . LYS B 1 231 ? -31.656 -21.219 -0.534 1 85.81 231 LYS B N 1
ATOM 5323 C CA . LYS B 1 231 ? -32.75 -20.281 -0.329 1 85.81 231 LYS B CA 1
ATOM 5324 C C . LYS B 1 231 ? -32.406 -19.234 0.717 1 85.81 231 LYS B C 1
ATOM 5326 O O . LYS B 1 231 ? -31.422 -19.391 1.458 1 85.81 231 LYS B O 1
ATOM 5331 N N . PRO B 1 232 ? -33.156 -18.125 0.689 1 84.06 232 PRO B N 1
ATOM 5332 C CA . PRO B 1 232 ? -32.938 -17.141 1.75 1 84.06 232 PRO B CA 1
ATOM 5333 C C . PRO B 1 232 ? -33.125 -17.719 3.148 1 84.06 232 PRO B C 1
ATOM 5335 O O . PRO B 1 232 ? -33.969 -18.594 3.35 1 84.06 232 PRO B O 1
ATOM 5338 N N . ASN B 1 233 ? -32.312 -17.375 4.031 1 83.31 233 ASN B N 1
ATOM 5339 C CA . ASN B 1 233 ? -32.406 -17.641 5.465 1 83.31 233 ASN B CA 1
ATOM 5340 C C . ASN B 1 233 ? -31.984 -19.062 5.805 1 83.31 233 ASN B C 1
ATOM 5342 O O . ASN B 1 233 ? -32.219 -19.547 6.91 1 83.31 233 ASN B O 1
ATOM 5346 N N . VAL B 1 234 ? -31.406 -19.734 4.828 1 89.19 234 VAL B N 1
ATOM 5347 C CA . VAL B 1 234 ? -30.938 -21.078 5.113 1 89.19 234 VAL B CA 1
ATOM 5348 C C . VAL B 1 234 ? -29.594 -21.016 5.832 1 89.19 234 VAL B C 1
ATOM 5350 O O . VAL B 1 234 ? -29.078 -22.031 6.301 1 89.19 234 VAL B O 1
ATOM 5353 N N . GLY B 1 235 ? -28.922 -19.844 5.891 1 87.31 235 GLY B N 1
ATOM 5354 C CA . GLY B 1 235 ? -27.719 -19.656 6.668 1 87.31 235 GLY B CA 1
ATOM 5355 C C . GLY B 1 235 ? -26.484 -19.469 5.809 1 87.31 235 GLY B C 1
ATOM 5356 O O . GLY B 1 235 ? -25.359 -19.781 6.238 1 87.31 235 GLY B O 1
ATOM 5357 N N . LYS B 1 236 ? -26.594 -19.078 4.598 1 87.5 236 LYS B N 1
ATOM 5358 C CA . LYS B 1 236 ? -25.469 -18.859 3.693 1 87.5 236 LYS B CA 1
ATOM 5359 C C . LYS B 1 236 ? -24.5 -17.828 4.266 1 87.5 236 LYS B C 1
ATOM 5361 O O . LYS B 1 236 ? -23.281 -18.062 4.289 1 87.5 236 LYS B O 1
ATOM 5366 N N . SER B 1 237 ? -25.047 -16.703 4.746 1 82.44 237 SER B N 1
ATOM 5367 C CA . SER B 1 237 ? -24.219 -15.656 5.309 1 82.44 237 SER B CA 1
ATOM 5368 C C . SER B 1 237 ? -23.531 -16.109 6.59 1 82.44 237 SER B C 1
ATOM 5370 O O . SER B 1 237 ? -22.344 -15.836 6.801 1 82.44 237 SER B O 1
ATOM 5372 N N . SER B 1 238 ? -24.281 -16.828 7.406 1 84.38 238 SER B N 1
ATOM 5373 C CA . SER B 1 238 ? -23.719 -17.375 8.641 1 84.38 238 SER B CA 1
ATOM 5374 C C . SER B 1 238 ? -22.562 -18.328 8.352 1 84.38 238 SER B C 1
ATOM 5376 O O . SER B 1 238 ? -21.547 -18.328 9.047 1 84.38 238 SER B O 1
ATOM 5378 N N . LEU B 1 239 ? -22.828 -19.141 7.371 1 85.62 239 LEU B N 1
ATOM 5379 C CA . LEU B 1 239 ? -21.797 -20.078 6.957 1 85.62 239 LEU B CA 1
ATOM 5380 C C . LEU B 1 239 ? -20.547 -19.328 6.488 1 85.62 239 LEU B C 1
ATOM 5382 O O . LEU B 1 239 ? -19.438 -19.672 6.891 1 85.62 239 LEU B O 1
ATOM 5386 N N . LEU B 1 240 ? -20.75 -18.359 5.621 1 82.62 240 LEU B N 1
ATOM 5387 C CA . LEU B 1 240 ? -19.625 -17.562 5.121 1 82.62 240 LEU B CA 1
ATOM 5388 C C . LEU B 1 240 ? -18.859 -16.922 6.27 1 82.62 240 LEU B C 1
ATOM 5390 O O . LEU B 1 240 ? -17.625 -16.984 6.305 1 82.62 240 LEU B O 1
ATOM 5394 N N . ASN B 1 241 ? -19.516 -16.438 7.215 1 79.44 241 ASN B N 1
ATOM 5395 C CA . ASN B 1 241 ? -18.891 -15.805 8.367 1 79.44 241 ASN B CA 1
ATOM 5396 C C . ASN B 1 241 ? -18.109 -16.812 9.211 1 79.44 241 ASN B C 1
ATOM 5398 O O . ASN B 1 241 ? -17 -16.531 9.664 1 79.44 241 ASN B O 1
ATOM 5402 N N . ALA B 1 242 ? -18.75 -17.891 9.391 1 81.94 242 ALA B N 1
ATOM 5403 C CA . ALA B 1 242 ? -18.094 -18.938 10.172 1 81.94 242 ALA B CA 1
ATOM 5404 C C . ALA B 1 242 ? -16.797 -19.391 9.508 1 81.94 242 ALA B C 1
ATOM 5406 O O . ALA B 1 242 ? -15.797 -19.609 10.18 1 81.94 242 ALA B O 1
ATOM 5407 N N . LEU B 1 243 ? -16.875 -19.484 8.25 1 80.75 243 LEU B N 1
ATOM 5408 C CA . LEU B 1 243 ? -15.711 -19.922 7.484 1 80.75 243 LEU B CA 1
ATOM 5409 C C . LEU B 1 243 ? -14.617 -18.859 7.5 1 80.75 243 LEU B C 1
ATOM 5411 O O . LEU B 1 243 ? -13.43 -19.188 7.621 1 80.75 243 LEU B O 1
ATOM 5415 N N . LEU B 1 244 ? -15.023 -17.656 7.398 1 74.06 244 LEU B N 1
ATOM 5416 C CA . LEU B 1 244 ? -14.062 -16.562 7.387 1 74.06 244 LEU B CA 1
ATOM 5417 C C . LEU B 1 244 ? -13.414 -16.391 8.758 1 74.06 244 LEU B C 1
ATOM 5419 O O . LEU B 1 244 ? -12.25 -16 8.852 1 74.06 244 LEU B O 1
ATOM 5423 N N . MET B 1 245 ? -14.156 -16.609 9.734 1 69.5 245 MET B N 1
ATOM 5424 C CA . MET B 1 245 ? -13.648 -16.484 11.102 1 69.5 245 MET B CA 1
ATOM 5425 C C . MET B 1 245 ? -12.633 -17.578 11.406 1 69.5 245 MET B C 1
ATOM 5427 O O . MET B 1 245 ? -11.664 -17.344 12.133 1 69.5 245 MET B O 1
ATOM 5431 N N . GLU B 1 246 ? -12.969 -18.641 10.961 1 64.75 246 GLU B N 1
ATOM 5432 C CA . GLU B 1 246 ? -12.117 -19.797 11.258 1 64.75 246 GLU B CA 1
ATOM 5433 C C . GLU B 1 246 ? -10.836 -19.766 10.414 1 64.75 246 GLU B C 1
ATOM 5435 O O . GLU B 1 246 ? -9.812 -20.312 10.82 1 64.75 246 GLU B O 1
ATOM 5440 N N . THR B 1 247 ? -11.148 -19.234 9.312 1 60.22 247 THR B N 1
ATOM 5441 C CA . THR B 1 247 ? -10.016 -19.312 8.398 1 60.22 247 THR B CA 1
ATOM 5442 C C . THR B 1 247 ? -9.352 -17.953 8.234 1 60.22 247 THR B C 1
ATOM 5444 O O . THR B 1 247 ? -10 -16.922 8.367 1 60.22 247 THR B O 1
ATOM 5447 N N . ARG B 1 248 ? -8.141 -17.781 8.547 1 51.88 248 ARG B N 1
ATOM 5448 C CA . ARG B 1 248 ? -7.41 -16.531 8.375 1 51.88 248 ARG B CA 1
ATOM 5449 C C . ARG B 1 248 ? -7.785 -15.852 7.066 1 51.88 248 ARG B C 1
ATOM 5451 O O . ARG B 1 248 ? -7.402 -16.312 5.988 1 51.88 248 ARG B O 1
ATOM 5458 N N . ALA B 1 249 ? -9.016 -15.227 7.137 1 50.81 249 ALA B N 1
ATOM 5459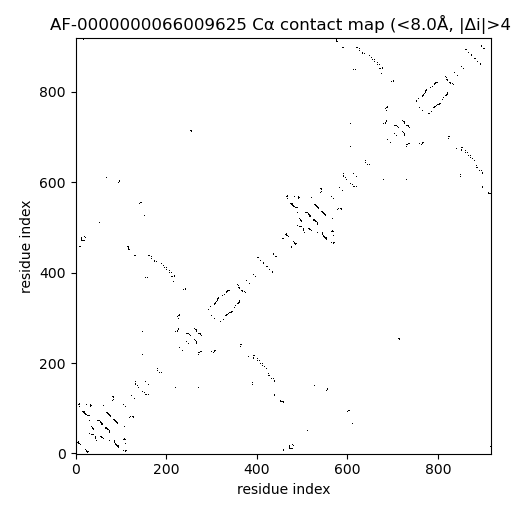 C CA . ALA B 1 249 ? -9.516 -14.562 5.938 1 50.81 249 ALA B CA 1
ATOM 5460 C C . ALA B 1 249 ? -8.516 -13.523 5.434 1 50.81 249 ALA B C 1
ATOM 5462 O O . ALA B 1 249 ? -7.891 -12.812 6.227 1 50.81 249 ALA B O 1
ATOM 5463 N N . ILE B 1 250 ? -7.711 -13.82 4.43 1 52.72 250 ILE B N 1
ATOM 5464 C CA . ILE B 1 250 ? -7.012 -12.703 3.803 1 52.72 250 ILE B CA 1
ATOM 5465 C C . ILE B 1 250 ? -7.996 -11.875 2.98 1 52.72 250 ILE B C 1
ATOM 5467 O O . ILE B 1 250 ? -8.594 -12.375 2.027 1 52.72 250 ILE B O 1
ATOM 5471 N N . VAL B 1 251 ? -8.68 -10.984 3.75 1 44.94 251 VAL B N 1
ATOM 5472 C CA . VAL B 1 251 ? -9.586 -10.094 3.039 1 44.94 251 VAL B CA 1
ATOM 5473 C C . VAL B 1 251 ? -8.781 -9.102 2.201 1 44.94 251 VAL B C 1
ATOM 5475 O O . VAL B 1 251 ? -7.789 -8.539 2.672 1 44.94 251 VAL B O 1
ATOM 5478 N N . THR B 1 252 ? -8.664 -9.398 0.981 1 46.19 252 THR B N 1
ATOM 5479 C CA . THR B 1 252 ? -7.902 -8.469 0.157 1 46.19 252 THR B CA 1
ATOM 5480 C C . THR B 1 252 ? -8.766 -7.289 -0.272 1 46.19 252 THR B C 1
ATOM 5482 O O . THR B 1 252 ? -9.844 -7.477 -0.843 1 46.19 252 THR B O 1
ATOM 5485 N N . ASP B 1 253 ? -8.953 -6.223 0.454 1 40.38 253 ASP B N 1
ATOM 5486 C CA . ASP B 1 253 ? -9.562 -5.02 -0.109 1 40.38 253 ASP B CA 1
ATOM 5487 C C . ASP B 1 253 ? -8.648 -4.379 -1.15 1 40.38 253 ASP B C 1
ATOM 5489 O O . ASP B 1 253 ? -7.48 -4.09 -0.869 1 40.38 253 ASP B O 1
ATOM 5493 N N . VAL B 1 254 ? -8.641 -4.84 -2.355 1 37.91 254 VAL B N 1
ATOM 5494 C CA . VAL B 1 254 ? -7.867 -4.082 -3.332 1 37.91 254 VAL B CA 1
ATOM 5495 C C . VAL B 1 254 ? -8.438 -2.668 -3.453 1 37.91 254 VAL B C 1
ATOM 5497 O O . VAL B 1 254 ? -9.594 -2.486 -3.826 1 37.91 254 VAL B O 1
ATOM 5500 N N . PRO B 1 255 ? -7.809 -1.7 -2.975 1 35.19 255 PRO B N 1
ATOM 5501 C CA . PRO B 1 255 ? -8.203 -0.31 -3.219 1 35.19 255 PRO B CA 1
ATOM 5502 C C . PRO B 1 255 ? -8.133 0.073 -4.695 1 35.19 255 PRO B C 1
ATOM 5504 O O . PRO B 1 255 ? -7.25 -0.397 -5.418 1 35.19 255 PRO B O 1
ATOM 5507 N N . GLY B 1 256 ? -9.406 0.865 -5.375 1 33 256 GLY B N 1
ATOM 5508 C CA . GLY B 1 256 ? -9.547 1.45 -6.699 1 33 256 GLY B CA 1
ATOM 5509 C C . GLY B 1 256 ? -10.586 0.754 -7.551 1 33 256 GLY B C 1
ATOM 5510 O O . GLY B 1 256 ? -10.711 1.039 -8.742 1 33 256 GLY B O 1
ATOM 5511 N N . THR B 1 257 ? -10.773 -0.591 -7.582 1 31.11 257 THR B N 1
ATOM 5512 C CA . THR B 1 257 ? -11.82 -1.033 -8.5 1 31.11 257 THR B CA 1
ATOM 5513 C C . THR B 1 257 ? -13.18 -0.495 -8.07 1 31.11 257 THR B C 1
ATOM 5515 O O . THR B 1 257 ? -13.383 -0.174 -6.898 1 31.11 257 THR B O 1
ATOM 5518 N N . THR B 1 258 ? -13.953 0.155 -9.008 1 33.31 258 THR B N 1
ATOM 5519 C CA . THR B 1 258 ? -15.352 0.538 -8.945 1 33.31 258 THR B CA 1
ATOM 5520 C C . THR B 1 258 ? -16.125 -0.369 -7.984 1 33.31 258 THR B C 1
ATOM 5522 O O . THR B 1 258 ? -15.531 -0.926 -7.051 1 33.31 258 THR B O 1
ATOM 5525 N N . ARG B 1 259 ? -17.641 -0.665 -8.477 1 33.12 259 ARG B N 1
ATOM 5526 C CA . ARG B 1 259 ? -18.766 -1.457 -7.98 1 33.12 259 ARG B CA 1
ATOM 5527 C C . ARG B 1 259 ? -18.359 -2.91 -7.77 1 33.12 259 ARG B C 1
ATOM 5529 O O . ARG B 1 259 ? -19.203 -3.787 -7.629 1 33.12 259 ARG B O 1
ATOM 5536 N N . ASP B 1 260 ? -17.312 -3.428 -8.336 1 38.38 260 ASP B N 1
ATOM 5537 C CA . ASP B 1 260 ? -17.25 -4.848 -8.68 1 38.38 260 ASP B CA 1
ATOM 5538 C C . ASP B 1 260 ? -17.312 -5.715 -7.426 1 38.38 260 ASP B C 1
ATOM 5540 O O . ASP B 1 260 ? -17.078 -5.234 -6.316 1 38.38 260 ASP B O 1
ATOM 5544 N N . VAL B 1 261 ? -17.578 -7 -7.645 1 43.25 261 VAL B N 1
ATOM 5545 C CA . VAL B 1 261 ? -17.797 -8.195 -6.836 1 43.25 261 VAL B CA 1
ATOM 5546 C C . VAL B 1 261 ? -16.641 -8.383 -5.863 1 43.25 261 VAL B C 1
ATOM 5548 O O . VAL B 1 261 ? -15.477 -8.445 -6.277 1 43.25 261 VAL B O 1
ATOM 5551 N N . ILE B 1 262 ? -16.656 -7.746 -4.785 1 50.81 262 ILE B N 1
ATOM 5552 C CA . ILE B 1 262 ? -15.75 -8.117 -3.711 1 50.81 262 ILE B CA 1
ATOM 5553 C C . ILE B 1 262 ? -15.562 -9.633 -3.689 1 50.81 262 ILE B C 1
ATOM 5555 O O . ILE B 1 262 ? -16.531 -10.383 -3.521 1 50.81 262 ILE B O 1
ATOM 5559 N N . GLU B 1 263 ? -14.461 -10.07 -4.34 1 62.59 263 GLU B N 1
ATOM 5560 C CA . GLU B 1 263 ? -14.141 -11.492 -4.203 1 62.59 263 GLU B CA 1
ATOM 5561 C C . GLU B 1 263 ? -13.43 -11.773 -2.881 1 62.59 263 GLU B C 1
ATOM 5563 O O . GLU B 1 263 ? -12.531 -11.031 -2.484 1 62.59 263 GLU B O 1
ATOM 5568 N N . GLU B 1 264 ? -14.094 -12.609 -2.162 1 72.38 264 GLU B N 1
ATOM 5569 C CA . GLU B 1 264 ? -13.516 -13 -0.883 1 72.38 264 GLU B CA 1
ATOM 5570 C C . GLU B 1 264 ? -12.805 -14.344 -0.987 1 72.38 264 GLU B C 1
ATOM 5572 O O . GLU B 1 264 ? -13.305 -15.273 -1.629 1 72.38 264 GLU B O 1
ATOM 5577 N N . TYR B 1 265 ? -11.562 -14.328 -0.586 1 78.75 265 TYR B N 1
ATOM 5578 C CA . TYR B 1 265 ? -10.789 -15.562 -0.565 1 78.75 265 TYR B CA 1
ATOM 5579 C C . TYR B 1 265 ? -10.688 -16.109 0.85 1 78.75 265 TYR B C 1
ATOM 5581 O O . TYR B 1 265 ? -10.625 -15.359 1.82 1 78.75 265 TYR B O 1
ATOM 5589 N N . MET B 1 266 ? -10.797 -17.422 0.928 1 81.81 266 MET B N 1
ATOM 5590 C CA . MET B 1 266 ? -10.5 -18.109 2.182 1 81.81 266 MET B CA 1
ATOM 5591 C C . MET B 1 266 ? -9.492 -19.234 1.962 1 81.81 266 MET B C 1
ATOM 5593 O O . MET B 1 266 ? -9.383 -19.766 0.854 1 81.81 266 MET B O 1
ATOM 5597 N N . SER B 1 267 ? -8.711 -19.5 2.957 1 84.19 267 SER B N 1
ATOM 5598 C CA . SER B 1 267 ? -7.742 -20.594 2.895 1 84.19 267 SER B CA 1
ATOM 5599 C C . SER B 1 267 ? -8.211 -21.797 3.703 1 84.19 267 SER B C 1
ATOM 5601 O O . SER B 1 267 ? -8.469 -21.688 4.902 1 84.19 267 SER B O 1
ATOM 5603 N N . ILE B 1 268 ? -8.445 -22.828 3.027 1 81.56 268 ILE B N 1
ATOM 5604 C CA . ILE B 1 268 ? -8.734 -24.094 3.699 1 81.56 268 ILE B CA 1
ATOM 5605 C C . ILE B 1 268 ? -7.543 -25.031 3.549 1 81.56 268 ILE B C 1
ATOM 5607 O O . ILE B 1 268 ? -7.309 -25.578 2.467 1 81.56 268 ILE B O 1
ATOM 5611 N N . ASP B 1 269 ? -6.77 -25.219 4.582 1 79.44 269 ASP B N 1
ATOM 5612 C CA . ASP B 1 269 ? -5.578 -26.062 4.594 1 79.44 269 ASP B CA 1
ATOM 5613 C C . ASP B 1 269 ? -4.609 -25.656 3.484 1 79.44 269 ASP B C 1
ATOM 5615 O O . ASP B 1 269 ? -4.094 -26.516 2.762 1 79.44 269 ASP B O 1
ATOM 5619 N N . GLY B 1 270 ? -4.516 -24.438 3.291 1 81.94 270 GLY B N 1
ATOM 5620 C CA . GLY B 1 270 ? -3.561 -23.906 2.32 1 81.94 270 GLY B CA 1
ATOM 5621 C C . GLY B 1 270 ? -4.152 -23.75 0.934 1 81.94 270 GLY B C 1
ATOM 5622 O O . GLY B 1 270 ? -3.512 -23.188 0.044 1 81.94 270 GLY B O 1
ATOM 5623 N N . ILE B 1 271 ? -5.406 -24.172 0.743 1 84.31 271 ILE B N 1
ATOM 5624 C CA . ILE B 1 271 ? -6.066 -24.062 -0.553 1 84.31 271 ILE B CA 1
ATOM 5625 C C . ILE B 1 271 ? -6.883 -22.781 -0.613 1 84.31 271 ILE B C 1
ATOM 5627 O O . ILE B 1 271 ? -7.754 -22.547 0.229 1 84.31 271 ILE B O 1
ATOM 5631 N N . PRO B 1 272 ? -6.559 -22.047 -1.628 1 90.12 272 PRO B N 1
ATOM 5632 C CA . PRO B 1 272 ? -7.355 -20.828 -1.747 1 90.12 272 PRO B CA 1
ATOM 5633 C C . PRO B 1 272 ? -8.742 -21.078 -2.33 1 90.12 272 PRO B C 1
ATOM 5635 O O . PRO B 1 272 ? -8.867 -21.672 -3.41 1 90.12 272 PRO B O 1
ATOM 5638 N N . ILE B 1 273 ? -9.75 -20.609 -1.578 1 88.38 273 ILE B N 1
ATOM 5639 C CA . ILE B 1 273 ? -11.133 -20.734 -2.021 1 88.38 273 ILE B CA 1
ATOM 5640 C C . ILE B 1 273 ? -11.719 -19.359 -2.293 1 88.38 273 ILE B C 1
ATOM 5642 O O . ILE B 1 273 ? -11.734 -18.5 -1.409 1 88.38 273 ILE B O 1
ATOM 5646 N N . LYS B 1 274 ? -12.102 -19.234 -3.486 1 87.06 274 LYS B N 1
ATOM 5647 C CA . LYS B 1 274 ? -12.734 -17.984 -3.891 1 87.06 274 LYS B CA 1
ATOM 5648 C C . LYS B 1 274 ? -14.258 -18.094 -3.844 1 87.06 274 LYS B C 1
ATOM 5650 O O . LYS B 1 274 ? -14.852 -18.891 -4.582 1 87.06 274 LYS B O 1
ATOM 5655 N N . ILE B 1 275 ? -14.844 -17.281 -2.98 1 83.69 275 ILE B N 1
ATOM 5656 C CA . ILE B 1 275 ? -16.297 -17.297 -2.904 1 83.69 275 ILE B CA 1
ATOM 5657 C C . ILE B 1 275 ? -16.875 -16.25 -3.846 1 83.69 275 ILE B C 1
ATOM 5659 O O . ILE B 1 275 ? -16.594 -15.047 -3.699 1 83.69 275 ILE B O 1
ATOM 5663 N N . ILE B 1 276 ? -17.578 -16.719 -4.758 1 78.56 276 ILE B N 1
ATOM 5664 C CA . ILE B 1 276 ? -18.141 -15.82 -5.773 1 78.56 276 ILE B CA 1
ATOM 5665 C C . ILE B 1 276 ? -19.406 -15.172 -5.25 1 78.56 276 ILE B C 1
ATOM 5667 O O . ILE B 1 276 ? -20.203 -15.812 -4.566 1 78.56 276 ILE B O 1
ATOM 5671 N N . ASP B 1 277 ? -19.703 -13.93 -5.602 1 65.44 277 ASP B N 1
ATOM 5672 C CA . ASP B 1 277 ? -20.906 -13.141 -5.367 1 65.44 277 ASP B CA 1
ATOM 5673 C C . ASP B 1 277 ? -21.234 -13.055 -3.877 1 65.44 277 ASP B C 1
ATOM 5675 O O . ASP B 1 277 ? -22.359 -13.32 -3.463 1 65.44 277 ASP B O 1
ATOM 5679 N N . THR B 1 278 ? -20.281 -12.711 -3.15 1 60.88 278 THR B N 1
ATOM 5680 C CA . THR B 1 278 ? -20.469 -12.602 -1.709 1 60.88 278 THR B CA 1
ATOM 5681 C C . THR B 1 278 ? -21.406 -11.453 -1.37 1 60.88 278 THR B C 1
ATOM 5683 O O . THR B 1 278 ? -22.078 -11.477 -0.343 1 60.88 278 THR B O 1
ATOM 5686 N N . ALA B 1 279 ? -21.297 -10.43 -2.244 1 55.59 279 ALA B N 1
ATOM 5687 C CA . ALA B 1 279 ? -22.172 -9.289 -2.008 1 55.59 279 ALA B CA 1
ATOM 5688 C C . ALA B 1 279 ? -23.625 -9.719 -1.986 1 55.59 279 ALA B C 1
ATOM 5690 O O . ALA B 1 279 ? -24.406 -9.266 -1.135 1 55.59 279 ALA B O 1
ATOM 5691 N N . GLY B 1 280 ? -23.953 -10.562 -2.939 1 55.19 280 GLY B N 1
ATOM 5692 C CA . GLY B 1 280 ? -25.328 -11.07 -2.969 1 55.19 280 GLY B CA 1
ATOM 5693 C C . GLY B 1 280 ? -25.703 -11.852 -1.724 1 55.19 280 GLY B C 1
ATOM 5694 O O . GLY B 1 280 ? -26.844 -11.805 -1.28 1 55.19 280 GLY B O 1
ATOM 5695 N N . ILE B 1 281 ? -24.703 -12.414 -1.181 1 58.84 281 ILE B N 1
ATOM 5696 C CA . ILE B 1 281 ? -24.938 -13.234 0 1 58.84 281 ILE B CA 1
ATOM 5697 C C . ILE B 1 281 ? -25.094 -12.344 1.229 1 58.84 281 ILE B C 1
ATOM 5699 O O . ILE B 1 281 ? -25.938 -12.594 2.084 1 58.84 281 ILE B O 1
ATOM 5703 N N . ARG B 1 282 ? -24.281 -11.211 1.193 1 56.84 282 ARG B N 1
ATOM 5704 C CA . ARG B 1 282 ? -24.297 -10.328 2.355 1 56.84 282 ARG B CA 1
ATOM 5705 C C . ARG B 1 282 ? -25.516 -9.414 2.33 1 56.84 282 ARG B C 1
ATOM 5707 O O . ARG B 1 282 ? -26.094 -9.109 3.375 1 56.84 282 ARG B O 1
ATOM 5714 N N . ASP B 1 283 ? -25.688 -8.812 1.124 1 53.78 283 ASP B N 1
ATOM 5715 C CA . ASP B 1 283 ? -26.812 -7.895 0.984 1 53.78 283 ASP B CA 1
ATOM 5716 C C . ASP B 1 283 ? -28.141 -8.625 1.155 1 53.78 283 ASP B C 1
ATOM 5718 O O . ASP B 1 283 ? -29.125 -8.039 1.607 1 53.78 283 ASP B O 1
ATOM 5722 N N . THR B 1 284 ? -28.125 -9.789 0.572 1 50 284 THR B N 1
ATOM 5723 C CA . THR B 1 284 ? -29.406 -10.5 0.518 1 50 284 THR B CA 1
ATOM 5724 C C . THR B 1 284 ? -29.828 -10.938 1.913 1 50 284 THR B C 1
ATOM 5726 O O . THR B 1 284 ? -30.953 -11.422 2.096 1 50 284 THR B O 1
ATOM 5729 N N . ASP B 1 285 ? -28.922 -11.07 2.895 1 46.62 285 ASP B N 1
ATOM 5730 C CA . ASP B 1 285 ? -29.641 -11.328 4.141 1 46.62 285 ASP B CA 1
ATOM 5731 C C . ASP B 1 285 ? -30.766 -10.32 4.344 1 46.62 285 ASP B C 1
ATOM 5733 O O . ASP B 1 285 ? -31.734 -10.586 5.074 1 46.62 285 ASP B O 1
ATOM 5737 N N . ASP B 1 286 ? -30.547 -9.094 3.877 1 39.5 286 ASP B N 1
ATOM 5738 C CA . ASP B 1 286 ? -31.578 -8.078 4.109 1 39.5 286 ASP B CA 1
ATOM 5739 C C . ASP B 1 286 ? -32.656 -8.117 3.02 1 39.5 286 ASP B C 1
ATOM 5741 O O . ASP B 1 286 ? -33.812 -7.895 3.291 1 39.5 286 ASP B O 1
ATOM 5745 N N . VAL B 1 287 ? -32.219 -7.855 1.62 1 37.41 287 VAL B N 1
ATOM 5746 C CA . VAL B 1 287 ? -33.281 -7.719 0.61 1 37.41 287 VAL B CA 1
ATOM 5747 C C . VAL B 1 287 ? -33.531 -9.07 -0.051 1 37.41 287 VAL B C 1
ATOM 5749 O O . VAL B 1 287 ? -32.594 -9.859 -0.248 1 37.41 287 VAL B O 1
ATOM 5752 N N . VAL B 1 288 ? -34.781 -9.617 -0.084 1 37.22 288 VAL B N 1
ATOM 5753 C CA . VAL B 1 288 ? -35.406 -10.719 -0.803 1 37.22 288 VAL B CA 1
ATOM 5754 C C . VAL B 1 288 ? -34.781 -10.852 -2.193 1 37.22 288 VAL B C 1
ATOM 5756 O O . VAL B 1 288 ? -35.125 -10.078 -3.1 1 37.22 288 VAL B O 1
ATOM 5759 N N . GLU B 1 289 ? -33.562 -10.719 -2.359 1 39.66 289 GLU B N 1
ATOM 5760 C CA . GLU B 1 289 ? -33.281 -10.984 -3.77 1 39.66 289 GLU B CA 1
ATOM 5761 C C . GLU B 1 289 ? -33.688 -12.406 -4.152 1 39.66 289 GLU B C 1
ATOM 5763 O O . GLU B 1 289 ? -33.219 -13.375 -3.559 1 39.66 289 GLU B O 1
ATOM 5768 N N . LYS B 1 290 ? -34.812 -12.617 -4.609 1 42.72 290 LYS B N 1
ATOM 5769 C CA . LYS B 1 290 ? -35.25 -13.781 -5.383 1 42.72 290 LYS B CA 1
ATOM 5770 C C . LYS B 1 290 ? -34.188 -14.188 -6.402 1 42.72 290 LYS B C 1
ATOM 5772 O O . LYS B 1 290 ? -34.094 -13.586 -7.473 1 42.72 290 LYS B O 1
ATOM 5777 N N . ILE B 1 291 ? -32.938 -14.391 -6.004 1 50.78 291 ILE B N 1
ATOM 5778 C CA . ILE B 1 291 ? -32.188 -15.008 -7.098 1 50.78 291 ILE B CA 1
ATOM 5779 C C . ILE B 1 291 ? -33 -16.172 -7.672 1 50.78 291 ILE B C 1
ATOM 5781 O O . ILE B 1 291 ? -33.25 -17.172 -6.98 1 50.78 291 ILE B O 1
ATOM 5785 N N . GLY B 1 292 ? -33.688 -15.914 -8.672 1 58.28 292 GLY B N 1
ATOM 5786 C CA . GLY B 1 292 ? -34.438 -16.969 -9.344 1 58.28 292 GLY B CA 1
ATOM 5787 C C . GLY B 1 292 ? -33.562 -18.156 -9.734 1 58.28 292 GLY B C 1
ATOM 5788 O O . GLY B 1 292 ? -32.344 -18.094 -9.633 1 58.28 292 GLY B O 1
ATOM 5789 N N . VAL B 1 293 ? -34.031 -19.375 -9.836 1 68.75 293 VAL B N 1
ATOM 5790 C CA . VAL B 1 293 ? -33.438 -20.641 -10.242 1 68.75 293 VAL B CA 1
ATOM 5791 C C . VAL B 1 293 ? -32.531 -20.422 -11.43 1 68.75 293 VAL B C 1
ATOM 5793 O O . VAL B 1 293 ? -31.438 -21.016 -11.5 1 68.75 293 VAL B O 1
ATOM 5796 N N . GLU B 1 294 ? -32.75 -19.438 -12.148 1 74.94 294 GLU B N 1
ATOM 5797 C CA . GLU B 1 294 ? -31.984 -19.219 -13.359 1 74.94 294 GLU B CA 1
ATOM 5798 C C . GLU B 1 294 ? -30.641 -18.578 -13.039 1 74.94 294 GLU B C 1
ATOM 5800 O O . GLU B 1 294 ? -29.609 -18.969 -13.586 1 74.94 294 GLU B O 1
ATOM 5805 N N . LYS B 1 295 ? -30.625 -17.641 -12.227 1 77.06 295 LYS B N 1
ATOM 5806 C CA . LYS B 1 295 ? -29.391 -16.984 -11.844 1 77.06 295 LYS B CA 1
ATOM 5807 C C . LYS B 1 295 ? -28.453 -17.938 -11.102 1 77.06 295 LYS B C 1
ATOM 5809 O O . LYS B 1 295 ? -27.25 -17.906 -11.305 1 77.06 295 LYS B O 1
ATOM 5814 N N . SER B 1 296 ? -29.047 -18.719 -10.32 1 80.69 296 SER B N 1
ATOM 5815 C CA . SER B 1 296 ? -28.281 -19.719 -9.594 1 80.69 296 SER B CA 1
ATOM 5816 C C . SER B 1 296 ? -27.609 -20.703 -10.555 1 80.69 296 SER B C 1
ATOM 5818 O O . SER B 1 296 ? -26.453 -21.078 -10.375 1 80.69 296 SER B O 1
ATOM 5820 N N . ARG B 1 297 ? -28.328 -21.109 -11.555 1 84.75 297 ARG B N 1
ATOM 5821 C CA . ARG B 1 297 ? -27.797 -22.047 -12.539 1 84.75 297 ARG B CA 1
ATOM 5822 C C . ARG B 1 297 ? -26.594 -21.453 -13.266 1 84.75 297 ARG B C 1
ATOM 5824 O O . ARG B 1 297 ? -25.609 -22.156 -13.5 1 84.75 297 ARG B O 1
ATOM 5831 N N . GLU B 1 298 ? -26.688 -20.234 -13.562 1 84.81 298 GLU B N 1
ATOM 5832 C CA . GLU B 1 298 ? -25.578 -19.562 -14.227 1 84.81 298 GLU B CA 1
ATOM 5833 C C . GLU B 1 298 ? -24.328 -19.547 -13.352 1 84.81 298 GLU B C 1
ATOM 5835 O O . GLU B 1 298 ? -23.234 -19.828 -13.828 1 84.81 298 GLU B O 1
ATOM 5840 N N . LYS B 1 299 ? -24.531 -19.297 -12.133 1 84.88 299 LYS B N 1
ATOM 5841 C CA . LYS B 1 299 ? -23.406 -19.266 -11.203 1 84.88 299 LYS B CA 1
ATOM 5842 C C . LYS B 1 299 ? -22.797 -20.641 -11.031 1 84.88 299 LYS B C 1
ATOM 5844 O O . LYS B 1 299 ? -21.562 -20.797 -11 1 84.88 299 LYS B O 1
ATOM 5849 N N . ILE B 1 300 ? -23.688 -21.578 -10.953 1 88.69 300 ILE B N 1
ATOM 5850 C CA . ILE B 1 300 ? -23.25 -22.953 -10.773 1 88.69 300 ILE B CA 1
ATOM 5851 C C . ILE B 1 300 ? -22.438 -23.406 -11.977 1 88.69 300 ILE B C 1
ATOM 5853 O O . ILE B 1 300 ? -21.375 -24.031 -11.82 1 88.69 300 ILE B O 1
ATOM 5857 N N . ASN B 1 301 ? -22.828 -22.969 -13.109 1 89.38 301 ASN B N 1
ATOM 5858 C CA . ASN B 1 301 ? -22.141 -23.375 -14.336 1 89.38 301 ASN B CA 1
ATOM 5859 C C . ASN B 1 301 ? -20.766 -22.734 -14.438 1 89.38 301 ASN B C 1
ATOM 5861 O O . ASN B 1 301 ? -19.859 -23.297 -15.062 1 89.38 301 ASN B O 1
ATOM 5865 N N . ASN B 1 302 ? -20.609 -21.703 -13.766 1 86.56 302 ASN B N 1
ATOM 5866 C CA . ASN B 1 302 ? -19.359 -20.969 -13.867 1 86.56 302 ASN B CA 1
ATOM 5867 C C . ASN B 1 302 ? -18.453 -21.234 -12.664 1 86.56 302 ASN B C 1
ATOM 5869 O O . ASN B 1 302 ? -17.453 -20.531 -12.469 1 86.56 302 ASN B O 1
ATOM 5873 N N . SER B 1 303 ? -18.828 -22.219 -11.867 1 90 303 SER B N 1
ATOM 5874 C CA . SER B 1 303 ? -18.062 -22.5 -10.664 1 90 303 SER B CA 1
ATOM 5875 C C . SER B 1 303 ? -17.359 -23.844 -10.75 1 90 303 SER B C 1
ATOM 5877 O O . SER B 1 303 ? -17.734 -24.688 -11.562 1 90 303 SER B O 1
ATOM 5879 N N . ASP B 1 304 ? -16.266 -23.922 -9.992 1 90.94 304 ASP B N 1
ATOM 5880 C CA . ASP B 1 304 ? -15.562 -25.188 -9.859 1 90.94 304 ASP B CA 1
ATOM 5881 C C . ASP B 1 304 ? -16.25 -26.094 -8.828 1 90.94 304 ASP B C 1
ATOM 5883 O O . ASP B 1 304 ? -16.203 -27.312 -8.945 1 90.94 304 ASP B O 1
ATOM 5887 N N . LEU B 1 305 ? -16.781 -25.438 -7.812 1 93.25 305 LEU B N 1
ATOM 5888 C CA . LEU B 1 305 ? -17.453 -26.125 -6.719 1 93.25 305 LEU B CA 1
ATOM 5889 C C . LEU B 1 305 ? -18.766 -25.438 -6.355 1 93.25 305 LEU B C 1
ATOM 5891 O O . LEU B 1 305 ? -18.797 -24.203 -6.203 1 93.25 305 LEU B O 1
ATOM 5895 N N . THR B 1 306 ? -19.828 -26.266 -6.254 1 94.31 306 THR B N 1
ATOM 5896 C CA . THR B 1 306 ? -21.125 -25.75 -5.801 1 94.31 306 THR B CA 1
ATOM 5897 C C . THR B 1 306 ? -21.422 -26.234 -4.387 1 94.31 306 THR B C 1
ATOM 5899 O O . THR B 1 306 ? -21.406 -27.438 -4.121 1 94.31 306 THR B O 1
ATOM 5902 N N . VAL B 1 307 ? -21.641 -25.234 -3.553 1 94.5 307 VAL B N 1
ATOM 5903 C CA . VAL B 1 307 ? -22.047 -25.547 -2.188 1 94.5 307 VAL B CA 1
ATOM 5904 C C . VAL B 1 307 ? -23.531 -25.219 -1.995 1 94.5 307 VAL B C 1
ATOM 5906 O O . VAL B 1 307 ? -23.906 -24.047 -1.962 1 94.5 307 VAL B O 1
ATOM 5909 N N . LEU B 1 308 ? -24.328 -26.266 -1.859 1 94.06 308 LEU B N 1
ATOM 5910 C CA . LEU B 1 308 ? -25.75 -26.094 -1.618 1 94.06 308 LEU B CA 1
ATOM 5911 C C . LEU B 1 308 ? -26.062 -26.141 -0.126 1 94.06 308 LEU B C 1
ATOM 5913 O O . LEU B 1 308 ? -25.75 -27.125 0.547 1 94.06 308 LEU B O 1
ATOM 5917 N N . VAL B 1 309 ? -26.625 -25.047 0.308 1 94.56 309 VAL B N 1
ATOM 5918 C CA . VAL B 1 309 ? -26.984 -24.969 1.717 1 94.56 309 VAL B CA 1
ATOM 5919 C C . VAL B 1 309 ? -28.5 -25.172 1.869 1 94.56 309 VAL B C 1
ATOM 5921 O O . VAL B 1 309 ? -29.297 -24.453 1.251 1 94.56 309 VAL B O 1
ATOM 5924 N N . LEU B 1 310 ? -28.828 -26.172 2.658 1 94.31 310 LEU B N 1
ATOM 5925 C CA . LEU B 1 310 ? -30.219 -26.484 2.961 1 94.31 310 LEU B CA 1
ATOM 5926 C C . LEU B 1 310 ? -30.5 -26.328 4.453 1 94.31 310 LEU B C 1
ATOM 5928 O O . LEU B 1 310 ? -29.609 -26.547 5.281 1 94.31 310 LEU B O 1
ATOM 5932 N N . ASP B 1 311 ? -31.688 -25.875 4.707 1 93.94 311 ASP B N 1
ATOM 5933 C CA . ASP B 1 311 ? -32.125 -25.797 6.094 1 93.94 311 ASP B CA 1
ATOM 5934 C C . ASP B 1 311 ? -32.656 -27.141 6.582 1 93.94 311 ASP B C 1
ATOM 5936 O O . ASP B 1 311 ? -33.75 -27.562 6.18 1 93.94 311 ASP B O 1
ATOM 5940 N N . ASN B 1 312 ? -31.875 -27.719 7.438 1 93.62 312 ASN B N 1
ATOM 5941 C CA . ASN B 1 312 ? -32.219 -29.062 7.926 1 93.62 312 ASN B CA 1
ATOM 5942 C C . ASN B 1 312 ? -33.531 -29.047 8.703 1 93.62 312 ASN B C 1
ATOM 5944 O O . ASN B 1 312 ? -34.188 -30.094 8.836 1 93.62 312 ASN B O 1
ATOM 5948 N N . SER B 1 313 ? -34 -27.875 9.211 1 92.19 313 SER B N 1
ATOM 5949 C CA . SER B 1 313 ? -35.156 -27.781 10.07 1 92.19 313 SER B CA 1
ATOM 5950 C C . SER B 1 313 ? -36.438 -27.562 9.25 1 92.19 313 SER B C 1
ATOM 5952 O O . SER B 1 313 ? -37.531 -27.391 9.812 1 92.19 313 SER B O 1
ATOM 5954 N N . ARG B 1 314 ? -36.312 -27.562 7.984 1 91.19 314 ARG B N 1
ATOM 5955 C CA . ARG B 1 314 ? -37.469 -27.359 7.109 1 91.19 314 ARG B CA 1
ATOM 5956 C C . ARG B 1 314 ? -37.531 -28.422 6.012 1 91.19 314 ARG B C 1
ATOM 5958 O O . ARG B 1 314 ? -36.5 -28.984 5.637 1 91.19 314 ARG B O 1
ATOM 5965 N N . GLY B 1 315 ? -38.75 -28.641 5.523 1 90.5 315 GLY B N 1
ATOM 5966 C CA . GLY B 1 315 ? -38.875 -29.531 4.375 1 90.5 315 GLY B CA 1
ATOM 5967 C C . GLY B 1 315 ? -38.406 -28.906 3.082 1 90.5 315 GLY B C 1
ATOM 5968 O O . GLY B 1 315 ? -38.312 -27.688 2.971 1 90.5 315 GLY B O 1
ATOM 5969 N N . LEU B 1 316 ? -38.062 -29.797 2.123 1 92.25 316 LEU B N 1
ATOM 5970 C CA . LEU B 1 316 ? -37.562 -29.344 0.823 1 92.25 316 LEU B CA 1
ATOM 5971 C C . LEU B 1 316 ? -38.75 -28.938 -0.068 1 92.25 316 LEU B C 1
ATOM 5973 O O . LEU B 1 316 ? -39.781 -29.578 -0.068 1 92.25 316 LEU B O 1
ATOM 5977 N N . ASP B 1 317 ? -38.594 -27.844 -0.67 1 88.75 317 ASP B N 1
ATOM 5978 C CA . ASP B 1 317 ? -39.594 -27.438 -1.633 1 88.75 317 ASP B CA 1
ATOM 5979 C C . ASP B 1 317 ? -39.156 -27.688 -3.064 1 88.75 317 ASP B C 1
ATOM 5981 O O . ASP B 1 317 ? -38.125 -28.344 -3.285 1 88.75 317 ASP B O 1
ATOM 5985 N N . ASP B 1 318 ? -39.969 -27.25 -4.059 1 88.19 318 ASP B N 1
ATOM 5986 C CA . ASP B 1 318 ? -39.688 -27.531 -5.465 1 88.19 318 ASP B CA 1
ATOM 5987 C C . ASP B 1 318 ? -38.438 -26.844 -5.941 1 88.19 318 ASP B C 1
ATOM 5989 O O . ASP B 1 318 ? -37.688 -27.375 -6.77 1 88.19 318 ASP B O 1
ATOM 5993 N N . GLU B 1 319 ? -38.156 -25.781 -5.43 1 87.06 319 GLU B N 1
ATOM 5994 C CA . GLU B 1 319 ? -36.969 -25.047 -5.809 1 87.06 319 GLU B CA 1
ATOM 5995 C C . GLU B 1 319 ? -35.688 -25.766 -5.34 1 87.06 319 GLU B C 1
ATOM 5997 O O . GLU B 1 319 ? -34.719 -25.844 -6.07 1 87.06 319 GLU B O 1
ATOM 6002 N N . ASP B 1 320 ? -35.812 -26.297 -4.16 1 90.62 320 ASP B N 1
ATOM 6003 C CA . ASP B 1 320 ? -34.719 -27.078 -3.629 1 90.62 320 ASP B CA 1
ATOM 6004 C C . ASP B 1 320 ? -34.438 -28.297 -4.508 1 90.62 320 ASP B C 1
ATOM 6006 O O . ASP B 1 320 ? -33.281 -28.562 -4.863 1 90.62 320 ASP B O 1
ATOM 6010 N N . LYS B 1 321 ? -35.531 -28.938 -4.836 1 90.44 321 LYS B N 1
ATOM 6011 C CA . LYS B 1 321 ? -35.406 -30.156 -5.617 1 90.44 321 LYS B CA 1
ATOM 6012 C C . LYS B 1 321 ? -34.844 -29.875 -7.008 1 90.44 321 LYS B C 1
ATOM 6014 O O . LYS B 1 321 ? -34.062 -30.672 -7.543 1 90.44 321 LYS B O 1
ATOM 6019 N N . GLU B 1 322 ? -35.188 -28.812 -7.523 1 89.62 322 GLU B N 1
ATOM 6020 C CA . GLU B 1 322 ? -34.688 -28.406 -8.836 1 89.62 322 GLU B CA 1
ATOM 6021 C C . GLU B 1 322 ? -33.188 -28.172 -8.789 1 89.62 322 GLU B C 1
ATOM 6023 O O . GLU B 1 322 ? -32.469 -28.609 -9.688 1 89.62 322 GLU B O 1
ATOM 6028 N N . ILE B 1 323 ? -32.719 -27.531 -7.793 1 90.88 323 ILE B N 1
ATOM 6029 C CA . ILE B 1 323 ? -31.297 -27.25 -7.656 1 90.88 323 ILE B CA 1
ATOM 6030 C C . ILE B 1 323 ? -30.531 -28.547 -7.414 1 90.88 323 ILE B C 1
ATOM 6032 O O . ILE B 1 323 ? -29.453 -28.75 -7.98 1 90.88 323 ILE B O 1
ATOM 6036 N N . ILE B 1 324 ? -31.141 -29.359 -6.598 1 92 324 ILE B N 1
ATOM 6037 C CA . ILE B 1 324 ? -30.531 -30.656 -6.285 1 92 324 ILE B CA 1
ATOM 6038 C C . ILE B 1 324 ? -30.344 -31.453 -7.57 1 92 324 ILE B C 1
ATOM 6040 O O . ILE B 1 324 ? -29.266 -32 -7.812 1 92 324 ILE B O 1
ATOM 6044 N N . ASN B 1 325 ? -31.312 -31.422 -8.414 1 90.62 325 ASN B N 1
ATOM 6045 C CA . ASN B 1 325 ? -31.234 -32.125 -9.68 1 90.62 325 ASN B CA 1
ATOM 6046 C C . ASN B 1 325 ? -30.219 -31.516 -10.617 1 90.62 325 ASN B C 1
ATOM 6048 O O . ASN B 1 325 ? -29.578 -32.219 -11.406 1 90.62 325 ASN B O 1
ATOM 6052 N N . PHE B 1 326 ? -30.078 -30.344 -10.484 1 90.81 326 PHE B N 1
ATOM 6053 C CA . PHE B 1 326 ? -29.188 -29.609 -11.383 1 90.81 326 PHE B CA 1
ATOM 6054 C C . PHE B 1 326 ? -27.734 -29.844 -11.016 1 90.81 326 PHE B C 1
ATOM 6056 O O . PHE B 1 326 ? -26.859 -29.875 -11.891 1 90.81 326 PHE B O 1
ATOM 6063 N N . ILE B 1 327 ? -27.375 -30.094 -9.734 1 92.75 327 ILE B N 1
ATOM 6064 C CA . ILE B 1 327 ? -25.984 -30.109 -9.305 1 92.75 327 ILE B CA 1
ATOM 6065 C C . ILE B 1 327 ? -25.484 -31.562 -9.281 1 92.75 327 ILE B C 1
ATOM 6067 O O . ILE B 1 327 ? -24.281 -31.797 -9.078 1 92.75 327 ILE B O 1
ATOM 6071 N N . LYS B 1 328 ? -26.375 -32.5 -9.555 1 89.94 328 LYS B N 1
ATOM 6072 C CA . LYS B 1 328 ? -26.047 -33.906 -9.367 1 89.94 328 LYS B CA 1
ATOM 6073 C C . LYS B 1 328 ? -24.875 -34.344 -10.25 1 89.94 328 LYS B C 1
ATOM 6075 O O . LYS B 1 328 ? -24.125 -35.25 -9.898 1 89.94 328 LYS B O 1
ATOM 6080 N N . ASP B 1 329 ? -24.656 -33.656 -11.391 1 88.38 329 ASP B N 1
ATOM 6081 C CA . ASP B 1 329 ? -23.609 -34.031 -12.328 1 88.38 329 ASP B CA 1
ATOM 6082 C C . ASP B 1 329 ? -22.406 -33.094 -12.227 1 88.38 329 ASP B C 1
ATOM 6084 O O . ASP B 1 329 ? -21.516 -33.125 -13.078 1 88.38 329 ASP B O 1
ATOM 6088 N N . LYS B 1 330 ? -22.406 -32.312 -11.258 1 91.5 330 LYS B N 1
ATOM 6089 C CA . LYS B 1 330 ? -21.312 -31.375 -11.023 1 91.5 330 LYS B CA 1
ATOM 6090 C C . LYS B 1 330 ? -20.562 -31.719 -9.742 1 91.5 330 LYS B C 1
ATOM 6092 O O . LYS B 1 330 ? -20.891 -32.688 -9.055 1 91.5 330 LYS B O 1
ATOM 6097 N N . LYS B 1 331 ? -19.438 -31.031 -9.508 1 92.25 331 LYS B N 1
ATOM 6098 C CA . LYS B 1 331 ? -18.797 -31.125 -8.203 1 92.25 331 LYS B CA 1
ATOM 6099 C C . LYS B 1 331 ? -19.547 -30.312 -7.156 1 92.25 331 LYS B C 1
ATOM 6101 O O . LYS B 1 331 ? -19.656 -29.094 -7.285 1 92.25 331 LYS B O 1
ATOM 6106 N N . TYR B 1 332 ? -20.094 -31 -6.148 1 94.69 332 TYR B N 1
ATOM 6107 C CA . TYR B 1 332 ? -20.953 -30.312 -5.195 1 94.69 332 TYR B CA 1
ATOM 6108 C C . TYR B 1 332 ? -20.688 -30.781 -3.773 1 94.69 332 TYR B C 1
ATOM 6110 O O . TYR B 1 332 ? -20.062 -31.828 -3.572 1 94.69 332 TYR B O 1
ATOM 6118 N N . ILE B 1 333 ? -21.062 -29.922 -2.865 1 95.62 333 ILE B N 1
ATOM 6119 C CA . ILE B 1 333 ? -21.203 -30.266 -1.455 1 95.62 333 ILE B CA 1
ATOM 6120 C C . ILE B 1 333 ? -22.547 -29.75 -0.934 1 95.62 333 ILE B C 1
ATOM 6122 O O . ILE B 1 333 ? -22.906 -28.594 -1.177 1 95.62 333 ILE B O 1
ATOM 6126 N N . VAL B 1 334 ? -23.297 -30.625 -0.299 1 96 334 VAL B N 1
ATOM 6127 C CA . VAL B 1 334 ? -24.562 -30.219 0.301 1 96 334 VAL B CA 1
ATOM 6128 C C . VAL B 1 334 ? -24.406 -30.094 1.813 1 96 334 VAL B C 1
ATOM 6130 O O . VAL B 1 334 ? -23.969 -31.047 2.482 1 96 334 VAL B O 1
ATOM 6133 N N . LEU B 1 335 ? -24.719 -28.922 2.221 1 95.88 335 LEU B N 1
ATOM 6134 C CA . LEU B 1 335 ? -24.656 -28.656 3.654 1 95.88 335 LEU B CA 1
ATOM 6135 C C . LEU B 1 335 ? -26.047 -28.594 4.266 1 95.88 335 LEU B C 1
ATOM 6137 O O . LEU B 1 335 ? -26.844 -27.719 3.9 1 95.88 335 LEU B O 1
ATOM 6141 N N . LEU B 1 336 ? -26.297 -29.531 5.152 1 95.75 336 LEU B N 1
ATOM 6142 C CA . LEU B 1 336 ? -27.5 -29.469 5.957 1 95.75 336 LEU B CA 1
ATOM 6143 C C . LEU B 1 336 ? -27.281 -28.625 7.207 1 95.75 336 LEU B C 1
ATOM 6145 O O . LEU B 1 336 ? -26.828 -29.141 8.234 1 95.75 336 LEU B O 1
ATOM 6149 N N . ASN B 1 337 ? -27.703 -27.328 7.09 1 95 337 ASN B N 1
ATOM 6150 C CA . ASN B 1 337 ? -27.391 -26.359 8.133 1 95 337 ASN B CA 1
ATOM 6151 C C . ASN B 1 337 ? -28.469 -26.344 9.219 1 95 337 ASN B C 1
ATOM 6153 O O . ASN B 1 337 ? -29.547 -26.891 9.031 1 95 337 ASN B O 1
ATOM 6157 N N . LYS B 1 338 ? -28.172 -25.766 10.383 1 93.19 338 LYS B N 1
ATOM 6158 C CA . LYS B 1 338 ? -29.031 -25.641 11.555 1 93.19 338 LYS B CA 1
ATOM 6159 C C . LYS B 1 338 ? -29.281 -27 12.203 1 93.19 338 LYS B C 1
ATOM 6161 O O . LYS B 1 338 ? -30.406 -27.312 12.602 1 93.19 338 LYS B O 1
ATOM 6166 N N . MET B 1 339 ? -28.234 -27.766 12.18 1 91.19 339 MET B N 1
ATOM 6167 C CA . MET B 1 339 ? -28.328 -29.109 12.75 1 91.19 339 MET B CA 1
ATOM 6168 C C . MET B 1 339 ? -28.625 -29.047 14.242 1 91.19 339 MET B C 1
ATOM 6170 O O . MET B 1 339 ? -28.984 -30.062 14.852 1 91.19 339 MET B O 1
ATOM 6174 N N . ASP B 1 340 ? -28.484 -27.828 14.828 1 90.06 340 ASP B N 1
ATOM 6175 C CA . ASP B 1 340 ? -28.812 -27.625 16.234 1 90.06 340 ASP B CA 1
ATOM 6176 C C . ASP B 1 340 ? -30.328 -27.688 16.453 1 90.06 340 ASP B C 1
ATOM 6178 O O . ASP B 1 340 ? -30.797 -27.844 17.578 1 90.06 340 ASP B O 1
ATOM 6182 N N . LEU B 1 341 ? -31.047 -27.656 15.414 1 90.88 341 LEU B N 1
ATOM 6183 C CA . LEU B 1 341 ? -32.5 -27.766 15.469 1 90.88 341 LEU B CA 1
ATOM 6184 C C . LEU B 1 341 ? -32.969 -29.156 15.062 1 90.88 341 LEU B C 1
ATOM 6186 O O . LEU B 1 341 ? -32.156 -29.969 14.562 1 90.88 341 LEU B O 1
ATOM 6190 N N . GLU B 1 342 ? -34.25 -29.484 15.227 1 90.62 342 GLU B N 1
ATOM 6191 C CA . GLU B 1 342 ? -34.812 -30.781 14.859 1 90.62 342 GLU B CA 1
ATOM 6192 C C . GLU B 1 342 ? -34.875 -30.938 13.344 1 90.62 342 GLU B C 1
ATOM 6194 O O . GLU B 1 342 ? -35.312 -30.031 12.641 1 90.62 342 GLU B O 1
ATOM 6199 N N . SER B 1 343 ? -34.438 -32.062 12.891 1 91.31 343 SER B N 1
ATOM 6200 C CA . SER B 1 343 ? -34.375 -32.312 11.453 1 91.31 343 SER B CA 1
ATOM 6201 C C . SER B 1 343 ? -35.781 -32.562 10.891 1 91.31 343 SER B C 1
ATOM 6203 O O . SER B 1 343 ? -36.531 -33.344 11.461 1 91.31 343 SER B O 1
ATOM 6205 N N . LYS B 1 344 ? -36.125 -31.875 9.844 1 91.31 344 LYS B N 1
ATOM 6206 C CA . LYS B 1 344 ? -37.375 -32.062 9.148 1 91.31 344 LYS B CA 1
ATOM 6207 C C . LYS B 1 344 ? -37.156 -32.344 7.664 1 91.31 344 LYS B C 1
ATOM 6209 O O . LYS B 1 344 ? -38.125 -32.406 6.891 1 91.31 344 LYS B O 1
ATOM 6214 N N . ILE B 1 345 ? -35.906 -32.438 7.32 1 90.31 345 ILE B N 1
ATOM 6215 C CA . ILE B 1 345 ? -35.562 -32.562 5.902 1 90.31 345 ILE B CA 1
ATOM 6216 C C . ILE B 1 345 ? -35.906 -34 5.426 1 90.31 345 ILE B C 1
ATOM 6218 O O . ILE B 1 345 ? -35.656 -34.969 6.145 1 90.31 345 ILE B O 1
ATOM 6222 N N . ASP B 1 346 ? -36.562 -34.125 4.324 1 84.62 346 ASP B N 1
ATOM 6223 C CA . ASP B 1 346 ? -36.844 -35.406 3.682 1 84.62 346 ASP B CA 1
ATOM 6224 C C . ASP B 1 346 ? -35.562 -35.969 3.033 1 84.62 346 ASP B C 1
ATOM 6226 O O . ASP B 1 346 ? -35.188 -35.562 1.935 1 84.62 346 ASP B O 1
ATOM 6230 N N . LYS B 1 347 ? -35 -36.938 3.609 1 83.56 347 LYS B N 1
ATOM 6231 C CA . LYS B 1 347 ? -33.75 -37.531 3.158 1 83.56 347 LYS B CA 1
ATOM 6232 C C . LYS B 1 347 ? -33.906 -38.25 1.829 1 83.56 347 LYS B C 1
ATOM 6234 O O . LYS B 1 347 ? -32.938 -38.469 1.1 1 83.56 347 LYS B O 1
ATOM 6239 N N . GLU B 1 348 ? -35.156 -38.562 1.477 1 85.75 348 GLU B N 1
ATOM 6240 C CA . GLU B 1 348 ? -35.438 -39.25 0.219 1 85.75 348 GLU B CA 1
ATOM 6241 C C . GLU B 1 348 ? -35.125 -38.375 -0.979 1 85.75 348 GLU B C 1
ATOM 6243 O O . GLU B 1 348 ? -34.688 -38.875 -2.025 1 85.75 348 GLU B O 1
ATOM 6248 N N . ALA B 1 349 ? -35.281 -37.156 -0.766 1 86.38 349 ALA B N 1
ATOM 6249 C CA . ALA B 1 349 ? -35.031 -36.188 -1.843 1 86.38 349 ALA B CA 1
ATOM 6250 C C . ALA B 1 349 ? -33.531 -36.062 -2.115 1 86.38 349 ALA B C 1
ATOM 6252 O O . ALA B 1 349 ? -33.125 -35.594 -3.178 1 86.38 349 ALA B O 1
ATOM 6253 N N . LEU B 1 350 ? -32.75 -36.5 -1.19 1 91.5 350 LEU B N 1
ATOM 6254 C CA . LEU B 1 350 ? -31.297 -36.375 -1.308 1 91.5 350 LEU B CA 1
ATOM 6255 C C . LEU B 1 350 ? -30.672 -37.688 -1.732 1 91.5 350 LEU B C 1
ATOM 6257 O O . LEU B 1 350 ? -29.453 -37.812 -1.84 1 91.5 350 LEU B O 1
ATOM 6261 N N . LYS B 1 351 ? -31.484 -38.656 -2.012 1 88.81 351 LYS B N 1
ATOM 6262 C CA . LYS B 1 351 ? -31.031 -40.031 -2.268 1 88.81 351 LYS B CA 1
ATOM 6263 C C . LYS B 1 351 ? -30.188 -40.094 -3.545 1 88.81 351 LYS B C 1
ATOM 6265 O O . LYS B 1 351 ? -29.312 -40.969 -3.676 1 88.81 351 LYS B O 1
ATOM 6270 N N . GLU B 1 352 ? -30.484 -39.219 -4.477 1 88.31 352 GLU B N 1
ATOM 6271 C CA . GLU B 1 352 ? -29.781 -39.25 -5.754 1 88.31 352 GLU B CA 1
ATOM 6272 C C . GLU B 1 352 ? -28.391 -38.625 -5.625 1 88.31 352 GLU B C 1
ATOM 6274 O O . GLU B 1 352 ? -27.562 -38.719 -6.527 1 88.31 352 GLU B O 1
ATOM 6279 N N . LEU B 1 353 ? -28.156 -38 -4.543 1 92.56 353 LEU B N 1
ATOM 6280 C CA . LEU B 1 353 ? -26.859 -37.344 -4.312 1 92.56 353 LEU B CA 1
ATOM 6281 C C . LEU B 1 353 ? -25.922 -38.281 -3.559 1 92.56 353 LEU B C 1
ATOM 6283 O O . LEU B 1 353 ? -26.359 -39.219 -2.895 1 92.56 353 LEU B O 1
ATOM 6287 N N . ASN B 1 354 ? -24.656 -38.062 -3.742 1 92.69 354 ASN B N 1
ATOM 6288 C CA . ASN B 1 354 ? -23.656 -38.844 -3.027 1 92.69 354 ASN B CA 1
ATOM 6289 C C . ASN B 1 354 ? -23.609 -38.5 -1.546 1 92.69 354 ASN B C 1
ATOM 6291 O O . ASN B 1 354 ? -23.344 -37.344 -1.191 1 92.69 354 ASN B O 1
ATOM 6295 N N . SER B 1 355 ? -23.828 -39.438 -0.666 1 91.5 355 SER B N 1
ATOM 6296 C CA . SER B 1 355 ? -23.922 -39.219 0.775 1 91.5 355 SER B CA 1
ATOM 6297 C C . SER B 1 355 ? -22.609 -38.688 1.336 1 91.5 355 SER B C 1
ATOM 6299 O O . SER B 1 355 ? -22.594 -38 2.359 1 91.5 355 SER B O 1
ATOM 6301 N N . LYS B 1 356 ? -21.578 -38.969 0.617 1 91.69 356 LYS B N 1
ATOM 6302 C CA . LYS B 1 356 ? -20.266 -38.531 1.06 1 91.69 356 LYS B CA 1
ATOM 6303 C C . LYS B 1 356 ? -20.156 -37 1.033 1 91.69 356 LYS B C 1
ATOM 6305 O O . LYS B 1 356 ? -19.391 -36.406 1.795 1 91.69 356 LYS B O 1
ATOM 6310 N N . TYR B 1 357 ? -20.953 -36.375 0.176 1 94.75 357 TYR B N 1
ATOM 6311 C CA . TYR B 1 357 ? -20.828 -34.938 -0.023 1 94.75 357 TYR B CA 1
ATOM 6312 C C . TYR B 1 357 ? -21.984 -34.219 0.665 1 94.75 357 TYR B C 1
ATOM 6314 O O . TYR B 1 357 ? -22.203 -33.031 0.419 1 94.75 357 TYR B O 1
ATOM 6322 N N . ILE B 1 358 ? -22.766 -34.938 1.502 1 95.25 358 ILE B N 1
ATOM 6323 C CA . ILE B 1 358 ? -23.797 -34.344 2.326 1 95.25 358 ILE B CA 1
ATOM 6324 C C . ILE B 1 358 ? -23.328 -34.219 3.77 1 95.25 358 ILE B C 1
ATOM 6326 O O . ILE B 1 358 ? -23.031 -35.25 4.41 1 95.25 358 ILE B O 1
ATOM 6330 N N . ILE B 1 359 ? -23.219 -33.031 4.227 1 95.38 359 ILE B N 1
ATOM 6331 C CA . ILE B 1 359 ? -22.641 -32.812 5.547 1 95.38 359 ILE B CA 1
ATOM 6332 C C . ILE B 1 359 ? -23.641 -32.031 6.414 1 95.38 359 ILE B C 1
ATOM 6334 O O . ILE B 1 359 ? -24.203 -31.047 5.98 1 95.38 359 ILE B O 1
ATOM 6338 N N . GLU B 1 360 ? -23.828 -32.531 7.605 1 95 360 GLU B N 1
ATOM 6339 C CA . GLU B 1 360 ? -24.609 -31.781 8.586 1 95 360 GLU B CA 1
ATOM 6340 C C . GLU B 1 360 ? -23.734 -30.766 9.312 1 95 360 GLU B C 1
ATOM 6342 O O . GLU B 1 360 ? -22.672 -31.094 9.828 1 95 360 GLU B O 1
ATOM 6347 N N . ILE B 1 361 ? -24.219 -29.516 9.258 1 94.94 361 ILE B N 1
ATOM 6348 C CA . ILE B 1 361 ? -23.391 -28.484 9.891 1 94.94 361 ILE B CA 1
ATOM 6349 C C . ILE B 1 361 ? -24.281 -27.562 10.711 1 94.94 361 ILE B C 1
ATOM 6351 O O . ILE B 1 361 ? -25.516 -27.562 10.555 1 94.94 361 ILE B O 1
ATOM 6355 N N . SER B 1 362 ? -23.656 -26.875 11.656 1 94.06 362 SER B N 1
ATOM 6356 C CA . SER B 1 362 ? -24.234 -25.703 12.32 1 94.06 362 SER B CA 1
ATOM 6357 C C . SER B 1 362 ? -23.328 -24.484 12.188 1 94.06 362 SER B C 1
ATOM 6359 O O . SER B 1 362 ? -22.281 -24.406 12.828 1 94.06 362 SER B O 1
ATOM 6361 N N . ALA B 1 363 ? -23.734 -23.594 11.359 1 89.31 363 ALA B N 1
ATOM 6362 C CA . ALA B 1 363 ? -22.953 -22.375 11.18 1 89.31 363 ALA B CA 1
ATOM 6363 C C . ALA B 1 363 ? -22.828 -21.594 12.492 1 89.31 363 ALA B C 1
ATOM 6365 O O . ALA B 1 363 ? -21.844 -20.906 12.727 1 89.31 363 ALA B O 1
ATOM 6366 N N . LYS B 1 364 ? -23.766 -21.734 13.289 1 86.25 364 LYS B N 1
ATOM 6367 C CA . LYS B 1 364 ? -23.828 -21.031 14.562 1 86.25 364 LYS B CA 1
ATOM 6368 C C . LYS B 1 364 ? -22.781 -21.547 15.539 1 86.25 364 LYS B C 1
ATOM 6370 O O . LYS B 1 364 ? -22.078 -20.766 16.188 1 86.25 364 LYS B O 1
ATOM 6375 N N . THR B 1 365 ? -22.609 -22.859 15.562 1 87.56 365 THR B N 1
ATOM 6376 C CA . THR B 1 365 ? -21.703 -23.469 16.531 1 87.56 365 THR B CA 1
ATOM 6377 C C . THR B 1 365 ? -20.359 -23.797 15.891 1 87.56 365 THR B C 1
ATOM 6379 O O . THR B 1 365 ? -19.375 -24.031 16.594 1 87.56 365 THR B O 1
ATOM 6382 N N . GLY B 1 366 ? -20.375 -23.906 14.633 1 87.88 366 GLY B N 1
ATOM 6383 C CA . GLY B 1 366 ? -19.172 -24.297 13.914 1 87.88 366 GLY B CA 1
ATOM 6384 C C . GLY B 1 366 ? -19.031 -25.797 13.727 1 87.88 366 GLY B C 1
ATOM 6385 O O . GLY B 1 366 ? -18.094 -26.25 13.07 1 87.88 366 GLY B O 1
ATOM 6386 N N . SER B 1 367 ? -20.016 -26.484 14.234 1 90.44 367 SER B N 1
ATOM 6387 C CA . SER B 1 367 ? -19.969 -27.938 14.125 1 90.44 367 SER B CA 1
ATOM 6388 C C . SER B 1 367 ? -20.094 -28.391 12.68 1 90.44 367 SER B C 1
ATOM 6390 O O . SER B 1 367 ? -20.922 -27.859 11.922 1 90.44 367 SER B O 1
ATOM 6392 N N . GLY B 1 368 ? -19.25 -29.375 12.289 1 91.62 368 GLY B N 1
ATOM 6393 C CA . GLY B 1 368 ? -19.328 -29.969 10.961 1 91.62 368 GLY B CA 1
ATOM 6394 C C . GLY B 1 368 ? -18.438 -29.281 9.945 1 91.62 368 GLY B C 1
ATOM 6395 O O . GLY B 1 368 ? -18.266 -29.766 8.828 1 91.62 368 GLY B O 1
ATOM 6396 N N . LEU B 1 369 ? -17.875 -28.156 10.273 1 89.31 369 LEU B N 1
ATOM 6397 C CA . LEU B 1 369 ? -17.062 -27.391 9.336 1 89.31 369 LEU B CA 1
ATOM 6398 C C . LEU B 1 369 ? -15.766 -28.125 9.016 1 89.31 369 LEU B C 1
ATOM 6400 O O . LEU B 1 369 ? -15.234 -28.016 7.906 1 89.31 369 LEU B O 1
ATOM 6404 N N . ASP B 1 370 ? -15.297 -28.891 9.914 1 89.75 370 ASP B N 1
ATOM 6405 C CA . ASP B 1 370 ? -14.094 -29.688 9.68 1 89.75 370 ASP B CA 1
ATOM 6406 C C . ASP B 1 370 ? -14.328 -30.734 8.594 1 89.75 370 ASP B C 1
ATOM 6408 O O . ASP B 1 370 ? -13.461 -30.969 7.754 1 89.75 370 ASP B O 1
ATOM 6412 N N . LYS B 1 371 ? -15.484 -31.312 8.719 1 91.62 371 LYS B N 1
ATOM 6413 C CA . LYS B 1 371 ? -15.836 -32.281 7.691 1 91.62 371 LYS B CA 1
ATOM 6414 C C . LYS B 1 371 ? -15.953 -31.641 6.32 1 91.62 371 LYS B C 1
ATOM 6416 O O . LYS B 1 371 ? -15.547 -32.219 5.309 1 91.62 371 LYS B O 1
ATOM 6421 N N . PHE B 1 372 ? -16.438 -30.484 6.352 1 90.44 372 PHE B N 1
ATOM 6422 C CA . PHE B 1 372 ? -16.547 -29.703 5.125 1 90.44 372 PHE B CA 1
ATOM 6423 C C . PHE B 1 372 ? -15.18 -29.5 4.488 1 90.44 372 PHE B C 1
ATOM 6425 O O . PHE B 1 372 ? -15.008 -29.734 3.291 1 90.44 372 PHE B O 1
ATOM 6432 N N . LYS B 1 373 ? -14.211 -29.125 5.277 1 88 373 LYS B N 1
ATOM 6433 C CA . LYS B 1 373 ? -12.844 -28.906 4.816 1 88 373 LYS B CA 1
ATOM 6434 C C . LYS B 1 373 ? -12.242 -30.188 4.266 1 88 373 LYS B C 1
ATOM 6436 O O . LYS B 1 373 ? -11.602 -30.188 3.213 1 88 373 LYS B O 1
ATOM 6441 N N . GLU B 1 374 ? -12.508 -31.234 4.906 1 89.5 374 GLU B N 1
ATOM 6442 C CA . GLU B 1 374 ? -11.977 -32.531 4.508 1 89.5 374 GLU B CA 1
ATOM 6443 C C . GLU B 1 374 ? -12.539 -32.969 3.156 1 89.5 374 GLU B C 1
ATOM 6445 O O . GLU B 1 374 ? -11.812 -33.5 2.318 1 89.5 374 GLU B O 1
ATOM 6450 N N . VAL B 1 375 ? -13.797 -32.781 2.98 1 91.12 375 VAL B N 1
ATOM 6451 C CA . VAL B 1 375 ? -14.453 -33.188 1.744 1 91.12 375 VAL B CA 1
ATOM 6452 C C . VAL B 1 375 ? -13.906 -32.375 0.575 1 91.12 375 VAL B C 1
ATOM 6454 O O . VAL B 1 375 ? -13.695 -32.906 -0.518 1 91.12 375 VAL B O 1
ATOM 6457 N N . ILE B 1 376 ? -13.641 -31.125 0.779 1 89.38 376 ILE B N 1
ATOM 6458 C CA . ILE B 1 376 ? -13.078 -30.266 -0.262 1 89.38 376 ILE B CA 1
ATOM 6459 C C . ILE B 1 376 ? -11.703 -30.812 -0.675 1 89.38 376 ILE B C 1
ATOM 6461 O O . ILE B 1 376 ? -11.406 -30.906 -1.867 1 89.38 376 ILE B O 1
ATOM 6465 N N . LYS B 1 377 ? -10.922 -31.125 0.278 1 86.31 377 LYS B N 1
ATOM 6466 C CA . LYS B 1 377 ? -9.594 -31.672 0.011 1 86.31 377 LYS B CA 1
ATOM 6467 C C . LYS B 1 377 ? -9.68 -32.969 -0.809 1 86.31 377 LYS B C 1
ATOM 6469 O O . LYS B 1 377 ? -8.914 -33.156 -1.763 1 86.31 377 LYS B O 1
ATOM 6474 N N . GLU B 1 378 ? -10.578 -33.719 -0.429 1 85.62 378 GLU B N 1
ATOM 6475 C CA . GLU B 1 378 ? -10.742 -35 -1.115 1 85.62 378 GLU B CA 1
ATOM 6476 C C . GLU B 1 378 ? -11.203 -34.781 -2.555 1 85.62 378 GLU B C 1
ATOM 6478 O O . GLU B 1 378 ? -10.758 -35.5 -3.461 1 85.62 378 GLU B O 1
ATOM 6483 N N . LEU B 1 379 ? -12.062 -33.906 -2.729 1 86.81 379 LEU B N 1
ATOM 6484 C CA . LEU B 1 379 ? -12.641 -33.656 -4.047 1 86.81 379 LEU B CA 1
ATOM 6485 C C . LEU B 1 379 ? -11.609 -33.031 -4.988 1 86.81 379 LEU B C 1
ATOM 6487 O O . LEU B 1 379 ? -11.609 -33.344 -6.188 1 86.81 379 LEU B O 1
ATOM 6491 N N . PHE B 1 380 ? -10.711 -32.281 -4.441 1 85.5 380 PHE B N 1
ATOM 6492 C CA . PHE B 1 380 ? -9.906 -31.5 -5.367 1 85.5 380 PHE B CA 1
ATOM 6493 C C . PHE B 1 380 ? -8.422 -31.797 -5.176 1 85.5 380 PHE B C 1
ATOM 6495 O O . PHE B 1 380 ? -7.598 -31.453 -6.027 1 85.5 380 PHE B O 1
ATOM 6502 N N . PHE B 1 381 ? -8.023 -32.375 -4.09 1 79.44 381 PHE B N 1
ATOM 6503 C CA . PHE B 1 381 ? -6.605 -32.625 -3.848 1 79.44 381 PHE B CA 1
ATOM 6504 C C . PHE B 1 381 ? -6.375 -34.062 -3.451 1 79.44 381 PHE B C 1
ATOM 6506 O O . PHE B 1 381 ? -6.977 -34.562 -2.494 1 79.44 381 PHE B O 1
ATOM 6513 N N . SER B 1 382 ? -6.102 -34.969 -4.344 1 66.5 382 SER B N 1
ATOM 6514 C CA . SER B 1 382 ? -5.895 -36.406 -4.094 1 66.5 382 SER B CA 1
ATOM 6515 C C . SER B 1 382 ? -4.711 -36.625 -3.164 1 66.5 382 SER B C 1
ATOM 6517 O O . SER B 1 382 ? -4.102 -37.719 -3.18 1 66.5 382 SER B O 1
ATOM 6519 N N . GLY B 1 383 ? -4.645 -35.906 -2.055 1 55.91 383 GLY B N 1
ATOM 6520 C CA . GLY B 1 383 ? -3.725 -36.219 -0.968 1 55.91 383 GLY B CA 1
ATOM 6521 C C . GLY B 1 383 ? -2.27 -36.031 -1.355 1 55.91 383 GLY B C 1
ATOM 6522 O O . GLY B 1 383 ? -1.387 -36.062 -0.496 1 55.91 383 GLY B O 1
ATOM 6523 N N . LYS B 1 384 ? -1.886 -36.156 -2.619 1 53.78 384 LYS B N 1
ATOM 6524 C CA . LYS B 1 384 ? -0.479 -36.281 -2.982 1 53.78 384 LYS B CA 1
ATOM 6525 C C . LYS B 1 384 ? 0.149 -34.938 -3.299 1 53.78 384 LYS B C 1
ATOM 6527 O O . LYS B 1 384 ? 1.085 -34.844 -4.098 1 53.78 384 LYS B O 1
ATOM 6532 N N . VAL B 1 385 ? -0.401 -33.875 -2.838 1 52.84 385 VAL B N 1
ATOM 6533 C CA . VAL B 1 385 ? 0.369 -32.688 -3.182 1 52.84 385 VAL B CA 1
ATOM 6534 C C . VAL B 1 385 ? 1.783 -32.781 -2.619 1 52.84 385 VAL B C 1
ATOM 6536 O O . VAL B 1 385 ? 2.006 -32.562 -1.429 1 52.84 385 VAL B O 1
ATOM 6539 N N . ALA B 1 386 ? 2.406 -33.875 -2.961 1 49.34 386 ALA B N 1
ATOM 6540 C CA . ALA B 1 386 ? 3.779 -34.031 -2.488 1 49.34 386 ALA B CA 1
ATOM 6541 C C . ALA B 1 386 ? 4.637 -32.844 -2.904 1 49.34 386 ALA B C 1
ATOM 6543 O O . ALA B 1 386 ? 4.633 -32.438 -4.07 1 49.34 386 ALA B O 1
ATOM 6544 N N . SER B 1 387 ? 5.125 -32 -1.918 1 52.25 387 SER B N 1
ATOM 6545 C CA . SER B 1 387 ? 5.977 -30.812 -1.901 1 52.25 387 SER B CA 1
ATOM 6546 C C . SER B 1 387 ? 7.133 -30.953 -2.885 1 52.25 387 SER B C 1
ATOM 6548 O O . SER B 1 387 ? 7.648 -29.953 -3.393 1 52.25 387 SER B O 1
ATOM 6550 N N . LYS B 1 388 ? 7.535 -32.219 -3.264 1 56.75 388 LYS B N 1
ATOM 6551 C CA . LYS B 1 388 ? 8.859 -32.281 -3.863 1 56.75 388 LYS B CA 1
ATOM 6552 C C . LYS B 1 388 ? 8.781 -32.188 -5.383 1 56.75 388 LYS B C 1
ATOM 6554 O O . LYS B 1 388 ? 9.773 -31.859 -6.039 1 56.75 388 LYS B O 1
ATOM 6559 N N . ASP B 1 389 ? 7.523 -32.25 -5.852 1 73.62 389 ASP B N 1
ATOM 6560 C CA . ASP B 1 389 ? 7.512 -32.312 -7.309 1 73.62 389 ASP B CA 1
ATOM 6561 C C . ASP B 1 389 ? 7.062 -30.969 -7.906 1 73.62 389 ASP B C 1
ATOM 6563 O O . ASP B 1 389 ? 6.441 -30.156 -7.223 1 73.62 389 ASP B O 1
ATOM 6567 N N . VAL B 1 390 ? 7.668 -30.766 -9.18 1 84.44 390 VAL B N 1
ATOM 6568 C CA . VAL B 1 390 ? 7.305 -29.578 -9.93 1 84.44 390 VAL B CA 1
ATOM 6569 C C . VAL B 1 390 ? 5.797 -29.547 -10.172 1 84.44 390 VAL B C 1
ATOM 6571 O O . VAL B 1 390 ? 5.223 -30.547 -10.625 1 84.44 390 VAL B O 1
ATOM 6574 N N . MET B 1 391 ? 5.203 -28.562 -9.719 1 87.12 391 MET B N 1
ATOM 6575 C CA . MET B 1 391 ? 3.762 -28.422 -9.922 1 87.12 391 MET B CA 1
ATOM 6576 C C . MET B 1 391 ? 3.459 -27.438 -11.039 1 87.12 391 MET B C 1
ATOM 6578 O O . MET B 1 391 ? 3.986 -26.312 -11.047 1 87.12 391 MET B O 1
ATOM 6582 N N . ILE B 1 392 ? 2.682 -27.953 -12.023 1 93.38 392 ILE B N 1
ATOM 6583 C CA . ILE B 1 392 ? 2.227 -27.062 -13.086 1 93.38 392 ILE B CA 1
ATOM 6584 C C . ILE B 1 392 ? 1.012 -26.266 -12.617 1 93.38 392 ILE B C 1
ATOM 6586 O O . ILE B 1 392 ? -0.035 -26.844 -12.312 1 93.38 392 ILE B O 1
ATOM 6590 N N . THR B 1 393 ? 1.189 -24.969 -12.531 1 91.44 393 THR B N 1
ATOM 6591 C CA . THR B 1 393 ? 0.114 -24.141 -11.984 1 91.44 393 THR B CA 1
ATOM 6592 C C . THR B 1 393 ? -0.51 -23.281 -13.07 1 91.44 393 THR B C 1
ATOM 6594 O O . THR B 1 393 ? -1.673 -22.875 -12.961 1 91.44 393 THR B O 1
ATOM 6597 N N . ASN B 1 394 ? 0.2 -22.906 -14.031 1 93.12 394 ASN B N 1
ATOM 6598 C CA . ASN B 1 394 ? -0.217 -21.984 -15.086 1 93.12 394 ASN B CA 1
ATOM 6599 C C . ASN B 1 394 ? -0.896 -22.734 -16.234 1 93.12 394 ASN B C 1
ATOM 6601 O O . ASN B 1 394 ? -0.353 -23.719 -16.75 1 93.12 394 ASN B O 1
ATOM 6605 N N . THR B 1 395 ? -2.023 -22.234 -16.641 1 92.31 395 THR B N 1
ATOM 6606 C CA . THR B 1 395 ? -2.785 -22.875 -17.719 1 92.31 395 THR B CA 1
ATOM 6607 C C . THR B 1 395 ? -2.006 -22.844 -19.031 1 92.31 395 THR B C 1
ATOM 6609 O O . THR B 1 395 ? -2.078 -23.781 -19.812 1 92.31 395 THR B O 1
ATOM 6612 N N . ARG B 1 396 ? -1.314 -21.812 -19.25 1 92.19 396 ARG B N 1
ATOM 6613 C CA . ARG B 1 396 ? -0.489 -21.703 -20.453 1 92.19 396 ARG B CA 1
ATOM 6614 C C . ARG B 1 396 ? 0.553 -22.812 -20.5 1 92.19 396 ARG B C 1
ATOM 6616 O O . ARG B 1 396 ? 0.782 -23.406 -21.562 1 92.19 396 ARG B O 1
ATOM 6623 N N . HIS B 1 397 ? 1.178 -23.094 -19.359 1 96 397 HIS B N 1
ATOM 6624 C CA . HIS B 1 397 ? 2.17 -24.156 -19.281 1 96 397 HIS B CA 1
ATOM 6625 C C . HIS B 1 397 ? 1.533 -25.531 -19.516 1 96 397 HIS B C 1
ATOM 6627 O O . HIS B 1 397 ? 2.082 -26.359 -20.25 1 96 397 HIS B O 1
ATOM 6633 N N . LYS B 1 398 ? 0.385 -25.703 -18.922 1 95.94 398 LYS B N 1
ATOM 6634 C CA . LYS B 1 398 ? -0.348 -26.953 -19.094 1 95.94 398 LYS B CA 1
ATOM 6635 C C . LYS B 1 398 ? -0.664 -27.203 -20.562 1 95.94 398 LYS B C 1
ATOM 6637 O O . LYS B 1 398 ? -0.434 -28.297 -21.078 1 95.94 398 LYS B O 1
ATOM 6642 N N . GLU B 1 399 ? -1.116 -26.172 -21.203 1 96.12 399 GLU B N 1
ATOM 6643 C CA . GLU B 1 399 ? -1.479 -26.297 -22.609 1 96.12 399 GLU B CA 1
ATOM 6644 C C . GLU B 1 399 ? -0.257 -26.609 -23.469 1 96.12 399 GLU B C 1
ATOM 6646 O O . GLU B 1 399 ? -0.334 -27.422 -24.406 1 96.12 399 GLU B O 1
ATOM 6651 N N . ALA B 1 400 ? 0.809 -25.984 -23.172 1 96.56 400 ALA B N 1
ATOM 6652 C CA . ALA B 1 400 ? 2.049 -26.234 -23.906 1 96.56 400 ALA B CA 1
ATOM 6653 C C . ALA B 1 400 ? 2.494 -27.688 -23.719 1 96.56 400 ALA B C 1
ATOM 6655 O O . ALA B 1 400 ? 2.924 -28.344 -24.688 1 96.56 400 ALA B O 1
ATOM 6656 N N . LEU B 1 401 ? 2.379 -28.188 -22.547 1 97.5 401 LEU B N 1
ATOM 6657 C CA . LEU B 1 401 ? 2.746 -29.562 -22.25 1 97.5 401 LEU B CA 1
ATOM 6658 C C . LEU B 1 401 ? 1.837 -30.547 -23 1 97.5 401 LEU B C 1
ATOM 6660 O O . LEU B 1 401 ? 2.299 -31.562 -23.5 1 97.5 401 LEU B O 1
ATOM 6664 N N . ILE B 1 402 ? 0.592 -30.188 -23.047 1 97.81 402 ILE B N 1
ATOM 6665 C CA . ILE B 1 402 ? -0.366 -31.031 -23.75 1 97.81 402 ILE B CA 1
ATOM 6666 C C . ILE B 1 402 ? -0.007 -31.094 -25.234 1 97.81 402 ILE B C 1
ATOM 6668 O O . ILE B 1 402 ? 0.019 -32.188 -25.828 1 97.81 402 ILE B O 1
ATOM 6672 N N . ARG B 1 403 ? 0.305 -29.984 -25.797 1 97.69 403 ARG B N 1
ATOM 6673 C CA . ARG B 1 403 ? 0.701 -29.938 -27.203 1 97.69 403 ARG B CA 1
ATOM 6674 C C . ARG B 1 403 ? 1.982 -30.734 -27.422 1 97.69 403 ARG B C 1
ATOM 6676 O O . ARG B 1 403 ? 2.109 -31.438 -28.438 1 97.69 403 ARG B O 1
ATOM 6683 N N . ALA B 1 404 ? 2.893 -30.594 -26.516 1 98.12 404 ALA B N 1
ATOM 6684 C CA . ALA B 1 404 ? 4.133 -31.359 -26.625 1 98.12 404 ALA B CA 1
ATOM 6685 C C . ALA B 1 404 ? 3.857 -32.844 -26.562 1 98.12 404 ALA B C 1
ATOM 6687 O O . ALA B 1 404 ? 4.43 -33.625 -27.344 1 98.12 404 ALA B O 1
ATOM 6688 N N . LYS B 1 405 ? 3.029 -33.219 -25.672 1 98.12 405 LYS B N 1
ATOM 6689 C CA . LYS B 1 405 ? 2.652 -34.625 -25.531 1 98.12 405 LYS B CA 1
ATOM 6690 C C . LYS B 1 405 ? 2.037 -35.188 -26.828 1 98.12 405 LYS B C 1
ATOM 6692 O O . LYS B 1 405 ? 2.387 -36.25 -27.281 1 98.12 405 LYS B O 1
ATOM 6697 N N . GLU B 1 406 ? 1.142 -34.406 -27.406 1 98.12 406 GLU B N 1
ATOM 6698 C CA . GLU B 1 406 ? 0.498 -34.812 -28.656 1 98.12 406 GLU B CA 1
ATOM 6699 C C . GLU B 1 406 ? 1.525 -35 -29.766 1 98.12 406 GLU B C 1
ATOM 6701 O O . GLU B 1 406 ? 1.448 -35.969 -30.531 1 98.12 406 GLU B O 1
ATOM 6706 N N . SER B 1 407 ? 2.436 -34.094 -29.828 1 97.81 407 SER B N 1
ATOM 6707 C CA . SER B 1 407 ? 3.49 -34.188 -30.828 1 97.81 407 SER B CA 1
ATOM 6708 C C . SER B 1 407 ? 4.363 -35.438 -30.594 1 97.81 407 SER B C 1
ATOM 6710 O O . SER B 1 407 ? 4.766 -36.094 -31.547 1 97.81 407 SER B O 1
ATOM 6712 N N . LEU B 1 408 ? 4.652 -35.688 -29.391 1 97.75 408 LEU B N 1
ATOM 6713 C CA . LEU B 1 408 ? 5.477 -36.844 -29.047 1 97.75 408 LEU B CA 1
ATOM 6714 C C . LEU B 1 408 ? 4.742 -38.156 -29.375 1 97.75 408 LEU B C 1
ATOM 6716 O O . LEU B 1 408 ? 5.355 -39.094 -29.844 1 97.75 408 LEU B O 1
ATOM 6720 N N . GLU B 1 409 ? 3.467 -38.156 -29.078 1 97.06 409 GLU B N 1
ATOM 6721 C CA . GLU B 1 409 ? 2.666 -39.312 -29.438 1 97.06 409 GLU B CA 1
ATOM 6722 C C . GLU B 1 409 ? 2.666 -39.562 -30.938 1 97.06 409 GLU B C 1
ATOM 6724 O O . GLU B 1 409 ? 2.787 -40.688 -31.406 1 97.06 409 GLU B O 1
ATOM 6729 N N . ALA B 1 410 ? 2.539 -38.469 -31.656 1 95.56 410 ALA B N 1
ATOM 6730 C CA . ALA B 1 410 ? 2.6 -38.562 -33.125 1 95.56 410 ALA B CA 1
ATOM 6731 C C . ALA B 1 410 ? 3.953 -39.094 -33.562 1 95.56 410 ALA B C 1
ATOM 6733 O O . ALA B 1 410 ? 4.023 -39.938 -34.5 1 95.56 410 ALA B O 1
ATOM 6734 N N . SER B 1 411 ? 4.969 -38.625 -32.938 1 95.5 411 SER B N 1
ATOM 6735 C CA . SER B 1 411 ? 6.316 -39.062 -33.281 1 95.5 411 SER B CA 1
ATOM 6736 C C . SER B 1 411 ? 6.504 -40.562 -33 1 95.5 411 SER B C 1
ATOM 6738 O O . SER B 1 411 ? 7.105 -41.281 -33.781 1 95.5 411 SER B O 1
ATOM 6740 N N . LYS B 1 412 ? 6.047 -40.938 -31.859 1 94.38 412 LYS B N 1
ATOM 6741 C CA . LYS B 1 412 ? 6.141 -42.344 -31.469 1 94.38 412 LYS B CA 1
ATOM 6742 C C . LYS B 1 412 ? 5.445 -43.219 -32.5 1 94.38 412 LYS B C 1
ATOM 6744 O O . LYS B 1 412 ? 5.977 -44.281 -32.875 1 94.38 412 LYS B O 1
ATOM 6749 N N . ASN B 1 413 ? 4.285 -42.781 -32.969 1 92.75 413 ASN B N 1
ATOM 6750 C CA . ASN B 1 413 ? 3.551 -43.531 -34 1 92.75 413 ASN B CA 1
ATOM 6751 C C . ASN B 1 413 ? 4.324 -43.594 -35.312 1 92.75 413 ASN B C 1
ATOM 6753 O O . ASN B 1 413 ? 4.328 -44.625 -36 1 92.75 413 ASN B O 1
ATOM 6757 N N . ALA B 1 414 ? 4.898 -42.438 -35.625 1 91.06 414 ALA B N 1
ATOM 6758 C CA . ALA B 1 414 ? 5.703 -42.406 -36.844 1 91.06 414 ALA B CA 1
ATOM 6759 C C . ALA B 1 414 ? 6.891 -43.344 -36.75 1 91.06 414 ALA B C 1
ATOM 6761 O O . ALA B 1 414 ? 7.262 -44 -37.719 1 91.06 414 ALA B O 1
ATOM 6762 N N . LEU B 1 415 ? 7.445 -43.5 -35.625 1 91.12 415 LEU B N 1
ATOM 6763 C CA . LEU B 1 415 ? 8.625 -44.312 -35.406 1 91.12 415 LEU B CA 1
ATOM 6764 C C . LEU B 1 415 ? 8.266 -45.812 -35.438 1 91.12 415 LEU B C 1
ATOM 6766 O O . LEU B 1 415 ? 9.133 -46.656 -35.625 1 91.12 415 LEU B O 1
ATOM 6770 N N . ASP B 1 416 ? 6.988 -46.031 -35.219 1 87.31 416 ASP B N 1
ATOM 6771 C CA . ASP B 1 416 ? 6.523 -47.406 -35.344 1 87.31 416 ASP B CA 1
ATOM 6772 C C . ASP B 1 416 ? 6.582 -47.875 -36.781 1 87.31 416 ASP B C 1
ATOM 6774 O O . ASP B 1 416 ? 6.652 -49.062 -37.062 1 87.31 416 ASP B O 1
ATOM 6778 N N . ASN B 1 417 ? 6.445 -46.844 -37.625 1 78.38 417 ASN B N 1
ATOM 6779 C CA . ASN B 1 417 ? 6.617 -47.125 -39.062 1 78.38 417 ASN B CA 1
ATOM 6780 C C . ASN B 1 417 ? 8 -46.688 -39.531 1 78.38 417 ASN B C 1
ATOM 6782 O O . ASN B 1 417 ? 8.258 -45.5 -39.75 1 78.38 417 ASN B O 1
ATOM 6786 N N . THR B 1 418 ? 8.883 -47.562 -39.75 1 65.94 418 THR B N 1
ATOM 6787 C CA . THR B 1 418 ? 10.289 -47.312 -40.062 1 65.94 418 THR B CA 1
ATOM 6788 C C . THR B 1 418 ? 10.43 -46.406 -41.281 1 65.94 418 THR B C 1
ATOM 6790 O O . THR B 1 418 ? 11.391 -45.625 -41.375 1 65.94 418 THR B O 1
ATOM 6793 N N . PHE B 1 419 ? 9.469 -46.438 -42.125 1 69 419 PHE B N 1
ATOM 6794 C CA . PHE B 1 419 ? 9.586 -45.656 -43.344 1 69 419 PHE B CA 1
ATOM 6795 C C . PHE B 1 419 ? 9.242 -44.188 -43.094 1 69 419 PHE B C 1
ATOM 6797 O O . PHE B 1 419 ? 9.438 -43.344 -43.969 1 69 419 PHE B O 1
ATOM 6804 N N . ALA B 1 420 ? 8.953 -43.906 -41.875 1 77.31 420 ALA B N 1
ATOM 6805 C CA . ALA B 1 420 ? 8.477 -42.531 -41.594 1 77.31 420 ALA B CA 1
ATOM 6806 C C . ALA B 1 420 ? 9.359 -41.844 -40.562 1 77.31 420 ALA B C 1
ATOM 6808 O O . ALA B 1 420 ? 8.898 -40.969 -39.844 1 77.31 420 ALA B O 1
ATOM 6809 N N . ILE B 1 421 ? 10.609 -42.281 -40.562 1 82.25 421 ILE B N 1
ATOM 6810 C CA . ILE B 1 421 ? 11.516 -41.812 -39.531 1 82.25 421 ILE B CA 1
ATOM 6811 C C . ILE B 1 421 ? 11.742 -40.312 -39.656 1 82.25 421 ILE B C 1
ATOM 6813 O O . ILE B 1 421 ? 11.898 -39.625 -38.625 1 82.25 421 ILE B O 1
ATOM 6817 N N . ASP B 1 422 ? 11.664 -39.812 -40.844 1 82.94 422 ASP B N 1
ATOM 6818 C CA . ASP B 1 422 ? 11.852 -38.406 -41.094 1 82.94 422 ASP B CA 1
ATOM 6819 C C . ASP B 1 422 ? 10.695 -37.594 -40.531 1 82.94 422 ASP B C 1
ATOM 6821 O O . ASP B 1 422 ? 10.898 -36.469 -40.031 1 82.94 422 ASP B O 1
ATOM 6825 N N . LEU B 1 423 ? 9.523 -38.188 -40.594 1 88.5 423 LEU B N 1
ATOM 6826 C CA . LEU B 1 423 ? 8.336 -37.5 -40.094 1 88.5 423 LEU B CA 1
ATOM 6827 C C . LEU B 1 423 ? 8.398 -37.406 -38.562 1 88.5 423 LEU B C 1
ATOM 6829 O O . LEU B 1 423 ? 7.879 -36.469 -37.969 1 88.5 423 LEU B O 1
ATOM 6833 N N . ALA B 1 424 ? 9.047 -38.375 -37.969 1 92.69 424 ALA B N 1
ATOM 6834 C CA . ALA B 1 424 ? 9.18 -38.406 -36.531 1 92.69 424 ALA B CA 1
ATOM 6835 C C . ALA B 1 424 ? 9.992 -37.219 -36.031 1 92.69 424 ALA B C 1
ATOM 6837 O O . ALA B 1 424 ? 9.695 -36.625 -34.969 1 92.69 424 ALA B O 1
ATOM 6838 N N . SER B 1 425 ? 10.953 -36.844 -36.844 1 92.44 425 SER B N 1
ATOM 6839 C CA . SER B 1 425 ? 11.797 -35.688 -36.469 1 92.44 425 SER B CA 1
ATOM 6840 C C . SER B 1 425 ? 11.016 -34.406 -36.469 1 92.44 425 SER B C 1
ATOM 6842 O O . SER B 1 425 ? 11.258 -33.531 -35.656 1 92.44 425 SER B O 1
ATOM 6844 N N . ILE B 1 426 ? 10.086 -34.281 -37.344 1 94.25 426 ILE B N 1
ATOM 6845 C CA . ILE B 1 426 ? 9.25 -33.094 -37.406 1 94.25 426 ILE B CA 1
ATOM 6846 C C . ILE B 1 426 ? 8.391 -32.969 -36.156 1 94.25 426 ILE B C 1
ATOM 6848 O O . ILE B 1 426 ? 8.312 -31.891 -35.562 1 94.25 426 ILE B O 1
ATOM 6852 N N . ASP B 1 427 ? 7.832 -34.031 -35.812 1 96.06 427 ASP B N 1
ATOM 6853 C CA . ASP B 1 427 ? 6.992 -34.062 -34.625 1 96.06 427 ASP B CA 1
ATOM 6854 C C . ASP B 1 427 ? 7.816 -33.781 -33.375 1 96.06 427 ASP B C 1
ATOM 6856 O O . ASP B 1 427 ? 7.344 -33.125 -32.438 1 96.06 427 ASP B O 1
ATOM 6860 N N . LEU B 1 428 ? 9.008 -34.344 -33.344 1 96.88 428 LEU B N 1
ATOM 6861 C CA . LEU B 1 428 ? 9.891 -34.062 -32.219 1 96.88 428 LEU B CA 1
ATOM 6862 C C . LEU B 1 428 ? 10.258 -32.594 -32.125 1 96.88 428 LEU B C 1
ATOM 6864 O O . LEU B 1 428 ? 10.328 -32.031 -31.047 1 96.88 428 LEU B O 1
ATOM 6868 N N . ARG B 1 429 ? 10.438 -32 -33.25 1 96.62 429 ARG B N 1
ATOM 6869 C CA . ARG B 1 429 ? 10.734 -30.578 -33.281 1 96.62 429 ARG B CA 1
ATOM 6870 C C . ARG B 1 429 ? 9.539 -29.75 -32.812 1 96.62 429 ARG B C 1
ATOM 6872 O O . ARG B 1 429 ? 9.703 -28.719 -32.156 1 96.62 429 ARG B O 1
ATOM 6879 N N . ASN B 1 430 ? 8.375 -30.188 -33.188 1 97.12 430 ASN B N 1
ATOM 6880 C CA . ASN B 1 430 ? 7.16 -29.531 -32.688 1 97.12 430 ASN B CA 1
ATOM 6881 C C . ASN B 1 430 ? 7.035 -29.609 -31.188 1 97.12 430 ASN B C 1
ATOM 6883 O O . ASN B 1 430 ? 6.652 -28.625 -30.531 1 97.12 430 ASN B O 1
ATOM 6887 N N . ALA B 1 431 ? 7.316 -30.719 -30.656 1 97.94 431 ALA B N 1
ATOM 6888 C CA . ALA B 1 431 ? 7.305 -30.891 -29.203 1 97.94 431 ALA B CA 1
ATOM 6889 C C . ALA B 1 431 ? 8.328 -29.969 -28.547 1 97.94 431 ALA B C 1
ATOM 6891 O O . ALA B 1 431 ? 8.031 -29.312 -27.531 1 97.94 431 ALA B O 1
ATOM 6892 N N . TRP B 1 432 ? 9.5 -29.891 -29.156 1 97 432 TRP B N 1
ATOM 6893 C CA . TRP B 1 432 ? 10.57 -29.031 -28.672 1 97 432 TRP B CA 1
ATOM 6894 C C . TRP B 1 432 ? 10.141 -27.578 -28.656 1 97 432 TRP B C 1
ATOM 6896 O O . TRP B 1 432 ? 10.391 -26.859 -27.688 1 97 432 TRP B O 1
ATOM 6906 N N . LYS B 1 433 ? 9.453 -27.188 -29.703 1 96.81 433 LYS B N 1
ATOM 6907 C CA . LYS B 1 433 ? 8.961 -25.828 -29.812 1 96.81 433 LYS B CA 1
ATOM 6908 C C . LYS B 1 433 ? 7.887 -25.531 -28.766 1 96.81 433 LYS B C 1
ATOM 6910 O O . LYS B 1 433 ? 7.891 -24.469 -28.156 1 96.81 433 LYS B O 1
ATOM 6915 N N . SER B 1 434 ? 6.957 -26.453 -28.562 1 97.38 434 SER B N 1
ATOM 6916 C CA . SER B 1 434 ? 5.895 -26.281 -27.578 1 97.38 434 SER B CA 1
ATOM 6917 C C . SER B 1 434 ? 6.457 -26.125 -26.172 1 97.38 434 SER B C 1
ATOM 6919 O O . SER B 1 434 ? 6.016 -25.266 -25.422 1 97.38 434 SER B O 1
ATOM 6921 N N . LEU B 1 435 ? 7.422 -26.938 -25.859 1 97.62 435 LEU B N 1
ATOM 6922 C CA . LEU B 1 435 ? 8.062 -26.844 -24.547 1 97.62 435 LEU B CA 1
ATOM 6923 C C . LEU B 1 435 ? 8.805 -25.516 -24.406 1 97.62 435 LEU B C 1
ATOM 6925 O O . LEU B 1 435 ? 8.852 -24.953 -23.312 1 97.62 435 LEU B O 1
ATOM 6929 N N . GLY B 1 436 ? 9.398 -25.047 -25.469 1 96.12 436 GLY B N 1
ATOM 6930 C CA . GLY B 1 436 ? 10.102 -23.781 -25.469 1 96.12 436 GLY B CA 1
ATOM 6931 C C . GLY B 1 436 ? 9.203 -22.594 -25.172 1 96.12 436 GLY B C 1
ATOM 6932 O O . GLY B 1 436 ? 9.672 -21.562 -24.688 1 96.12 436 GLY B O 1
ATOM 6933 N N . GLU B 1 437 ? 7.895 -22.734 -25.438 1 95.38 437 GLU B N 1
ATOM 6934 C CA . GLU B 1 437 ? 6.93 -21.688 -25.125 1 95.38 437 GLU B CA 1
ATOM 6935 C C . GLU B 1 437 ? 6.797 -21.469 -23.625 1 95.38 437 GLU B C 1
ATOM 6937 O O . GLU B 1 437 ? 6.41 -20.391 -23.172 1 95.38 437 GLU B O 1
ATOM 6942 N N . ILE B 1 438 ? 7.066 -22.469 -22.859 1 96 438 ILE B N 1
ATOM 6943 C CA . ILE B 1 438 ? 6.941 -22.391 -21.406 1 96 438 ILE B CA 1
ATOM 6944 C C . ILE B 1 438 ? 8 -21.438 -20.844 1 96 438 ILE B C 1
ATOM 6946 O O . ILE B 1 438 ? 7.684 -20.5 -20.109 1 96 438 ILE B O 1
ATOM 6950 N N . ASN B 1 439 ? 9.258 -21.594 -21.281 1 94.62 439 ASN B N 1
ATOM 6951 C CA . ASN B 1 439 ? 10.367 -20.781 -20.797 1 94.62 439 ASN B CA 1
ATOM 6952 C C . ASN B 1 439 ? 10.492 -19.484 -21.594 1 94.62 439 ASN B C 1
ATOM 6954 O O . ASN B 1 439 ? 11.289 -18.609 -21.234 1 94.62 439 ASN B O 1
ATOM 6958 N N . GLY B 1 440 ? 9.781 -19.359 -22.641 1 93.31 440 GLY B N 1
ATOM 6959 C CA . GLY B 1 440 ? 9.781 -18.125 -23.422 1 93.31 440 GLY B CA 1
ATOM 6960 C C . GLY B 1 440 ? 10.727 -18.172 -24.609 1 93.31 440 GLY B C 1
ATOM 6961 O O . GLY B 1 440 ? 10.867 -17.188 -25.344 1 93.31 440 GLY B O 1
ATOM 6962 N N . ASP B 1 441 ? 11.32 -19.281 -24.906 1 90.88 441 ASP B N 1
ATOM 6963 C CA . ASP B 1 441 ? 12.32 -19.391 -25.953 1 90.88 441 ASP B CA 1
ATOM 6964 C C . ASP B 1 441 ? 11.68 -19.297 -27.344 1 90.88 441 ASP B C 1
ATOM 6966 O O . ASP B 1 441 ? 12.312 -18.844 -28.297 1 90.88 441 ASP B O 1
ATOM 6970 N N . THR B 1 442 ? 10.445 -19.719 -27.422 1 88 442 THR B N 1
ATOM 6971 C CA . THR B 1 442 ? 9.812 -19.797 -28.734 1 88 442 THR B CA 1
ATOM 6972 C C . THR B 1 442 ? 8.516 -19 -28.75 1 88 442 THR B C 1
ATOM 6974 O O . THR B 1 442 ? 7.621 -19.281 -29.562 1 88 442 THR B O 1
ATOM 6977 N N . VAL B 1 443 ? 8.375 -18.141 -27.875 1 86.31 443 VAL B N 1
ATOM 6978 C CA . VAL B 1 443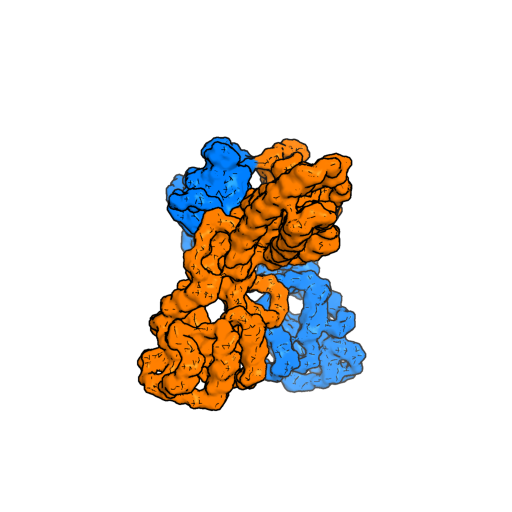 ? 7.145 -17.359 -27.781 1 86.31 443 VAL B CA 1
ATOM 6979 C C . VAL B 1 443 ? 7.277 -16.094 -28.625 1 86.31 443 VAL B C 1
ATOM 6981 O O . VAL B 1 443 ? 8.336 -15.453 -28.641 1 86.31 443 VAL B O 1
ATOM 6984 N N . GLU B 1 444 ? 6.18 -15.797 -29.203 1 87.19 444 GLU B N 1
ATOM 6985 C CA . GLU B 1 444 ? 6.125 -14.586 -30 1 87.19 444 GLU B CA 1
ATOM 6986 C C . GLU B 1 444 ? 6.023 -13.344 -29.109 1 87.19 444 GLU B C 1
ATOM 6988 O O . GLU B 1 444 ? 5.527 -13.414 -27.984 1 87.19 444 GLU B O 1
ATOM 6993 N N . GLU B 1 445 ? 6.406 -12.25 -29.641 1 86 445 GLU B N 1
ATOM 6994 C CA . GLU B 1 445 ? 6.484 -10.992 -28.906 1 86 445 GLU B CA 1
ATOM 6995 C C . GLU B 1 445 ? 5.109 -10.562 -28.406 1 86 445 GLU B C 1
ATOM 6997 O O . GLU B 1 445 ? 4.98 -10.023 -27.297 1 86 445 GLU B O 1
ATOM 7002 N N . ASP B 1 446 ? 4.145 -10.75 -29.141 1 83.94 446 ASP B N 1
ATOM 7003 C CA . ASP B 1 446 ? 2.795 -10.32 -28.781 1 83.94 446 ASP B CA 1
ATOM 7004 C C . ASP B 1 446 ? 2.299 -11.039 -27.531 1 83.94 446 ASP B C 1
ATOM 7006 O O . ASP B 1 446 ? 1.617 -10.438 -26.703 1 83.94 446 ASP B O 1
ATOM 7010 N N . ILE B 1 447 ? 2.656 -12.266 -27.438 1 85.31 447 ILE B N 1
ATOM 7011 C CA . ILE B 1 447 ? 2.254 -13.055 -26.281 1 85.31 447 ILE B CA 1
ATOM 7012 C C . ILE B 1 447 ? 3.004 -12.57 -25.047 1 85.31 447 ILE B C 1
ATOM 7014 O O . ILE B 1 447 ? 2.428 -12.477 -23.953 1 85.31 447 ILE B O 1
ATOM 7018 N N . ILE B 1 448 ? 4.258 -12.281 -25.297 1 89.44 448 ILE B N 1
ATOM 7019 C CA . ILE B 1 448 ? 5.07 -11.742 -24.203 1 89.44 448 ILE B CA 1
ATOM 7020 C C . ILE B 1 448 ? 4.434 -10.461 -23.672 1 89.44 448 ILE B C 1
ATOM 7022 O O . ILE B 1 448 ? 4.262 -10.312 -22.453 1 89.44 448 ILE B O 1
ATOM 7026 N N . ASP B 1 449 ? 3.998 -9.594 -24.516 1 87.12 449 ASP B N 1
ATOM 7027 C CA . ASP B 1 449 ? 3.383 -8.328 -24.125 1 87.12 449 ASP B CA 1
ATOM 7028 C C . ASP B 1 449 ? 2.074 -8.562 -23.375 1 87.12 449 ASP B C 1
ATOM 7030 O O . ASP B 1 449 ? 1.787 -7.887 -22.375 1 87.12 449 ASP B O 1
ATOM 7034 N N . LYS B 1 450 ? 1.342 -9.477 -23.844 1 86.31 450 LYS B N 1
ATOM 7035 C CA . LYS B 1 450 ? 0.067 -9.797 -23.203 1 86.31 450 LYS B CA 1
ATOM 7036 C C . LYS B 1 450 ? 0.276 -10.336 -21.797 1 86.31 450 LYS B C 1
ATOM 7038 O O . LYS B 1 450 ? -0.455 -9.969 -20.875 1 86.31 450 LYS B O 1
ATOM 7043 N N . ILE B 1 451 ? 1.292 -11.125 -21.672 1 87.12 451 ILE B N 1
ATOM 7044 C CA . ILE B 1 451 ? 1.584 -11.734 -20.375 1 87.12 451 ILE B CA 1
ATOM 7045 C C . ILE B 1 451 ? 1.969 -10.648 -19.375 1 87.12 451 ILE B C 1
ATOM 7047 O O . ILE B 1 451 ? 1.419 -10.594 -18.266 1 87.12 451 ILE B O 1
ATOM 7051 N N . PHE B 1 452 ? 2.77 -9.742 -19.75 1 89.69 452 PHE B N 1
ATOM 7052 C CA . PHE B 1 452 ? 3.305 -8.75 -18.828 1 89.69 452 PHE B CA 1
ATOM 7053 C C . PHE B 1 452 ? 2.297 -7.633 -18.594 1 89.69 452 PHE B C 1
ATOM 7055 O O . PHE B 1 452 ? 2.346 -6.957 -17.562 1 89.69 452 PHE B O 1
ATOM 7062 N N . SER B 1 453 ? 1.341 -7.473 -19.469 1 85.31 453 SER B N 1
ATOM 7063 C CA . SER B 1 453 ? 0.315 -6.449 -19.312 1 85.31 453 SER B CA 1
ATOM 7064 C C . SER B 1 453 ? -0.588 -6.75 -18.125 1 85.31 453 SER B C 1
ATOM 7066 O O . SER B 1 453 ? -1.278 -5.863 -17.609 1 85.31 453 SER B O 1
ATOM 7068 N N . LYS B 1 454 ? -0.511 -7.965 -17.688 1 78.88 454 LYS B N 1
ATOM 7069 C CA . LYS B 1 454 ? -1.352 -8.398 -16.578 1 78.88 454 LYS B CA 1
ATOM 7070 C C . LYS B 1 454 ? -0.692 -8.078 -15.234 1 78.88 454 LYS B C 1
ATOM 7072 O O . LYS B 1 454 ? -1.305 -8.258 -14.18 1 78.88 454 LYS B O 1
ATOM 7077 N N . PHE B 1 455 ? 0.486 -7.582 -15.32 1 81.44 455 PHE B N 1
ATOM 7078 C CA . PHE B 1 455 ? 1.225 -7.254 -14.102 1 81.44 455 PHE B CA 1
ATOM 7079 C C . PHE B 1 455 ? 0.817 -5.887 -13.578 1 81.44 455 PHE B C 1
ATOM 7081 O O . PHE B 1 455 ? 0.243 -5.078 -14.305 1 81.44 455 PHE B O 1
ATOM 7088 N N . CYS B 1 456 ? 1.04 -5.676 -12.336 1 74.19 456 CYS B N 1
ATOM 7089 C CA . CYS B 1 456 ? 0.828 -4.352 -11.758 1 74.19 456 CYS B CA 1
ATOM 7090 C C . CYS B 1 456 ? 1.988 -3.42 -12.094 1 74.19 456 CYS B C 1
ATOM 7092 O O . CYS B 1 456 ? 3.055 -3.873 -12.508 1 74.19 456 CYS B O 1
ATOM 7094 N N . LEU B 1 457 ? 1.675 -2.148 -11.898 1 74.75 457 LEU B N 1
ATOM 7095 C CA . LEU B 1 457 ? 2.721 -1.147 -12.086 1 74.75 457 LEU B CA 1
ATOM 7096 C C . LEU B 1 457 ? 3.814 -1.303 -11.031 1 74.75 457 LEU B C 1
ATOM 7098 O O . LEU B 1 457 ? 3.527 -1.602 -9.867 1 74.75 457 LEU B O 1
ATOM 7102 N N . GLY B 1 458 ? 5.051 -1.143 -11.445 1 80.5 458 GLY B N 1
ATOM 7103 C CA . GLY B 1 458 ? 6.152 -1.21 -10.492 1 80.5 458 GLY B CA 1
ATOM 7104 C C . GLY B 1 458 ? 6.77 -2.592 -10.391 1 80.5 458 GLY B C 1
ATOM 7105 O O . GLY B 1 458 ? 7.711 -2.803 -9.625 1 80.5 458 GLY B O 1
ATOM 7106 N N . LYS B 1 459 ? 6.203 -3.416 -11.172 1 81.5 459 LYS B N 1
ATOM 7107 C CA . LYS B 1 459 ? 6.73 -4.777 -11.227 1 81.5 459 LYS B CA 1
ATOM 7108 C C . LYS B 1 459 ? 7.441 -5.039 -12.555 1 81.5 459 LYS B C 1
ATOM 7110 O O . LYS B 1 459 ? 7.141 -4.402 -13.562 1 81.5 459 LYS B O 1
#

Radius of gyration: 34.74 Å; Cα contacts (8 Å, |Δi|>4): 1761; chains: 2; bounding box: 70×103×90 Å

Solvent-accessible surface area (backbone atoms only — not comparable to full-atom values): 46583 Å² total; per-residue (Å²): 123,81,85,64,73,27,30,30,37,50,18,29,29,86,37,72,26,38,35,32,35,39,37,26,38,18,88,48,20,62,62,38,53,30,70,30,39,36,24,72,92,66,35,65,50,86,80,62,55,65,43,25,48,45,63,34,28,38,34,40,80,85,80,61,44,72,68,44,68,32,41,38,35,33,26,46,49,60,73,34,81,40,42,28,28,34,30,36,41,37,31,52,6,7,51,46,52,47,52,52,50,51,50,50,48,37,73,54,66,32,40,77,50,52,37,14,40,50,47,49,39,8,35,74,64,62,75,38,44,43,47,22,47,54,17,50,54,41,30,25,63,23,76,22,66,52,23,27,48,54,18,48,48,30,41,72,35,54,51,55,51,54,52,50,52,53,43,53,53,47,50,52,49,42,52,53,50,53,54,34,65,78,52,73,40,75,74,51,45,52,51,49,26,53,52,44,36,53,52,48,52,52,49,48,52,51,53,47,60,41,53,73,46,26,70,48,22,30,27,41,67,72,28,39,38,28,32,76,43,63,62,88,90,31,44,67,49,47,36,51,48,43,51,40,69,72,18,74,48,53,74,65,69,70,66,82,71,76,95,67,71,57,62,42,42,34,39,59,96,44,38,27,33,29,37,54,56,42,55,60,43,59,51,36,74,72,46,85,65,74,71,47,76,64,58,52,50,54,48,51,71,73,31,66,34,33,36,39,41,37,41,24,57,37,66,76,51,72,68,53,53,50,50,54,64,64,41,63,88,51,57,57,36,37,34,31,20,46,56,88,46,68,75,45,48,59,64,74,79,50,62,86,46,64,67,88,38,51,41,65,22,20,44,88,78,52,47,46,50,64,58,52,53,52,48,51,40,58,75,59,41,83,81,63,86,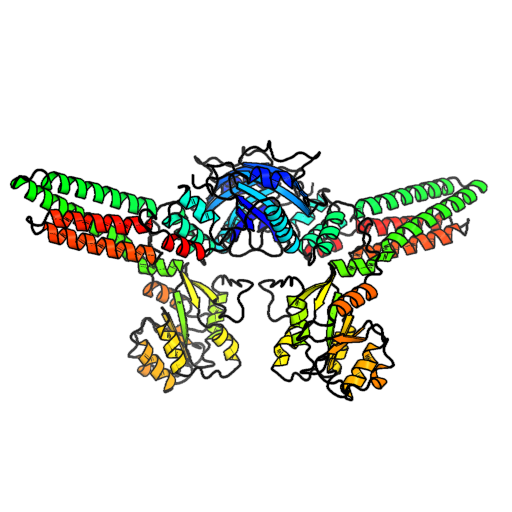55,84,86,56,74,67,36,38,50,67,70,47,51,51,25,51,50,52,19,46,53,23,42,52,51,17,42,56,27,28,72,37,68,91,31,46,70,57,18,43,52,25,44,49,49,18,45,45,30,51,26,42,44,44,42,78,59,50,55,68,69,57,53,52,57,59,32,58,73,35,54,59,36,38,123,81,86,63,72,28,30,30,35,52,19,29,29,86,38,70,25,38,36,30,35,38,37,25,36,17,88,50,21,62,62,39,52,30,71,29,38,38,24,74,93,66,35,66,51,87,80,62,54,66,44,24,50,45,62,34,28,37,33,40,78,86,80,62,44,72,68,43,68,29,40,37,37,33,28,46,50,61,72,33,78,38,42,30,28,34,28,36,40,38,32,52,7,7,52,44,52,46,52,51,50,52,51,51,48,36,73,55,68,31,40,76,51,51,38,13,40,51,46,49,39,8,35,76,65,62,76,37,43,44,46,23,48,54,17,49,54,40,30,23,64,22,75,21,66,52,23,27,47,53,18,49,46,31,42,72,35,52,51,54,51,54,53,48,52,53,44,51,54,49,50,53,48,40,51,54,48,52,53,34,65,76,55,72,39,75,73,50,44,52,50,50,27,52,52,43,35,54,54,48,51,53,52,48,52,54,52,47,60,41,52,75,46,26,69,48,23,30,27,41,68,73,28,39,38,28,31,77,44,61,61,88,88,32,42,65,51,47,36,52,48,44,50,41,69,72,17,74,47,53,73,65,67,71,67,81,69,80,92,66,74,60,62,43,41,33,40,59,94,43,38,28,33,30,37,54,58,42,57,60,43,60,52,35,73,73,47,85,65,75,70,48,76,63,59,52,50,54,47,50,71,73,31,68,34,35,35,39,38,37,40,24,56,38,65,77,49,72,68,52,50,52,51,53,64,66,42,62,87,50,59,57,35,38,34,30,20,47,55,86,45,67,76,46,50,59,65,74,79,48,61,86,46,64,69,87,38,50,41,63,22,20,47,88,79,50,47,45,50,66,57,52,53,52,49,53,40,59,75,60,41,83,80,62,85,54,85,84,56,75,67,37,38,51,67,69,47,50,51,26,48,50,52,18,45,54,24,43,53,51,17,42,56,26,28,72,38,66,90,30,46,72,59,18,42,53,25,45,49,50,18,46,46,31,51,27,41,42,44,42,78,60,50,55,68,69,56,54,50,57,59,32,58,73,36,53,59,35,37

Nearest PDB structures (foldseek):
  1xzp-assembly1_A  TM=9.161E-01  e=5.230E-39  Thermotoga maritima
  3gei-assembly1_A-2  TM=8.704E-01  e=4.909E-35  Chlorobaculum tepidum
  3gei-assembly2_B  TM=8.520E-01  e=1.052E-34  Chlorobaculum tepidum
  3gee-assembly1_A-2  TM=8.524E-01  e=1.478E-33  Chlorobaculum tepidum
  3gei-assembly2_C  TM=9.581E-01  e=9.969E-22  Chlorobaculum tepidum